Protein AF-0000000065872713 (afdb_homodimer)

InterPro domains:
  IPR005475 Transketolase-like, pyrimidine-binding domain [PF02779] (315-476)
  IPR005475 Transketolase-like, pyrimidine-binding domain [SM00861] (315-480)
  IPR005477 Deoxyxylulose-5-phosphate synthase [MF_00315] (2-623)
  IPR005477 Deoxyxylulose-5-phosphate synthase [NF003933] (3-621)
  IPR005477 Deoxyxylulose-5-phosphate synthase [PF13292] (3-278)
  IPR005477 Deoxyxylulose-5-phosphate synthase [PTHR43322] (3-627)
  IPR005477 Deoxyxylulose-5-phosphate synthase [TIGR00204] (5-622)
  IPR005477 Deoxyxylulose-5-phosphate synthase [cd02007] (39-284)
  IPR009014 Transketolase C-terminal/Pyruvate-ferredoxin oxidoreductase domain II [G3DSA:3.40.50.920] (492-624)
  IPR009014 Transketolase C-terminal/Pyruvate-ferredoxin oxidoreductase domain II [SSF52922] (489-622)
  IPR020826 Transketolase binding site [PS00802] (421-437)
  IPR029061 Thiamin diphosphate-binding fold [SSF52518] (4-377)
  IPR029061 Thiamin diphosphate-binding fold [SSF52518] (312-502)
  IPR033248 Transketolase, C-terminal domain [PF02780] (492-614)
  IPR049557 Transketolase conserved site [PS00801] (28-47)

pLDDT: mean 90.26, std 14.9, range [38.66, 98.94]

Structure (mmCIF, N/CA/C/O backbone):
data_AF-0000000065872713-model_v1
#
loop_
_entity.id
_entity.type
_entity.pdbx_description
1 polymer '1-deoxy-D-xylulose-5-phosphate synthase'
#
loop_
_atom_site.group_PDB
_atom_site.id
_atom_site.type_symbol
_atom_site.label_atom_id
_atom_site.label_alt_id
_atom_site.label_comp_id
_atom_site.label_asym_id
_atom_site.label_entity_id
_atom_site.label_seq_id
_atom_site.pdbx_PDB_ins_code
_atom_site.Cartn_x
_atom_site.Cartn_y
_atom_site.Cartn_z
_atom_site.occupancy
_atom_site.B_iso_or_equiv
_atom_site.auth_seq_id
_atom_site.auth_comp_id
_atom_site.auth_asym_id
_atom_site.auth_atom_id
_atom_site.pdbx_PDB_model_num
ATOM 1 N N . MET A 1 1 ? 37.5 4.82 27.062 1 73.5 1 MET A N 1
ATOM 2 C CA . MET A 1 1 ? 36.812 3.623 27.516 1 73.5 1 MET A CA 1
ATOM 3 C C . MET A 1 1 ? 36.688 2.586 26.406 1 73.5 1 MET A C 1
ATOM 5 O O . MET A 1 1 ? 36.594 2.938 25.234 1 73.5 1 MET A O 1
ATOM 9 N N . ASP A 1 2 ? 36.969 1.419 26.781 1 82.25 2 ASP A N 1
ATOM 10 C CA . ASP A 1 2 ? 36.781 0.343 25.812 1 82.25 2 ASP A CA 1
ATOM 11 C C . ASP A 1 2 ? 35.281 0.09 25.547 1 82.25 2 ASP A C 1
ATOM 13 O O . ASP A 1 2 ? 34.594 -0.487 26.391 1 82.25 2 ASP A O 1
ATOM 17 N N . LEU A 1 3 ? 34.812 0.577 24.469 1 87.88 3 LEU A N 1
ATOM 18 C CA . LEU A 1 3 ? 33.406 0.513 24.109 1 87.88 3 LEU A CA 1
ATOM 19 C C . LEU A 1 3 ? 32.938 -0.934 24.031 1 87.88 3 LEU A C 1
ATOM 21 O O . LEU A 1 3 ? 31.75 -1.216 24.234 1 87.88 3 LEU A O 1
ATOM 25 N N . GLU A 1 4 ? 33.812 -1.811 23.734 1 86.56 4 GLU A N 1
ATOM 26 C CA . GLU A 1 4 ? 33.469 -3.219 23.562 1 86.56 4 GLU A CA 1
ATOM 27 C C . GLU A 1 4 ? 33.156 -3.877 24.906 1 86.56 4 GLU A C 1
ATOM 29 O O . GLU A 1 4 ? 32.594 -4.965 24.953 1 86.56 4 GLU A O 1
ATOM 34 N N . LYS A 1 5 ? 33.438 -3.133 25.922 1 82.69 5 LYS A N 1
ATOM 35 C CA . LYS A 1 5 ? 33.188 -3.648 27.266 1 82.69 5 LYS A CA 1
ATOM 36 C C . LYS A 1 5 ? 31.891 -3.084 27.828 1 82.69 5 LYS A C 1
ATOM 38 O O . LYS A 1 5 ? 31.453 -3.484 28.922 1 82.69 5 LYS A O 1
ATOM 43 N N . LEU A 1 6 ? 31.328 -2.252 27.078 1 85.75 6 LEU A N 1
ATOM 44 C CA . LEU A 1 6 ? 30.016 -1.734 27.484 1 85.75 6 LEU A CA 1
ATOM 45 C C . LEU A 1 6 ? 28.922 -2.742 27.172 1 85.75 6 LEU A C 1
ATOM 47 O O . LEU A 1 6 ? 28.672 -3.062 26.016 1 85.75 6 LEU A O 1
ATOM 51 N N . HIS A 1 7 ? 28.297 -3.357 28.234 1 83.75 7 HIS A N 1
ATOM 52 C CA . HIS A 1 7 ? 27.281 -4.379 28 1 83.75 7 HIS A CA 1
ATOM 53 C C . HIS A 1 7 ? 25.906 -3.893 28.438 1 83.75 7 HIS A C 1
ATOM 55 O O . HIS A 1 7 ? 24.891 -4.426 28 1 83.75 7 HIS A O 1
ATOM 61 N N . ASP A 1 8 ? 25.938 -2.84 29.25 1 86.88 8 ASP A N 1
ATOM 62 C CA . ASP A 1 8 ? 24.703 -2.352 29.844 1 86.88 8 ASP A CA 1
ATOM 63 C C . ASP A 1 8 ? 24.609 -0.829 29.75 1 86.88 8 ASP A C 1
ATOM 65 O O . ASP A 1 8 ? 25.453 -0.121 30.297 1 86.88 8 ASP A O 1
ATOM 69 N N . PRO A 1 9 ? 23.547 -0.384 29.172 1 89.81 9 PRO A N 1
ATOM 70 C CA . PRO A 1 9 ? 23.438 1.066 28.984 1 89.81 9 PRO A CA 1
ATOM 71 C C . PRO A 1 9 ? 23.234 1.811 30.312 1 89.81 9 PRO A C 1
ATOM 73 O O . PRO A 1 9 ? 23.422 3.029 30.359 1 89.81 9 PRO A O 1
ATOM 76 N N . SER A 1 10 ? 22.938 1.072 31.344 1 89.12 10 SER A N 1
ATOM 77 C CA . SER A 1 10 ? 22.719 1.717 32.625 1 89.12 10 SER A CA 1
ATOM 78 C C . SER A 1 10 ? 23.984 2.361 33.156 1 89.12 10 SER A C 1
ATOM 80 O O . SER A 1 10 ? 23.938 3.242 34.031 1 89.12 10 SER A O 1
ATOM 82 N N . LEU A 1 11 ? 25.125 1.937 32.656 1 88.25 11 LEU A N 1
ATOM 83 C CA . LEU A 1 11 ? 26.406 2.486 33.094 1 88.25 11 LEU A CA 1
ATOM 84 C C . LEU A 1 11 ? 26.516 3.963 32.719 1 88.25 11 LEU A C 1
ATOM 86 O O . LEU A 1 11 ? 27.234 4.715 33.375 1 88.25 11 LEU A O 1
ATOM 90 N N . ILE A 1 12 ? 25.75 4.34 31.703 1 91.75 12 ILE A N 1
ATOM 91 C CA . ILE A 1 12 ? 25.797 5.703 31.188 1 91.75 12 ILE A CA 1
ATOM 92 C C . ILE A 1 12 ? 25.156 6.66 32.188 1 91.75 12 ILE A C 1
ATOM 94 O O . ILE A 1 12 ? 25.516 7.836 32.25 1 91.75 12 ILE A O 1
ATOM 98 N N . LYS A 1 13 ? 24.328 6.176 33.031 1 92.31 13 LYS A N 1
ATOM 99 C CA . LYS A 1 13 ? 23.516 7 33.906 1 92.31 13 LYS A CA 1
ATOM 100 C C . LYS A 1 13 ? 24.359 7.617 35.031 1 92.31 13 LYS A C 1
ATOM 102 O O . LYS A 1 13 ? 24 8.664 35.562 1 92.31 13 LYS A O 1
ATOM 107 N N . SER A 1 14 ? 25.453 6.988 35.344 1 91.5 14 SER A N 1
ATOM 108 C CA . SER A 1 14 ? 26.281 7.445 36.438 1 91.5 14 SER A CA 1
ATOM 109 C C . SER A 1 14 ? 27.422 8.32 35.969 1 91.5 14 SER A C 1
ATOM 111 O O . SER A 1 14 ? 28.203 8.836 36.75 1 91.5 14 SER A O 1
ATOM 113 N N . MET A 1 15 ? 27.469 8.547 34.719 1 93.75 15 MET A N 1
ATOM 114 C CA . MET A 1 15 ? 28.594 9.297 34.156 1 93.75 15 MET A CA 1
ATOM 115 C C . MET A 1 15 ? 28.359 10.797 34.281 1 93.75 15 MET A C 1
ATOM 117 O O . MET A 1 15 ? 27.234 11.273 34.188 1 93.75 15 MET A O 1
ATOM 121 N N . THR A 1 16 ? 29.5 11.469 34.5 1 94.31 16 THR A N 1
ATOM 122 C CA . THR A 1 16 ? 29.453 12.93 34.531 1 94.31 16 THR A CA 1
ATOM 123 C C . THR A 1 16 ? 29.375 13.484 33.094 1 94.31 16 THR A C 1
ATOM 125 O O . THR A 1 16 ? 29.547 12.75 32.125 1 94.31 16 THR A O 1
ATOM 128 N N . LYS A 1 17 ? 29.094 14.758 33.062 1 94.94 17 LYS A N 1
ATOM 129 C CA . LYS A 1 17 ? 29.047 15.406 31.766 1 94.94 17 LYS A CA 1
ATOM 130 C C . LYS A 1 17 ? 30.359 15.234 31.016 1 94.94 17 LYS A C 1
ATOM 132 O O . LYS A 1 17 ? 30.375 14.93 29.828 1 94.94 17 LYS A O 1
ATOM 137 N N . GLN A 1 18 ? 31.438 15.445 31.734 1 95 18 GLN A N 1
ATOM 138 C CA . GLN A 1 18 ? 32.75 15.328 31.125 1 95 18 GLN A CA 1
ATOM 139 C C . GLN A 1 18 ? 33 13.914 30.609 1 95 18 GLN A C 1
ATOM 141 O O . GLN A 1 18 ? 33.562 13.734 29.531 1 95 18 GLN A O 1
ATOM 146 N N . GLU A 1 19 ? 32.625 12.984 31.359 1 95.38 19 GLU A N 1
ATOM 147 C CA . GLU A 1 19 ? 32.781 11.586 30.953 1 95.38 19 GLU A CA 1
ATOM 148 C C . GLU A 1 19 ? 31.938 11.281 29.719 1 95.38 19 GLU A C 1
ATOM 150 O O . GLU A 1 19 ? 32.375 10.539 28.844 1 95.38 19 GLU A O 1
ATOM 155 N N . LEU A 1 20 ? 30.75 11.852 29.734 1 96.38 20 LEU A N 1
ATOM 156 C CA . LEU A 1 20 ? 29.875 11.656 28.594 1 96.38 20 LEU A CA 1
ATOM 157 C C . LEU A 1 20 ? 30.453 12.289 27.328 1 96.38 20 LEU A C 1
ATOM 159 O O . LEU A 1 20 ? 30.328 11.734 26.234 1 96.38 20 LEU A O 1
ATOM 163 N N . GLU A 1 21 ? 31.016 13.469 27.453 1 96 21 GLU A N 1
ATOM 164 C CA . GLU A 1 21 ? 31.656 14.141 26.328 1 96 21 GLU A CA 1
ATOM 165 C C . GLU A 1 21 ? 32.812 13.328 25.781 1 96 21 GLU A C 1
ATOM 167 O O . GLU A 1 21 ? 33 13.227 24.578 1 96 21 GLU A O 1
ATOM 172 N N . GLN A 1 22 ? 33.594 12.742 26.688 1 95.12 22 GLN A N 1
ATOM 173 C CA . GLN A 1 22 ? 34.688 11.875 26.281 1 95.12 22 GLN A CA 1
ATOM 174 C C . GLN A 1 22 ? 34.156 10.633 25.562 1 95.12 22 GLN A C 1
ATOM 176 O O . GLN A 1 22 ? 34.719 10.219 24.547 1 95.12 22 GLN A O 1
ATOM 181 N N . LEU A 1 23 ? 33.156 10.07 26.141 1 95.56 23 LEU A N 1
ATOM 182 C CA . LEU A 1 23 ? 32.531 8.891 25.531 1 95.56 23 LEU A CA 1
ATOM 183 C C . LEU A 1 23 ? 32.031 9.211 24.125 1 95.56 23 LEU A C 1
ATOM 185 O O . LEU A 1 23 ? 32.156 8.383 23.219 1 95.56 23 LEU A O 1
ATOM 189 N N . ALA A 1 24 ? 31.453 10.391 23.938 1 96.44 24 ALA A N 1
ATOM 190 C CA . ALA A 1 24 ? 30.984 10.828 22.625 1 96.44 24 ALA A CA 1
ATOM 191 C C . ALA A 1 24 ? 32.125 10.82 21.594 1 96.44 24 ALA A C 1
ATOM 193 O O . ALA A 1 24 ? 31.938 10.359 20.469 1 96.44 24 ALA A O 1
ATOM 194 N N . GLU A 1 25 ? 33.25 11.328 21.984 1 95.44 25 GLU A N 1
ATOM 195 C CA . GLU A 1 25 ? 34.406 11.359 21.109 1 95.44 25 GLU A CA 1
ATOM 196 C C . GLU A 1 25 ? 34.875 9.953 20.766 1 95.44 25 GLU A C 1
ATOM 198 O O . GLU A 1 25 ? 35.281 9.68 19.641 1 95.44 25 GLU A O 1
ATOM 203 N N . GLU A 1 26 ? 34.906 9.117 21.734 1 95.94 26 GLU A N 1
ATOM 204 C CA . GLU A 1 26 ? 35.344 7.738 21.547 1 95.94 26 GLU A CA 1
ATOM 205 C C . GLU A 1 26 ? 34.406 6.992 20.594 1 95.94 26 GLU A C 1
ATOM 207 O O . GLU A 1 26 ? 34.844 6.215 19.766 1 95.94 26 GLU A O 1
ATOM 212 N N . ILE A 1 27 ? 33.125 7.227 20.766 1 96.19 27 ILE A N 1
ATOM 213 C CA . ILE A 1 27 ? 32.156 6.594 19.906 1 96.19 27 ILE A CA 1
ATOM 214 C C . ILE A 1 27 ? 32.344 7.066 18.469 1 96.19 27 ILE A C 1
ATOM 216 O O . ILE A 1 27 ? 32.281 6.258 17.531 1 96.19 27 ILE A O 1
ATOM 220 N N . ARG A 1 28 ? 32.531 8.352 18.219 1 95.44 28 ARG A N 1
ATOM 221 C CA . ARG A 1 28 ? 32.75 8.875 16.875 1 95.44 28 ARG A CA 1
ATOM 222 C C . ARG A 1 28 ? 34 8.242 16.234 1 95.44 28 ARG A C 1
ATOM 224 O O . ARG A 1 28 ? 33.938 7.832 15.07 1 95.44 28 ARG A O 1
ATOM 231 N N . GLN A 1 29 ? 35.031 8.18 17.031 1 94.44 29 GLN A N 1
ATOM 232 C CA . GLN A 1 29 ? 36.25 7.566 16.531 1 94.44 29 GLN A CA 1
ATOM 233 C C . GLN A 1 29 ? 36.031 6.098 16.172 1 94.44 29 GLN A C 1
ATOM 235 O O . GLN A 1 29 ? 36.5 5.621 15.148 1 94.44 29 GLN A O 1
ATOM 240 N N . PHE A 1 30 ? 35.344 5.438 17.016 1 95.06 30 PHE A N 1
ATOM 241 C CA . PHE A 1 30 ? 35 4.035 16.797 1 95.06 30 PHE A CA 1
ATOM 242 C C . PHE A 1 30 ? 34.219 3.859 15.5 1 95.06 30 PHE A C 1
ATOM 244 O O . PHE A 1 30 ? 34.562 2.994 14.68 1 95.06 30 PHE A O 1
ATOM 251 N N . LEU A 1 31 ? 33.188 4.672 15.312 1 94.62 31 LEU A N 1
ATOM 252 C CA . LEU A 1 31 ? 32.375 4.602 14.117 1 94.62 31 LEU A CA 1
ATOM 253 C C . LEU A 1 31 ? 33.188 4.887 12.867 1 94.62 31 LEU A C 1
ATOM 255 O O . LEU A 1 31 ? 33.062 4.176 11.859 1 94.62 31 LEU A O 1
ATOM 259 N N . ILE A 1 32 ? 34 5.949 12.883 1 91.81 32 ILE A N 1
ATOM 260 C CA . ILE A 1 32 ? 34.844 6.348 11.742 1 91.81 32 ILE A CA 1
ATOM 261 C C . ILE A 1 32 ? 35.781 5.207 11.359 1 91.81 32 ILE A C 1
ATOM 263 O O . ILE A 1 32 ? 35.938 4.891 10.18 1 91.81 32 ILE A O 1
ATOM 267 N N . GLU A 1 33 ? 36.312 4.527 12.336 1 92.25 33 GLU A N 1
ATOM 268 C CA . GLU A 1 33 ? 37.281 3.459 12.102 1 92.25 33 GLU A CA 1
ATOM 269 C C . GLU A 1 33 ? 36.594 2.195 11.586 1 92.25 33 GLU A C 1
ATOM 271 O O . GLU A 1 33 ? 37 1.616 10.586 1 92.25 33 GLU A O 1
ATOM 276 N N . LYS A 1 34 ? 35.594 1.725 12.25 1 92.5 34 LYS A N 1
ATOM 277 C CA . LYS A 1 34 ? 34.906 0.471 11.906 1 92.5 34 LYS A CA 1
ATOM 278 C C . LYS A 1 34 ? 34.25 0.562 10.547 1 92.5 34 LYS A C 1
ATOM 280 O O . LYS A 1 34 ? 34.312 -0.376 9.75 1 92.5 34 LYS A O 1
ATOM 285 N N . LEU A 1 35 ? 33.625 1.67 10.266 1 92.25 35 LEU A N 1
ATOM 286 C CA . LEU A 1 35 ? 32.812 1.786 9.062 1 92.25 35 LEU A CA 1
ATOM 287 C C . LEU A 1 35 ? 33.719 2.064 7.844 1 92.25 35 LEU A C 1
ATOM 289 O O . LEU A 1 35 ? 33.281 1.902 6.703 1 92.25 35 LEU A O 1
ATOM 293 N N . SER A 1 36 ? 34.906 2.5 8.086 1 89.12 36 SER A N 1
ATOM 294 C CA . SER A 1 36 ? 35.844 2.609 6.973 1 89.12 36 SER A CA 1
ATOM 295 C C . SER A 1 36 ? 36.094 1.247 6.34 1 89.12 36 SER A C 1
ATOM 297 O O . SER A 1 36 ? 36.438 1.161 5.16 1 89.12 36 SER A O 1
ATOM 299 N N . ILE A 1 37 ? 35.844 0.227 7.117 1 86.19 37 ILE A N 1
ATOM 300 C CA . ILE A 1 37 ? 36.125 -1.137 6.68 1 86.19 37 ILE A CA 1
ATOM 301 C C . ILE A 1 37 ? 34.812 -1.801 6.207 1 86.19 37 ILE A C 1
ATOM 303 O O . ILE A 1 37 ? 34.781 -2.375 5.117 1 86.19 37 ILE A O 1
ATOM 307 N N . THR A 1 38 ? 33.812 -1.709 6.945 1 87 38 THR A N 1
ATOM 308 C CA . THR A 1 38 ? 32.562 -2.455 6.684 1 87 38 THR A CA 1
ATOM 309 C C . THR A 1 38 ? 31.641 -1.648 5.793 1 87 38 THR A C 1
ATOM 311 O O . THR A 1 38 ? 30.703 -2.199 5.211 1 87 38 THR A O 1
ATOM 314 N N . GLY A 1 39 ? 31.906 -0.349 5.738 1 84.88 39 GLY A N 1
ATOM 315 C CA . GLY A 1 39 ? 30.844 0.499 5.207 1 84.88 39 GLY A CA 1
ATOM 316 C C . GLY A 1 39 ? 29.656 0.643 6.145 1 84.88 39 GLY A C 1
ATOM 317 O O . GLY A 1 39 ? 29.625 0.004 7.199 1 84.88 39 GLY A O 1
ATOM 318 N N . GLY A 1 40 ? 28.672 1.45 5.711 1 88.38 40 GLY A N 1
ATOM 319 C CA . GLY A 1 40 ? 27.5 1.671 6.531 1 88.38 40 GLY A CA 1
ATOM 320 C C . GLY A 1 40 ? 27.016 3.109 6.512 1 88.38 40 GLY A C 1
ATOM 321 O O . GLY A 1 40 ? 27.422 3.895 5.652 1 88.38 40 GLY A O 1
ATOM 322 N N . HIS A 1 41 ? 26.047 3.332 7.379 1 87.94 41 HIS A N 1
ATOM 323 C CA . HIS A 1 41 ? 25.453 4.664 7.426 1 87.94 41 HIS A CA 1
ATOM 324 C C . HIS A 1 41 ? 26.172 5.555 8.438 1 87.94 41 HIS A C 1
ATOM 326 O O . HIS A 1 41 ? 25.656 5.797 9.531 1 87.94 41 HIS A O 1
ATOM 332 N N . LEU A 1 42 ? 27.281 6.188 8.07 1 87.5 42 LEU A N 1
ATOM 333 C CA . LEU A 1 42 ? 28.172 6.91 8.977 1 87.5 42 LEU A CA 1
ATOM 334 C C . LEU A 1 42 ? 27.594 8.281 9.312 1 87.5 42 LEU A C 1
ATOM 336 O O . LEU A 1 42 ? 27.422 8.609 10.484 1 87.5 42 LEU A O 1
ATOM 340 N N . GLY A 1 43 ? 27.234 9.086 8.336 1 86.56 43 GLY A N 1
ATOM 341 C CA . GLY A 1 43 ? 26.797 10.461 8.5 1 86.56 43 GLY A CA 1
ATOM 342 C C . GLY A 1 43 ? 25.672 10.602 9.516 1 86.56 43 GLY A C 1
ATOM 343 O O . GLY A 1 43 ? 25.781 11.359 10.477 1 86.56 43 GLY A O 1
ATOM 344 N N . PRO A 1 44 ? 24.625 9.844 9.328 1 88.25 44 PRO A N 1
ATOM 345 C CA . PRO A 1 44 ? 23.5 9.953 10.242 1 88.25 44 PRO A CA 1
ATOM 346 C C . PRO A 1 44 ? 23.859 9.602 11.68 1 88.25 44 PRO A C 1
ATOM 348 O O . PRO A 1 44 ? 23.328 10.195 12.617 1 88.25 44 PRO A O 1
ATOM 351 N N . ASN A 1 45 ? 24.734 8.68 11.906 1 92.81 45 ASN A N 1
ATOM 352 C CA . ASN A 1 45 ? 25.094 8.242 13.25 1 92.81 45 ASN A CA 1
ATOM 353 C C . ASN A 1 45 ? 26 9.258 13.945 1 92.81 45 ASN A C 1
ATOM 355 O O . ASN A 1 45 ? 25.875 9.469 15.156 1 92.81 45 ASN A O 1
ATOM 359 N N . LEU A 1 46 ? 26.859 9.906 13.18 1 92.31 46 LEU A N 1
ATOM 360 C CA . LEU A 1 46 ? 27.719 10.938 13.758 1 92.31 46 LEU A CA 1
ATOM 361 C C . LEU A 1 46 ? 26.891 12.102 14.289 1 92.31 46 LEU A C 1
ATOM 363 O O . LEU A 1 46 ? 27.266 12.727 15.281 1 92.31 46 LEU A O 1
ATOM 367 N N . GLY A 1 47 ? 25.766 12.289 13.711 1 91.5 47 GLY A N 1
ATOM 368 C CA . GLY A 1 47 ? 24.922 13.43 14.047 1 91.5 47 GLY A CA 1
ATOM 369 C C . GLY A 1 47 ? 24.094 13.203 15.289 1 91.5 47 GLY A C 1
ATOM 370 O O . GLY A 1 47 ? 23.594 14.156 15.898 1 91.5 47 GLY A O 1
ATOM 371 N N . VAL A 1 48 ? 23.984 11.961 15.773 1 95.31 48 VAL A N 1
ATOM 372 C CA . VAL A 1 48 ? 23.031 11.711 16.844 1 95.31 48 VAL A CA 1
ATOM 373 C C . VAL A 1 48 ? 23.75 11.133 18.062 1 95.31 48 VAL A C 1
ATOM 375 O O . VAL A 1 48 ? 23.141 10.516 18.922 1 95.31 48 VAL A O 1
ATOM 378 N N . VAL A 1 49 ? 25.062 11.297 18.188 1 96.75 49 VAL A N 1
ATOM 379 C CA . VAL A 1 49 ? 25.844 10.711 19.281 1 96.75 49 VAL A CA 1
ATOM 380 C C . VAL A 1 49 ? 25.375 11.281 20.625 1 96.75 49 VAL A C 1
ATOM 382 O O . VAL A 1 49 ? 24.953 10.539 21.5 1 96.75 49 VAL A O 1
ATOM 385 N N . GLU A 1 50 ? 25.391 12.656 20.812 1 97.44 50 GLU A N 1
ATOM 386 C CA . GLU A 1 50 ? 25 13.289 22.062 1 97.44 50 GLU A CA 1
ATOM 387 C C . GLU A 1 50 ? 23.531 13 22.391 1 97.44 50 GLU A C 1
ATOM 389 O O . GLU A 1 50 ? 23.188 12.742 23.547 1 97.44 50 GLU A O 1
ATOM 394 N N . LEU A 1 51 ? 22.688 13.062 21.328 1 97.44 51 LEU A N 1
ATOM 395 C CA . LEU A 1 51 ? 21.281 12.773 21.516 1 97.44 51 LEU A CA 1
ATOM 396 C C . LEU A 1 51 ? 21.078 11.383 22.109 1 97.44 51 LEU A C 1
ATOM 398 O O . LEU A 1 51 ? 20.312 11.203 23.047 1 97.44 51 LEU A O 1
ATOM 402 N N . THR A 1 52 ? 21.75 10.367 21.531 1 97.81 52 THR A N 1
ATOM 403 C CA . THR A 1 52 ? 21.609 8.984 21.984 1 97.81 52 THR A CA 1
ATOM 404 C C . THR A 1 52 ? 22.125 8.82 23.406 1 97.81 52 THR A C 1
ATOM 406 O O . THR A 1 52 ? 21.516 8.125 24.219 1 97.81 52 THR A O 1
ATOM 409 N N . LEU A 1 53 ? 23.25 9.461 23.734 1 97.38 53 LEU A N 1
ATOM 410 C CA . LEU A 1 53 ? 23.797 9.414 25.078 1 97.38 53 LEU A CA 1
ATOM 411 C C . LEU A 1 53 ? 22.828 10.016 26.078 1 97.38 53 LEU A C 1
ATOM 413 O O . LEU A 1 53 ? 22.609 9.453 27.156 1 97.38 53 LEU A O 1
ATOM 417 N N . ALA A 1 54 ? 22.234 11.164 25.719 1 97.75 54 ALA A N 1
ATOM 418 C CA . ALA A 1 54 ? 21.266 11.82 26.594 1 97.75 54 ALA A CA 1
ATOM 419 C C . ALA A 1 54 ? 20.062 10.922 26.844 1 97.75 54 ALA A C 1
ATOM 421 O O . ALA A 1 54 ? 19.578 10.812 27.984 1 97.75 54 ALA A O 1
ATOM 422 N N . LEU A 1 55 ? 19.516 10.289 25.812 1 98.12 55 LEU A N 1
ATOM 423 C CA . LEU A 1 55 ? 18.359 9.406 25.922 1 98.12 55 LEU A CA 1
ATOM 424 C C . LEU A 1 55 ? 18.656 8.25 26.875 1 98.12 55 LEU A C 1
ATOM 426 O O . LEU A 1 55 ? 17.844 7.957 27.766 1 98.12 55 LEU A O 1
ATOM 430 N N . HIS A 1 56 ? 19.797 7.594 26.719 1 97.38 56 HIS A N 1
ATOM 431 C CA . HIS A 1 56 ? 20.125 6.449 27.547 1 97.38 56 HIS A CA 1
ATOM 432 C C . HIS A 1 56 ? 20.469 6.887 28.984 1 97.38 56 HIS A C 1
ATOM 434 O O . HIS A 1 56 ? 20.328 6.102 29.922 1 97.38 56 HIS A O 1
ATOM 440 N N . SER A 1 57 ? 20.969 8.086 29.172 1 96.62 57 SER A N 1
ATOM 441 C CA . SER A 1 57 ? 21.25 8.609 30.5 1 96.62 57 SER A CA 1
ATOM 442 C C . SER A 1 57 ? 19.953 8.859 31.281 1 96.62 57 SER A C 1
ATOM 444 O O . SER A 1 57 ? 19.906 8.656 32.5 1 96.62 57 SER A O 1
ATOM 446 N N . LEU A 1 58 ? 18.922 9.25 30.625 1 97 58 LEU A N 1
ATOM 447 C CA . LEU A 1 58 ? 17.719 9.734 31.312 1 97 58 LEU A CA 1
ATOM 448 C C . LEU A 1 58 ? 16.641 8.648 31.344 1 97 58 LEU A C 1
ATOM 450 O O . LEU A 1 58 ? 15.773 8.672 32.219 1 97 58 LEU A O 1
ATOM 454 N N . PHE A 1 59 ? 16.609 7.77 30.391 1 97.62 59 PHE A N 1
ATOM 455 C CA . PHE A 1 59 ? 15.562 6.754 30.281 1 97.62 59 PHE A CA 1
ATOM 456 C C . PHE A 1 59 ? 16.156 5.359 30.484 1 97.62 59 PHE A C 1
ATOM 458 O O . PHE A 1 59 ? 17.344 5.152 30.297 1 97.62 59 PHE A O 1
ATOM 465 N N . ASP A 1 60 ? 15.227 4.375 30.812 1 97.06 60 ASP A N 1
ATOM 466 C CA . ASP A 1 60 ? 15.656 3.018 31.141 1 97.06 60 ASP A CA 1
ATOM 467 C C . ASP A 1 60 ? 15.297 2.043 30.031 1 97.06 60 ASP A C 1
ATOM 469 O O . ASP A 1 60 ? 14.297 1.332 30.109 1 97.06 60 ASP A O 1
ATOM 473 N N . SER A 1 61 ? 16.203 1.915 29.078 1 95.94 61 SER A N 1
ATOM 474 C CA . SER A 1 61 ? 16.016 0.903 28.047 1 95.94 61 SER A CA 1
ATOM 475 C C . SER A 1 61 ? 16.344 -0.491 28.562 1 95.94 61 SER A C 1
ATOM 477 O O . SER A 1 61 ? 17.328 -0.677 29.281 1 95.94 61 SER A O 1
ATOM 479 N N . PRO A 1 62 ? 15.539 -1.521 28.344 1 96.44 62 PRO A N 1
ATOM 480 C CA . PRO A 1 62 ? 14.438 -1.519 27.391 1 96.44 62 PRO A CA 1
ATOM 481 C C . PRO A 1 62 ? 13.086 -1.245 28.047 1 96.44 62 PRO A C 1
ATOM 483 O O . PRO A 1 62 ? 12.055 -1.266 27.359 1 96.44 62 PRO A O 1
ATOM 486 N N . LYS A 1 63 ? 13.039 -1.046 29.406 1 97.38 63 LYS A N 1
ATOM 487 C CA . LYS A 1 63 ? 11.75 -0.724 30.016 1 97.38 63 LYS A CA 1
ATOM 488 C C . LYS A 1 63 ? 11.07 0.438 29.297 1 97.38 63 LYS A C 1
ATOM 490 O O . LYS A 1 63 ? 9.922 0.323 28.875 1 97.38 63 LYS A O 1
ATOM 495 N N . ASP A 1 64 ? 11.867 1.555 29.312 1 98.31 64 ASP A N 1
ATOM 496 C CA . ASP A 1 64 ? 11.414 2.654 28.453 1 98.31 64 ASP A CA 1
ATOM 497 C C . ASP A 1 64 ? 11.641 2.342 26.984 1 98.31 64 ASP A C 1
ATOM 499 O O . ASP A 1 64 ? 12.633 1.695 26.625 1 98.31 64 ASP A O 1
ATOM 503 N N . LYS A 1 65 ? 10.711 2.674 26.156 1 98.69 65 LYS A N 1
ATOM 504 C CA . LYS A 1 65 ? 10.75 2.307 24.734 1 98.69 65 LYS A CA 1
ATOM 505 C C . LYS A 1 65 ? 11.422 3.396 23.906 1 98.69 65 LYS A C 1
ATOM 507 O O . LYS A 1 65 ? 10.906 4.512 23.812 1 98.69 65 LYS A O 1
ATOM 512 N N . LEU A 1 66 ? 12.617 3.141 23.406 1 98.31 66 LEU A N 1
ATOM 513 C CA . LEU A 1 66 ? 13.258 3.992 22.406 1 98.31 66 LEU A CA 1
ATOM 514 C C . LEU A 1 66 ? 13.016 3.465 21 1 98.31 66 LEU A C 1
ATOM 516 O O . LEU A 1 66 ? 13.523 2.404 20.625 1 98.31 66 LEU A O 1
ATOM 520 N N . ILE A 1 67 ? 12.25 4.195 20.219 1 98.56 67 ILE A N 1
ATOM 521 C CA . ILE A 1 67 ? 11.836 3.738 18.891 1 98.56 67 ILE A CA 1
ATOM 522 C C . ILE A 1 67 ? 12.508 4.586 17.828 1 98.56 67 ILE A C 1
ATOM 524 O O . ILE A 1 67 ? 12.094 5.723 17.562 1 98.56 67 ILE A O 1
ATOM 528 N N . TRP A 1 68 ? 13.43 4 17.125 1 97.12 68 TRP A N 1
ATOM 529 C CA . TRP A 1 68 ? 14.172 4.699 16.094 1 97.12 68 TRP A CA 1
ATOM 530 C C . TRP A 1 68 ? 13.461 4.59 14.742 1 97.12 68 TRP A C 1
ATOM 532 O O . TRP A 1 68 ? 13.281 3.49 14.219 1 97.12 68 TRP A O 1
ATOM 542 N N . ASP A 1 69 ? 13.047 5.645 14.055 1 94.75 69 ASP A N 1
ATOM 543 C CA . ASP A 1 69 ? 12.383 5.66 12.758 1 94.75 69 ASP A CA 1
ATOM 544 C C . ASP A 1 69 ? 13.383 5.43 11.625 1 94.75 69 ASP A C 1
ATOM 546 O O . ASP A 1 69 ? 13.156 4.594 10.75 1 94.75 69 ASP A O 1
ATOM 550 N N . VAL A 1 70 ? 14.391 6.223 11.617 1 80.81 70 VAL A N 1
ATOM 551 C CA . VAL A 1 70 ? 15.508 6.027 10.695 1 80.81 70 VAL A CA 1
ATOM 552 C C . VAL A 1 70 ? 16.516 5.047 11.305 1 80.81 70 VAL A C 1
ATOM 554 O O . VAL A 1 70 ? 17.562 5.453 11.812 1 80.81 70 VAL A O 1
ATOM 557 N N . GLY A 1 71 ? 16.172 3.801 11.102 1 87.81 71 GLY A N 1
ATOM 558 C CA . GLY A 1 71 ? 16.891 2.758 11.812 1 87.81 71 GLY A CA 1
ATOM 559 C C . GLY A 1 71 ? 18.391 2.766 11.531 1 87.81 71 GLY A C 1
ATOM 560 O O . GLY A 1 71 ? 19.188 2.301 12.352 1 87.81 71 GLY A O 1
ATOM 561 N N . HIS A 1 72 ? 18.719 3.375 10.438 1 88.69 72 HIS A N 1
ATOM 562 C CA . HIS A 1 72 ? 20.141 3.373 10.117 1 88.69 72 HIS A CA 1
ATOM 563 C C . HIS A 1 72 ? 20.906 4.383 10.969 1 88.69 72 HIS A C 1
ATOM 565 O O . HIS A 1 72 ? 22.125 4.465 10.891 1 88.69 72 HIS A O 1
ATOM 571 N N . GLN A 1 73 ? 20.234 5.062 11.883 1 91.56 73 GLN A N 1
ATOM 572 C CA . GLN A 1 73 ? 20.859 5.973 12.828 1 91.56 73 GLN A CA 1
ATOM 573 C C . GLN A 1 73 ? 21.031 5.32 14.195 1 91.56 73 GLN A C 1
ATOM 575 O O . GLN A 1 73 ? 21.375 5.988 15.172 1 91.56 73 GLN A O 1
ATOM 580 N N . ALA A 1 74 ? 20.875 4.047 14.234 1 94.88 74 ALA A N 1
ATOM 581 C CA . ALA A 1 74 ? 20.781 3.404 15.539 1 94.88 74 ALA A CA 1
ATOM 582 C C . ALA A 1 74 ? 22.109 2.742 15.914 1 94.88 74 ALA A C 1
ATOM 584 O O . ALA A 1 74 ? 22.156 1.916 16.828 1 94.88 74 ALA A O 1
ATOM 585 N N . TYR A 1 75 ? 23.234 3.088 15.227 1 96.12 75 TYR A N 1
ATOM 586 C CA . TYR A 1 75 ? 24.5 2.424 15.531 1 96.12 75 TYR A CA 1
ATOM 587 C C . TYR A 1 75 ? 24.969 2.77 16.938 1 96.12 75 TYR A C 1
ATOM 589 O O . TYR A 1 75 ? 25.469 1.907 17.656 1 96.12 75 TYR A O 1
ATOM 597 N N . VAL A 1 76 ? 24.812 4.047 17.375 1 97 76 VAL A N 1
ATOM 598 C CA . VAL A 1 76 ? 25.219 4.453 18.719 1 97 76 VAL A CA 1
ATOM 599 C C . VAL A 1 76 ? 24.391 3.717 19.75 1 97 76 VAL A C 1
ATOM 601 O O . VAL A 1 76 ? 24.906 3.256 20.766 1 97 76 VAL A O 1
ATOM 604 N N . HIS A 1 77 ? 23.094 3.578 19.531 1 97.5 77 HIS A N 1
ATOM 605 C CA . HIS A 1 77 ? 22.203 2.789 20.375 1 97.5 77 HIS A CA 1
ATOM 606 C C . HIS A 1 77 ? 22.688 1.345 20.484 1 97.5 77 HIS A C 1
ATOM 608 O O . HIS A 1 77 ? 22.688 0.77 21.578 1 97.5 77 HIS A O 1
ATOM 614 N N . LYS A 1 78 ? 23.109 0.763 19.344 1 97.12 78 LYS A N 1
ATOM 615 C CA . LYS A 1 78 ? 23.625 -0.603 19.344 1 97.12 78 LYS A CA 1
ATOM 616 C C . LYS A 1 78 ? 24.922 -0.703 20.156 1 97.12 78 LYS A C 1
ATOM 618 O O . LYS A 1 78 ? 25.109 -1.661 20.906 1 97.12 78 LYS A O 1
ATOM 623 N N . ILE A 1 79 ? 25.781 0.289 20.016 1 96.81 79 ILE A N 1
ATOM 624 C CA . ILE A 1 79 ? 27.031 0.322 20.766 1 96.81 79 ILE A CA 1
ATOM 625 C C . ILE A 1 79 ? 26.75 0.353 22.266 1 96.81 79 ILE A C 1
ATOM 627 O O . ILE A 1 79 ? 27.297 -0.458 23.016 1 96.81 79 ILE A O 1
ATOM 631 N N . LEU A 1 80 ? 25.828 1.206 22.672 1 96.94 80 LEU A N 1
ATOM 632 C CA . LEU A 1 80 ? 25.547 1.436 24.094 1 96.94 80 LEU A CA 1
ATOM 633 C C . LEU A 1 80 ? 24.812 0.249 24.703 1 96.94 80 LEU A C 1
ATOM 635 O O . LEU A 1 80 ? 24.828 0.057 25.922 1 96.94 80 LEU A O 1
ATOM 639 N N . THR A 1 81 ? 24.188 -0.555 23.875 1 96.69 81 THR A N 1
ATOM 640 C CA . THR A 1 81 ? 23.391 -1.67 24.391 1 96.69 81 THR A CA 1
ATOM 641 C C . THR A 1 81 ? 24.141 -2.988 24.219 1 96.69 81 THR A C 1
ATOM 643 O O . THR A 1 81 ? 23.531 -4.051 24.109 1 96.69 81 THR A O 1
ATOM 646 N N . GLY A 1 82 ? 25.438 -2.955 24.047 1 94.94 82 GLY A N 1
ATOM 647 C CA . GLY A 1 82 ? 26.297 -4.121 24.234 1 94.94 82 GLY A CA 1
ATOM 648 C C . GLY A 1 82 ? 26.703 -4.777 22.922 1 94.94 82 GLY A C 1
ATOM 649 O O . GLY A 1 82 ? 27.203 -5.902 22.922 1 94.94 82 GLY A O 1
ATOM 650 N N . ARG A 1 83 ? 26.609 -4.078 21.797 1 96.06 83 ARG A N 1
ATOM 651 C CA . ARG A 1 83 ? 26.844 -4.762 20.531 1 96.06 83 ARG A CA 1
ATOM 652 C C . ARG A 1 83 ? 28.047 -4.156 19.797 1 96.06 83 ARG A C 1
ATOM 654 O O . ARG A 1 83 ? 28.203 -4.363 18.594 1 96.06 83 ARG A O 1
ATOM 661 N N . ALA A 1 84 ? 28.812 -3.371 20.5 1 95.81 84 ALA A N 1
ATOM 662 C CA . ALA A 1 84 ? 30 -2.748 19.906 1 95.81 84 ALA A CA 1
ATOM 663 C C . ALA A 1 84 ? 30.938 -3.801 19.328 1 95.81 84 ALA A C 1
ATOM 665 O O . ALA A 1 84 ? 31.547 -3.594 18.281 1 95.81 84 ALA A O 1
ATOM 666 N N . GLY A 1 85 ? 31.094 -4.922 19.984 1 94.75 85 GLY A N 1
ATOM 667 C CA . GLY A 1 85 ? 32.031 -5.965 19.578 1 94.75 85 GLY A CA 1
ATOM 668 C C . GLY A 1 85 ? 31.609 -6.668 18.297 1 94.75 85 GLY A C 1
ATOM 669 O O . GLY A 1 85 ? 32.375 -7.426 17.719 1 94.75 85 GLY A O 1
ATOM 670 N N . GLN A 1 86 ? 30.469 -6.426 17.828 1 95.38 86 GLN A N 1
ATOM 671 C CA . GLN A 1 86 ? 29.953 -7.109 16.641 1 95.38 86 GLN A CA 1
ATOM 672 C C . GLN A 1 86 ? 30.062 -6.23 15.406 1 95.38 86 GLN A C 1
ATOM 674 O O . GLN A 1 86 ? 29.703 -6.656 14.305 1 95.38 86 GLN A O 1
ATOM 679 N N . PHE A 1 87 ? 30.625 -5.047 15.477 1 96.06 87 PHE A N 1
ATOM 680 C CA . PHE A 1 87 ? 30.609 -4.066 14.398 1 96.06 87 PHE A CA 1
ATOM 681 C C . PHE A 1 87 ? 31.547 -4.48 13.273 1 96.06 87 PHE A C 1
ATOM 683 O O . PHE A 1 87 ? 31.453 -3.967 12.156 1 96.06 87 PHE A O 1
ATOM 690 N N . ASP A 1 88 ? 32.438 -5.43 13.523 1 95 88 ASP A N 1
ATOM 691 C CA . ASP A 1 88 ? 33.312 -5.949 12.461 1 95 88 ASP A CA 1
ATOM 692 C C . ASP A 1 88 ? 32.469 -6.738 11.438 1 95 88 ASP A C 1
ATOM 694 O O . ASP A 1 88 ? 32.938 -6.949 10.312 1 95 88 ASP A O 1
ATOM 698 N N . GLN A 1 89 ? 31.312 -7.125 11.82 1 96 89 GLN A N 1
ATOM 699 C CA . GLN A 1 89 ? 30.453 -7.91 10.93 1 96 89 GLN A CA 1
ATOM 700 C C . GLN A 1 89 ? 29.172 -7.152 10.602 1 96 89 GLN A C 1
ATOM 702 O O . GLN A 1 89 ? 28.172 -7.758 10.211 1 96 89 GLN A O 1
ATOM 707 N N . LEU A 1 90 ? 29.219 -5.863 10.828 1 95.25 90 LEU A N 1
ATOM 708 C CA . LEU A 1 90 ? 28.047 -5.027 10.531 1 95.25 90 LEU A CA 1
ATOM 709 C C . LEU A 1 90 ? 27.609 -5.203 9.078 1 95.25 90 LEU A C 1
ATOM 711 O O . LEU A 1 90 ? 28.438 -5.105 8.164 1 95.25 90 LEU A O 1
ATOM 715 N N . ARG A 1 91 ? 26.266 -5.535 8.828 1 94.75 91 ARG A N 1
ATOM 716 C CA . ARG A 1 91 ? 25.609 -5.609 7.527 1 94.75 91 ARG A CA 1
ATOM 717 C C . ARG A 1 91 ? 26.172 -6.754 6.691 1 94.75 91 ARG A C 1
ATOM 719 O O . ARG A 1 91 ? 26.016 -6.773 5.469 1 94.75 91 ARG A O 1
ATOM 726 N N . GLN A 1 92 ? 26.922 -7.664 7.316 1 95.69 92 GLN A N 1
ATOM 727 C CA . GLN A 1 92 ? 27.469 -8.836 6.645 1 95.69 92 GLN A CA 1
ATOM 728 C C . GLN A 1 92 ? 26.625 -10.078 6.91 1 95.69 92 GLN A C 1
ATOM 730 O O . GLN A 1 92 ? 25.781 -10.07 7.801 1 95.69 92 GLN A O 1
ATOM 735 N N . TYR A 1 93 ? 26.828 -11.078 6.062 1 96.56 93 TYR A N 1
ATOM 736 C CA . TYR A 1 93 ? 26.078 -12.328 6.148 1 96.56 93 TYR A CA 1
ATOM 737 C C . TYR A 1 93 ? 26.141 -12.898 7.559 1 96.56 93 TYR A C 1
ATOM 739 O O . TYR A 1 93 ? 27.219 -13.141 8.102 1 96.56 93 TYR A O 1
ATOM 747 N N . LYS A 1 94 ? 25 -13.031 8.234 1 95.75 94 LYS A N 1
ATOM 748 C CA . LYS A 1 94 ? 24.812 -13.578 9.57 1 95.75 94 LYS A CA 1
ATOM 749 C C . LYS A 1 94 ? 25.484 -12.703 10.625 1 95.75 94 LYS A C 1
ATOM 751 O O . LYS A 1 94 ? 25.766 -13.164 11.734 1 95.75 94 LYS A O 1
ATOM 756 N N . GLY A 1 95 ? 25.828 -11.492 10.281 1 96.5 95 GLY A N 1
ATOM 757 C CA . GLY A 1 95 ? 26.406 -10.531 11.211 1 96.5 95 GLY A CA 1
ATOM 758 C C . GLY A 1 95 ? 25.375 -9.586 11.805 1 96.5 95 GLY A C 1
ATOM 759 O O . GLY A 1 95 ? 24.188 -9.906 11.875 1 96.5 95 GLY A O 1
ATOM 760 N N . LEU A 1 96 ? 25.906 -8.461 12.305 1 96.5 96 LEU A N 1
ATOM 761 C CA . LEU A 1 96 ? 25.062 -7.441 12.93 1 96.5 96 LEU A CA 1
ATOM 762 C C . LEU A 1 96 ? 24.234 -6.703 11.883 1 96.5 96 LEU A C 1
ATOM 764 O O . LEU A 1 96 ? 24.75 -6.305 10.836 1 96.5 96 LEU A O 1
ATOM 768 N N . CYS A 1 97 ? 22.938 -6.609 12.133 1 95.88 97 CYS A N 1
ATOM 769 C CA . CYS A 1 97 ? 22.047 -5.898 11.227 1 95.88 97 CYS A CA 1
ATOM 770 C C . CYS A 1 97 ? 22.312 -4.398 11.266 1 95.88 97 CYS A C 1
ATOM 772 O O . CYS A 1 97 ? 22.656 -3.848 12.312 1 95.88 97 CYS A O 1
ATOM 774 N N . GLY A 1 98 ? 22.203 -3.777 10.156 1 94.88 98 GLY A N 1
ATOM 775 C CA . GLY A 1 98 ? 22.406 -2.342 10.062 1 94.88 98 GLY A CA 1
ATOM 776 C C . GLY A 1 98 ? 21.234 -1.528 10.578 1 94.88 98 GLY A C 1
ATOM 777 O O . GLY A 1 98 ? 21.312 -0.3 10.656 1 94.88 98 GLY A O 1
ATOM 778 N N . PHE A 1 99 ? 20.141 -2.201 10.953 1 95.69 99 PHE A N 1
ATOM 779 C CA . PHE A 1 99 ? 18.922 -1.604 11.484 1 95.69 99 PHE A CA 1
ATOM 780 C C . PHE A 1 99 ? 18.531 -2.262 12.797 1 95.69 99 PHE A C 1
ATOM 782 O O . PHE A 1 99 ? 19.047 -3.326 13.148 1 95.69 99 PHE A O 1
ATOM 789 N N . PRO A 1 100 ? 17.641 -1.558 13.586 1 96.06 100 PRO A N 1
ATOM 790 C CA . PRO A 1 100 ? 17.125 -2.252 14.773 1 96.06 100 PRO A CA 1
ATOM 791 C C . PRO A 1 100 ? 16.375 -3.541 14.422 1 96.06 100 PRO A C 1
ATOM 793 O O . PRO A 1 100 ? 15.648 -3.588 13.43 1 96.06 100 PRO A O 1
ATOM 796 N N . LYS A 1 101 ? 16.641 -4.535 15.18 1 95.81 101 LYS A N 1
ATOM 797 C CA . LYS A 1 101 ? 16.047 -5.855 14.992 1 95.81 101 LYS A CA 1
ATOM 798 C C . LYS A 1 101 ? 15.656 -6.48 16.328 1 95.81 101 LYS A C 1
ATOM 800 O O . LYS A 1 101 ? 16.5 -6.648 17.203 1 95.81 101 LYS A O 1
ATOM 805 N N . ARG A 1 102 ? 14.43 -6.914 16.469 1 96.31 102 ARG A N 1
ATOM 806 C CA . ARG A 1 102 ? 13.891 -7.348 17.766 1 96.31 102 ARG A CA 1
ATOM 807 C C . ARG A 1 102 ? 14.547 -8.648 18.219 1 96.31 102 ARG A C 1
ATOM 809 O O . ARG A 1 102 ? 14.75 -8.859 19.422 1 96.31 102 ARG A O 1
ATOM 816 N N . ASP A 1 103 ? 14.891 -9.492 17.25 1 94 103 ASP A N 1
ATOM 817 C CA . ASP A 1 103 ? 15.477 -10.781 17.625 1 94 103 ASP A CA 1
ATOM 818 C C . ASP A 1 103 ? 16.969 -10.648 17.875 1 94 103 ASP A C 1
ATOM 820 O O . ASP A 1 103 ? 17.609 -11.586 18.359 1 94 103 ASP A O 1
ATOM 824 N N . GLU A 1 104 ? 17.547 -9.469 17.625 1 95.56 104 GLU A N 1
ATOM 825 C CA . GLU A 1 104 ? 18.953 -9.203 17.828 1 95.56 104 GLU A CA 1
ATOM 826 C C . GLU A 1 104 ? 19.234 -8.672 19.234 1 95.56 104 GLU A C 1
ATOM 828 O O . GLU A 1 104 ? 20.25 -8.992 19.844 1 95.56 104 GLU A O 1
ATOM 833 N N . SER A 1 105 ? 18.281 -7.863 19.781 1 96.31 105 SER A N 1
ATOM 834 C CA . SER A 1 105 ? 18.453 -7.246 21.094 1 96.31 105 SER A CA 1
ATOM 835 C C . SER A 1 105 ? 17.109 -6.879 21.719 1 96.31 105 SER A C 1
ATOM 837 O O . SER A 1 105 ? 16.219 -6.398 21.016 1 96.31 105 SER A O 1
ATOM 839 N N . GLU A 1 106 ? 16.969 -7.09 23.047 1 96.75 106 GLU A N 1
ATOM 840 C CA . GLU A 1 106 ? 15.758 -6.68 23.75 1 96.75 106 GLU A CA 1
ATOM 841 C C . GLU A 1 106 ? 15.586 -5.164 23.734 1 96.75 106 GLU A C 1
ATOM 843 O O . GLU A 1 106 ? 14.484 -4.652 23.938 1 96.75 106 GLU A O 1
ATOM 848 N N . HIS A 1 107 ? 16.719 -4.43 23.484 1 97.12 107 HIS A N 1
ATOM 849 C CA . HIS A 1 107 ? 16.688 -2.973 23.453 1 97.12 107 HIS A CA 1
ATOM 850 C C . HIS A 1 107 ? 16.109 -2.465 22.141 1 97.12 107 HIS A C 1
ATOM 852 O O . HIS A 1 107 ? 15.742 -1.291 22.031 1 97.12 107 HIS A O 1
ATOM 858 N N . ASP A 1 108 ? 16.078 -3.361 21.078 1 97.56 108 ASP A N 1
ATOM 859 C CA . ASP A 1 108 ? 15.391 -3.045 19.844 1 97.56 108 ASP A CA 1
ATOM 860 C C . ASP A 1 108 ? 13.906 -3.387 19.938 1 97.56 108 ASP A C 1
ATOM 862 O O . ASP A 1 108 ? 13.477 -4.438 19.453 1 97.56 108 ASP A O 1
ATOM 866 N N . VAL A 1 109 ? 13.133 -2.463 20.422 1 97.81 109 VAL A N 1
ATOM 867 C CA . VAL A 1 109 ? 11.75 -2.744 20.781 1 97.81 109 VAL A CA 1
ATOM 868 C C . VAL A 1 109 ? 10.859 -2.641 19.547 1 97.81 109 VAL A C 1
ATOM 870 O O . VAL A 1 109 ? 9.672 -2.963 19.594 1 97.81 109 VAL A O 1
ATOM 873 N N . TRP A 1 110 ? 11.398 -2.193 18.406 1 97.88 110 TRP A N 1
ATOM 874 C CA . TRP A 1 110 ? 10.742 -2.041 17.109 1 97.88 110 TRP A CA 1
ATOM 875 C C . TRP A 1 110 ? 11.75 -2.201 15.977 1 97.88 110 TRP A C 1
ATOM 877 O O . TRP A 1 110 ? 12.938 -1.91 16.141 1 97.88 110 TRP A O 1
ATOM 887 N N . GLU A 1 111 ? 11.297 -2.748 14.875 1 96.56 111 GLU A N 1
ATOM 888 C CA . GLU A 1 111 ? 12.156 -2.889 13.703 1 96.56 111 GLU A CA 1
ATOM 889 C C . GLU A 1 111 ? 11.828 -1.837 12.648 1 96.56 111 GLU A C 1
ATOM 891 O O . GLU A 1 111 ? 10.664 -1.473 12.469 1 96.56 111 GLU A O 1
ATOM 896 N N . THR A 1 112 ? 12.93 -1.351 12.062 1 94.12 112 THR A N 1
ATOM 897 C CA . THR A 1 112 ? 12.711 -0.332 11.047 1 94.12 112 THR A CA 1
ATOM 898 C C . THR A 1 112 ? 13.641 -0.552 9.852 1 94.12 112 THR A C 1
ATOM 900 O O . THR A 1 112 ? 14.789 -0.962 10.023 1 94.12 112 THR A O 1
ATOM 903 N N . GLY A 1 113 ? 13.148 -0.4 8.672 1 92.12 113 GLY A N 1
ATOM 904 C CA . GLY A 1 113 ? 13.805 -0.247 7.383 1 92.12 113 GLY A CA 1
ATOM 905 C C . GLY A 1 113 ? 13.25 0.895 6.559 1 92.12 113 GLY A C 1
ATOM 906 O O . GLY A 1 113 ? 13.922 1.907 6.348 1 92.12 113 GLY A O 1
ATOM 907 N N . HIS A 1 114 ? 12.039 0.741 6.352 1 94.19 114 HIS A N 1
ATOM 908 C CA . HIS A 1 114 ? 11.305 1.868 5.789 1 94.19 114 HIS A CA 1
ATOM 909 C C . HIS A 1 114 ? 11.062 2.945 6.84 1 94.19 114 HIS A C 1
ATOM 911 O O . HIS A 1 114 ? 10.773 2.635 7.996 1 94.19 114 HIS A O 1
ATOM 917 N N . SER A 1 115 ? 11.188 4.176 6.445 1 94.31 115 SER A N 1
ATOM 918 C CA . SER A 1 115 ? 11.039 5.281 7.387 1 94.31 115 SER A CA 1
ATOM 919 C C . SER A 1 115 ? 9.57 5.59 7.656 1 94.31 115 SER A C 1
ATOM 921 O O . SER A 1 115 ? 8.68 4.945 7.09 1 94.31 115 SER A O 1
ATOM 923 N N . SER A 1 116 ? 9.305 6.496 8.625 1 96.38 116 SER A N 1
ATOM 924 C CA . SER A 1 116 ? 8.023 7.121 8.945 1 96.38 116 SER A CA 1
ATOM 925 C C . SER A 1 116 ? 7.148 6.188 9.773 1 96.38 116 SER A C 1
ATOM 927 O O . SER A 1 116 ? 5.926 6.344 9.812 1 96.38 116 SER A O 1
ATOM 929 N N . THR A 1 117 ? 7.711 5.195 10.477 1 97.62 117 THR A N 1
ATOM 930 C CA . THR A 1 117 ? 6.891 4.195 11.148 1 97.62 117 THR A CA 1
ATOM 931 C C . THR A 1 117 ? 6.875 4.434 12.656 1 97.62 117 THR A C 1
ATOM 933 O O . THR A 1 117 ? 5.996 3.934 13.359 1 97.62 117 THR A O 1
ATOM 936 N N . SER A 1 118 ? 7.816 5.188 13.203 1 98.25 118 SER A N 1
ATOM 937 C CA . SER A 1 118 ? 8.086 5.246 14.641 1 98.25 118 SER A CA 1
ATOM 938 C C . SER A 1 118 ? 6.898 5.832 15.398 1 98.25 118 SER A C 1
ATOM 940 O O . SER A 1 118 ? 6.562 5.371 16.484 1 98.25 118 SER A O 1
ATOM 942 N N . LEU A 1 119 ? 6.266 6.859 14.797 1 98.38 119 LEU A N 1
ATOM 943 C CA . LEU A 1 119 ? 5.172 7.52 15.5 1 98.38 119 LEU A CA 1
ATOM 944 C C . LEU A 1 119 ? 3.992 6.566 15.688 1 98.38 119 LEU A C 1
ATOM 946 O O . LEU A 1 119 ? 3.373 6.539 16.75 1 98.38 119 LEU A O 1
ATOM 950 N N . SER A 1 120 ? 3.619 5.793 14.656 1 98.75 120 SER A N 1
ATOM 951 C CA . SER A 1 120 ? 2.527 4.828 14.742 1 98.75 120 SER A CA 1
ATOM 952 C C . SER A 1 120 ? 2.836 3.732 15.75 1 98.75 120 SER A C 1
ATOM 954 O O . SER A 1 120 ? 1.971 3.344 16.547 1 98.75 120 SER A O 1
ATOM 956 N N . ALA A 1 121 ? 4.094 3.211 15.703 1 98.75 121 ALA A N 1
ATOM 957 C CA . ALA A 1 121 ? 4.516 2.207 16.672 1 98.75 121 ALA A CA 1
ATOM 958 C C . ALA A 1 121 ? 4.426 2.752 18.094 1 98.75 121 ALA A C 1
ATOM 960 O O . ALA A 1 121 ? 3.939 2.066 19 1 98.75 121 ALA A O 1
ATOM 961 N N . ALA A 1 122 ? 4.918 3.977 18.297 1 98.81 122 ALA A N 1
ATOM 962 C CA . ALA A 1 122 ? 4.91 4.621 19.609 1 98.81 122 ALA A CA 1
ATOM 963 C C . ALA A 1 122 ? 3.484 4.777 20.125 1 98.81 122 ALA A C 1
ATOM 965 O O . ALA A 1 122 ? 3.225 4.559 21.312 1 98.81 122 ALA A O 1
ATOM 966 N N . MET A 1 123 ? 2.559 5.184 19.25 1 98.69 123 MET A N 1
ATOM 967 C CA . MET A 1 123 ? 1.163 5.336 19.656 1 98.69 123 MET A CA 1
ATOM 968 C C . MET A 1 123 ? 0.588 4.008 20.141 1 98.69 123 MET A C 1
ATOM 970 O O . MET A 1 123 ? -0.155 3.967 21.125 1 98.69 123 MET A O 1
ATOM 974 N N . GLY A 1 124 ? 0.909 2.879 19.406 1 98.81 124 GLY A N 1
ATOM 975 C CA . GLY A 1 124 ? 0.493 1.558 19.844 1 98.81 124 GLY A CA 1
ATOM 976 C C . GLY A 1 124 ? 1.041 1.183 21.219 1 98.81 124 GLY A C 1
ATOM 977 O O . GLY A 1 124 ? 0.302 0.696 22.078 1 98.81 124 GLY A O 1
ATOM 978 N N . MET A 1 125 ? 2.307 1.461 21.484 1 98.81 125 MET A N 1
ATOM 979 C CA . MET A 1 125 ? 2.955 1.096 22.734 1 98.81 125 MET A CA 1
ATOM 980 C C . MET A 1 125 ? 2.438 1.951 23.891 1 98.81 125 MET A C 1
ATOM 982 O O . MET A 1 125 ? 2.242 1.455 25 1 98.81 125 MET A O 1
ATOM 986 N N . ALA A 1 126 ? 2.25 3.242 23.609 1 98.75 126 ALA A N 1
ATOM 987 C CA . ALA A 1 126 ? 1.696 4.125 24.641 1 98.75 126 ALA A CA 1
ATOM 988 C C . ALA A 1 126 ? 0.282 3.697 25.016 1 98.75 126 ALA A C 1
ATOM 990 O O . ALA A 1 126 ? -0.082 3.723 26.203 1 98.75 126 ALA A O 1
ATOM 991 N N . THR A 1 127 ? -0.54 3.336 24.031 1 98.44 127 THR A N 1
ATOM 992 C CA . THR A 1 127 ? -1.894 2.855 24.297 1 98.44 127 THR A CA 1
ATOM 993 C C . THR A 1 127 ? -1.867 1.59 25.141 1 98.44 127 THR A C 1
ATOM 995 O O . THR A 1 127 ? -2.643 1.456 26.094 1 98.44 127 THR A O 1
ATOM 998 N N . ALA A 1 128 ? -1.005 0.667 24.797 1 98.62 128 ALA A N 1
ATOM 999 C CA . ALA A 1 128 ? -0.86 -0.565 25.562 1 98.62 128 ALA A CA 1
ATOM 1000 C C . ALA A 1 128 ? -0.461 -0.268 27.016 1 98.62 128 ALA A C 1
ATOM 1002 O O . ALA A 1 128 ? -0.989 -0.874 27.938 1 98.62 128 ALA A O 1
ATOM 1003 N N . ARG A 1 129 ? 0.541 0.631 27.219 1 98.5 129 ARG A N 1
ATOM 1004 C CA . ARG A 1 129 ? 0.972 1.065 28.547 1 98.5 129 ARG A CA 1
ATOM 1005 C C . ARG A 1 129 ? -0.217 1.516 29.375 1 98.5 129 ARG A C 1
ATOM 1007 O O . ARG A 1 129 ? -0.39 1.06 30.516 1 98.5 129 ARG A O 1
ATOM 1014 N N . ASP A 1 130 ? -1.038 2.381 28.797 1 98.12 130 ASP A N 1
ATOM 1015 C CA . ASP A 1 130 ? -2.172 2.945 29.531 1 98.12 130 ASP A CA 1
ATOM 1016 C C . ASP A 1 130 ? -3.191 1.865 29.875 1 98.12 130 ASP A C 1
ATOM 1018 O O . ASP A 1 130 ? -3.736 1.855 30.984 1 98.12 130 ASP A O 1
ATOM 1022 N N . LEU A 1 131 ? -3.463 0.94 28.938 1 97.75 131 LEU A N 1
ATOM 1023 C CA . LEU A 1 131 ? -4.441 -0.122 29.156 1 97.75 131 LEU A CA 1
ATOM 1024 C C . LEU A 1 131 ? -3.957 -1.098 30.219 1 97.75 131 LEU A C 1
ATOM 1026 O O . LEU A 1 131 ? -4.758 -1.607 31.016 1 97.75 131 LEU A O 1
ATOM 1030 N N . LYS A 1 132 ? -2.646 -1.349 30.234 1 97.75 132 LYS A N 1
ATOM 1031 C CA . LYS A 1 132 ? -2.07 -2.305 31.172 1 97.75 132 LYS A CA 1
ATOM 1032 C C . LYS A 1 132 ? -1.812 -1.655 32.531 1 97.75 132 LYS A C 1
ATOM 1034 O O . LYS A 1 132 ? -1.606 -2.35 33.531 1 97.75 132 LYS A O 1
ATOM 1039 N N . GLY A 1 133 ? -1.726 -0.356 32.562 1 97.56 133 GLY A N 1
ATOM 1040 C CA . GLY A 1 133 ? -1.479 0.371 33.781 1 97.56 133 GLY A CA 1
ATOM 1041 C C . GLY A 1 133 ? -0.017 0.391 34.188 1 97.56 133 GLY A C 1
ATOM 1042 O O . GLY A 1 133 ? 0.307 0.49 35.375 1 97.56 133 GLY A O 1
ATOM 1043 N N . THR A 1 134 ? 0.849 0.242 33.188 1 97.44 134 THR A N 1
ATOM 1044 C CA . THR A 1 134 ? 2.281 0.315 33.469 1 97.44 134 THR A CA 1
ATOM 1045 C C . THR A 1 134 ? 2.797 1.737 33.25 1 97.44 134 THR A C 1
ATOM 1047 O O . THR A 1 134 ? 2.018 2.654 33 1 97.44 134 THR A O 1
ATOM 1050 N N . ASP A 1 135 ? 4.152 2.014 33.5 1 96.69 135 ASP A N 1
ATOM 1051 C CA . ASP A 1 135 ? 4.582 3.404 33.625 1 96.69 135 ASP A CA 1
ATOM 1052 C C . ASP A 1 135 ? 5.812 3.666 32.75 1 96.69 135 ASP A C 1
ATOM 1054 O O . ASP A 1 135 ? 6.559 4.613 33 1 96.69 135 ASP A O 1
ATOM 1058 N N . GLU A 1 136 ? 6.074 2.811 31.844 1 98 136 GLU A N 1
ATOM 1059 C CA . GLU A 1 136 ? 7.238 3.029 30.984 1 98 136 GLU A CA 1
ATOM 1060 C C . GLU A 1 136 ? 7.074 4.293 30.141 1 98 136 GLU A C 1
ATOM 1062 O O . GLU A 1 136 ? 5.957 4.672 29.797 1 98 136 GLU A O 1
ATOM 1067 N N . ASN A 1 137 ? 8.188 4.98 29.859 1 98.5 137 ASN A N 1
ATOM 1068 C CA . ASN A 1 137 ? 8.195 6.062 28.875 1 98.5 137 ASN A CA 1
ATOM 1069 C C . ASN A 1 137 ? 8.281 5.527 27.453 1 98.5 137 ASN A C 1
ATOM 1071 O O . ASN A 1 137 ? 8.922 4.504 27.203 1 98.5 137 ASN A O 1
ATOM 1075 N N . VAL A 1 138 ? 7.539 6.141 26.562 1 98.81 138 VAL A N 1
ATOM 1076 C CA . VAL A 1 138 ? 7.578 5.801 25.141 1 98.81 138 VAL A CA 1
ATOM 1077 C C . VAL A 1 138 ? 8.125 6.98 24.344 1 98.81 138 VAL A C 1
ATOM 1079 O O . VAL A 1 138 ? 7.535 8.062 24.344 1 98.81 138 VAL A O 1
ATOM 1082 N N . ILE A 1 139 ? 9.289 6.844 23.672 1 98.75 139 ILE A N 1
ATOM 1083 C CA . ILE A 1 139 ? 9.984 7.91 22.953 1 98.75 139 ILE A CA 1
ATOM 1084 C C . ILE A 1 139 ? 10.18 7.512 21.5 1 98.75 139 ILE A C 1
ATOM 1086 O O . ILE A 1 139 ? 10.836 6.508 21.203 1 98.75 139 ILE A O 1
ATOM 1090 N N . ALA A 1 140 ? 9.617 8.227 20.578 1 98.56 140 ALA A N 1
ATOM 1091 C CA . ALA A 1 140 ? 9.852 8.047 19.156 1 98.56 140 ALA A CA 1
ATOM 1092 C C . ALA A 1 140 ? 10.898 9.039 18.641 1 98.56 140 ALA A C 1
ATOM 1094 O O . ALA A 1 140 ? 10.781 10.242 18.875 1 98.56 140 ALA A O 1
ATOM 1095 N N . ILE A 1 141 ? 11.961 8.578 18.031 1 98.06 141 ILE A N 1
ATOM 1096 C CA . ILE A 1 141 ? 12.984 9.414 17.422 1 98.06 141 ILE A CA 1
ATOM 1097 C C . ILE A 1 141 ? 12.812 9.406 15.898 1 98.06 141 ILE A C 1
ATOM 1099 O O . ILE A 1 141 ? 12.977 8.375 15.25 1 98.06 141 ILE A O 1
ATOM 1103 N N . ILE A 1 142 ? 12.469 10.523 15.32 1 96.75 142 ILE A N 1
ATOM 1104 C CA . ILE A 1 142 ? 12.117 10.578 13.906 1 96.75 142 ILE A CA 1
ATOM 1105 C C . ILE A 1 142 ? 12.844 11.742 13.242 1 96.75 142 ILE A C 1
ATOM 1107 O O . ILE A 1 142 ? 13.023 12.797 13.859 1 96.75 142 ILE A O 1
ATOM 1111 N N . GLY A 1 143 ? 13.312 11.523 12.008 1 92.94 143 GLY A N 1
ATOM 1112 C CA . GLY A 1 143 ? 13.977 12.562 11.25 1 92.94 143 GLY A CA 1
ATOM 1113 C C . GLY A 1 143 ? 13.016 13.508 10.555 1 92.94 143 GLY A C 1
ATOM 1114 O O . GLY A 1 143 ? 11.836 13.195 10.406 1 92.94 143 GLY A O 1
ATOM 1115 N N . ASP A 1 144 ? 13.508 14.695 10.102 1 89.19 144 ASP A N 1
ATOM 1116 C CA . ASP A 1 144 ? 12.703 15.703 9.414 1 89.19 144 ASP A CA 1
ATOM 1117 C C . ASP A 1 144 ? 12.172 15.164 8.086 1 89.19 144 ASP A C 1
ATOM 1119 O O . ASP A 1 144 ? 11.008 15.398 7.738 1 89.19 144 ASP A O 1
ATOM 1123 N N . GLY A 1 145 ? 12.969 14.406 7.328 1 89.31 145 GLY A N 1
ATOM 1124 C CA . GLY A 1 145 ? 12.5 13.797 6.094 1 89.31 145 GLY A CA 1
ATOM 1125 C C . GLY A 1 145 ? 11.414 12.758 6.316 1 89.31 145 GLY A C 1
ATOM 1126 O O . GLY A 1 145 ? 10.43 12.719 5.586 1 89.31 145 GLY A O 1
ATOM 1127 N N . ALA A 1 146 ? 11.609 11.914 7.316 1 92.5 146 ALA A N 1
ATOM 1128 C CA . ALA A 1 146 ? 10.672 10.836 7.633 1 92.5 146 ALA A CA 1
ATOM 1129 C C . ALA A 1 146 ? 9.328 11.398 8.086 1 92.5 146 ALA A C 1
ATOM 1131 O O . ALA A 1 146 ? 8.281 10.789 7.863 1 92.5 146 ALA A O 1
ATOM 1132 N N . LEU A 1 147 ? 9.32 12.562 8.664 1 92.88 147 LEU A N 1
ATOM 1133 C CA . LEU A 1 147 ? 8.102 13.172 9.188 1 92.88 147 LEU A CA 1
ATOM 1134 C C . LEU A 1 147 ? 7.16 13.562 8.055 1 92.88 147 LEU A C 1
ATOM 1136 O O . LEU A 1 147 ? 5.957 13.727 8.266 1 92.88 147 LEU A O 1
ATOM 1140 N N . THR A 1 148 ? 7.66 13.633 6.844 1 89.62 148 THR A N 1
ATOM 1141 C CA . THR A 1 148 ? 6.848 14.086 5.719 1 89.62 148 THR A CA 1
ATOM 1142 C C . THR A 1 148 ? 6.082 12.914 5.105 1 89.62 148 THR A C 1
ATOM 1144 O O . THR A 1 148 ? 5.207 13.109 4.262 1 89.62 148 THR A O 1
ATOM 1147 N N . GLY A 1 149 ? 6.363 11.695 5.516 1 94.31 149 GLY A N 1
ATOM 1148 C CA . GLY A 1 149 ? 5.645 10.531 5.023 1 94.31 149 GLY A CA 1
ATOM 1149 C C . GLY A 1 149 ? 4.203 10.477 5.492 1 94.31 149 GLY A C 1
ATOM 1150 O O . GLY A 1 149 ? 3.896 10.867 6.621 1 94.31 149 GLY A O 1
ATOM 1151 N N . GLY A 1 150 ? 3.342 10.023 4.633 1 95.44 150 GLY A N 1
ATOM 1152 C CA . GLY A 1 150 ? 1.913 9.992 4.902 1 95.44 150 GLY A CA 1
ATOM 1153 C C . GLY A 1 150 ? 1.566 9.305 6.207 1 95.44 150 GLY A C 1
ATOM 1154 O O . GLY A 1 150 ? 0.72 9.781 6.965 1 95.44 150 GLY A O 1
ATOM 1155 N N . MET A 1 151 ? 2.178 8.18 6.5 1 97.06 151 MET A N 1
ATOM 1156 C CA . MET A 1 151 ? 1.878 7.445 7.723 1 97.06 151 MET A CA 1
ATOM 1157 C C . MET A 1 151 ? 2.262 8.258 8.961 1 97.06 151 MET A C 1
ATOM 1159 O O . MET A 1 151 ? 1.542 8.25 9.961 1 97.06 151 MET A O 1
ATOM 1163 N N . ALA A 1 152 ? 3.465 8.906 8.906 1 96.5 152 ALA A N 1
ATOM 1164 C CA . ALA A 1 152 ? 3.889 9.734 10.031 1 96.5 152 ALA A CA 1
ATOM 1165 C C . ALA A 1 152 ? 2.898 10.867 10.281 1 96.5 152 ALA A C 1
ATOM 1167 O O . ALA A 1 152 ? 2.598 11.195 11.43 1 96.5 152 ALA A O 1
ATOM 1168 N N . LEU A 1 153 ? 2.369 11.461 9.219 1 94.75 153 LEU A N 1
ATOM 1169 C CA . LEU A 1 153 ? 1.407 12.555 9.328 1 94.75 153 LEU A CA 1
ATOM 1170 C C . LEU A 1 153 ? 0.074 12.047 9.875 1 94.75 153 LEU A C 1
ATOM 1172 O O . LEU A 1 153 ? -0.571 12.727 10.68 1 94.75 153 LEU A O 1
ATOM 1176 N N . GLU A 1 154 ? -0.376 10.859 9.398 1 94.88 154 GLU A N 1
ATOM 1177 C CA . GLU A 1 154 ? -1.564 10.227 9.961 1 94.88 154 GLU A CA 1
ATOM 1178 C C . GLU A 1 154 ? -1.42 10.016 11.461 1 94.88 154 GLU A C 1
ATOM 1180 O O . GLU A 1 154 ? -2.34 10.312 12.227 1 94.88 154 GLU A O 1
ATOM 1185 N N . ALA A 1 155 ? -0.253 9.5 11.859 1 96.88 155 ALA A N 1
ATOM 1186 C CA . ALA A 1 155 ? 0.006 9.211 13.266 1 96.88 155 ALA A CA 1
ATOM 1187 C C . ALA A 1 155 ? 0.051 10.492 14.094 1 96.88 155 ALA A C 1
ATOM 1189 O O . ALA A 1 155 ? -0.492 10.547 15.195 1 96.88 155 ALA A O 1
ATOM 1190 N N . LEU A 1 156 ? 0.773 11.492 13.547 1 94.38 156 LEU A N 1
ATOM 1191 C CA . LEU A 1 156 ? 0.852 12.789 14.211 1 94.38 156 LEU A CA 1
ATOM 1192 C C . LEU A 1 156 ? -0.541 13.328 14.523 1 94.38 156 LEU A C 1
ATOM 1194 O O . LEU A 1 156 ? -0.789 13.82 15.625 1 94.38 156 LEU A O 1
ATOM 1198 N N . ASN A 1 157 ? -1.459 13.211 13.562 1 93 157 ASN A N 1
ATOM 1199 C CA . ASN A 1 157 ? -2.844 13.648 13.695 1 93 157 ASN A CA 1
ATOM 1200 C C . ASN A 1 157 ? -3.566 12.891 14.805 1 93 157 ASN A C 1
ATOM 1202 O O . ASN A 1 157 ? -4.285 13.492 15.609 1 93 157 ASN A O 1
ATOM 1206 N N . HIS A 1 158 ? -3.398 11.594 14.898 1 94.5 158 HIS A N 1
ATOM 1207 C CA . HIS A 1 158 ? -4.082 10.766 15.883 1 94.5 158 HIS A CA 1
ATOM 1208 C C . HIS A 1 158 ? -3.51 10.984 17.281 1 94.5 158 HIS A C 1
ATOM 1210 O O . HIS A 1 158 ? -4.262 11.07 18.266 1 94.5 158 HIS A O 1
ATOM 1216 N N . ILE A 1 159 ? -2.184 11.094 17.438 1 95.94 159 ILE A N 1
ATOM 1217 C CA . ILE A 1 159 ? -1.509 11.312 18.703 1 95.94 159 ILE A CA 1
ATOM 1218 C C . ILE A 1 159 ? -1.981 12.617 19.328 1 95.94 159 ILE A C 1
ATOM 1220 O O . ILE A 1 159 ? -2.318 12.672 20.516 1 95.94 159 ILE A O 1
ATOM 1224 N N . GLY A 1 160 ? -2.004 13.656 18.5 1 92.56 160 GLY A N 1
ATOM 1225 C CA . GLY A 1 160 ? -2.455 14.953 18.969 1 92.56 160 GLY A CA 1
ATOM 1226 C C . GLY A 1 160 ? -3.871 14.938 19.516 1 92.56 160 GLY A C 1
ATOM 1227 O O . GLY A 1 160 ? -4.203 15.688 20.438 1 92.56 160 GLY A O 1
ATOM 1228 N N . HIS A 1 161 ? -4.684 14.094 18.953 1 90.19 161 HIS A N 1
ATOM 1229 C CA . HIS A 1 161 ? -6.086 13.977 19.344 1 90.19 161 HIS A CA 1
ATOM 1230 C C . HIS A 1 161 ? -6.227 13.203 20.656 1 90.19 161 HIS A C 1
ATOM 1232 O O . HIS A 1 161 ? -7.027 13.586 21.516 1 90.19 161 HIS A O 1
ATOM 1238 N N . GLU A 1 162 ? -5.453 12.125 20.875 1 93.5 162 GLU A N 1
ATOM 1239 C CA . GLU A 1 162 ? -5.621 11.211 22 1 93.5 162 GLU A CA 1
ATOM 1240 C C . GLU A 1 162 ? -5.008 11.781 23.281 1 93.5 162 GLU A C 1
ATOM 1242 O O . GLU A 1 162 ? -5.41 11.422 24.375 1 93.5 162 GLU A O 1
ATOM 1247 N N . GLN A 1 163 ? -4.004 12.656 23.156 1 94 163 GLN A N 1
ATOM 1248 C CA . GLN A 1 163 ? -3.385 13.398 24.25 1 94 163 GLN A CA 1
ATOM 1249 C C . GLN A 1 163 ? -2.775 12.453 25.281 1 94 163 GLN A C 1
ATOM 1251 O O . GLN A 1 163 ? -2.855 12.711 26.484 1 94 163 GLN A O 1
ATOM 1256 N N . LYS A 1 164 ? -2.244 11.297 24.828 1 95.69 164 LYS A N 1
ATOM 1257 C CA . LYS A 1 164 ? -1.533 10.383 25.703 1 95.69 164 LYS A CA 1
ATOM 1258 C C . LYS A 1 164 ? -0.097 10.844 25.938 1 95.69 164 LYS A C 1
ATOM 1260 O O . LYS A 1 164 ? 0.485 11.523 25.094 1 95.69 164 LYS A O 1
ATOM 1265 N N . ASP A 1 165 ? 0.448 10.422 27.125 1 97.44 165 ASP A N 1
ATOM 1266 C CA . ASP A 1 165 ? 1.853 10.711 27.391 1 97.44 165 ASP A CA 1
ATOM 1267 C C . ASP A 1 165 ? 2.764 10 26.391 1 97.44 165 ASP A C 1
ATOM 1269 O O . ASP A 1 165 ? 2.801 8.773 26.344 1 97.44 165 ASP A O 1
ATOM 1273 N N . LEU A 1 166 ? 3.41 10.75 25.609 1 97.5 166 LEU A N 1
ATOM 1274 C CA . LEU A 1 166 ? 4.285 10.289 24.531 1 97.5 166 LEU A CA 1
ATOM 1275 C C . LEU A 1 166 ? 5.301 11.359 24.156 1 97.5 166 LEU A C 1
ATOM 1277 O O . LEU A 1 166 ? 4.953 12.539 24.062 1 97.5 166 LEU A O 1
ATOM 1281 N N . ILE A 1 167 ? 6.598 11.023 24 1 98.56 167 ILE A N 1
ATOM 1282 C CA . ILE A 1 167 ? 7.629 11.977 23.625 1 98.56 167 ILE A CA 1
ATOM 1283 C C . ILE A 1 167 ? 8.07 11.727 22.188 1 98.56 167 ILE A C 1
ATOM 1285 O O . ILE A 1 167 ? 8.406 10.594 21.828 1 98.56 167 ILE A O 1
ATOM 1289 N N . VAL A 1 168 ? 7.992 12.703 21.344 1 98.19 168 VAL A N 1
ATOM 1290 C CA . VAL A 1 168 ? 8.523 12.664 19.984 1 98.19 168 VAL A CA 1
ATOM 1291 C C . VAL A 1 168 ? 9.781 13.516 19.906 1 98.19 168 VAL A C 1
ATOM 1293 O O . VAL A 1 168 ? 9.75 14.711 20.203 1 98.19 168 VAL A O 1
ATOM 1296 N N . VAL A 1 169 ? 10.906 12.883 19.578 1 97.81 169 VAL A N 1
ATOM 1297 C CA . VAL A 1 169 ? 12.141 13.609 19.281 1 97.81 169 VAL A CA 1
ATOM 1298 C C . VAL A 1 169 ? 12.289 13.797 17.781 1 97.81 169 VAL A C 1
ATOM 1300 O O . VAL A 1 169 ? 12.555 12.836 17.047 1 97.81 169 VAL A O 1
ATOM 1303 N N . LEU A 1 170 ? 12.07 14.992 17.312 1 95.81 170 LEU A N 1
ATOM 1304 C CA . LEU A 1 170 ? 12.305 15.336 15.922 1 95.81 170 LEU A CA 1
ATOM 1305 C C . LEU A 1 170 ? 13.766 15.711 15.688 1 95.81 170 LEU A C 1
ATOM 1307 O O . LEU A 1 170 ? 14.195 16.812 16.047 1 95.81 170 LEU A O 1
ATOM 1311 N N . ASN A 1 171 ? 14.484 14.766 15.125 1 94.44 171 ASN A N 1
ATOM 1312 C CA . ASN A 1 171 ? 15.875 14.984 14.758 1 94.44 171 ASN A CA 1
ATOM 1313 C C . ASN A 1 171 ? 15.992 15.695 13.414 1 94.44 171 ASN A C 1
ATOM 1315 O O . ASN A 1 171 ? 16 15.055 12.359 1 94.44 171 ASN A O 1
ATOM 1319 N N . ASP A 1 172 ? 16.094 17.016 13.484 1 90.06 172 ASP A N 1
ATOM 1320 C CA . ASP A 1 172 ? 16.172 17.844 12.289 1 90.06 172 ASP A CA 1
ATOM 1321 C C . ASP A 1 172 ? 17.625 18.078 11.867 1 90.06 172 ASP A C 1
ATOM 1323 O O . ASP A 1 172 ? 18.344 18.844 12.508 1 90.06 172 ASP A O 1
ATOM 1327 N N . ASN A 1 173 ? 18.047 17.375 10.875 1 81.5 173 ASN A N 1
ATOM 1328 C CA . ASN A 1 173 ? 19.422 17.516 10.414 1 81.5 173 ASN A CA 1
ATOM 1329 C C . ASN A 1 173 ? 19.5 18.219 9.062 1 81.5 173 ASN A C 1
ATOM 1331 O O . ASN A 1 173 ? 20.547 18.219 8.414 1 81.5 173 ASN A O 1
ATOM 1335 N N . GLU A 1 174 ? 18.438 18.875 8.781 1 67.25 174 GLU A N 1
ATOM 1336 C CA . GLU A 1 174 ? 18.281 19.672 7.559 1 67.25 174 GLU A CA 1
ATOM 1337 C C . GLU A 1 174 ? 18.688 18.859 6.328 1 67.25 174 GLU A C 1
ATOM 1339 O O . GLU A 1 174 ? 18.828 19.422 5.238 1 67.25 174 GLU A O 1
ATOM 1344 N N . MET A 1 175 ? 19 17.609 6.527 1 58.41 175 MET A N 1
ATOM 1345 C CA . MET A 1 175 ? 19.531 16.844 5.402 1 58.41 175 MET A CA 1
ATOM 1346 C C . MET A 1 175 ? 18.828 15.484 5.297 1 58.41 175 MET A C 1
ATOM 1348 O O . MET A 1 175 ? 18.875 14.688 6.238 1 58.41 175 MET A O 1
ATOM 1352 N N . SER A 1 176 ? 17.781 15.367 4.527 1 51.88 176 SER A N 1
ATOM 1353 C CA . SER A 1 176 ? 17.297 14.055 4.113 1 51.88 176 SER A CA 1
ATOM 1354 C C . SER A 1 176 ? 18.219 13.422 3.078 1 51.88 176 SER A C 1
ATOM 1356 O O . SER A 1 176 ? 19.266 13.984 2.748 1 51.88 176 SER A O 1
ATOM 1358 N N . ILE A 1 177 ? 18 12.156 2.691 1 43.41 177 ILE A N 1
ATOM 1359 C CA . ILE A 1 177 ? 18.797 11.562 1.613 1 43.41 177 ILE A CA 1
ATOM 1360 C C . ILE A 1 177 ? 18.875 12.539 0.444 1 43.41 177 ILE A C 1
ATOM 1362 O O . ILE A 1 177 ? 19.875 12.562 -0.275 1 43.41 177 ILE A O 1
ATOM 1366 N N . ALA A 1 178 ? 17.859 13.383 0.312 1 48.31 178 ALA A N 1
ATOM 1367 C CA . ALA A 1 178 ? 17.766 14.484 -0.645 1 48.31 178 ALA A CA 1
ATOM 1368 C C . ALA A 1 178 ? 17.281 15.758 0.036 1 48.31 178 ALA A C 1
ATOM 1370 O O . ALA A 1 178 ? 16.703 15.711 1.127 1 48.31 178 ALA A O 1
ATOM 1371 N N . PRO A 1 179 ? 17.812 16.859 -0.536 1 48.56 179 PRO A N 1
ATOM 1372 C CA . PRO A 1 179 ? 17.281 18.078 0.058 1 48.56 179 PRO A CA 1
ATOM 1373 C C . PRO A 1 179 ? 15.789 18 0.36 1 48.56 179 PRO A C 1
ATOM 1375 O O . PRO A 1 179 ? 15.023 17.453 -0.442 1 48.56 179 PRO A O 1
ATOM 1378 N N . ASN A 1 180 ? 15.492 18.297 1.538 1 58.91 180 ASN A N 1
ATOM 1379 C CA . ASN A 1 180 ? 14.125 18.188 2.02 1 58.91 180 ASN A CA 1
ATOM 1380 C C . ASN A 1 180 ? 13.164 19.031 1.184 1 58.91 180 ASN A C 1
ATOM 1382 O O . ASN A 1 180 ? 13.453 20.188 0.875 1 58.91 180 ASN A O 1
ATOM 1386 N N . VAL A 1 181 ? 12.234 18.375 0.592 1 65.38 181 VAL A N 1
ATOM 1387 C CA . VAL A 1 181 ? 11.188 19.016 -0.2 1 65.38 181 VAL A CA 1
ATOM 1388 C C . VAL A 1 181 ? 9.875 19 0.578 1 65.38 181 VAL A C 1
ATOM 1390 O O . VAL A 1 181 ? 9.594 18.047 1.318 1 65.38 181 VAL A O 1
ATOM 1393 N N . GLY A 1 182 ? 9.219 20.188 0.61 1 76.19 182 GLY A N 1
ATOM 1394 C CA . GLY A 1 182 ? 7.879 20.234 1.165 1 76.19 182 GLY A CA 1
ATOM 1395 C C . GLY A 1 182 ? 7.609 21.469 2.004 1 76.19 182 GLY A C 1
ATOM 1396 O O . GLY A 1 182 ? 8.547 22.109 2.479 1 76.19 182 GLY A O 1
ATOM 1397 N N . ALA A 1 183 ? 6.379 21.703 2.15 1 69.25 183 ALA A N 1
ATOM 1398 C CA . ALA A 1 183 ? 5.949 22.844 2.955 1 69.25 183 ALA A CA 1
ATOM 1399 C C . ALA A 1 183 ? 6.352 22.672 4.418 1 69.25 183 ALA A C 1
ATOM 1401 O O . ALA A 1 183 ? 6.715 23.641 5.094 1 69.25 183 ALA A O 1
ATOM 1402 N N . LEU A 1 184 ? 6.363 21.453 4.824 1 74.88 184 LEU A N 1
ATOM 1403 C CA . LEU A 1 184 ? 6.734 21.156 6.203 1 74.88 184 LEU A CA 1
ATOM 1404 C C . LEU A 1 184 ? 8.195 21.516 6.461 1 74.88 184 LEU A C 1
ATOM 1406 O O . LEU A 1 184 ? 8.555 21.938 7.562 1 74.88 184 LEU A O 1
ATOM 1410 N N . HIS A 1 185 ? 9.016 21.25 5.469 1 70.94 185 HIS A N 1
ATOM 1411 C CA . HIS A 1 185 ? 10.414 21.656 5.59 1 70.94 185 HIS A CA 1
ATOM 1412 C C . HIS A 1 185 ? 10.547 23.156 5.805 1 70.94 185 HIS A C 1
ATOM 1414 O O . HIS A 1 185 ? 11.406 23.609 6.566 1 70.94 185 HIS A O 1
ATOM 1420 N N . ASN A 1 186 ? 9.695 23.891 5.121 1 66.31 186 ASN A N 1
ATOM 1421 C CA . ASN A 1 186 ? 9.703 25.328 5.305 1 66.31 186 ASN A CA 1
ATOM 1422 C C . ASN A 1 186 ? 9.266 25.719 6.711 1 66.31 186 ASN A C 1
ATOM 1424 O O . ASN A 1 186 ? 9.82 26.641 7.309 1 66.31 186 ASN A O 1
ATOM 1428 N N . VAL A 1 187 ? 8.297 25.016 7.207 1 70.12 187 VAL A N 1
ATOM 1429 C CA . VAL A 1 187 ? 7.844 25.25 8.57 1 70.12 187 VAL A CA 1
ATOM 1430 C C . VAL A 1 187 ? 8.992 25.016 9.555 1 70.12 187 VAL A C 1
ATOM 1432 O O . VAL A 1 187 ? 9.25 25.828 10.43 1 70.12 187 VAL A O 1
ATOM 1435 N N . LEU A 1 188 ? 9.695 23.938 9.359 1 70 188 LEU A N 1
ATOM 1436 C CA . LEU A 1 188 ? 10.812 23.594 10.234 1 70 188 LEU A CA 1
ATOM 1437 C C . LEU A 1 188 ? 11.953 24.594 10.086 1 70 188 LEU A C 1
ATOM 1439 O O . LEU A 1 188 ? 12.633 24.906 11.062 1 70 188 LEU A O 1
ATOM 1443 N N . GLY A 1 189 ? 12.156 25.016 8.828 1 65.56 189 GLY A N 1
ATOM 1444 C CA . GLY A 1 189 ? 13.164 26.031 8.594 1 65.56 189 GLY A CA 1
ATOM 1445 C C . GLY A 1 189 ? 12.914 27.312 9.367 1 65.56 189 GLY A C 1
ATOM 1446 O O . GLY A 1 189 ? 13.836 27.875 9.953 1 65.56 189 GLY A O 1
ATOM 1447 N N . ARG A 1 190 ? 11.672 27.734 9.461 1 66.5 190 ARG A N 1
ATOM 1448 C CA . ARG A 1 190 ? 11.297 28.922 10.211 1 66.5 190 ARG A CA 1
ATOM 1449 C C . ARG A 1 190 ? 11.5 28.719 11.703 1 66.5 190 ARG A C 1
ATOM 1451 O O . ARG A 1 190 ? 11.93 29.641 12.406 1 66.5 190 ARG A O 1
ATOM 1458 N N . LEU A 1 191 ? 11.273 27.578 12.102 1 66.12 191 LEU A N 1
ATOM 1459 C CA . LEU A 1 191 ? 11.453 27.25 13.516 1 66.12 191 LEU A CA 1
ATOM 1460 C C . LEU A 1 191 ? 12.93 27.25 13.891 1 66.12 191 LEU A C 1
ATOM 1462 O O . LEU A 1 191 ? 13.297 27.703 14.977 1 66.12 191 LEU A O 1
ATOM 1466 N N . ARG A 1 192 ? 13.766 26.812 13.023 1 65.31 192 ARG A N 1
ATOM 1467 C CA . ARG A 1 192 ? 15.211 26.812 13.242 1 65.31 192 ARG A CA 1
ATOM 1468 C C . ARG A 1 192 ? 15.742 28.234 13.398 1 65.31 192 ARG A C 1
ATOM 1470 O O . ARG A 1 192 ? 16.578 28.5 14.258 1 65.31 192 ARG A O 1
ATOM 1477 N N . THR A 1 193 ? 15.219 29.078 12.531 1 60.09 193 THR A N 1
ATOM 1478 C CA . THR A 1 193 ? 15.688 30.453 12.523 1 60.09 193 THR A CA 1
ATOM 1479 C C . THR A 1 193 ? 15.188 31.203 13.742 1 60.09 193 THR A C 1
ATOM 1481 O O . THR A 1 193 ? 15.906 32.031 14.312 1 60.09 193 THR A O 1
ATOM 1484 N N . ALA A 1 194 ? 13.891 30.891 14.086 1 55.97 194 ALA A N 1
ATOM 1485 C CA . ALA A 1 194 ? 13.328 31.531 15.273 1 55.97 194 ALA A CA 1
ATOM 1486 C C . ALA A 1 194 ? 14.125 31.172 16.516 1 55.97 194 ALA A C 1
ATOM 1488 O O . ALA A 1 194 ? 14.359 32.031 17.375 1 55.97 194 ALA A O 1
ATOM 1489 N N . GLY A 1 195 ? 14.539 29.953 16.609 1 50.25 195 GLY A N 1
ATOM 1490 C CA . GLY A 1 195 ? 15.375 29.516 17.734 1 50.25 195 GLY A CA 1
ATOM 1491 C C . GLY A 1 195 ? 16.688 30.266 17.797 1 50.25 195 GLY A C 1
ATOM 1492 O O . GLY A 1 195 ? 17.109 30.688 18.875 1 50.25 195 GLY A O 1
ATOM 1493 N N . LYS A 1 196 ? 17.188 30.469 16.609 1 51.06 196 LYS A N 1
ATOM 1494 C CA . LYS A 1 196 ? 18.438 31.219 16.562 1 51.06 196 LYS A CA 1
ATOM 1495 C C . LYS A 1 196 ? 18.234 32.688 16.953 1 51.06 196 LYS A C 1
ATOM 1497 O O . LYS A 1 196 ? 19.062 33.25 17.656 1 51.06 196 LYS A O 1
ATOM 1502 N N . TYR A 1 197 ? 17.031 33.094 16.453 1 45.88 197 TYR A N 1
ATOM 1503 C CA . TYR A 1 197 ? 16.734 34.5 16.719 1 45.88 197 TYR A CA 1
ATOM 1504 C C . TYR A 1 197 ? 16.438 34.719 18.203 1 45.88 197 TYR A C 1
ATOM 1506 O O . TYR A 1 197 ? 16.859 35.719 18.781 1 45.88 197 TYR A O 1
ATOM 1514 N N . GLN A 1 198 ? 15.594 33.781 18.719 1 46.97 198 GLN A N 1
ATOM 1515 C CA . GLN A 1 198 ? 15.305 33.938 20.141 1 46.97 198 GLN A CA 1
ATOM 1516 C C . GLN A 1 198 ? 16.578 33.844 20.969 1 46.97 198 GLN A C 1
ATOM 1518 O O . GLN A 1 198 ? 16.75 34.625 21.922 1 46.97 198 GLN A O 1
ATOM 1523 N N . LYS A 1 199 ? 17.422 32.938 20.562 1 49.06 199 LYS A N 1
ATOM 1524 C CA . LYS A 1 199 ? 18.703 32.875 21.266 1 49.06 199 LYS A CA 1
ATOM 1525 C C . LYS A 1 199 ? 19.469 34.188 21.094 1 49.06 199 LYS A C 1
ATOM 1527 O O . LYS A 1 199 ? 20.062 34.688 22.047 1 49.06 199 LYS A O 1
ATOM 1532 N N . ALA A 1 200 ? 19.375 34.594 19.828 1 48.66 200 ALA A N 1
ATOM 1533 C CA . ALA A 1 200 ? 20.047 35.875 19.578 1 48.66 200 ALA A CA 1
ATOM 1534 C C . ALA A 1 200 ? 19.391 37 20.344 1 48.66 200 ALA A C 1
ATOM 1536 O O . ALA A 1 200 ? 20.078 37.875 20.859 1 48.66 200 ALA A O 1
ATOM 1537 N N . LYS A 1 201 ? 18.094 36.938 20.422 1 48.28 201 LYS A N 1
ATOM 1538 C CA . LYS A 1 201 ? 17.312 37.906 21.172 1 48.28 201 LYS A CA 1
ATOM 1539 C C . LYS A 1 201 ? 17.625 37.844 22.656 1 48.28 201 LYS A C 1
ATOM 1541 O O . LYS A 1 201 ? 17.812 38.875 23.312 1 48.28 201 LYS A O 1
ATOM 1546 N N . GLU A 1 202 ? 17.484 36.656 23.094 1 51.03 202 GLU A N 1
ATOM 1547 C CA . GLU A 1 202 ? 17.812 36.5 24.516 1 51.03 202 GLU A CA 1
ATOM 1548 C C . GLU A 1 202 ? 19.234 37.031 24.797 1 51.03 202 GLU A C 1
ATOM 1550 O O . GLU A 1 202 ? 19.453 37.688 25.797 1 51.03 202 GLU A O 1
ATOM 1555 N N . ASP A 1 203 ? 19.984 36.75 23.812 1 47.72 203 ASP A N 1
ATOM 1556 C CA . ASP A 1 203 ? 21.328 37.312 23.938 1 47.72 203 ASP A CA 1
ATOM 1557 C C . ASP A 1 203 ? 21.297 38.844 23.859 1 47.72 203 ASP A C 1
ATOM 1559 O O . ASP A 1 203 ? 21.984 39.5 24.625 1 47.72 203 ASP A O 1
ATOM 1563 N N . LEU A 1 204 ? 20.406 39.156 22.875 1 47.69 204 LEU A N 1
ATOM 1564 C CA . LEU A 1 204 ? 20.266 40.594 22.719 1 47.69 204 LEU A CA 1
ATOM 1565 C C . LEU A 1 204 ? 19.562 41.219 23.906 1 47.69 204 LEU A C 1
ATOM 1567 O O . LEU A 1 204 ? 19.953 42.25 24.406 1 47.69 204 LEU A O 1
ATOM 1571 N N . GLU A 1 205 ? 18.438 40.562 24.266 1 51.47 205 GLU A N 1
ATOM 1572 C CA . GLU A 1 205 ? 17.734 41.062 25.453 1 51.47 205 GLU A CA 1
ATOM 1573 C C . GLU A 1 205 ? 18.656 41.062 26.672 1 51.47 205 GLU A C 1
ATOM 1575 O O . GLU A 1 205 ? 18.625 42 27.469 1 51.47 205 GLU A O 1
ATOM 1580 N N . MET A 1 206 ? 19.406 39.969 26.75 1 48.56 206 MET A N 1
ATOM 1581 C CA . MET A 1 206 ? 20.391 39.969 27.828 1 48.56 206 MET A CA 1
ATOM 1582 C C . MET A 1 206 ? 21.391 41.094 27.656 1 48.56 206 MET A C 1
ATOM 1584 O O . MET A 1 206 ? 21.797 41.719 28.641 1 48.56 206 MET A O 1
ATOM 1588 N N . LEU A 1 207 ? 21.609 41.25 26.359 1 46.31 207 LEU A N 1
ATOM 1589 C CA . LEU A 1 207 ? 22.5 42.375 26.094 1 46.31 207 LEU A CA 1
ATOM 1590 C C . LEU A 1 207 ? 21.781 43.719 26.328 1 46.31 207 LEU A C 1
ATOM 1592 O O . LEU A 1 207 ? 22.375 44.625 26.891 1 46.31 207 LEU A O 1
ATOM 1596 N N . ILE A 1 208 ? 20.516 43.688 25.859 1 51.22 208 ILE A N 1
ATOM 1597 C CA . ILE A 1 208 ? 19.734 44.906 26.016 1 51.22 208 ILE A CA 1
ATOM 1598 C C . ILE A 1 208 ? 19.422 45.125 27.484 1 51.22 208 ILE A C 1
ATOM 1600 O O . ILE A 1 208 ? 19.438 46.281 27.953 1 51.22 208 ILE A O 1
ATOM 1604 N N . LYS A 1 209 ? 19.031 44 28.109 1 51.78 209 LYS A N 1
ATOM 1605 C CA . LYS A 1 209 ? 18.797 44.125 29.531 1 51.78 209 LYS A CA 1
ATOM 1606 C C . LYS A 1 209 ? 20.016 44.688 30.25 1 51.78 209 LYS A C 1
ATOM 1608 O O . LYS A 1 209 ? 19.906 45.25 31.344 1 51.78 209 LYS A O 1
ATOM 1613 N N . LYS A 1 210 ? 21.156 44.375 29.703 1 46.91 210 LYS A N 1
ATOM 1614 C CA . LYS A 1 210 ? 22.375 44.938 30.266 1 46.91 210 LYS A CA 1
ATOM 1615 C C . LYS A 1 210 ? 22.578 46.375 29.812 1 46.91 210 LYS A C 1
ATOM 1617 O O . LYS A 1 210 ? 23.484 47.062 30.281 1 46.91 210 LYS A O 1
ATOM 1622 N N . ILE A 1 211 ? 21.922 46.656 28.719 1 43.25 211 ILE A N 1
ATOM 1623 C CA . ILE A 1 211 ? 22.047 48.031 28.266 1 43.25 211 ILE A CA 1
ATOM 1624 C C . ILE A 1 211 ? 21.031 48.906 28.984 1 43.25 211 ILE A C 1
ATOM 1626 O O . ILE A 1 211 ? 19.844 48.625 29 1 43.25 211 ILE A O 1
ATOM 1630 N N . PRO A 1 212 ? 21.438 49.875 29.766 1 43.84 212 PRO A N 1
ATOM 1631 C CA . PRO A 1 212 ? 20.609 50.844 30.5 1 43.84 212 PRO A CA 1
ATOM 1632 C C . PRO A 1 212 ? 19.422 51.344 29.703 1 43.84 212 PRO A C 1
ATOM 1634 O O . PRO A 1 212 ? 19.469 51.344 28.469 1 43.84 212 PRO A O 1
ATOM 1637 N N . ALA A 1 213 ? 18.203 51.688 30.219 1 43 213 ALA A N 1
ATOM 1638 C CA . ALA A 1 213 ? 16.844 52.156 29.922 1 43 213 ALA A CA 1
ATOM 1639 C C . ALA A 1 213 ? 16.844 53.219 28.828 1 43 213 ALA A C 1
ATOM 1641 O O . ALA A 1 213 ? 16.672 54.406 29.094 1 43 213 ALA A O 1
ATOM 1642 N N . PHE A 1 214 ? 17.859 53.25 27.828 1 39.41 214 PHE A N 1
ATOM 1643 C CA . PHE A 1 214 ? 17.766 54.5 27.078 1 39.41 214 PHE A CA 1
ATOM 1644 C C . PHE A 1 214 ? 16.469 54.531 26.266 1 39.41 214 PHE A C 1
ATOM 1646 O O . PHE A 1 214 ? 15.82 53.5 26.078 1 39.41 214 PHE A O 1
ATOM 1653 N N . GLY A 1 215 ? 16.312 55.594 25.203 1 43.53 215 GLY A N 1
ATOM 1654 C CA . GLY A 1 215 ? 15.305 56.406 24.547 1 43.53 215 GLY A CA 1
ATOM 1655 C C . GLY A 1 215 ? 14.391 55.625 23.625 1 43.53 215 GLY A C 1
ATOM 1656 O O . GLY A 1 215 ? 14.555 54.406 23.484 1 43.53 215 GLY A O 1
ATOM 1657 N N . GLY A 1 216 ? 13.477 56.375 22.797 1 46.09 216 GLY A N 1
ATOM 1658 C CA . GLY A 1 216 ? 12.32 56.156 21.953 1 46.09 216 GLY A CA 1
ATOM 1659 C C . GLY A 1 216 ? 12.578 55.125 20.859 1 46.09 216 GLY A C 1
ATOM 1660 O O . GLY A 1 216 ? 11.672 54.375 20.5 1 46.09 216 GLY A O 1
ATOM 1661 N N . LYS A 1 217 ? 13.711 55.156 20.25 1 45.84 217 LYS A N 1
ATOM 1662 C CA . LYS A 1 217 ? 14.055 54.25 19.156 1 45.84 217 LYS A CA 1
ATOM 1663 C C . LYS A 1 217 ? 14.211 52.812 19.625 1 45.84 217 LYS A C 1
ATOM 1665 O O . LYS A 1 217 ? 13.969 51.875 18.875 1 45.84 217 LYS A O 1
ATOM 1670 N N . LEU A 1 218 ? 14.617 52.719 20.875 1 47.91 218 LEU A N 1
ATOM 1671 C CA . LEU A 1 218 ? 14.789 51.375 21.438 1 47.91 218 LEU A CA 1
ATOM 1672 C C . LEU A 1 218 ? 13.438 50.75 21.75 1 47.91 218 LEU A C 1
ATOM 1674 O O . LEU A 1 218 ? 13.266 49.531 21.578 1 47.91 218 LEU A O 1
ATOM 1678 N N . ALA A 1 219 ? 12.484 51.594 22.109 1 51.59 219 ALA A N 1
ATOM 1679 C CA . ALA A 1 219 ? 11.117 51.094 22.297 1 51.59 219 ALA A CA 1
ATOM 1680 C C . ALA A 1 219 ? 10.516 50.625 20.984 1 51.59 219 ALA A C 1
ATOM 1682 O O . ALA A 1 219 ? 9.844 49.594 20.953 1 51.59 219 ALA A O 1
ATOM 1683 N N . GLN A 1 220 ? 10.875 51.375 19.891 1 51.81 220 GLN A N 1
ATOM 1684 C CA . GLN A 1 220 ? 10.383 50.969 18.578 1 51.81 220 GLN A CA 1
ATOM 1685 C C . GLN A 1 220 ? 11.062 49.688 18.109 1 51.81 220 GLN A C 1
ATOM 1687 O O . GLN A 1 220 ? 10.422 48.812 17.516 1 51.81 220 GLN A O 1
ATOM 1692 N N . ALA A 1 221 ? 12.398 49.594 18.406 1 50.34 221 ALA A N 1
ATOM 1693 C CA . ALA A 1 221 ? 13.125 48.375 18.094 1 50.34 221 ALA A CA 1
ATOM 1694 C C . ALA A 1 221 ? 12.641 47.219 18.969 1 50.34 221 ALA A C 1
ATOM 1696 O O . ALA A 1 221 ? 12.492 46.094 18.484 1 50.34 221 ALA A O 1
ATOM 1697 N N . ALA A 1 222 ? 12.273 47.562 20.125 1 51.69 222 ALA A N 1
ATOM 1698 C CA . ALA A 1 222 ? 11.703 46.562 21.031 1 51.69 222 ALA A CA 1
ATOM 1699 C C . ALA A 1 222 ? 10.328 46.094 20.547 1 51.69 222 ALA A C 1
ATOM 1701 O O . ALA A 1 222 ? 10.008 44.906 20.641 1 51.69 222 ALA A O 1
ATOM 1702 N N . GLU A 1 223 ? 9.555 47 20 1 53.94 223 GLU A N 1
ATOM 1703 C CA . GLU A 1 223 ? 8.242 46.688 19.453 1 53.94 223 GLU A CA 1
ATOM 1704 C C . GLU A 1 223 ? 8.367 45.844 18.188 1 53.94 223 GLU A C 1
ATOM 1706 O O . GLU A 1 223 ? 7.59 44.938 17.969 1 53.94 223 GLU A O 1
ATOM 1711 N N . ARG A 1 224 ? 9.32 46.188 17.359 1 48.16 224 ARG A N 1
ATOM 1712 C CA . ARG A 1 224 ? 9.57 45.375 16.172 1 48.16 224 ARG A CA 1
ATOM 1713 C C . ARG A 1 224 ? 10.07 43.969 16.547 1 48.16 224 ARG A C 1
ATOM 1715 O O . ARG A 1 224 ? 9.703 43 15.898 1 48.16 224 ARG A O 1
ATOM 1722 N N . VAL A 1 225 ? 10.891 43.969 17.484 1 47.25 225 VAL A N 1
ATOM 1723 C CA . VAL A 1 225 ? 11.32 42.688 18.016 1 47.25 225 VAL A CA 1
ATOM 1724 C C . VAL A 1 225 ? 10.133 41.938 18.625 1 47.25 225 VAL A C 1
ATOM 1726 O O . VAL A 1 225 ? 9.977 40.75 18.422 1 47.25 225 VAL A O 1
ATOM 1729 N N . LYS A 1 226 ? 9.289 42.688 19.297 1 45.03 226 LYS A N 1
ATOM 1730 C CA . LYS A 1 226 ? 8.055 42.094 19.812 1 45.03 226 LYS A CA 1
ATOM 1731 C C . LYS A 1 226 ? 7.176 41.562 18.688 1 45.03 226 LYS A C 1
ATOM 1733 O O . LYS A 1 226 ? 6.629 40.469 18.766 1 45.03 226 LYS A O 1
ATOM 1738 N N . ASP A 1 227 ? 7.004 42.344 17.641 1 45.75 227 ASP A N 1
ATOM 1739 C CA . ASP A 1 227 ? 6.207 41.906 16.5 1 45.75 227 ASP A CA 1
ATOM 1740 C C . ASP A 1 227 ? 6.863 40.719 15.789 1 45.75 227 ASP A C 1
ATOM 1742 O O . ASP A 1 227 ? 6.18 39.781 15.359 1 45.75 227 ASP A O 1
ATOM 1746 N N . SER A 1 228 ? 8.148 40.875 15.539 1 41.12 228 SER A N 1
ATOM 1747 C CA . SER A 1 228 ? 8.867 39.75 14.977 1 41.12 228 SER A CA 1
ATOM 1748 C C . SER A 1 228 ? 8.797 38.531 15.914 1 41.12 228 SER A C 1
ATOM 1750 O O . SER A 1 228 ? 8.758 37.406 15.453 1 41.12 228 SER A O 1
ATOM 1752 N N . LEU A 1 229 ? 8.797 38.812 17.188 1 41.78 229 LEU A N 1
ATOM 1753 C CA . LEU A 1 229 ? 8.633 37.781 18.188 1 41.78 229 LEU A CA 1
ATOM 1754 C C . LEU A 1 229 ? 7.25 37.125 18.078 1 41.78 229 LEU A C 1
ATOM 1756 O O . LEU A 1 229 ? 7.109 35.938 18.234 1 41.78 229 LEU A O 1
ATOM 1760 N N . LYS A 1 230 ? 6.277 37.906 17.859 1 41.97 230 LYS A N 1
ATOM 1761 C CA . LYS A 1 230 ? 4.93 37.375 17.672 1 41.97 230 LYS A CA 1
ATOM 1762 C C . LYS A 1 230 ? 4.887 36.375 16.5 1 41.97 230 LYS A C 1
ATOM 1764 O O . LYS A 1 230 ? 4.242 35.344 16.609 1 41.97 230 LYS A O 1
ATOM 1769 N N . TYR A 1 231 ? 5.574 36.844 15.477 1 40.69 231 TYR A N 1
ATOM 1770 C CA . TYR A 1 231 ? 5.613 35.938 14.32 1 40.69 231 TYR A CA 1
ATOM 1771 C C . TYR A 1 231 ? 6.441 34.688 14.617 1 40.69 231 TYR A C 1
ATOM 1773 O O . TYR A 1 231 ? 6.133 33.625 14.125 1 40.69 231 TYR A O 1
ATOM 1781 N N . LEU A 1 232 ? 7.59 34.969 15.336 1 39 232 LEU A N 1
ATOM 1782 C CA . LEU A 1 232 ? 8.484 33.875 15.703 1 39 232 LEU A CA 1
ATOM 1783 C C . LEU A 1 232 ? 7.812 32.938 16.703 1 39 232 LEU A C 1
ATOM 1785 O O . LEU A 1 232 ? 8.039 31.734 16.672 1 39 232 LEU A O 1
ATOM 1789 N N . LEU A 1 233 ? 7.125 33.438 17.703 1 43.38 233 LEU A N 1
ATOM 1790 C CA . LEU A 1 233 ? 6.305 32.719 18.656 1 43.38 233 LEU A CA 1
ATOM 1791 C C . LEU A 1 233 ? 5.293 31.828 17.938 1 43.38 233 LEU A C 1
ATOM 1793 O O . LEU A 1 233 ? 4.785 30.859 18.516 1 43.38 233 LEU A O 1
ATOM 1797 N N . VAL A 1 234 ? 5.02 32.094 16.688 1 44.47 234 VAL A N 1
ATOM 1798 C CA . VAL A 1 234 ? 4.059 31.469 15.781 1 44.47 234 VAL A CA 1
ATOM 1799 C C . VAL A 1 234 ? 4.578 30.094 15.336 1 44.47 234 VAL A C 1
ATOM 1801 O O . VAL A 1 234 ? 3.791 29.188 15.055 1 44.47 234 VAL A O 1
ATOM 1804 N N . SER A 1 235 ? 5.957 29.875 15.367 1 49.88 235 SER A N 1
ATOM 1805 C CA . SER A 1 235 ? 6.488 28.734 14.625 1 49.88 235 SER A CA 1
ATOM 1806 C C . SER A 1 235 ? 6.125 27.422 15.312 1 49.88 235 SER A C 1
ATOM 1808 O O . SER A 1 235 ? 5.734 26.453 14.648 1 49.88 235 SER A O 1
ATOM 1810 N N . GLY A 1 236 ? 6.242 27.266 16.625 1 60.97 236 GLY A N 1
ATOM 1811 C CA . GLY A 1 236 ? 5.773 26.094 17.344 1 60.97 236 GLY A CA 1
ATOM 1812 C C . GLY A 1 236 ? 4.27 25.906 17.25 1 60.97 236 GLY A C 1
ATOM 1813 O O . GLY A 1 236 ? 3.75 24.859 17.625 1 60.97 236 GLY A O 1
ATOM 1814 N N . ILE A 1 237 ? 3.773 26.781 16.469 1 66.75 237 ILE A N 1
ATOM 1815 C CA . ILE A 1 237 ? 2.32 26.891 16.422 1 66.75 237 ILE A CA 1
ATOM 1816 C C . ILE A 1 237 ? 1.736 25.719 15.625 1 66.75 237 ILE A C 1
ATOM 1818 O O . ILE A 1 237 ? 0.68 25.203 15.977 1 66.75 237 ILE A O 1
ATOM 1822 N N . PHE A 1 238 ? 2.543 25.219 14.664 1 77.31 238 PHE A N 1
ATOM 1823 C CA . PHE A 1 238 ? 2.033 24.109 13.867 1 77.31 238 PHE A CA 1
ATOM 1824 C C . PHE A 1 238 ? 1.786 22.891 14.742 1 77.31 238 PHE A C 1
ATOM 1826 O O . PHE A 1 238 ? 0.692 22.312 14.734 1 77.31 238 PHE A O 1
ATOM 1833 N N . PHE A 1 239 ? 2.807 22.5 15.477 1 86.88 239 PHE A N 1
ATOM 1834 C CA . PHE A 1 239 ? 2.705 21.312 16.297 1 86.88 239 PHE A CA 1
ATOM 1835 C C . PHE A 1 239 ? 1.757 21.531 17.469 1 86.88 239 PHE A C 1
ATOM 1837 O O . PHE A 1 239 ? 1.066 20.609 17.906 1 86.88 239 PHE A O 1
ATOM 1844 N N . GLU A 1 240 ? 1.737 22.719 18 1 84.12 240 GLU A N 1
ATOM 1845 C CA . GLU A 1 240 ? 0.8 23.047 19.062 1 84.12 240 GLU A CA 1
ATOM 1846 C C . GLU A 1 240 ? -0.644 22.969 18.578 1 84.12 240 GLU A C 1
ATOM 1848 O O . GLU A 1 240 ? -1.518 22.484 19.297 1 84.12 240 GLU A O 1
ATOM 1853 N N . GLU A 1 241 ? -0.827 23.438 17.359 1 80.06 241 GLU A N 1
ATOM 1854 C CA . GLU A 1 241 ? -2.158 23.328 16.766 1 80.06 241 GLU A CA 1
ATOM 1855 C C . GLU A 1 241 ? -2.562 21.875 16.562 1 80.06 241 GLU A C 1
ATOM 1857 O O . GLU A 1 241 ? -3.746 21.531 16.641 1 80.06 241 GLU A O 1
ATOM 1862 N N . MET A 1 242 ? -1.562 21.078 16.453 1 87.44 242 MET A N 1
ATOM 1863 C CA . MET A 1 242 ? -1.829 19.656 16.281 1 87.44 242 MET A CA 1
ATOM 1864 C C . MET A 1 242 ? -2.018 18.969 17.625 1 87.44 242 MET A C 1
ATOM 1866 O O . MET A 1 242 ? -2.289 17.766 17.688 1 87.44 242 MET A O 1
ATOM 1870 N N . GLY A 1 243 ? -1.825 19.688 18.719 1 86.5 243 GLY A N 1
ATOM 1871 C CA . GLY A 1 243 ? -2.125 19.141 20.031 1 86.5 243 GLY A CA 1
ATOM 1872 C C . GLY A 1 243 ? -0.886 18.734 20.812 1 86.5 243 GLY A C 1
ATOM 1873 O O . GLY A 1 243 ? -0.986 18.141 21.875 1 86.5 243 GLY A O 1
ATOM 1874 N N . PHE A 1 244 ? 0.331 19.125 20.359 1 92.75 244 PHE A N 1
ATOM 1875 C CA . PHE A 1 244 ? 1.575 18.766 21.031 1 92.75 244 PHE A CA 1
ATOM 1876 C C . PHE A 1 244 ? 2.088 19.922 21.875 1 92.75 244 PHE A C 1
ATOM 1878 O O . PHE A 1 244 ? 1.856 21.094 21.531 1 92.75 244 PHE A O 1
ATOM 1885 N N . THR A 1 245 ? 2.688 19.562 22.984 1 92.19 245 THR A N 1
ATOM 1886 C CA . THR A 1 245 ? 3.613 20.516 23.578 1 92.19 245 THR A CA 1
ATOM 1887 C C . THR A 1 245 ? 4.918 20.578 22.781 1 92.19 245 THR A C 1
ATOM 1889 O O . THR A 1 245 ? 5.555 19.547 22.562 1 92.19 245 THR A O 1
ATOM 1892 N N . TYR A 1 246 ? 5.25 21.75 22.344 1 91.69 246 TYR A N 1
ATOM 1893 C CA . TYR A 1 246 ? 6.438 21.922 21.516 1 91.69 246 TYR A CA 1
ATOM 1894 C C . TYR A 1 246 ? 7.605 22.453 22.328 1 91.69 246 TYR A C 1
ATOM 1896 O O . TYR A 1 246 ? 7.473 23.469 23.031 1 91.69 246 TYR A O 1
ATOM 1904 N N . LEU A 1 247 ? 8.742 21.766 22.266 1 90.38 247 LEU A N 1
ATOM 1905 C CA . LEU A 1 247 ? 9.977 22.188 22.906 1 90.38 247 LEU A CA 1
ATOM 1906 C C . LEU A 1 247 ? 11.094 22.344 21.875 1 90.38 247 LEU A C 1
ATOM 1908 O O . LEU A 1 247 ? 11.453 21.391 21.188 1 90.38 247 LEU A O 1
ATOM 1912 N N . GLY A 1 248 ? 11.703 23.516 21.859 1 85.56 248 GLY A N 1
ATOM 1913 C CA . GLY A 1 248 ? 12.867 23.672 21 1 85.56 248 GLY A CA 1
ATOM 1914 C C . GLY A 1 248 ? 12.883 25 20.25 1 85.56 248 GLY A C 1
ATOM 1915 O O . GLY A 1 248 ? 12.109 25.906 20.578 1 85.56 248 GLY A O 1
ATOM 1916 N N . PRO A 1 249 ? 13.734 25.109 19.438 1 90.38 249 PRO A N 1
ATOM 1917 C CA . PRO A 1 249 ? 14.75 24.141 19.031 1 90.38 249 PRO A CA 1
ATOM 1918 C C . PRO A 1 249 ? 15.82 23.906 20.094 1 90.38 249 PRO A C 1
ATOM 1920 O O . PRO A 1 249 ? 16.156 24.828 20.828 1 90.38 249 PRO A O 1
ATOM 1923 N N . VAL A 1 250 ? 16.234 22.672 20.141 1 92.12 250 VAL A N 1
ATOM 1924 C CA . VAL A 1 250 ? 17.25 22.234 21.078 1 92.12 250 VAL A CA 1
ATOM 1925 C C . VAL A 1 250 ? 18.547 21.906 20.328 1 92.12 250 VAL A C 1
ATOM 1927 O O . VAL A 1 250 ? 18.516 21.297 19.25 1 92.12 250 VAL A O 1
ATOM 1930 N N . ASP A 1 251 ? 19.734 22.375 20.828 1 93.06 251 ASP A N 1
ATOM 1931 C CA . ASP A 1 251 ? 21.016 22.016 20.219 1 93.06 251 ASP A CA 1
ATOM 1932 C C . ASP A 1 251 ? 21.328 20.531 20.453 1 93.06 251 ASP A C 1
ATOM 1934 O O . ASP A 1 251 ? 21.656 20.125 21.562 1 93.06 251 ASP A O 1
ATOM 1938 N N . GLY A 1 252 ? 21.344 19.812 19.422 1 95.62 252 GLY A N 1
ATOM 1939 C CA . GLY A 1 252 ? 21.5 18.359 19.469 1 95.62 252 GLY A CA 1
ATOM 1940 C C . GLY A 1 252 ? 22.922 17.938 19.812 1 95.62 252 GLY A C 1
ATOM 1941 O O . GLY A 1 252 ? 23.188 16.75 20.031 1 95.62 252 GLY A O 1
ATOM 1942 N N . HIS A 1 253 ? 23.844 18.875 19.938 1 95.06 253 HIS A N 1
ATOM 1943 C CA . HIS A 1 253 ? 25.234 18.562 20.234 1 95.06 253 HIS A CA 1
ATOM 1944 C C . HIS A 1 253 ? 25.641 19.172 21.578 1 95.06 253 HIS A C 1
ATOM 1946 O O . HIS A 1 253 ? 26.828 19.141 21.938 1 95.06 253 HIS A O 1
ATOM 1952 N N . ASP A 1 254 ? 24.703 19.703 22.266 1 95.62 254 ASP A N 1
ATOM 1953 C CA . ASP A 1 254 ? 24.891 20.219 23.625 1 95.62 254 ASP A CA 1
ATOM 1954 C C . ASP A 1 254 ? 24.172 19.344 24.641 1 95.62 254 ASP A C 1
ATOM 1956 O O . ASP A 1 254 ? 22.938 19.406 24.766 1 95.62 254 ASP A O 1
ATOM 1960 N N . LEU A 1 255 ? 24.953 18.656 25.453 1 97.12 255 LEU A N 1
ATOM 1961 C CA . LEU A 1 255 ? 24.406 17.672 26.391 1 97.12 255 LEU A CA 1
ATOM 1962 C C . LEU A 1 255 ? 23.531 18.359 27.422 1 97.12 255 LEU A C 1
ATOM 1964 O O . LEU A 1 255 ? 22.5 17.812 27.828 1 97.12 255 LEU A O 1
ATOM 1968 N N . ASP A 1 256 ? 23.938 19.547 27.891 1 95.88 256 ASP A N 1
ATOM 1969 C CA . ASP A 1 256 ? 23.125 20.25 28.875 1 95.88 256 ASP A CA 1
ATOM 1970 C C . ASP A 1 256 ? 21.766 20.641 28.297 1 95.88 256 ASP A C 1
ATOM 1972 O O . ASP A 1 256 ? 20.734 20.453 28.953 1 95.88 256 ASP A O 1
ATOM 1976 N N . ASP A 1 257 ? 21.812 21.188 27.109 1 96.44 257 ASP A N 1
ATOM 1977 C CA . ASP A 1 257 ? 20.578 21.578 26.438 1 96.44 257 ASP A CA 1
ATOM 1978 C C . ASP A 1 257 ? 19.672 20.375 26.203 1 96.44 257 ASP A C 1
ATOM 1980 O O . ASP A 1 257 ? 18.469 20.453 26.453 1 96.44 257 ASP A O 1
ATOM 1984 N N . LEU A 1 258 ? 20.172 19.312 25.797 1 97.5 258 LEU A N 1
ATOM 1985 C CA . LEU A 1 258 ? 19.438 18.078 25.562 1 97.5 258 LEU A CA 1
ATOM 1986 C C . LEU A 1 258 ? 18.844 17.531 26.859 1 97.5 258 LEU A C 1
ATOM 1988 O O . LEU A 1 258 ? 17.641 17.234 26.906 1 97.5 258 LEU A O 1
ATOM 1992 N N . MET A 1 259 ? 19.688 17.469 27.906 1 96.38 259 MET A N 1
ATOM 1993 C CA . MET A 1 259 ? 19.266 16.891 29.172 1 96.38 259 MET A CA 1
ATOM 1994 C C . MET A 1 259 ? 18.125 17.703 29.797 1 96.38 259 MET A C 1
ATOM 1996 O O . MET A 1 259 ? 17.156 17.141 30.281 1 96.38 259 MET A O 1
ATOM 2000 N N . GLU A 1 260 ? 18.266 18.969 29.734 1 96 260 GLU A N 1
ATOM 2001 C CA . GLU A 1 260 ? 17.266 19.859 30.312 1 96 260 GLU A CA 1
ATOM 2002 C C . GLU A 1 260 ? 15.906 19.672 29.641 1 96 260 GLU A C 1
ATOM 2004 O O . GLU A 1 260 ? 14.891 19.484 30.312 1 96 260 GLU A O 1
ATOM 2009 N N . ASN A 1 261 ? 15.852 19.703 28.359 1 96.31 261 ASN A N 1
ATOM 2010 C CA . ASN A 1 261 ? 14.602 19.625 27.609 1 96.31 261 ASN A CA 1
ATOM 2011 C C . ASN A 1 261 ? 14 18.234 27.688 1 96.31 261 ASN A C 1
ATOM 2013 O O . ASN A 1 261 ? 12.773 18.078 27.766 1 96.31 261 ASN A O 1
ATOM 2017 N N . LEU A 1 262 ? 14.805 17.203 27.656 1 97.75 262 LEU A N 1
ATOM 2018 C CA . LEU A 1 262 ? 14.305 15.828 27.781 1 97.75 262 LEU A CA 1
ATOM 2019 C C . LEU A 1 262 ? 13.719 15.578 29.156 1 97.75 262 LEU A C 1
ATOM 2021 O O . LEU A 1 262 ? 12.711 14.891 29.297 1 97.75 262 LEU A O 1
ATOM 2025 N N . LYS A 1 263 ? 14.406 16.125 30.203 1 96.56 263 LYS A N 1
ATOM 2026 C CA . LYS A 1 263 ? 13.875 16 31.562 1 96.56 263 LYS A CA 1
ATOM 2027 C C . LYS A 1 263 ? 12.516 16.688 31.672 1 96.56 263 LYS A C 1
ATOM 2029 O O . LYS A 1 263 ? 11.602 16.156 32.312 1 96.56 263 LYS A O 1
ATOM 2034 N N . TYR A 1 264 ? 12.469 17.828 31.094 1 95.88 264 TYR A N 1
ATOM 2035 C CA . TYR A 1 264 ? 11.203 18.547 31.094 1 95.88 264 TYR A CA 1
ATOM 2036 C C . TYR A 1 264 ? 10.117 17.75 30.375 1 95.88 264 TYR A C 1
ATOM 2038 O O . TYR A 1 264 ? 8.992 17.641 30.875 1 95.88 264 TYR A O 1
ATOM 2046 N N . ALA A 1 265 ? 10.43 17.203 29.219 1 96.75 265 ALA A N 1
ATOM 2047 C CA . ALA A 1 265 ? 9.484 16.406 28.438 1 96.75 265 ALA A CA 1
ATOM 2048 C C . ALA A 1 265 ? 9 15.203 29.234 1 96.75 265 ALA A C 1
ATOM 2050 O O . ALA A 1 265 ? 7.82 14.852 29.188 1 96.75 265 ALA A O 1
ATOM 2051 N N . LYS A 1 266 ? 9.914 14.578 29.906 1 96.44 266 LYS A N 1
ATOM 2052 C CA . LYS A 1 266 ? 9.617 13.391 30.703 1 96.44 266 LYS A CA 1
ATOM 2053 C C . LYS A 1 266 ? 8.57 13.695 31.766 1 96.44 266 LYS A C 1
ATOM 2055 O O . LYS A 1 266 ? 7.758 12.828 32.125 1 96.44 266 LYS A O 1
ATOM 2060 N N . LYS A 1 267 ? 8.484 14.898 32.219 1 95 267 LYS A N 1
ATOM 2061 C CA . LYS A 1 267 ? 7.598 15.281 33.312 1 95 267 LYS A CA 1
ATOM 2062 C C . LYS A 1 267 ? 6.305 15.906 32.781 1 95 267 LYS A C 1
ATOM 2064 O O . LYS A 1 267 ? 5.359 16.125 33.562 1 95 267 LYS A O 1
ATOM 2069 N N . THR A 1 268 ? 6.281 16.156 31.531 1 95.38 268 THR A N 1
ATOM 2070 C CA . THR A 1 268 ? 5.141 16.844 30.922 1 95.38 268 THR A CA 1
ATOM 2071 C C . THR A 1 268 ? 4.055 15.836 30.547 1 95.38 268 THR A C 1
ATOM 2073 O O . THR A 1 268 ? 4.34 14.82 29.906 1 95.38 268 THR A O 1
ATOM 2076 N N . LYS A 1 269 ? 2.822 16.125 30.969 1 95.44 269 LYS A N 1
ATOM 2077 C CA . LYS A 1 269 ? 1.692 15.281 30.594 1 95.44 269 LYS A CA 1
ATOM 2078 C C . LYS A 1 269 ? 1.279 15.531 29.156 1 95.44 269 LYS A C 1
ATOM 2080 O O . LYS A 1 269 ? 1.411 16.641 28.641 1 95.44 269 LYS A O 1
ATOM 2085 N N . GLY A 1 270 ? 0.721 14.461 28.438 1 96.94 270 GLY A N 1
ATOM 2086 C CA . GLY A 1 270 ? 0.338 14.57 27.031 1 96.94 270 GLY A CA 1
ATOM 2087 C C . GLY A 1 270 ? 1.505 14.391 26.078 1 96.94 270 GLY A C 1
ATOM 2088 O O . GLY A 1 270 ? 2.635 14.148 26.516 1 96.94 270 GLY A O 1
ATOM 2089 N N . PRO A 1 271 ? 1.215 14.477 24.781 1 97.25 271 PRO A N 1
ATOM 2090 C CA . PRO A 1 271 ? 2.295 14.32 23.797 1 97.25 271 PRO A CA 1
ATOM 2091 C C . PRO A 1 271 ? 3.213 15.539 23.734 1 97.25 271 PRO A C 1
ATOM 2093 O O . PRO A 1 271 ? 2.73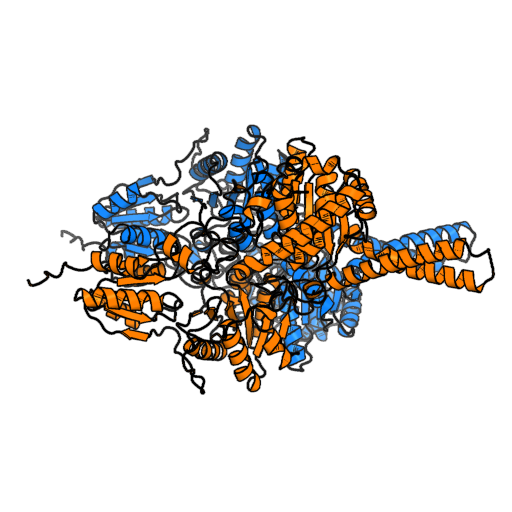6 16.672 23.703 1 97.25 271 PRO A O 1
ATOM 2096 N N . VAL A 1 272 ? 4.504 15.32 23.734 1 96.88 272 VAL A N 1
ATOM 2097 C CA . VAL A 1 272 ? 5.523 16.359 23.688 1 96.88 272 VAL A CA 1
ATOM 2098 C C . VAL A 1 272 ? 6.43 16.141 22.484 1 96.88 272 VAL A C 1
ATOM 2100 O O . VAL A 1 272 ? 6.832 15.016 22.188 1 96.88 272 VAL A O 1
ATOM 2103 N N . LEU A 1 273 ? 6.633 17.188 21.703 1 96.62 273 LEU A N 1
ATOM 2104 C CA . LEU A 1 273 ? 7.582 17.125 20.594 1 96.62 273 LEU A CA 1
ATOM 2105 C C . LEU A 1 273 ? 8.805 17.984 20.891 1 96.62 273 LEU A C 1
ATOM 2107 O O . LEU A 1 273 ? 8.688 19.188 21.094 1 96.62 273 LEU A O 1
ATOM 2111 N N . ILE A 1 274 ? 9.953 17.344 20.984 1 96 274 ILE A N 1
ATOM 2112 C CA . ILE A 1 274 ? 11.234 18.031 21.141 1 96 274 ILE A CA 1
ATOM 2113 C C . ILE A 1 274 ? 11.922 18.172 19.781 1 96 274 ILE A C 1
ATOM 2115 O O . ILE A 1 274 ? 12.258 17.172 19.156 1 96 274 ILE A O 1
ATOM 2119 N N . HIS A 1 275 ? 12.102 19.375 19.344 1 94.5 275 HIS A N 1
ATOM 2120 C CA . HIS A 1 275 ? 12.766 19.672 18.078 1 94.5 275 HIS A CA 1
ATOM 2121 C C . HIS A 1 275 ? 14.266 19.828 18.266 1 94.5 275 HIS A C 1
ATOM 2123 O O . HIS A 1 275 ? 14.742 20.859 18.75 1 94.5 275 HIS A O 1
ATOM 2129 N N . VAL A 1 276 ? 14.992 18.844 17.828 1 94.44 276 VAL A N 1
ATOM 2130 C CA . VAL A 1 276 ? 16.438 18.781 18.047 1 94.44 276 VAL A CA 1
ATOM 2131 C C . VAL A 1 276 ? 17.172 19.078 16.734 1 94.44 276 VAL A C 1
ATOM 2133 O O . VAL A 1 276 ? 16.875 18.453 15.711 1 94.44 276 VAL A O 1
ATOM 2136 N N . LEU A 1 277 ? 18.094 20 16.781 1 92.19 277 LEU A N 1
ATOM 2137 C CA . LEU A 1 277 ? 18.922 20.328 15.625 1 92.19 277 LEU A CA 1
ATOM 2138 C C . LEU A 1 277 ? 20.25 19.578 15.664 1 92.19 277 LEU A C 1
ATOM 2140 O O . LEU A 1 277 ? 20.984 19.672 16.641 1 92.19 277 LEU A O 1
ATOM 2144 N N . THR A 1 278 ? 20.438 18.781 14.68 1 90.56 278 THR A N 1
ATOM 2145 C CA . THR A 1 278 ? 21.703 18.062 14.578 1 90.56 278 THR A CA 1
ATOM 2146 C C . T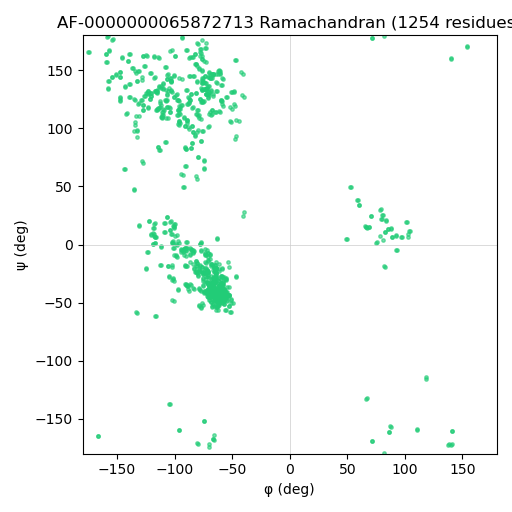HR A 1 278 ? 22.375 18.328 13.234 1 90.56 278 THR A C 1
ATOM 2148 O O . THR A 1 278 ? 21.766 18.906 12.336 1 90.56 278 THR A O 1
ATOM 2151 N N . LYS A 1 279 ? 23.625 18.047 13.195 1 86.5 279 LYS A N 1
ATOM 2152 C CA . LYS A 1 279 ? 24.391 18.141 11.969 1 86.5 279 LYS A CA 1
ATOM 2153 C C . LYS A 1 279 ? 24.828 16.75 11.484 1 86.5 279 LYS A C 1
ATOM 2155 O O . LYS A 1 279 ? 25.578 16.062 12.172 1 86.5 279 LYS A O 1
ATOM 2160 N N . LYS A 1 280 ? 24.344 16.484 10.281 1 83.75 280 LYS A N 1
ATOM 2161 C CA . LYS A 1 280 ? 24.75 15.203 9.695 1 83.75 280 LYS A CA 1
ATOM 2162 C C . LYS A 1 280 ? 26.266 15.18 9.453 1 83.75 280 LYS A C 1
ATOM 2164 O O . LYS A 1 280 ? 26.828 16.156 8.961 1 83.75 280 LYS A O 1
ATOM 2169 N N . GLY A 1 281 ? 26.969 14.07 9.875 1 82.75 281 GLY A N 1
ATOM 2170 C CA . GLY A 1 281 ? 28.391 13.922 9.656 1 82.75 281 GLY A CA 1
ATOM 2171 C C . GLY A 1 281 ? 29.234 14.633 10.703 1 82.75 281 GLY A C 1
ATOM 2172 O O . GLY A 1 281 ? 30.469 14.648 10.617 1 82.75 281 GLY A O 1
ATOM 2173 N N . LYS A 1 282 ? 28.641 15.078 11.734 1 80.69 282 LYS A N 1
ATOM 2174 C CA . LYS A 1 282 ? 29.328 15.844 12.766 1 80.69 282 LYS A CA 1
ATOM 2175 C C . LYS A 1 282 ? 30.594 15.133 13.234 1 80.69 282 LYS A C 1
ATOM 2177 O O . LYS A 1 282 ? 30.562 13.938 13.539 1 80.69 282 LYS A O 1
ATOM 2182 N N . GLY A 1 283 ? 31.672 15.867 13.281 1 77 283 GLY A N 1
ATOM 2183 C CA . GLY A 1 283 ? 32.906 15.375 13.852 1 77 283 GLY A CA 1
ATOM 2184 C C . GLY A 1 283 ? 33.844 14.758 12.82 1 77 283 GLY A C 1
ATOM 2185 O O . GLY A 1 283 ? 34.938 14.336 13.141 1 77 283 GLY A O 1
ATOM 2186 N N . TYR A 1 284 ? 33.406 14.648 11.586 1 82.06 284 TYR A N 1
ATOM 2187 C CA . TYR A 1 284 ? 34.188 14.148 10.477 1 82.06 284 TYR A CA 1
ATOM 2188 C C . TYR A 1 284 ? 34.031 15.023 9.242 1 82.06 284 TYR A C 1
ATOM 2190 O O . TYR A 1 284 ? 33.062 14.93 8.523 1 82.06 284 TYR A O 1
ATOM 2198 N N . ALA A 1 285 ? 34.906 15.766 8.969 1 77.44 285 ALA A N 1
ATOM 2199 C CA . ALA A 1 285 ? 34.844 16.875 8.016 1 77.44 285 ALA A CA 1
ATOM 2200 C C . ALA A 1 285 ? 34.375 16.391 6.648 1 77.44 285 ALA A C 1
ATOM 2202 O O . ALA A 1 285 ? 33.5 17.016 6.035 1 77.44 285 ALA A O 1
ATOM 2203 N N . PRO A 1 286 ? 34.875 15.336 6.156 1 76 286 PRO A N 1
ATOM 2204 C CA . PRO A 1 286 ? 34.406 14.891 4.848 1 76 286 PRO A CA 1
ATOM 2205 C C . PRO A 1 286 ? 32.906 14.609 4.844 1 76 286 PRO A C 1
ATOM 2207 O O . PRO A 1 286 ? 32.219 14.844 3.836 1 76 286 PRO A O 1
ATOM 2210 N N . ALA A 1 287 ? 32.344 14.164 5.887 1 78.38 287 ALA A N 1
ATOM 2211 C CA . ALA A 1 287 ? 30.922 13.836 6 1 78.38 287 ALA A CA 1
ATOM 2212 C C . ALA A 1 287 ? 30.094 15.07 6.316 1 78.38 287 ALA A C 1
ATOM 2214 O O . ALA A 1 287 ? 28.969 15.203 5.855 1 78.38 287 ALA A O 1
ATOM 2215 N N . GLU A 1 288 ? 30.594 15.938 7.109 1 79.06 288 GLU A N 1
ATOM 2216 C CA . GLU A 1 288 ? 29.891 17.156 7.512 1 79.06 288 GLU A CA 1
ATOM 2217 C C . GLU A 1 288 ? 29.641 18.078 6.32 1 79.06 288 GLU A C 1
ATOM 2219 O O . GLU A 1 288 ? 28.656 18.797 6.289 1 79.06 288 GLU A O 1
ATOM 2224 N N . ASN A 1 289 ? 30.5 18 5.344 1 71.62 289 ASN A N 1
ATOM 2225 C CA . ASN A 1 289 ? 30.422 18.891 4.18 1 71.62 289 ASN A CA 1
ATOM 2226 C C . ASN A 1 289 ? 29.781 18.188 2.988 1 71.62 289 ASN A C 1
ATOM 2228 O O . ASN A 1 289 ? 29.875 18.672 1.857 1 71.62 289 ASN A O 1
ATOM 2232 N N . ASP A 1 290 ? 29.156 17.172 3.273 1 72.5 290 ASP A N 1
ATOM 2233 C CA . ASP A 1 290 ? 28.547 16.344 2.232 1 72.5 290 ASP A CA 1
ATOM 2234 C C . ASP A 1 290 ? 27.219 16.938 1.766 1 72.5 290 ASP A C 1
ATOM 2236 O O . ASP A 1 290 ? 26.188 16.75 2.404 1 72.5 290 ASP A O 1
ATOM 2240 N N . GLU A 1 291 ? 27.266 17.688 0.667 1 66.88 291 GLU A N 1
ATOM 2241 C CA . GLU A 1 291 ? 26.062 18.312 0.137 1 66.88 291 GLU A CA 1
ATOM 2242 C C . GLU A 1 291 ? 25.266 17.344 -0.745 1 66.88 291 GLU A C 1
ATOM 2244 O O . GLU A 1 291 ? 24.062 17.531 -0.952 1 66.88 291 GLU A O 1
ATOM 2249 N N . LYS A 1 292 ? 25.984 16.328 -1.111 1 65.44 292 LYS A N 1
ATOM 2250 C CA . LYS A 1 292 ? 25.391 15.453 -2.123 1 65.44 292 LYS A CA 1
ATOM 2251 C C . LYS A 1 292 ? 24.75 14.219 -1.484 1 65.44 292 LYS A C 1
ATOM 2253 O O . LYS A 1 292 ? 24.062 13.453 -2.156 1 65.44 292 LYS A O 1
ATOM 2258 N N . GLY A 1 293 ? 24.969 13.984 -0.22 1 69.12 293 GLY A N 1
ATOM 2259 C CA . GLY A 1 293 ? 24.391 12.844 0.469 1 69.12 293 GLY A CA 1
ATOM 2260 C C . GLY A 1 293 ? 25.203 11.578 0.32 1 69.12 293 GLY A C 1
ATOM 2261 O O . GLY A 1 293 ? 24.719 10.477 0.596 1 69.12 293 GLY A O 1
ATOM 2262 N N . THR A 1 294 ? 26.344 11.695 -0.116 1 67.25 294 THR A N 1
ATOM 2263 C CA . THR A 1 294 ? 27.25 10.562 -0.349 1 67.25 294 THR A CA 1
ATOM 2264 C C . THR A 1 294 ? 27.484 9.781 0.941 1 67.25 294 THR A C 1
ATOM 2266 O O . THR A 1 294 ? 27.594 8.555 0.919 1 67.25 294 THR A O 1
ATOM 2269 N N . TRP A 1 295 ? 27.375 10.477 1.932 1 72.88 295 TRP A N 1
ATOM 2270 C CA . TRP A 1 295 ? 27.781 9.875 3.197 1 72.88 295 TRP A CA 1
ATOM 2271 C C . TRP A 1 295 ? 26.578 9.367 3.975 1 72.88 295 TRP A C 1
ATOM 2273 O O . TRP A 1 295 ? 26.703 8.977 5.141 1 72.88 295 TRP A O 1
ATOM 2283 N N . HIS A 1 296 ? 25.391 9.414 3.289 1 73.5 296 HIS A N 1
ATOM 2284 C CA . HIS A 1 296 ? 24.234 8.758 3.902 1 73.5 296 HIS A CA 1
ATOM 2285 C C . HIS A 1 296 ? 24.484 7.266 4.07 1 73.5 296 HIS A C 1
ATOM 2287 O O . HIS A 1 296 ? 24.266 6.715 5.156 1 73.5 296 HIS A O 1
ATOM 2293 N N . GLY A 1 297 ? 24.875 6.602 3.049 1 70.75 297 GLY A N 1
ATOM 2294 C CA . GLY A 1 297 ? 25.359 5.234 2.979 1 70.75 297 GLY A CA 1
ATOM 2295 C C . GLY A 1 297 ? 26.625 5.098 2.156 1 70.75 297 GLY A C 1
ATOM 2296 O O . GLY A 1 297 ? 26.609 5.312 0.943 1 70.75 297 GLY A O 1
ATOM 2297 N N . VAL A 1 298 ? 27.844 4.777 2.857 1 71.5 298 VAL A N 1
ATOM 2298 C CA . VAL A 1 298 ? 29.125 4.789 2.143 1 71.5 298 VAL A CA 1
ATOM 2299 C C . VAL A 1 298 ? 29.734 3.391 2.166 1 71.5 298 VAL A C 1
ATOM 2301 O O . VAL A 1 298 ? 29.469 2.604 3.078 1 71.5 298 VAL A O 1
ATOM 2304 N N . GLY A 1 299 ? 30.375 3.113 1.009 1 73 299 GLY A N 1
ATOM 2305 C CA . GLY A 1 299 ? 31.234 1.935 1.005 1 73 299 GLY A CA 1
ATOM 2306 C C . GLY A 1 299 ? 32.531 2.139 1.753 1 73 299 GLY A C 1
ATOM 2307 O O . GLY A 1 299 ? 32.594 2.885 2.732 1 73 299 GLY A O 1
ATOM 2308 N N . HIS A 1 300 ? 33.438 1.44 1.332 1 77.12 300 HIS A N 1
ATOM 2309 C CA . HIS A 1 300 ? 34.75 1.55 1.947 1 77.12 300 HIS A CA 1
ATOM 2310 C C . HIS A 1 300 ? 35.406 2.885 1.612 1 77.12 300 HIS A C 1
ATOM 2312 O O . HIS A 1 300 ? 35.25 3.4 0.503 1 77.12 300 HIS A O 1
ATOM 2318 N N . TYR A 1 301 ? 36.031 3.561 2.561 1 71.94 301 TYR A N 1
ATOM 2319 C CA . TYR A 1 301 ? 36.688 4.848 2.332 1 71.94 301 TYR A CA 1
ATOM 2320 C C . TYR A 1 301 ? 38 4.945 3.102 1 71.94 301 TYR A C 1
ATOM 2322 O O . TYR A 1 301 ? 38.188 4.207 4.066 1 71.94 301 TYR A O 1
ATOM 2330 N N . LYS A 1 302 ? 38.875 5.824 2.646 1 73.12 302 LYS A N 1
ATOM 2331 C CA . LYS A 1 302 ? 40.094 6.18 3.385 1 73.12 302 LYS A CA 1
ATOM 2332 C C . LYS A 1 302 ? 39.781 7.211 4.465 1 73.12 302 LYS A C 1
ATOM 2334 O O . LYS A 1 302 ? 39.25 8.289 4.176 1 73.12 302 LYS A O 1
ATOM 2339 N N . ILE A 1 303 ? 40.188 7.004 5.59 1 75.62 303 ILE A N 1
ATOM 2340 C CA . ILE A 1 303 ? 39.812 7.809 6.754 1 75.62 303 ILE A CA 1
ATOM 2341 C C . ILE A 1 303 ? 40.375 9.219 6.609 1 75.62 303 ILE A C 1
ATOM 2343 O O . ILE A 1 303 ? 39.688 10.203 6.887 1 75.62 303 ILE A O 1
ATOM 2347 N N . GLU A 1 304 ? 41.562 9.297 6.191 1 73.12 304 GLU A N 1
ATOM 2348 C CA . GLU A 1 304 ? 42.281 10.57 6.168 1 73.12 304 GLU A CA 1
ATOM 2349 C C . GLU A 1 304 ? 41.656 11.523 5.145 1 73.12 304 GLU A C 1
ATOM 2351 O O . GLU A 1 304 ? 41.406 12.695 5.445 1 73.12 304 GLU A O 1
ATOM 2356 N N . SER A 1 305 ? 41.344 10.945 3.969 1 72.69 305 SER A N 1
ATOM 2357 C CA . SER A 1 305 ? 40.906 11.812 2.877 1 72.69 305 SER A CA 1
ATOM 2358 C C . SER A 1 305 ? 39.406 11.758 2.697 1 72.69 305 SER A C 1
ATOM 2360 O O . SER A 1 305 ? 38.812 12.664 2.111 1 72.69 305 SER A O 1
ATOM 2362 N N . GLY A 1 306 ? 38.812 10.789 3.213 1 71.19 306 GLY A N 1
ATOM 2363 C CA . GLY A 1 306 ? 37.406 10.57 2.965 1 71.19 306 GLY A CA 1
ATOM 2364 C C . GLY A 1 306 ? 37.125 10.023 1.579 1 71.19 306 GLY A C 1
ATOM 2365 O O . GLY A 1 306 ? 35.969 9.875 1.192 1 71.19 306 GLY A O 1
ATOM 2366 N N . GLU A 1 307 ? 38.094 9.766 0.76 1 69.44 307 GLU A N 1
ATOM 2367 C CA . GLU A 1 307 ? 37.938 9.273 -0.604 1 69.44 307 GLU A CA 1
ATOM 2368 C C . GLU A 1 307 ? 37.375 7.859 -0.612 1 69.44 307 GLU A C 1
ATOM 2370 O O . GLU A 1 307 ? 37.781 7.004 0.164 1 69.44 307 GLU A O 1
ATOM 2375 N N . LEU A 1 308 ? 36.281 7.797 -1.432 1 74.12 308 LEU A N 1
ATOM 2376 C CA . LEU A 1 308 ? 35.688 6.473 -1.585 1 74.12 308 LEU A CA 1
ATOM 2377 C C . LEU A 1 308 ? 36.594 5.578 -2.439 1 74.12 308 LEU A C 1
ATOM 2379 O O . LEU A 1 308 ? 37.188 6.035 -3.42 1 74.12 308 LEU A O 1
ATOM 2383 N N . VAL A 1 309 ? 36.812 4.445 -2.096 1 66.56 309 VAL A N 1
ATOM 2384 C CA . VAL A 1 309 ? 37.562 3.48 -2.887 1 66.56 309 VAL A CA 1
ATOM 2385 C C . VAL A 1 309 ? 36.688 2.967 -4.039 1 66.56 309 VAL A C 1
ATOM 2387 O O . VAL A 1 309 ? 35.688 2.312 -3.818 1 66.56 309 VAL A O 1
ATOM 2390 N N . LYS A 1 310 ? 37 3.721 -5.293 1 64.44 310 LYS A N 1
ATOM 2391 C CA . LYS A 1 310 ? 36.188 3.32 -6.438 1 64.44 310 LYS A CA 1
ATOM 2392 C C . LYS A 1 310 ? 36.969 2.438 -7.395 1 64.44 310 LYS A C 1
ATOM 2394 O O . LYS A 1 310 ? 38.156 2.727 -7.703 1 64.44 310 LYS A O 1
ATOM 2399 N N . LYS A 1 311 ? 36.469 1.35 -7.855 1 62.44 311 LYS A N 1
ATOM 2400 C CA . LYS A 1 311 ? 37.031 0.537 -8.93 1 62.44 311 LYS A CA 1
ATOM 2401 C C . LYS A 1 311 ? 36.281 0.769 -10.242 1 62.44 311 LYS A C 1
ATOM 2403 O O . LYS A 1 311 ? 35.062 0.98 -10.242 1 62.44 311 LYS A O 1
ATOM 2408 N N . PRO A 1 312 ? 37.062 1.018 -11.336 1 68.94 312 PRO A N 1
ATOM 2409 C CA . PRO A 1 312 ? 36.406 1.089 -12.641 1 68.94 312 PRO A CA 1
ATOM 2410 C C . PRO A 1 312 ? 35.438 -0.081 -12.875 1 68.94 312 PRO A C 1
ATOM 2412 O O . PRO A 1 312 ? 35.812 -1.237 -12.656 1 68.94 312 PRO A O 1
ATOM 2415 N N . ALA A 1 313 ? 34.094 0.322 -13.086 1 81.12 313 ALA A N 1
ATOM 2416 C CA . ALA A 1 313 ? 33.094 -0.732 -13.266 1 81.12 313 ALA A CA 1
ATOM 2417 C C . ALA A 1 313 ? 32.125 -0.397 -14.406 1 81.12 313 ALA A C 1
ATOM 2419 O O . ALA A 1 313 ? 32.062 0.753 -14.844 1 81.12 313 ALA A O 1
ATOM 2420 N N . PRO A 1 314 ? 31.594 -1.398 -15.039 1 91.06 314 PRO A N 1
ATOM 2421 C CA . PRO A 1 314 ? 30.516 -1.156 -16 1 91.06 314 PRO A CA 1
ATOM 2422 C C . PRO A 1 314 ? 29.438 -0.215 -15.469 1 91.06 314 PRO A C 1
ATOM 2424 O O . PRO A 1 314 ? 29.391 0.057 -14.266 1 91.06 314 PRO A O 1
ATOM 2427 N N . PRO A 1 315 ? 28.719 0.363 -16.406 1 93.12 315 PRO A N 1
ATOM 2428 C CA . PRO A 1 315 ? 27.688 1.279 -15.938 1 93.12 315 PRO A CA 1
ATOM 2429 C C . PRO A 1 315 ? 26.672 0.602 -15.023 1 93.12 315 PRO A C 1
ATOM 2431 O O . PRO A 1 315 ? 26.312 -0.563 -15.234 1 93.12 315 PRO A O 1
ATOM 2434 N N . SER A 1 316 ? 26.25 1.364 -14.031 1 96.5 316 SER A N 1
ATOM 2435 C CA . SER A 1 316 ? 25.188 0.85 -13.172 1 96.5 316 SER A CA 1
ATOM 2436 C C . SER A 1 316 ? 23.844 0.799 -13.914 1 96.5 316 SER A C 1
ATOM 2438 O O . SER A 1 316 ? 23.625 1.571 -14.852 1 96.5 316 SER A O 1
ATOM 2440 N N . TYR A 1 317 ? 22.984 -0.12 -13.633 1 98.19 317 TYR A N 1
ATOM 2441 C CA . TYR A 1 317 ? 21.656 -0.205 -14.242 1 98.19 317 TYR A CA 1
ATOM 2442 C C . TYR A 1 317 ? 20.891 1.104 -14.07 1 98.19 317 TYR A C 1
ATOM 2444 O O . TYR A 1 317 ? 20.234 1.573 -15 1 98.19 317 TYR A O 1
ATOM 2452 N N . SER A 1 318 ? 20.938 1.736 -12.852 1 98.12 318 SER A N 1
ATOM 2453 C CA . SER A 1 318 ? 20.297 3.027 -12.625 1 98.12 318 SER A CA 1
ATOM 2454 C C . SER A 1 318 ? 20.859 4.094 -13.562 1 98.12 318 SER A C 1
ATOM 2456 O O . SER A 1 318 ? 20.125 4.965 -14.031 1 98.12 318 SER A O 1
ATOM 2458 N N . GLY A 1 319 ? 22.188 4.012 -13.719 1 97.62 319 GLY A N 1
ATOM 2459 C CA . GLY A 1 319 ? 22.828 4.926 -14.648 1 97.62 319 GLY A CA 1
ATOM 2460 C C . GLY A 1 319 ? 22.359 4.734 -16.078 1 97.62 319 GLY A C 1
ATOM 2461 O O . GLY A 1 319 ? 22.125 5.711 -16.797 1 97.62 319 GLY A O 1
ATOM 2462 N N . VAL A 1 320 ? 22.281 3.445 -16.562 1 98.44 320 VAL A N 1
ATOM 2463 C CA . VAL A 1 320 ? 21.797 3.127 -17.891 1 98.44 320 VAL A CA 1
ATOM 2464 C C . VAL A 1 320 ? 20.375 3.646 -18.062 1 98.44 320 VAL A C 1
ATOM 2466 O O . VAL A 1 320 ? 20.047 4.234 -19.094 1 98.44 320 VAL A O 1
ATOM 2469 N N . PHE A 1 321 ? 19.531 3.473 -17.141 1 98.69 321 PHE A N 1
ATOM 2470 C CA . PHE A 1 321 ? 18.156 3.979 -17.141 1 98.69 321 PHE A CA 1
ATOM 2471 C C . PHE A 1 321 ? 18.141 5.492 -17.328 1 98.69 321 PHE A C 1
ATOM 2473 O O . PHE A 1 321 ? 17.484 6 -18.234 1 98.69 321 PHE A O 1
ATOM 2480 N N . ALA A 1 322 ? 18.828 6.227 -16.469 1 98.62 322 ALA A N 1
ATOM 2481 C CA . ALA A 1 322 ? 18.797 7.688 -16.453 1 98.62 322 ALA A CA 1
ATOM 2482 C C . ALA A 1 322 ? 19.344 8.25 -17.766 1 98.62 322 ALA A C 1
ATOM 2484 O O . ALA A 1 322 ? 18.781 9.195 -18.328 1 98.62 322 ALA A O 1
ATOM 2485 N N . GLU A 1 323 ? 20.469 7.66 -18.25 1 98 323 GLU A N 1
ATOM 2486 C CA . GLU A 1 323 ? 21.062 8.133 -19.484 1 98 323 GLU A CA 1
ATOM 2487 C C . GLU A 1 323 ? 20.141 7.887 -20.672 1 98 323 GLU A C 1
ATOM 2489 O O . GLU A 1 323 ? 20.062 8.711 -21.594 1 98 323 GLU A O 1
ATOM 2494 N N . THR A 1 324 ? 19.5 6.719 -20.719 1 98.75 324 THR A N 1
ATOM 2495 C CA . THR A 1 324 ? 18.562 6.406 -21.797 1 98.75 324 THR A CA 1
ATOM 2496 C C . THR A 1 324 ? 17.375 7.348 -21.766 1 98.75 324 THR A C 1
ATOM 2498 O O . THR A 1 324 ? 16.922 7.832 -22.797 1 98.75 324 THR A O 1
ATOM 2501 N N . LEU A 1 325 ? 16.828 7.586 -20.594 1 98.75 325 LEU A N 1
ATOM 2502 C CA . LEU A 1 325 ? 15.703 8.5 -20.422 1 98.75 325 LEU A CA 1
ATOM 2503 C C . LEU A 1 325 ? 16.047 9.883 -20.953 1 98.75 325 LEU A C 1
ATOM 2505 O O . LEU A 1 325 ? 15.234 10.516 -21.625 1 98.75 325 LEU A O 1
ATOM 2509 N N . LYS A 1 326 ? 17.281 10.383 -20.641 1 98.5 326 LYS A N 1
ATOM 2510 C CA . LYS A 1 326 ? 17.734 11.68 -21.125 1 98.5 326 LYS A CA 1
ATOM 2511 C C . LYS A 1 326 ? 17.781 11.719 -22.656 1 98.5 326 LYS A C 1
ATOM 2513 O O . LYS A 1 326 ? 17.312 12.68 -23.266 1 98.5 326 LYS A O 1
ATOM 2518 N N . LYS A 1 327 ? 18.344 10.648 -23.172 1 98.31 327 LYS A N 1
ATOM 2519 C CA . LYS A 1 327 ? 18.453 10.555 -24.625 1 98.31 327 LYS A CA 1
ATOM 2520 C C . LYS A 1 327 ? 17.094 10.688 -25.297 1 98.31 327 LYS A C 1
ATOM 2522 O O . LYS A 1 327 ? 16.938 11.414 -26.281 1 98.31 327 LYS A O 1
ATOM 2527 N N . ILE A 1 328 ? 16.078 10.039 -24.781 1 98.69 328 ILE A N 1
ATOM 2528 C CA . ILE A 1 328 ? 14.75 10.055 -25.375 1 98.69 328 ILE A CA 1
ATOM 2529 C C . ILE A 1 328 ? 14.078 11.391 -25.109 1 98.69 328 ILE A C 1
ATOM 2531 O O . ILE A 1 328 ? 13.414 11.953 -25.984 1 98.69 328 ILE A O 1
ATOM 2535 N N . ALA A 1 329 ? 14.219 11.938 -23.906 1 98.56 329 ALA A N 1
ATOM 2536 C CA . ALA A 1 329 ? 13.547 13.156 -23.469 1 98.56 329 ALA A CA 1
ATOM 2537 C C . ALA A 1 329 ? 14 14.367 -24.281 1 98.56 329 ALA A C 1
ATOM 2539 O O . ALA A 1 329 ? 13.266 15.352 -24.391 1 98.56 329 ALA A O 1
ATOM 2540 N N . ARG A 1 330 ? 15.203 14.328 -24.875 1 98.19 330 ARG A N 1
ATOM 2541 C CA . ARG A 1 330 ? 15.695 15.406 -25.719 1 98.19 330 ARG A CA 1
ATOM 2542 C C . ARG A 1 330 ? 14.758 15.641 -26.906 1 98.19 330 ARG A C 1
ATOM 2544 O O . ARG A 1 330 ? 14.625 16.781 -27.375 1 98.19 330 ARG A O 1
ATOM 2551 N N . ASN A 1 331 ? 14.086 14.586 -27.266 1 97.44 331 ASN A N 1
ATOM 2552 C CA . ASN A 1 331 ? 13.258 14.703 -28.469 1 97.44 331 ASN A CA 1
ATOM 2553 C C . ASN A 1 331 ? 11.781 14.508 -28.156 1 97.44 331 ASN A C 1
ATOM 2555 O O . ASN A 1 331 ? 10.945 14.484 -29.062 1 97.44 331 ASN A O 1
ATOM 2559 N N . ASP A 1 332 ? 11.383 14.305 -27 1 98 332 ASP A N 1
ATOM 2560 C CA . ASP A 1 332 ? 10 14.109 -26.594 1 98 332 ASP A CA 1
ATOM 2561 C C . ASP A 1 332 ? 9.656 14.977 -25.375 1 98 332 ASP A C 1
ATOM 2563 O O . ASP A 1 332 ? 9.859 14.562 -24.234 1 98 332 ASP A O 1
ATOM 2567 N N . PRO A 1 333 ? 9.055 16.062 -25.609 1 97.44 333 PRO A N 1
ATOM 2568 C CA . PRO A 1 333 ? 8.781 17.016 -24.531 1 97.44 333 PRO A CA 1
ATOM 2569 C C . PRO A 1 333 ? 7.707 16.516 -23.562 1 97.44 333 PRO A C 1
ATOM 2571 O O . PRO A 1 333 ? 7.5 17.109 -22.5 1 97.44 333 PRO A O 1
ATOM 2574 N N . ARG A 1 334 ? 7.055 15.43 -23.844 1 97.69 334 ARG A N 1
ATOM 2575 C CA . ARG A 1 334 ? 6.012 14.883 -22.969 1 97.69 334 ARG A CA 1
ATOM 2576 C C . ARG A 1 334 ? 6.609 14.195 -21.75 1 97.69 334 ARG A C 1
ATOM 2578 O O . ARG A 1 334 ? 5.926 13.984 -20.75 1 97.69 334 ARG A O 1
ATOM 2585 N N . ILE A 1 335 ? 7.871 13.82 -21.797 1 98.81 335 ILE A N 1
ATOM 2586 C CA . ILE A 1 335 ? 8.492 12.977 -20.781 1 98.81 335 ILE A CA 1
ATOM 2587 C C . ILE A 1 335 ? 8.789 13.805 -19.531 1 98.81 335 ILE A C 1
ATOM 2589 O O . ILE A 1 335 ? 9.477 14.82 -19.609 1 98.81 335 ILE A O 1
ATOM 2593 N N . VAL A 1 336 ? 8.242 13.383 -18.391 1 98.75 336 VAL A N 1
ATOM 2594 C CA . VAL A 1 336 ? 8.523 13.961 -17.078 1 98.75 336 VAL A CA 1
ATOM 2595 C C . VAL A 1 336 ? 8.922 12.859 -16.094 1 98.75 336 VAL A C 1
ATOM 2597 O O . VAL A 1 336 ? 8.398 11.742 -16.156 1 98.75 336 VAL A O 1
ATOM 2600 N N . ALA A 1 337 ? 9.883 13.156 -15.234 1 98.75 337 ALA A N 1
ATOM 2601 C CA . ALA A 1 337 ? 10.391 12.156 -14.297 1 98.75 337 ALA A CA 1
ATOM 2602 C C . ALA A 1 337 ? 10.008 12.508 -12.859 1 98.75 337 ALA A C 1
ATOM 2604 O O . ALA A 1 337 ? 10.023 13.68 -12.469 1 98.75 337 ALA A O 1
ATOM 2605 N N . LEU A 1 338 ? 9.578 11.516 -12.125 1 98.56 338 LEU A N 1
ATOM 2606 C CA . LEU A 1 338 ? 9.242 11.648 -10.719 1 98.56 338 LEU A CA 1
ATOM 2607 C C . LEU A 1 338 ? 10.086 10.711 -9.859 1 98.56 338 LEU A C 1
ATOM 2609 O O . LEU A 1 338 ? 10.422 9.602 -10.297 1 98.56 338 LEU A O 1
ATOM 2613 N N . THR A 1 339 ? 10.43 11.07 -8.648 1 97.5 339 THR A N 1
ATOM 2614 C CA . THR A 1 339 ? 11.031 10.219 -7.641 1 97.5 339 THR A CA 1
ATOM 2615 C C . THR A 1 339 ? 10.562 10.609 -6.242 1 97.5 339 THR A C 1
ATOM 2617 O O . THR A 1 339 ? 9.93 11.656 -6.066 1 97.5 339 THR A O 1
ATOM 2620 N N . ALA A 1 340 ? 10.719 9.711 -5.316 1 96.12 340 ALA A N 1
ATOM 2621 C CA . ALA A 1 340 ? 10.352 9.938 -3.922 1 96.12 340 ALA A CA 1
ATOM 2622 C C . ALA A 1 340 ? 11.586 9.961 -3.027 1 96.12 340 ALA A C 1
ATOM 2624 O O . ALA A 1 340 ? 11.914 8.961 -2.391 1 96.12 340 ALA A O 1
ATOM 2625 N N . ALA A 1 341 ? 12.258 11.086 -2.99 1 92.31 341 ALA A N 1
ATOM 2626 C CA . ALA A 1 341 ? 13.383 11.375 -2.107 1 92.31 341 ALA A CA 1
ATOM 2627 C C . ALA A 1 341 ? 14.617 10.57 -2.512 1 92.31 341 ALA A C 1
ATOM 2629 O O . ALA A 1 341 ? 15.469 10.266 -1.673 1 92.31 341 ALA A O 1
ATOM 2630 N N . MET A 1 342 ? 14.688 10.156 -3.809 1 93.25 342 MET A N 1
ATOM 2631 C CA . MET A 1 342 ? 15.836 9.336 -4.203 1 93.25 342 MET A CA 1
ATOM 2632 C C . MET A 1 342 ? 16.406 9.812 -5.535 1 93.25 342 MET A C 1
ATOM 2634 O O . MET A 1 342 ? 16.641 9.008 -6.441 1 93.25 342 MET A O 1
ATOM 2638 N N . PRO A 1 343 ? 16.609 11.078 -5.672 1 94.06 343 PRO A N 1
ATOM 2639 C CA . PRO A 1 343 ? 17.156 11.516 -6.961 1 94.06 343 PRO A CA 1
ATOM 2640 C C . PRO A 1 343 ? 18.531 10.922 -7.25 1 94.06 343 PRO A C 1
ATOM 2642 O O . PRO A 1 343 ? 18.828 10.578 -8.398 1 94.06 343 PRO A O 1
ATOM 2645 N N . GLY A 1 344 ? 19.438 10.867 -6.223 1 93.38 344 GLY A N 1
ATOM 2646 C CA . GLY A 1 344 ? 20.75 10.273 -6.402 1 93.38 344 GLY A CA 1
ATOM 2647 C C . GLY A 1 344 ? 20.703 8.773 -6.605 1 93.38 344 GLY A C 1
ATOM 2648 O O . GLY A 1 344 ? 21.344 8.242 -7.516 1 93.38 344 GLY A O 1
ATOM 2649 N N . GLY A 1 345 ? 19.875 8.086 -5.754 1 93.31 345 GLY A N 1
ATOM 2650 C CA . GLY A 1 345 ? 19.781 6.637 -5.809 1 93.31 345 GLY A CA 1
ATOM 2651 C C . GLY A 1 345 ? 19.25 6.129 -7.137 1 93.31 345 GLY A C 1
ATOM 2652 O O . GLY A 1 345 ? 19.688 5.086 -7.625 1 93.31 345 GLY A O 1
ATOM 2653 N N . THR A 1 346 ? 18.312 6.855 -7.742 1 96.62 346 THR A N 1
ATOM 2654 C CA . THR A 1 346 ? 17.719 6.457 -9.016 1 96.62 346 THR A CA 1
ATOM 2655 C C . THR A 1 346 ? 18.453 7.094 -10.188 1 96.62 346 THR A C 1
ATOM 2657 O O . THR A 1 346 ? 18.125 6.844 -11.344 1 96.62 346 THR A O 1
ATOM 2660 N N . LYS A 1 347 ? 19.406 7.957 -9.867 1 96.94 347 LYS A N 1
ATOM 2661 C CA . LYS A 1 347 ? 20.234 8.688 -10.82 1 96.94 347 LYS A CA 1
ATOM 2662 C C . LYS A 1 347 ? 19.422 9.719 -11.586 1 96.94 347 LYS A C 1
ATOM 2664 O O . LYS A 1 347 ? 19.844 10.211 -12.633 1 96.94 347 LYS A O 1
ATOM 2669 N N . LEU A 1 348 ? 18.234 10.055 -11.141 1 97.69 348 LEU A N 1
ATOM 2670 C CA . LEU A 1 348 ? 17.438 11.094 -11.773 1 97.69 348 LEU A CA 1
ATOM 2671 C C . LEU A 1 348 ? 18.031 12.477 -11.531 1 97.69 348 LEU A C 1
ATOM 2673 O O . LEU A 1 348 ? 17.641 13.445 -12.188 1 97.69 348 LEU A O 1
ATOM 2677 N N . ASP A 1 349 ? 19 12.539 -10.547 1 95.88 349 ASP A N 1
ATOM 2678 C CA . ASP A 1 349 ? 19.75 13.781 -10.398 1 95.88 349 ASP A CA 1
ATOM 2679 C C . ASP A 1 349 ? 20.469 14.148 -11.703 1 95.88 349 ASP A C 1
ATOM 2681 O O . ASP A 1 349 ? 20.578 15.328 -12.047 1 95.88 349 ASP A O 1
ATOM 2685 N N . GLN A 1 350 ? 20.906 13.125 -12.422 1 96.12 350 GLN A N 1
ATOM 2686 C CA . GLN A 1 350 ? 21.516 13.352 -13.727 1 96.12 350 GLN A CA 1
ATOM 2687 C C . GLN A 1 350 ? 20.5 13.867 -14.734 1 96.12 350 GLN A C 1
ATOM 2689 O O . GLN A 1 350 ? 20.797 14.758 -15.531 1 96.12 350 GLN A O 1
ATOM 2694 N N . PHE A 1 351 ? 19.344 13.312 -14.773 1 97.88 351 PHE A N 1
ATOM 2695 C CA . PHE A 1 351 ? 18.25 13.773 -15.625 1 97.88 351 PHE A CA 1
ATOM 2696 C C . PHE A 1 351 ? 17.906 15.227 -15.32 1 97.88 351 PHE A C 1
ATOM 2698 O O . PHE A 1 351 ? 17.719 16.031 -16.234 1 97.88 351 PHE A O 1
ATOM 2705 N N . ALA A 1 352 ? 17.844 15.586 -14.07 1 97.31 352 ALA A N 1
ATOM 2706 C CA . ALA A 1 352 ? 17.453 16.922 -13.602 1 97.31 352 ALA A CA 1
ATOM 2707 C C . ALA A 1 352 ? 18.453 17.969 -14.047 1 97.31 352 ALA A C 1
ATOM 2709 O O . ALA A 1 352 ? 18.078 19.125 -14.273 1 97.31 352 ALA A O 1
ATOM 2710 N N . LYS A 1 353 ? 19.719 17.594 -14.156 1 97.12 353 LYS A N 1
ATOM 2711 C CA . LYS A 1 353 ? 20.75 18.516 -14.602 1 97.12 353 LYS A CA 1
ATOM 2712 C C . LYS A 1 353 ? 20.438 19.062 -16 1 97.12 353 LYS A C 1
ATOM 2714 O O . LYS A 1 353 ? 20.672 20.234 -16.281 1 97.12 353 LYS A O 1
ATOM 2719 N N . GLU A 1 354 ? 19.953 18.172 -16.828 1 97.56 354 GLU A N 1
ATOM 2720 C CA . GLU A 1 354 ? 19.641 18.547 -18.203 1 97.56 354 GLU A CA 1
ATOM 2721 C C . GLU A 1 354 ? 18.219 19.078 -18.328 1 97.56 354 GLU A C 1
ATOM 2723 O O . GLU A 1 354 ? 17.953 20 -19.109 1 97.56 354 GLU A O 1
ATOM 2728 N N . PHE A 1 355 ? 17.312 18.531 -17.578 1 98 355 PHE A N 1
ATOM 2729 C CA . PHE A 1 355 ? 15.906 18.906 -17.641 1 98 355 PHE A CA 1
ATOM 2730 C C . PHE A 1 355 ? 15.375 19.234 -16.25 1 98 355 PHE A C 1
ATOM 2732 O O . PHE A 1 355 ? 14.469 18.562 -15.75 1 98 355 PHE A O 1
ATOM 2739 N N . PRO A 1 356 ? 15.742 20.328 -15.641 1 96.69 356 PRO A N 1
ATOM 2740 C CA . PRO A 1 356 ? 15.367 20.641 -14.266 1 96.69 356 PRO A CA 1
ATOM 2741 C C . PRO A 1 356 ? 13.867 20.891 -14.102 1 96.69 356 PRO A C 1
ATOM 2743 O O . PRO A 1 356 ? 13.297 20.594 -13.047 1 96.69 356 PRO A O 1
ATOM 2746 N N . ASP A 1 357 ? 13.18 21.359 -15.148 1 96 357 ASP A N 1
ATOM 2747 C CA . ASP A 1 357 ? 11.766 21.703 -15.047 1 96 357 ASP A CA 1
ATOM 2748 C C . ASP A 1 357 ? 10.875 20.484 -15.281 1 96 357 ASP A C 1
ATOM 2750 O O . ASP A 1 357 ? 9.656 20.562 -15.125 1 96 357 ASP A O 1
ATOM 2754 N N . ARG A 1 358 ? 11.492 19.344 -15.617 1 98.25 358 ARG A N 1
ATOM 2755 C CA . ARG A 1 358 ? 10.719 18.141 -15.938 1 98.25 358 ARG A CA 1
ATOM 2756 C C . ARG A 1 358 ? 11.031 17.016 -14.961 1 98.25 358 ARG A C 1
ATOM 2758 O O . ARG A 1 358 ? 10.695 15.859 -15.219 1 98.25 358 ARG A O 1
ATOM 2765 N N . MET A 1 359 ? 11.766 17.312 -13.906 1 98.12 359 MET A N 1
ATOM 2766 C CA . MET A 1 359 ? 12.039 16.359 -12.836 1 98.12 359 MET A CA 1
ATOM 2767 C C . MET A 1 359 ? 11.422 16.828 -11.516 1 98.12 359 MET A C 1
ATOM 2769 O O . MET A 1 359 ? 11.586 17.984 -11.125 1 98.12 359 MET A O 1
ATOM 2773 N N . PHE A 1 360 ? 10.688 15.953 -10.828 1 96.69 360 PHE A N 1
ATOM 2774 C CA . PHE A 1 360 ? 9.992 16.312 -9.602 1 96.69 360 PHE A CA 1
ATOM 2775 C C . PHE A 1 360 ? 10.352 15.344 -8.477 1 96.69 360 PHE A C 1
ATOM 2777 O O . PHE A 1 360 ? 10.117 14.141 -8.578 1 96.69 360 PHE A O 1
ATOM 2784 N N . ASP A 1 361 ? 10.984 15.789 -7.453 1 95.38 361 ASP A N 1
ATOM 2785 C CA . ASP A 1 361 ? 11.164 15.078 -6.191 1 95.38 361 ASP A CA 1
ATOM 2786 C C . ASP A 1 361 ? 10.078 15.453 -5.184 1 95.38 361 ASP A C 1
ATOM 2788 O O . ASP A 1 361 ? 10.008 16.609 -4.746 1 95.38 361 ASP A O 1
ATOM 2792 N N . VAL A 1 362 ? 9.305 14.453 -4.75 1 95.94 362 VAL A N 1
ATOM 2793 C CA . VAL A 1 362 ? 8.133 14.766 -3.943 1 95.94 362 VAL A CA 1
ATOM 2794 C C . VAL A 1 362 ? 8.406 14.445 -2.477 1 95.94 362 VAL A C 1
ATOM 2796 O O . VAL A 1 362 ? 7.492 14.43 -1.652 1 95.94 362 VAL A O 1
ATOM 2799 N N . GLY A 1 363 ? 9.703 14.18 -2.061 1 93.38 363 GLY A N 1
ATOM 2800 C CA . GLY A 1 363 ? 10 13.711 -0.718 1 93.38 363 GLY A CA 1
ATOM 2801 C C . GLY A 1 363 ? 9.562 12.281 -0.477 1 93.38 363 GLY A C 1
ATOM 2802 O O . GLY A 1 363 ? 9.289 11.539 -1.425 1 93.38 363 GLY A O 1
ATOM 2803 N N . ILE A 1 364 ? 9.594 11.836 0.793 1 94.19 364 ILE A N 1
ATOM 2804 C CA . ILE A 1 364 ? 9.172 10.484 1.139 1 94.19 364 ILE A CA 1
ATOM 2805 C C . ILE A 1 364 ? 7.652 10.391 1.077 1 94.19 364 ILE A C 1
ATOM 2807 O O . ILE A 1 364 ? 6.98 10.383 2.111 1 94.19 364 ILE A O 1
ATOM 2811 N N . ALA A 1 365 ? 7.152 10.398 -0.14 1 97.19 365 ALA A N 1
ATOM 2812 C CA . ALA A 1 365 ? 5.715 10.461 -0.397 1 97.19 365 ALA A CA 1
ATOM 2813 C C . ALA A 1 365 ? 5.34 9.617 -1.612 1 97.19 365 ALA A C 1
ATOM 2815 O O . ALA A 1 365 ? 4.801 10.133 -2.594 1 97.19 365 ALA A O 1
ATOM 2816 N N . GLU A 1 366 ? 5.508 8.281 -1.542 1 98.19 366 GLU A N 1
ATOM 2817 C CA . GLU A 1 366 ? 5.32 7.375 -2.67 1 98.19 366 GLU A CA 1
ATOM 2818 C C . GLU A 1 366 ? 3.857 7.32 -3.1 1 98.19 366 GLU A C 1
ATOM 2820 O O . GLU A 1 366 ? 3.559 7.172 -4.285 1 98.19 366 GLU A O 1
ATOM 2825 N N . GLN A 1 367 ? 2.857 7.438 -2.125 1 98.38 367 GLN A N 1
ATOM 2826 C CA . GLN A 1 367 ? 1.449 7.473 -2.506 1 98.38 367 GLN A CA 1
ATOM 2827 C C . GLN A 1 367 ? 1.156 8.664 -3.416 1 98.38 367 GLN A C 1
ATOM 2829 O O . GLN A 1 367 ? 0.576 8.5 -4.492 1 98.38 367 GLN A O 1
ATOM 2834 N N . HIS A 1 368 ? 1.621 9.82 -3.004 1 98.44 368 HIS A N 1
ATOM 2835 C CA . HIS A 1 368 ? 1.428 11.055 -3.754 1 98.44 368 HIS A CA 1
ATOM 2836 C C . HIS A 1 368 ? 2.111 10.984 -5.117 1 98.44 368 HIS A C 1
ATOM 2838 O O . HIS A 1 368 ? 1.517 11.352 -6.133 1 98.44 368 HIS A O 1
ATOM 2844 N N . ALA A 1 369 ? 3.338 10.477 -5.16 1 98.62 369 ALA A N 1
ATOM 2845 C CA . ALA A 1 369 ? 4.078 10.375 -6.414 1 98.62 369 ALA A CA 1
ATOM 2846 C C . ALA A 1 369 ? 3.314 9.539 -7.438 1 98.62 369 ALA A C 1
ATOM 2848 O O . ALA A 1 369 ? 3.223 9.914 -8.609 1 98.62 369 ALA A O 1
ATOM 2849 N N . THR A 1 370 ? 2.76 8.414 -7.012 1 98.88 370 THR A N 1
ATOM 2850 C CA . THR A 1 370 ? 2.031 7.512 -7.898 1 98.88 370 THR A CA 1
ATOM 2851 C C . THR A 1 370 ? 0.794 8.195 -8.469 1 98.88 370 THR A C 1
ATOM 2853 O O . THR A 1 370 ? 0.579 8.195 -9.68 1 98.88 370 THR A O 1
ATOM 2856 N N . THR A 1 371 ? -0.031 8.797 -7.609 1 98.81 371 THR A N 1
ATOM 2857 C CA . THR A 1 371 ? -1.268 9.43 -8.047 1 98.81 371 THR A CA 1
ATOM 2858 C C . THR A 1 371 ? -0.969 10.68 -8.875 1 98.81 371 THR A C 1
ATOM 2860 O O . THR A 1 371 ? -1.671 10.969 -9.844 1 98.81 371 THR A O 1
ATOM 2863 N N . MET A 1 372 ? 0.085 11.461 -8.477 1 98.88 372 MET A N 1
ATOM 2864 C CA . MET A 1 372 ? 0.499 12.609 -9.273 1 98.88 372 MET A CA 1
ATOM 2865 C C . MET A 1 372 ? 0.873 12.18 -10.688 1 98.88 372 MET A C 1
ATOM 2867 O O . MET A 1 372 ? 0.519 12.852 -11.664 1 98.88 372 MET A O 1
ATOM 2871 N N . ALA A 1 373 ? 1.608 11.055 -10.844 1 98.94 373 ALA A N 1
ATOM 2872 C CA . ALA A 1 373 ? 1.925 10.5 -12.156 1 98.94 373 ALA A CA 1
ATOM 2873 C C . ALA A 1 373 ? 0.655 10.234 -12.961 1 98.94 373 ALA A C 1
ATOM 2875 O O . ALA A 1 373 ? 0.606 10.516 -14.164 1 98.94 373 ALA A O 1
ATOM 2876 N N . GLY A 1 374 ? -0.374 9.703 -12.305 1 98.88 374 GLY A N 1
ATOM 2877 C CA . GLY A 1 374 ? -1.656 9.508 -12.961 1 98.88 374 GLY A CA 1
ATOM 2878 C C . GLY A 1 374 ? -2.264 10.805 -13.469 1 98.88 374 GLY A C 1
ATOM 2879 O O . GLY A 1 374 ? -2.742 10.867 -14.602 1 98.88 374 GLY A O 1
ATOM 2880 N N . GLY A 1 375 ? -2.26 11.867 -12.57 1 98.75 375 GLY A N 1
ATOM 2881 C CA . GLY A 1 375 ? -2.746 13.172 -12.984 1 98.75 375 GLY A CA 1
ATOM 2882 C C . GLY A 1 375 ? -2.045 13.711 -14.219 1 98.75 375 GLY A C 1
ATOM 2883 O O . GLY A 1 375 ? -2.691 14.234 -15.125 1 98.75 375 GLY A O 1
ATOM 2884 N N . LEU A 1 376 ? -0.708 13.562 -14.297 1 98.81 376 LEU A N 1
ATOM 2885 C CA . LEU A 1 376 ? 0.092 13.984 -15.438 1 98.81 376 LEU A CA 1
ATOM 2886 C C . LEU A 1 376 ? -0.32 13.219 -16.703 1 98.81 376 LEU A C 1
ATOM 2888 O O . LEU A 1 376 ? -0.47 13.82 -17.766 1 98.81 376 LEU A O 1
ATOM 2892 N N . ALA A 1 377 ? -0.543 11.93 -16.531 1 98.81 377 ALA A N 1
ATOM 2893 C CA . ALA A 1 377 ? -0.875 11.07 -17.672 1 98.81 377 ALA A CA 1
ATOM 2894 C C . ALA A 1 377 ? -2.225 11.453 -18.266 1 98.81 377 ALA A C 1
ATOM 2896 O O . ALA A 1 377 ? -2.402 11.414 -19.484 1 98.81 377 ALA A O 1
ATOM 2897 N N . THR A 1 378 ? -3.223 11.852 -17.438 1 98.38 378 THR A N 1
ATOM 2898 C CA . THR A 1 378 ? -4.543 12.219 -17.953 1 98.38 378 THR A CA 1
ATOM 2899 C C . THR A 1 378 ? -4.457 13.453 -18.828 1 98.38 378 THR A C 1
ATOM 2901 O O . THR A 1 378 ? -5.379 13.734 -19.609 1 98.38 378 THR A O 1
ATOM 2904 N N . GLN A 1 379 ? -3.336 14.211 -18.703 1 98.19 379 GLN A N 1
ATOM 2905 C CA . GLN A 1 379 ? -3.188 15.461 -19.438 1 98.19 379 GLN A CA 1
ATOM 2906 C C . GLN A 1 379 ? -2.273 15.289 -20.641 1 98.19 379 GLN A C 1
ATOM 2908 O O . GLN A 1 379 ? -1.794 16.281 -21.203 1 98.19 379 GLN A O 1
ATOM 2913 N N . GLY A 1 380 ? -1.911 14.117 -20.953 1 97.69 380 GLY A N 1
ATOM 2914 C CA . GLY A 1 380 ? -1.212 13.844 -22.203 1 97.69 380 GLY A CA 1
ATOM 2915 C C . GLY A 1 380 ? 0.294 13.773 -22.031 1 97.69 380 GLY A C 1
ATOM 2916 O O . GLY A 1 380 ? 1.026 13.648 -23.016 1 97.69 380 GLY A O 1
ATOM 2917 N N . LEU A 1 381 ? 0.798 13.828 -20.812 1 98.69 381 LEU A N 1
ATOM 2918 C CA . LEU A 1 381 ? 2.229 13.656 -20.578 1 98.69 381 LEU A CA 1
ATOM 2919 C C . LEU A 1 381 ? 2.572 12.188 -20.375 1 98.69 381 LEU A C 1
ATOM 2921 O O . LEU A 1 381 ? 1.679 11.344 -20.281 1 98.69 381 LEU A O 1
ATOM 2925 N N . LYS A 1 382 ? 3.898 11.859 -20.406 1 98.81 382 LYS A N 1
ATOM 2926 C CA . LYS A 1 382 ? 4.418 10.523 -20.141 1 98.81 382 LYS A CA 1
ATOM 2927 C C . LYS A 1 382 ? 5.262 10.5 -18.875 1 98.81 382 LYS A C 1
ATOM 2929 O O . LYS A 1 382 ? 6.492 10.547 -18.938 1 98.81 382 LYS A O 1
ATOM 2934 N N . PRO A 1 383 ? 4.574 10.367 -17.766 1 98.94 383 PRO A N 1
ATOM 2935 C CA . PRO A 1 383 ? 5.324 10.336 -16.5 1 98.94 383 PRO A CA 1
ATOM 2936 C C . PRO A 1 383 ? 6.113 9.039 -16.312 1 98.94 383 PRO A C 1
ATOM 2938 O O . PRO A 1 383 ? 5.605 7.961 -16.625 1 98.94 383 PRO A O 1
ATOM 2941 N N . VAL A 1 384 ? 7.359 9.164 -15.906 1 98.94 384 VAL A N 1
ATOM 2942 C CA . VAL A 1 384 ? 8.234 8.07 -15.5 1 98.94 384 VAL A CA 1
ATOM 2943 C C . VAL A 1 384 ? 8.5 8.148 -14 1 98.94 384 VAL A C 1
ATOM 2945 O O . VAL A 1 384 ? 9.195 9.055 -13.539 1 98.94 384 VAL A O 1
ATOM 2948 N N . PHE A 1 385 ? 7.957 7.246 -13.258 1 98.88 385 PHE A N 1
ATOM 2949 C CA . PHE A 1 385 ? 8.195 7.195 -11.82 1 98.88 385 PHE A CA 1
ATOM 2950 C C . PHE A 1 385 ? 9.297 6.203 -11.492 1 98.88 385 PHE A C 1
ATOM 2952 O O . PHE A 1 385 ? 9.102 4.988 -11.578 1 98.88 385 PHE A O 1
ATOM 2959 N N . ALA A 1 386 ? 10.5 6.707 -11.148 1 98.81 386 ALA A N 1
ATOM 2960 C CA . ALA A 1 386 ? 11.617 5.879 -10.711 1 98.81 386 ALA A CA 1
ATOM 2961 C C . ALA A 1 386 ? 11.57 5.641 -9.203 1 98.81 386 ALA A C 1
ATOM 2963 O O . ALA A 1 386 ? 11.602 6.59 -8.414 1 98.81 386 ALA A O 1
ATOM 2964 N N . VAL A 1 387 ? 11.523 4.375 -8.812 1 98.62 387 VAL A N 1
ATOM 2965 C CA . VAL A 1 387 ? 11.273 4.027 -7.422 1 98.62 387 VAL A CA 1
ATOM 2966 C C . VAL A 1 387 ? 11.867 2.654 -7.117 1 98.62 387 VAL A C 1
ATOM 2968 O O . VAL A 1 387 ? 11.938 1.792 -7.996 1 98.62 387 VAL A O 1
ATOM 2971 N N . TYR A 1 388 ? 12.414 2.492 -5.84 1 98.25 388 TYR A N 1
ATOM 2972 C CA . TYR A 1 388 ? 12.875 1.169 -5.441 1 98.25 388 TYR A CA 1
ATOM 2973 C C . TYR A 1 388 ? 11.711 0.194 -5.328 1 98.25 388 TYR A C 1
ATOM 2975 O O . TYR A 1 388 ? 10.617 0.575 -4.918 1 98.25 388 TYR A O 1
ATOM 2983 N N . SER A 1 389 ? 11.969 -1.066 -5.656 1 98.56 389 SER A N 1
ATOM 2984 C CA . SER A 1 389 ? 10.961 -2.125 -5.648 1 98.56 389 SER A CA 1
ATOM 2985 C C . SER A 1 389 ? 10.211 -2.164 -4.324 1 98.56 389 SER A C 1
ATOM 2987 O O . SER A 1 389 ? 8.977 -2.193 -4.305 1 98.56 389 SER A O 1
ATOM 2989 N N . THR A 1 390 ? 10.922 -2.117 -3.225 1 97.88 390 THR A N 1
ATOM 2990 C CA . THR A 1 390 ? 10.312 -2.24 -1.908 1 97.88 390 THR A CA 1
ATOM 2991 C C . THR A 1 390 ? 9.508 -0.988 -1.564 1 97.88 390 THR A C 1
ATOM 2993 O O . THR A 1 390 ? 8.477 -1.068 -0.902 1 97.88 390 THR A O 1
ATOM 2996 N N . PHE A 1 391 ? 9.938 0.22 -2.027 1 97.88 391 PHE A N 1
ATOM 2997 C CA . PHE A 1 391 ? 9.273 1.465 -1.665 1 97.88 391 PHE A CA 1
ATOM 2998 C C . PHE A 1 391 ? 7.988 1.648 -2.471 1 97.88 391 PHE A C 1
ATOM 3000 O O . PHE A 1 391 ? 7.059 2.324 -2.023 1 97.88 391 PHE A O 1
ATOM 3007 N N . LEU A 1 392 ? 7.906 0.987 -3.646 1 98.75 392 LEU A N 1
ATOM 3008 C CA . LEU A 1 392 ? 6.668 1.037 -4.418 1 98.75 392 LEU A CA 1
ATOM 3009 C C . LEU A 1 392 ? 5.527 0.366 -3.664 1 98.75 392 LEU A C 1
ATOM 3011 O O . LEU A 1 392 ? 4.355 0.667 -3.904 1 98.75 392 LEU A O 1
ATOM 3015 N N . GLN A 1 393 ? 5.863 -0.528 -2.666 1 98.5 393 GLN A N 1
ATOM 3016 C CA . GLN A 1 393 ? 4.863 -1.155 -1.808 1 98.5 393 GLN A CA 1
ATOM 3017 C C . GLN A 1 393 ? 3.996 -0.107 -1.118 1 98.5 393 GLN A C 1
ATOM 3019 O O . GLN A 1 393 ? 2.805 -0.333 -0.889 1 98.5 393 GLN A O 1
ATOM 3024 N N . ARG A 1 394 ? 4.535 1.072 -0.868 1 98.19 394 ARG A N 1
ATOM 3025 C CA . ARG A 1 394 ? 3.826 2.143 -0.171 1 98.19 394 ARG A CA 1
ATOM 3026 C C . ARG A 1 394 ? 2.727 2.732 -1.047 1 98.19 394 ARG A C 1
ATOM 3028 O O . ARG A 1 394 ? 1.779 3.336 -0.54 1 98.19 394 ARG A O 1
ATOM 3035 N N . GLY A 1 395 ? 2.857 2.592 -2.355 1 98.5 395 GLY A N 1
ATOM 3036 C CA . GLY A 1 395 ? 1.883 3.131 -3.291 1 98.5 395 GLY A CA 1
ATOM 3037 C C . GLY A 1 395 ? 1.018 2.064 -3.934 1 98.5 395 GLY A C 1
ATOM 3038 O O . GLY A 1 395 ? 0.499 2.258 -5.035 1 98.5 395 GLY A O 1
ATOM 3039 N N . TYR A 1 396 ? 0.832 0.878 -3.324 1 98.81 396 TYR A N 1
ATOM 3040 C CA . TYR A 1 396 ? 0.132 -0.247 -3.932 1 98.81 396 TYR A CA 1
ATOM 3041 C C . TYR A 1 396 ? -1.313 0.116 -4.25 1 98.81 396 TYR A C 1
ATOM 3043 O O . TYR A 1 396 ? -1.794 -0.133 -5.355 1 98.81 396 TYR A O 1
ATOM 3051 N N . ASP A 1 397 ? -2.047 0.673 -3.283 1 98.56 397 ASP A N 1
ATOM 3052 C CA . ASP A 1 397 ? -3.439 1.058 -3.49 1 98.56 397 ASP A CA 1
ATOM 3053 C C . ASP A 1 397 ? -3.574 2.023 -4.664 1 98.56 397 ASP A C 1
ATOM 3055 O O . ASP A 1 397 ? -4.508 1.912 -5.465 1 98.56 397 ASP A O 1
ATOM 3059 N N . GLN A 1 398 ? -2.641 2.998 -4.797 1 98.69 398 GLN A N 1
ATOM 3060 C CA . GLN A 1 398 ? -2.654 3.992 -5.863 1 98.69 398 GLN A CA 1
ATOM 3061 C C . GLN A 1 398 ? -2.328 3.357 -7.211 1 98.69 398 GLN A C 1
ATOM 3063 O O . GLN A 1 398 ? -2.873 3.76 -8.242 1 98.69 398 GLN A O 1
ATOM 3068 N N . VAL A 1 399 ? -1.418 2.338 -7.219 1 98.88 399 VAL A N 1
ATOM 3069 C CA . VAL A 1 399 ? -1.149 1.61 -8.453 1 98.88 399 VAL A CA 1
ATOM 3070 C C . VAL A 1 399 ? -2.422 0.911 -8.93 1 98.88 399 VAL A C 1
ATOM 3072 O O . VAL A 1 399 ? -2.75 0.945 -10.117 1 98.88 399 VAL A O 1
ATOM 3075 N N . VAL A 1 400 ? -3.18 0.305 -8 1 98.69 400 VAL A N 1
ATOM 3076 C CA . VAL A 1 400 ? -4.387 -0.449 -8.32 1 98.69 400 VAL A CA 1
ATOM 3077 C C . VAL A 1 400 ? -5.469 0.498 -8.836 1 98.69 400 VAL A C 1
ATOM 3079 O O . VAL A 1 400 ? -5.992 0.31 -9.938 1 98.69 400 VAL A O 1
ATOM 3082 N N . HIS A 1 401 ? -5.77 1.574 -8.062 1 97.75 401 HIS A N 1
ATOM 3083 C CA . HIS A 1 401 ? -7 2.328 -8.273 1 97.75 401 HIS A CA 1
ATOM 3084 C C . HIS A 1 401 ? -6.746 3.564 -9.133 1 97.75 401 HIS A C 1
ATOM 3086 O O . HIS A 1 401 ? -7.57 3.92 -9.977 1 97.75 401 HIS A O 1
ATOM 3092 N N . ASP A 1 402 ? -5.59 4.223 -8.906 1 98.31 402 ASP A N 1
ATOM 3093 C CA . ASP A 1 402 ? -5.391 5.516 -9.547 1 98.31 402 ASP A CA 1
ATOM 3094 C C . ASP A 1 402 ? -4.695 5.355 -10.898 1 98.31 402 ASP A C 1
ATOM 3096 O O . ASP A 1 402 ? -4.723 6.266 -11.727 1 98.31 402 ASP A O 1
ATOM 3100 N N . ILE A 1 403 ? -4.062 4.188 -11.125 1 98.81 403 ILE A N 1
ATOM 3101 C CA . ILE A 1 403 ? -3.328 4.012 -12.375 1 98.81 403 ILE A CA 1
ATOM 3102 C C . ILE A 1 403 ? -3.955 2.885 -13.195 1 98.81 403 ILE A C 1
ATOM 3104 O O . ILE A 1 403 ? -4.504 3.121 -14.273 1 98.81 403 ILE A O 1
ATOM 3108 N N . CYS A 1 404 ? -3.967 1.668 -12.648 1 98.81 404 CYS A N 1
ATOM 3109 C CA . CYS A 1 404 ? -4.363 0.491 -13.414 1 98.81 404 CYS A CA 1
ATOM 3110 C C . CYS A 1 404 ? -5.852 0.534 -13.75 1 98.81 404 CYS A C 1
ATOM 3112 O O . CYS A 1 404 ? -6.246 0.28 -14.891 1 98.81 404 CYS A O 1
ATOM 3114 N N . ARG A 1 405 ? -6.672 0.787 -12.734 1 97.88 405 ARG A N 1
ATOM 3115 C CA . ARG A 1 405 ? -8.117 0.799 -12.953 1 97.88 405 ARG A CA 1
ATOM 3116 C C . ARG A 1 405 ? -8.5 1.824 -14.016 1 97.88 405 ARG A C 1
ATOM 3118 O O . ARG A 1 405 ? -9.398 1.58 -14.828 1 97.88 405 ARG A O 1
ATOM 3125 N N . GLN A 1 406 ? -7.785 2.971 -14.086 1 97.75 406 GLN A N 1
ATOM 3126 C CA . GLN A 1 406 ? -8.047 4.027 -15.055 1 97.75 406 GLN A CA 1
ATOM 3127 C C . GLN A 1 406 ? -7.258 3.805 -16.344 1 97.75 406 GLN A C 1
ATOM 3129 O O . GLN A 1 406 ? -7.359 4.594 -17.281 1 97.75 406 GLN A O 1
ATOM 3134 N N . ASN A 1 407 ? -6.438 2.785 -16.391 1 98.31 407 ASN A N 1
ATOM 3135 C CA . ASN A 1 407 ? -5.59 2.41 -17.516 1 98.31 407 ASN A CA 1
ATOM 3136 C C . ASN A 1 407 ? -4.734 3.584 -17.984 1 98.31 407 ASN A C 1
ATOM 3138 O O . ASN A 1 407 ? -4.73 3.912 -19.172 1 98.31 407 ASN A O 1
ATOM 3142 N N . LEU A 1 408 ? -4.07 4.238 -17.047 1 98.81 408 LEU A N 1
ATOM 3143 C CA . LEU A 1 408 ? -3.322 5.453 -17.344 1 98.81 408 LEU A CA 1
ATOM 3144 C C . LEU A 1 408 ? -1.908 5.117 -17.797 1 98.81 408 LEU A C 1
ATOM 3146 O O . LEU A 1 408 ? -1.304 4.16 -17.312 1 98.81 408 LEU A O 1
ATOM 3150 N N . ASN A 1 409 ? -1.378 5.914 -18.734 1 98.69 409 ASN A N 1
ATOM 3151 C CA . ASN A 1 409 ? -0.095 5.711 -19.406 1 98.69 409 ASN A CA 1
ATOM 3152 C C . ASN A 1 409 ? 1.068 6.164 -18.531 1 98.69 409 ASN A C 1
ATOM 3154 O O . ASN A 1 409 ? 1.705 7.18 -18.812 1 98.69 409 ASN A O 1
ATOM 3158 N N . VAL A 1 410 ? 1.401 5.379 -17.516 1 98.94 410 VAL A N 1
ATOM 3159 C CA . VAL A 1 410 ? 2.475 5.652 -16.562 1 98.94 410 VAL A CA 1
ATOM 3160 C C . VAL A 1 410 ? 3.559 4.586 -16.688 1 98.94 410 VAL A C 1
ATOM 3162 O O . VAL A 1 410 ? 3.258 3.395 -16.781 1 98.94 410 VAL A O 1
ATOM 3165 N N . PHE A 1 411 ? 4.84 4.996 -16.781 1 98.94 411 PHE A N 1
ATOM 3166 C CA . PHE A 1 411 ? 5.996 4.105 -16.781 1 98.94 411 PHE A CA 1
ATOM 3167 C C . PHE A 1 411 ? 6.609 4 -15.398 1 98.94 411 PHE A C 1
ATOM 3169 O O . PHE A 1 411 ? 7.145 4.98 -14.875 1 98.94 411 PHE A O 1
ATOM 3176 N N . PHE A 1 412 ? 6.496 2.83 -14.773 1 98.94 412 PHE A N 1
ATOM 3177 C CA . PHE A 1 412 ? 7.156 2.551 -13.5 1 98.94 412 PHE A CA 1
ATOM 3178 C C . PHE A 1 412 ? 8.547 1.975 -13.734 1 98.94 412 PHE A C 1
ATOM 3180 O O . PHE A 1 412 ? 8.688 0.826 -14.156 1 98.94 412 PHE A O 1
ATOM 3187 N N . ALA A 1 413 ? 9.594 2.768 -13.477 1 98.94 413 ALA A N 1
ATOM 3188 C CA . ALA A 1 413 ? 10.977 2.287 -13.469 1 98.94 413 ALA A CA 1
ATOM 3189 C C . ALA A 1 413 ? 11.367 1.748 -12.102 1 98.94 413 ALA A C 1
ATOM 3191 O O . ALA A 1 413 ? 11.766 2.51 -11.219 1 98.94 413 ALA A O 1
ATOM 3192 N N . ILE A 1 414 ? 11.328 0.426 -11.961 1 98.88 414 ILE A N 1
ATOM 3193 C CA . ILE A 1 414 ? 11.453 -0.201 -10.656 1 98.88 414 ILE A CA 1
ATOM 3194 C C . ILE A 1 414 ? 12.906 -0.621 -10.422 1 98.88 414 ILE A C 1
ATOM 3196 O O . ILE A 1 414 ? 13.336 -1.676 -10.898 1 98.88 414 ILE A O 1
ATOM 3200 N N . ASP A 1 415 ? 13.602 0.171 -9.609 1 98.56 415 ASP A N 1
ATOM 3201 C CA . ASP A 1 415 ? 15 -0.036 -9.242 1 98.56 415 ASP A CA 1
ATOM 3202 C C . ASP A 1 415 ? 15.125 -0.957 -8.031 1 98.56 415 ASP A C 1
ATOM 3204 O O . ASP A 1 415 ? 14.141 -1.209 -7.332 1 98.56 415 ASP A O 1
ATOM 3208 N N . ARG A 1 416 ? 16.375 -1.57 -7.836 1 98.25 416 ARG A N 1
ATOM 3209 C CA . ARG A 1 416 ? 16.656 -2.449 -6.707 1 98.25 416 ARG A CA 1
ATOM 3210 C C . ARG A 1 416 ? 15.711 -3.646 -6.691 1 98.25 416 ARG A C 1
ATOM 3212 O O . ARG A 1 416 ? 15.188 -4.02 -5.637 1 98.25 416 ARG A O 1
ATOM 3219 N N . ALA A 1 417 ? 15.398 -4.172 -7.871 1 98.25 417 ALA A N 1
ATOM 3220 C CA . ALA A 1 417 ? 14.625 -5.406 -7.988 1 98.25 417 ALA A CA 1
ATOM 3221 C C . ALA A 1 417 ? 15.492 -6.625 -7.68 1 98.25 417 ALA A C 1
ATOM 3223 O O . ALA A 1 417 ? 16.656 -6.68 -8.07 1 98.25 417 ALA A O 1
ATOM 3224 N N . GLY A 1 418 ? 14.945 -7.637 -6.988 1 98.19 418 GLY A N 1
ATOM 3225 C CA . GLY A 1 418 ? 15.703 -8.797 -6.539 1 98.19 418 GLY A CA 1
ATOM 3226 C C . GLY A 1 418 ? 16.375 -8.578 -5.199 1 98.19 418 GLY A C 1
ATOM 3227 O O . GLY A 1 418 ? 15.961 -7.73 -4.41 1 98.19 418 GLY A O 1
ATOM 3228 N N . LEU A 1 419 ? 17.375 -9.398 -4.887 1 98.31 419 LEU A N 1
ATOM 3229 C CA . LEU A 1 419 ? 18.141 -9.258 -3.66 1 98.31 419 LEU A CA 1
ATOM 3230 C C . LEU A 1 419 ? 19.078 -8.047 -3.736 1 98.31 419 LEU A C 1
ATOM 3232 O O . LEU A 1 419 ? 19.812 -7.887 -4.711 1 98.31 419 LEU A O 1
ATOM 3236 N N . VAL A 1 420 ? 19 -7.246 -2.736 1 96.31 420 VAL A N 1
ATOM 3237 C CA . VAL A 1 420 ? 19.719 -5.984 -2.775 1 96.31 420 VAL A CA 1
ATOM 3238 C C . VAL A 1 420 ? 21.016 -6.102 -1.956 1 96.31 420 VAL A C 1
ATOM 3240 O O . VAL A 1 420 ? 21.953 -5.336 -2.158 1 96.31 420 VAL A O 1
ATOM 3243 N N . GLY A 1 421 ? 21.031 -6.961 -0.855 1 94.5 421 GLY A N 1
ATOM 3244 C CA . GLY A 1 421 ? 22.297 -7.234 -0.207 1 94.5 421 GLY A CA 1
ATOM 3245 C C . GLY A 1 421 ? 22.344 -6.797 1.245 1 94.5 421 GLY A C 1
ATOM 3246 O O . GLY A 1 421 ? 21.469 -7.176 2.033 1 94.5 421 GLY A O 1
ATOM 3247 N N . ALA A 1 422 ? 23.156 -5.859 1.51 1 92.25 422 ALA A N 1
ATOM 3248 C CA . ALA A 1 422 ? 23.656 -5.566 2.854 1 92.25 422 ALA A CA 1
ATOM 3249 C C . ALA A 1 422 ? 22.562 -4.914 3.703 1 92.25 422 ALA A C 1
ATOM 3251 O O . ALA A 1 422 ? 22.594 -4.988 4.934 1 92.25 422 ALA A O 1
ATOM 3252 N N . ASP A 1 423 ? 21.547 -4.312 3.102 1 91.56 423 ASP A N 1
ATOM 3253 C CA . ASP A 1 423 ? 20.5 -3.664 3.877 1 91.56 423 ASP A CA 1
ATOM 3254 C C . ASP A 1 423 ? 19.469 -4.684 4.379 1 91.56 423 ASP A C 1
ATOM 3256 O O . ASP A 1 423 ? 18.719 -4.402 5.312 1 91.56 423 ASP A O 1
ATOM 3260 N N . GLY A 1 424 ? 19.391 -5.832 3.676 1 93.94 424 GLY A N 1
ATOM 3261 C CA . GLY A 1 424 ? 18.672 -6.961 4.246 1 93.94 424 GLY A CA 1
ATOM 3262 C C . GLY A 1 424 ? 17.188 -6.941 3.949 1 93.94 424 GLY A C 1
ATOM 3263 O O . GLY A 1 424 ? 16.766 -6.398 2.926 1 93.94 424 GLY A O 1
ATOM 3264 N N . GLU A 1 425 ? 16.422 -7.609 4.797 1 94.56 425 GLU A N 1
ATOM 3265 C CA . GLU A 1 425 ? 15.047 -8.031 4.566 1 94.56 425 GLU A CA 1
ATOM 3266 C C . GLU A 1 425 ? 14.125 -6.824 4.406 1 94.56 425 GLU A C 1
ATOM 3268 O O . GLU A 1 425 ? 13.047 -6.934 3.82 1 94.56 425 GLU A O 1
ATOM 3273 N N . THR A 1 426 ? 14.531 -5.684 4.879 1 94.88 426 THR A N 1
ATOM 3274 C CA . THR A 1 426 ? 13.695 -4.496 4.754 1 94.88 426 THR A CA 1
ATOM 3275 C C . THR A 1 426 ? 13.82 -3.889 3.361 1 94.88 426 THR A C 1
ATOM 3277 O O . THR A 1 426 ? 13 -3.057 2.965 1 94.88 426 THR A O 1
ATOM 3280 N N . HIS A 1 427 ? 14.836 -4.266 2.59 1 96.56 427 HIS A N 1
ATOM 3281 C CA . HIS A 1 427 ? 15.102 -3.572 1.333 1 96.56 427 HIS A CA 1
ATOM 3282 C C . HIS A 1 427 ? 15.102 -4.543 0.157 1 96.56 427 HIS A C 1
ATOM 3284 O O . HIS A 1 427 ? 15.164 -4.121 -1 1 96.56 427 HIS A O 1
ATOM 3290 N N . GLN A 1 428 ? 15 -5.875 0.451 1 98.19 428 GLN A N 1
ATOM 3291 C CA . GLN A 1 428 ? 14.945 -6.828 -0.65 1 98.19 428 GLN A CA 1
ATOM 3292 C C . GLN A 1 428 ? 13.742 -6.559 -1.549 1 98.19 428 GLN A C 1
ATOM 3294 O O . GLN A 1 428 ? 12.609 -6.477 -1.07 1 98.19 428 GLN A O 1
ATOM 3299 N N . GLY A 1 429 ? 13.984 -6.355 -2.848 1 98.25 429 GLY A N 1
ATOM 3300 C CA . GLY A 1 429 ? 12.922 -6.125 -3.814 1 98.25 429 GLY A CA 1
ATOM 3301 C C . GLY A 1 429 ? 12.398 -7.402 -4.445 1 98.25 429 GLY A C 1
ATOM 3302 O O . GLY A 1 429 ? 12.5 -7.586 -5.66 1 98.25 429 GLY A O 1
ATOM 3303 N N . VAL A 1 430 ? 11.719 -8.297 -3.699 1 98.62 430 VAL A N 1
ATOM 3304 C CA . VAL A 1 430 ? 11.5 -9.664 -4.164 1 98.62 430 VAL A CA 1
ATOM 3305 C C . VAL A 1 430 ? 10 -9.922 -4.297 1 98.62 430 VAL A C 1
ATOM 3307 O O . VAL A 1 430 ? 9.586 -10.992 -4.762 1 98.62 430 VAL A O 1
ATOM 3310 N N . PHE A 1 431 ? 9.102 -8.945 -3.998 1 98.69 431 PHE A N 1
ATOM 3311 C CA . PHE A 1 431 ? 7.668 -9.211 -3.986 1 98.69 431 PHE A CA 1
ATOM 3312 C C . PHE A 1 431 ? 6.969 -8.484 -5.129 1 98.69 431 PHE A C 1
ATOM 3314 O O . PHE A 1 431 ? 5.77 -8.656 -5.344 1 98.69 431 PHE A O 1
ATOM 3321 N N . ASP A 1 432 ? 7.668 -7.691 -5.953 1 98.62 432 ASP A N 1
ATOM 3322 C CA . ASP A 1 432 ? 7.039 -6.738 -6.863 1 9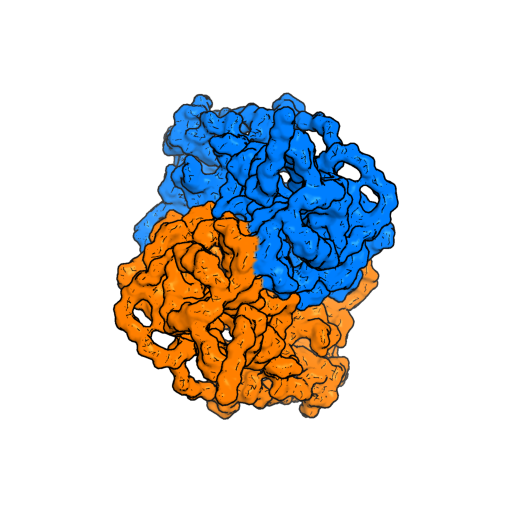8.62 432 ASP A CA 1
ATOM 3323 C C . ASP A 1 432 ? 6.328 -7.461 -8.008 1 98.62 432 ASP A C 1
ATOM 3325 O O . ASP A 1 432 ? 5.285 -7.004 -8.484 1 98.62 432 ASP A O 1
ATOM 3329 N N . ILE A 1 433 ? 6.812 -8.609 -8.516 1 98.75 433 ILE A N 1
ATOM 3330 C CA . ILE A 1 433 ? 6.059 -9.328 -9.531 1 98.75 433 ILE A CA 1
ATOM 3331 C C . ILE A 1 433 ? 4.754 -9.852 -8.93 1 98.75 433 ILE A C 1
ATOM 3333 O O . ILE A 1 433 ? 3.688 -9.719 -9.531 1 98.75 433 ILE A O 1
ATOM 3337 N N . ALA A 1 434 ? 4.793 -10.398 -7.727 1 98.62 434 ALA A N 1
ATOM 3338 C CA . ALA A 1 434 ? 3.627 -10.992 -7.082 1 98.62 434 ALA A CA 1
ATOM 3339 C C . ALA A 1 434 ? 2.541 -9.953 -6.84 1 98.62 434 ALA A C 1
ATOM 3341 O O . ALA A 1 434 ? 1.354 -10.227 -7.027 1 98.62 434 ALA A O 1
ATOM 3342 N N . TYR A 1 435 ? 2.887 -8.688 -6.398 1 98.44 435 TYR A N 1
ATOM 3343 C CA . TYR A 1 435 ? 1.82 -7.758 -6.047 1 98.44 435 TYR A CA 1
ATOM 3344 C C . TYR A 1 435 ? 1.426 -6.902 -7.246 1 98.44 435 TYR A C 1
ATOM 3346 O O . TYR A 1 435 ? 0.441 -6.16 -7.188 1 98.44 435 TYR A O 1
ATOM 3354 N N . LEU A 1 436 ? 2.135 -7.051 -8.414 1 98.81 436 LEU A N 1
ATOM 3355 C CA . LEU A 1 436 ? 1.749 -6.281 -9.594 1 98.81 436 LEU A CA 1
ATOM 3356 C C . LEU A 1 436 ? 1.024 -7.16 -10.609 1 98.81 436 LEU A C 1
ATOM 3358 O O . LEU A 1 436 ? 0.189 -6.672 -11.375 1 98.81 436 LEU A O 1
ATOM 3362 N N . ARG A 1 437 ? 1.301 -8.43 -10.625 1 98.38 437 ARG A N 1
ATOM 3363 C CA . ARG A 1 437 ? 0.901 -9.266 -11.75 1 98.38 437 ARG A CA 1
ATOM 3364 C C . ARG A 1 437 ? -0.606 -9.5 -11.75 1 98.38 437 ARG A C 1
ATOM 3366 O O . ARG A 1 437 ? -1.214 -9.664 -12.812 1 98.38 437 ARG A O 1
ATOM 3373 N N . HIS A 1 438 ? -1.229 -9.547 -10.531 1 98.56 438 HIS A N 1
ATOM 3374 C CA . HIS A 1 438 ? -2.66 -9.82 -10.5 1 98.56 438 HIS A CA 1
ATOM 3375 C C . HIS A 1 438 ? -3.471 -8.578 -10.859 1 98.56 438 HIS A C 1
ATOM 3377 O O . HIS A 1 438 ? -4.695 -8.648 -10.984 1 98.56 438 HIS A O 1
ATOM 3383 N N . LEU A 1 439 ? -2.873 -7.449 -11.156 1 98.75 439 LEU A N 1
ATOM 3384 C CA . LEU A 1 439 ? -3.576 -6.211 -11.477 1 98.75 439 LEU A CA 1
ATOM 3385 C C . LEU A 1 439 ? -3.883 -6.137 -12.969 1 98.75 439 LEU A C 1
ATOM 3387 O O . LEU A 1 439 ? -2.973 -6.203 -13.797 1 98.75 439 LEU A O 1
ATOM 3391 N N . PRO A 1 440 ? -5.148 -5.914 -13.336 1 98.56 440 PRO A N 1
ATOM 3392 C CA . PRO A 1 440 ? -5.488 -5.75 -14.75 1 98.56 440 PRO A CA 1
ATOM 3393 C C . PRO A 1 440 ? -4.781 -4.559 -15.398 1 98.56 440 PRO A C 1
ATOM 3395 O O . PRO A 1 440 ? -4.504 -3.564 -14.727 1 98.56 440 PRO A O 1
ATOM 3398 N N . ASN A 1 441 ? -4.441 -4.652 -16.688 1 98.5 441 ASN A N 1
ATOM 3399 C CA . ASN A 1 441 ? -3.881 -3.604 -17.531 1 98.5 441 ASN A CA 1
ATOM 3400 C C . ASN A 1 441 ? -2.373 -3.475 -17.344 1 98.5 441 ASN A C 1
ATOM 3402 O O . ASN A 1 441 ? -1.672 -2.967 -18.219 1 98.5 441 ASN A O 1
ATOM 3406 N N . MET A 1 442 ? -1.743 -3.955 -16.281 1 98.88 442 MET A N 1
ATOM 3407 C CA . MET A 1 442 ? -0.327 -3.795 -15.961 1 98.88 442 MET A CA 1
ATOM 3408 C C . MET A 1 442 ? 0.536 -4.66 -16.875 1 98.88 442 MET A C 1
ATOM 3410 O O . MET A 1 442 ? 0.192 -5.812 -17.156 1 98.88 442 MET A O 1
ATOM 3414 N N . LYS A 1 443 ? 1.621 -4.066 -17.422 1 98.88 443 LYS A N 1
ATOM 3415 C CA . LYS A 1 443 ? 2.689 -4.816 -18.078 1 98.88 443 LYS A CA 1
ATOM 3416 C C . LYS A 1 443 ? 3.945 -4.855 -17.219 1 98.88 443 LYS A C 1
ATOM 3418 O O . LYS A 1 443 ? 4.27 -3.877 -16.547 1 98.88 443 LYS A O 1
ATOM 3423 N N . ILE A 1 444 ? 4.672 -5.992 -17.203 1 98.94 444 ILE A N 1
ATOM 3424 C CA . ILE A 1 444 ? 5.863 -6.156 -16.375 1 98.94 444 ILE A CA 1
ATOM 3425 C C . ILE A 1 444 ? 7.004 -6.719 -17.219 1 98.94 444 ILE A C 1
ATOM 3427 O O . ILE A 1 444 ? 6.902 -7.82 -17.766 1 98.94 444 ILE A O 1
ATOM 3431 N N . LEU A 1 445 ? 8.133 -6.004 -17.312 1 98.94 445 LEU A N 1
ATOM 3432 C CA . LEU A 1 445 ? 9.305 -6.395 -18.078 1 98.94 445 LEU A CA 1
ATOM 3433 C C . LEU A 1 445 ? 10.555 -6.383 -17.219 1 98.94 445 LEU A C 1
ATOM 3435 O O . LEU A 1 445 ? 10.625 -5.652 -16.219 1 98.94 445 LEU A O 1
ATOM 3439 N N . MET A 1 446 ? 11.562 -7.184 -17.562 1 98.88 446 MET A N 1
ATOM 3440 C CA . MET A 1 446 ? 12.859 -7.176 -16.891 1 98.88 446 MET A CA 1
ATOM 3441 C C . MET A 1 446 ? 13.977 -7.523 -17.875 1 98.88 446 MET A C 1
ATOM 3443 O O . MET A 1 446 ? 13.953 -8.586 -18.5 1 98.88 446 MET A O 1
ATOM 3447 N N . PRO A 1 447 ? 15 -6.691 -18.047 1 98.75 447 PRO A N 1
ATOM 3448 C CA . PRO A 1 447 ? 16.094 -6.906 -19 1 98.75 447 PRO A CA 1
ATOM 3449 C C . PRO A 1 447 ? 17.125 -7.914 -18.484 1 98.75 447 PRO A C 1
ATOM 3451 O O . PRO A 1 447 ? 17.375 -7.992 -17.281 1 98.75 447 PRO A O 1
ATOM 3454 N N . LYS A 1 448 ? 17.766 -8.602 -19.359 1 98.25 448 LYS A N 1
ATOM 3455 C CA . LYS A 1 448 ? 18.828 -9.555 -19.016 1 98.25 448 LYS A CA 1
ATOM 3456 C C . LYS A 1 448 ? 20.156 -8.844 -18.797 1 98.25 448 LYS A C 1
ATOM 3458 O O . LYS A 1 448 ? 21.062 -9.398 -18.156 1 98.25 448 LYS A O 1
ATOM 3463 N N . ASP A 1 449 ? 20.344 -7.633 -19.391 1 98 449 ASP A N 1
ATOM 3464 C CA . ASP A 1 449 ? 21.594 -6.895 -19.281 1 98 449 ASP A CA 1
ATOM 3465 C C . ASP A 1 449 ? 21.375 -5.406 -19.547 1 98 449 ASP A C 1
ATOM 3467 O O . ASP A 1 449 ? 20.234 -4.957 -19.719 1 98 449 ASP A O 1
ATOM 3471 N N . GLU A 1 450 ? 22.438 -4.621 -19.469 1 98.25 450 GLU A N 1
ATOM 3472 C CA . GLU A 1 450 ? 22.359 -3.166 -19.594 1 98.25 450 GLU A CA 1
ATOM 3473 C C . GLU A 1 450 ? 21.922 -2.758 -21 1 98.25 450 GLU A C 1
ATOM 3475 O O . GLU A 1 450 ? 21.25 -1.74 -21.172 1 98.25 450 GLU A O 1
ATOM 3480 N N . ASN A 1 451 ? 22.297 -3.508 -22.062 1 98.5 451 ASN A N 1
ATOM 3481 C CA . ASN A 1 451 ? 21.859 -3.191 -23.422 1 98.5 451 ASN A CA 1
ATOM 3482 C C . ASN A 1 451 ? 20.359 -3.422 -23.594 1 98.5 451 ASN A C 1
ATOM 3484 O O . ASN A 1 451 ? 19.688 -2.615 -24.234 1 98.5 451 ASN A O 1
ATOM 3488 N N . GLU A 1 452 ? 19.844 -4.496 -23.109 1 98.69 452 GLU A N 1
ATOM 3489 C CA . GLU A 1 452 ? 18.422 -4.75 -23.203 1 98.69 452 GLU A CA 1
ATOM 3490 C C . GLU A 1 452 ? 17.625 -3.752 -22.359 1 98.69 452 GLU A C 1
ATOM 3492 O O . GLU A 1 452 ? 16.5 -3.391 -22.719 1 98.69 452 GLU A O 1
ATOM 3497 N N . LEU A 1 453 ? 18.203 -3.271 -21.281 1 98.88 453 LEU A N 1
ATOM 3498 C CA . LEU A 1 453 ? 17.531 -2.285 -20.438 1 98.88 453 LEU A CA 1
ATOM 3499 C C . LEU A 1 453 ? 17.25 -1.008 -21.234 1 98.88 453 LEU A C 1
ATOM 3501 O O . LEU A 1 453 ? 16.141 -0.463 -21.172 1 98.88 453 LEU A O 1
ATOM 3505 N N . GLN A 1 454 ? 18.297 -0.473 -21.922 1 98.75 454 GLN A N 1
ATOM 3506 C CA . GLN A 1 454 ? 18.047 0.773 -22.641 1 98.75 454 GLN A CA 1
ATOM 3507 C C . GLN A 1 454 ? 16.953 0.601 -23.688 1 98.75 454 GLN A C 1
ATOM 3509 O O . GLN A 1 454 ? 16.109 1.493 -23.875 1 98.75 454 GLN A O 1
ATOM 3514 N N . HIS A 1 455 ? 16.891 -0.565 -24.391 1 98.88 455 HIS A N 1
ATOM 3515 C CA . HIS A 1 455 ? 15.836 -0.833 -25.359 1 98.88 455 HIS A CA 1
ATOM 3516 C C . HIS A 1 455 ? 14.484 -0.985 -24.672 1 98.88 455 HIS A C 1
ATOM 3518 O O . HIS A 1 455 ? 13.453 -0.598 -25.219 1 98.88 455 HIS A O 1
ATOM 3524 N N . MET A 1 456 ? 14.461 -1.541 -23.516 1 98.88 456 MET A N 1
ATOM 3525 C CA . MET A 1 456 ? 13.211 -1.718 -22.766 1 98.88 456 MET A CA 1
ATOM 3526 C C . MET A 1 456 ? 12.688 -0.378 -22.266 1 98.88 456 MET A C 1
ATOM 3528 O O . MET A 1 456 ? 11.469 -0.161 -22.234 1 98.88 456 MET A O 1
ATOM 3532 N N . VAL A 1 457 ? 13.594 0.464 -21.812 1 98.88 457 VAL A N 1
ATOM 3533 C CA . VAL A 1 457 ? 13.195 1.817 -21.438 1 98.88 457 VAL A CA 1
ATOM 3534 C C . VAL A 1 457 ? 12.555 2.518 -22.625 1 98.88 457 VAL A C 1
ATOM 3536 O O . VAL A 1 457 ? 11.492 3.135 -22.5 1 98.88 457 VAL A O 1
ATOM 3539 N N . TYR A 1 458 ? 13.211 2.406 -23.781 1 98.88 458 TYR A N 1
ATOM 3540 C CA . TYR A 1 458 ? 12.664 2.973 -25 1 98.88 458 TYR A CA 1
ATOM 3541 C C . TYR A 1 458 ? 11.289 2.393 -25.312 1 98.88 458 TYR A C 1
ATOM 3543 O O . TYR A 1 458 ? 10.352 3.129 -25.625 1 98.88 458 TYR A O 1
ATOM 3551 N N . THR A 1 459 ? 11.156 1.097 -25.203 1 98.94 459 THR A N 1
ATOM 3552 C CA . THR A 1 459 ? 9.898 0.399 -25.453 1 98.94 459 THR A CA 1
ATOM 3553 C C . THR A 1 459 ? 8.805 0.897 -24.516 1 98.94 459 THR A C 1
ATOM 3555 O O . THR A 1 459 ? 7.676 1.138 -24.938 1 98.94 459 THR A O 1
ATOM 3558 N N . ALA A 1 460 ? 9.117 1.041 -23.25 1 98.88 460 ALA A N 1
ATOM 3559 C CA . ALA A 1 460 ? 8.156 1.492 -22.25 1 98.88 460 ALA A CA 1
ATOM 3560 C C . ALA A 1 460 ? 7.676 2.91 -22.547 1 98.88 460 ALA A C 1
ATOM 3562 O O . ALA A 1 460 ? 6.504 3.234 -22.328 1 98.88 460 ALA A O 1
ATOM 3563 N N . ILE A 1 461 ? 8.547 3.783 -23 1 98.88 461 ILE A N 1
ATOM 3564 C CA . ILE A 1 461 ? 8.203 5.164 -23.312 1 98.88 461 ILE A CA 1
ATOM 3565 C C . ILE A 1 461 ? 7.293 5.203 -24.547 1 98.88 461 ILE A C 1
ATOM 3567 O O . ILE A 1 461 ? 6.355 6 -24.609 1 98.88 461 ILE A O 1
ATOM 3571 N N . GLN A 1 462 ? 7.555 4.301 -25.5 1 98.44 462 GLN A N 1
ATOM 3572 C CA . GLN A 1 462 ? 6.77 4.262 -26.734 1 98.44 462 GLN A CA 1
ATOM 3573 C C . GLN A 1 462 ? 5.398 3.645 -26.5 1 98.44 462 GLN A C 1
ATOM 3575 O O . GLN A 1 462 ? 4.445 3.936 -27.219 1 98.44 462 GLN A O 1
ATOM 3580 N N . TYR A 1 463 ? 5.246 2.84 -25.484 1 98.56 463 TYR A N 1
ATOM 3581 C CA . TYR A 1 463 ? 4 2.137 -25.203 1 98.56 463 TYR A CA 1
ATOM 3582 C C . TYR A 1 463 ? 2.926 3.105 -24.719 1 98.56 463 TYR A C 1
ATOM 3584 O O . TYR A 1 463 ? 3.137 3.852 -23.766 1 98.56 463 TYR A O 1
ATOM 3592 N N . GLU A 1 464 ? 1.739 3.09 -25.297 1 97.69 464 GLU A N 1
ATOM 3593 C CA . GLU A 1 464 ? 0.666 4.027 -24.984 1 97.69 464 GLU A CA 1
ATOM 3594 C C . GLU A 1 464 ? -0.579 3.297 -24.484 1 97.69 464 GLU A C 1
ATOM 3596 O O . GLU A 1 464 ? -1.627 3.912 -24.281 1 97.69 464 GLU A O 1
ATOM 3601 N N . GLY A 1 465 ? -0.471 2.008 -24.25 1 97.75 465 GLY A N 1
ATOM 3602 C CA . GLY A 1 465 ? -1.651 1.195 -24 1 97.75 465 GLY A CA 1
ATOM 3603 C C . GLY A 1 465 ? -2.018 1.122 -22.531 1 97.75 465 GLY A C 1
ATOM 3604 O O . GLY A 1 465 ? -2.984 0.452 -22.156 1 97.75 465 GLY A O 1
ATOM 3605 N N . GLY A 1 466 ? -1.284 1.819 -21.625 1 98.44 466 GLY A N 1
ATOM 3606 C CA . GLY A 1 466 ? -1.558 1.755 -20.203 1 98.44 466 GLY A CA 1
ATOM 3607 C C . GLY A 1 466 ? -0.3 1.735 -19.359 1 98.44 466 GLY A C 1
ATOM 3608 O O . GLY A 1 466 ? 0.758 2.191 -19.797 1 98.44 466 GLY A O 1
ATOM 3609 N N . PRO A 1 467 ? -0.471 1.28 -18.125 1 98.88 467 PRO A N 1
ATOM 3610 C CA . PRO A 1 467 ? 0.703 1.246 -17.25 1 98.88 467 PRO A CA 1
ATOM 3611 C C . PRO A 1 467 ? 1.681 0.132 -17.609 1 98.88 467 PRO A C 1
ATOM 3613 O O . PRO A 1 467 ? 1.261 -0.959 -18 1 98.88 467 PRO A O 1
ATOM 3616 N N . ILE A 1 468 ? 2.971 0.426 -17.438 1 98.94 468 ILE A N 1
ATOM 3617 C CA . ILE A 1 468 ? 4.031 -0.524 -17.75 1 98.94 468 ILE A CA 1
ATOM 3618 C C . ILE A 1 468 ? 5.156 -0.398 -16.719 1 98.94 468 ILE A C 1
ATOM 3620 O O . ILE A 1 468 ? 5.5 0.709 -16.312 1 98.94 468 ILE A O 1
ATOM 3624 N N . ALA A 1 469 ? 5.648 -1.529 -16.25 1 98.94 469 ALA A N 1
ATOM 3625 C CA . ALA A 1 469 ? 6.762 -1.574 -15.312 1 98.94 469 ALA A CA 1
ATOM 3626 C C . ALA A 1 469 ? 7.984 -2.24 -15.938 1 98.94 469 ALA A C 1
ATOM 3628 O O . ALA A 1 469 ? 7.863 -3.262 -16.609 1 98.94 469 ALA A O 1
ATOM 3629 N N . VAL A 1 470 ? 9.133 -1.624 -15.797 1 98.94 470 VAL A N 1
ATOM 3630 C CA . VAL A 1 470 ? 10.422 -2.234 -16.078 1 98.94 470 VAL A CA 1
ATOM 3631 C C . VAL A 1 470 ? 11.242 -2.338 -14.789 1 98.94 470 VAL A C 1
ATOM 3633 O O . VAL A 1 470 ? 11.547 -1.323 -14.164 1 98.94 470 VAL A O 1
ATOM 3636 N N . ARG A 1 471 ? 11.531 -3.516 -14.367 1 98.88 471 ARG A N 1
ATOM 3637 C CA . ARG A 1 471 ? 12.297 -3.723 -13.141 1 98.88 471 ARG A CA 1
ATOM 3638 C C . ARG A 1 471 ? 13.742 -4.086 -13.453 1 98.88 471 ARG A C 1
ATOM 3640 O O . ARG A 1 471 ? 14.016 -4.785 -14.43 1 98.88 471 ARG A O 1
ATOM 3647 N N . TYR A 1 472 ? 14.688 -3.592 -12.719 1 98.75 472 TYR A N 1
ATOM 3648 C CA . TYR A 1 472 ? 16.109 -3.867 -12.906 1 98.75 472 TYR A CA 1
ATOM 3649 C C . TYR A 1 472 ? 16.844 -3.867 -11.562 1 98.75 472 TYR A C 1
ATOM 3651 O O . TYR A 1 472 ? 16.406 -3.209 -10.617 1 98.75 472 TYR A O 1
ATOM 3659 N N . PRO A 1 473 ? 17.906 -4.664 -11.391 1 98.12 473 PRO A N 1
ATOM 3660 C CA . PRO A 1 473 ? 18.562 -4.871 -10.102 1 98.12 473 PRO A CA 1
ATOM 3661 C C . PRO A 1 473 ? 19.469 -3.701 -9.711 1 98.12 473 PRO A C 1
ATOM 3663 O O . PRO A 1 473 ? 19.719 -2.812 -10.523 1 98.12 473 PRO A O 1
ATOM 3666 N N . ARG A 1 474 ? 19.844 -3.705 -8.453 1 96.62 474 ARG A N 1
ATOM 3667 C CA . ARG A 1 474 ? 20.922 -2.834 -7.992 1 96.62 474 ARG A CA 1
ATOM 3668 C C . ARG A 1 474 ? 22.25 -3.27 -8.578 1 96.62 474 ARG A C 1
ATOM 3670 O O . ARG A 1 474 ? 22.484 -4.457 -8.812 1 96.62 474 ARG A O 1
ATOM 3677 N N . GLY A 1 475 ? 23.109 -2.279 -8.82 1 94.5 475 GLY A N 1
ATOM 3678 C CA . GLY A 1 475 ? 24.469 -2.629 -9.203 1 94.5 475 GLY A CA 1
ATOM 3679 C C . GLY A 1 475 ? 24.781 -2.297 -10.648 1 94.5 475 GLY A C 1
ATOM 3680 O O . GLY A 1 475 ? 24.156 -1.416 -11.234 1 94.5 475 GLY A O 1
ATOM 3681 N N . ASN A 1 476 ? 25.844 -3.008 -11.133 1 94.94 476 ASN A N 1
ATOM 3682 C CA . ASN A 1 476 ? 26.391 -2.686 -12.445 1 94.94 476 ASN A CA 1
ATOM 3683 C C . ASN A 1 476 ? 26.031 -3.756 -13.477 1 94.94 476 ASN A C 1
ATOM 3685 O O . ASN A 1 476 ? 25.734 -4.895 -13.117 1 94.94 476 ASN A O 1
ATOM 3689 N N . GLY A 1 477 ? 25.969 -3.314 -14.75 1 95.31 477 GLY A N 1
ATOM 3690 C CA . GLY A 1 477 ? 25.844 -4.258 -15.852 1 95.31 477 GLY A CA 1
ATOM 3691 C C . GLY A 1 477 ? 27.062 -5.133 -16.031 1 95.31 477 GLY A C 1
ATOM 3692 O O . GLY A 1 477 ? 27.922 -5.199 -15.133 1 95.31 477 GLY A O 1
ATOM 3693 N N . TYR A 1 478 ? 27.109 -5.801 -17.125 1 93.81 478 TYR A N 1
ATOM 3694 C CA . TYR A 1 478 ? 28.172 -6.758 -17.391 1 93.81 478 TYR A CA 1
ATOM 3695 C C . TYR A 1 478 ? 29.312 -6.109 -18.188 1 93.81 478 TYR A C 1
ATOM 3697 O O . TYR A 1 478 ? 30.375 -6.699 -18.344 1 93.81 478 TYR A O 1
ATOM 3705 N N . GLY A 1 479 ? 29.172 -4.902 -18.594 1 94.06 479 GLY A N 1
ATOM 3706 C CA . GLY A 1 479 ? 30.172 -4.215 -19.391 1 94.06 479 GLY A CA 1
ATOM 3707 C C . GLY A 1 479 ? 30.141 -4.598 -20.844 1 94.06 479 GLY A C 1
ATOM 3708 O O . GLY A 1 479 ? 31.156 -4.5 -21.547 1 94.06 479 GLY A O 1
ATOM 3709 N N . ILE A 1 480 ? 28.984 -4.934 -21.312 1 95 480 ILE A N 1
ATOM 3710 C CA . ILE A 1 480 ? 28.844 -5.34 -22.703 1 95 480 ILE A CA 1
ATOM 3711 C C . ILE A 1 480 ? 28.688 -4.109 -23.594 1 95 480 ILE A C 1
ATOM 3713 O O . ILE A 1 480 ? 28.344 -3.025 -23.109 1 95 480 ILE A O 1
ATOM 3717 N N . LYS A 1 481 ? 28.953 -4.348 -24.875 1 94.88 481 LYS A N 1
ATOM 3718 C CA . LYS A 1 481 ? 28.75 -3.264 -25.828 1 94.88 481 LYS A CA 1
ATOM 3719 C C . LYS A 1 481 ? 27.25 -2.953 -25.969 1 94.88 481 LYS A C 1
ATOM 3721 O O . LYS A 1 481 ? 26.453 -3.859 -26.188 1 94.88 481 LYS A O 1
ATOM 3726 N N . MET A 1 482 ? 26.906 -1.724 -25.906 1 96.75 482 MET A N 1
ATOM 3727 C CA . MET A 1 482 ? 25.516 -1.282 -26.016 1 96.75 482 MET A CA 1
ATOM 3728 C C . MET A 1 482 ? 25.234 -0.699 -27.391 1 96.75 482 MET A C 1
ATOM 3730 O O . MET A 1 482 ? 26.078 -0.007 -27.969 1 96.75 482 MET A O 1
ATOM 3734 N N . ASP A 1 483 ? 24.078 -0.933 -27.906 1 97.56 483 ASP A N 1
ATOM 3735 C CA . ASP A 1 483 ? 23.688 -0.409 -29.203 1 97.56 483 ASP A CA 1
ATOM 3736 C C . ASP A 1 483 ? 23.562 1.112 -29.172 1 97.56 483 ASP A C 1
ATOM 3738 O O . ASP A 1 483 ? 23.125 1.684 -28.172 1 97.56 483 ASP A O 1
ATOM 3742 N N . GLU A 1 484 ? 23.891 1.689 -30.281 1 96.19 484 GLU A N 1
ATOM 3743 C CA . GLU A 1 484 ? 23.781 3.141 -30.391 1 96.19 484 GLU A CA 1
ATOM 3744 C C . GLU A 1 484 ? 22.344 3.57 -30.641 1 96.19 484 GLU A C 1
ATOM 3746 O O . GLU A 1 484 ? 21.906 4.609 -30.141 1 96.19 484 GLU A O 1
ATOM 3751 N N . VAL A 1 485 ? 21.734 2.752 -31.438 1 97.88 485 VAL A N 1
ATOM 3752 C CA . VAL A 1 485 ? 20.359 3.082 -31.812 1 97.88 485 VAL A CA 1
ATOM 3753 C C . VAL A 1 485 ? 19.391 2.295 -30.938 1 97.88 485 VAL A C 1
ATOM 3755 O O . VAL A 1 485 ? 19.516 1.077 -30.797 1 97.88 485 VAL A O 1
ATOM 3758 N N . LEU A 1 486 ? 18.422 3.004 -30.344 1 98.38 486 LEU A N 1
ATOM 3759 C CA . LEU A 1 486 ? 17.391 2.379 -29.516 1 98.38 486 LEU A CA 1
ATOM 3760 C C . LEU A 1 486 ? 16.344 1.688 -30.391 1 98.38 486 LEU A C 1
ATOM 3762 O O . LEU A 1 486 ? 15.977 2.199 -31.453 1 98.38 486 LEU A O 1
ATOM 3766 N N . LYS A 1 487 ? 15.922 0.535 -29.969 1 98.06 487 LYS A N 1
ATOM 3767 C CA . LYS A 1 487 ? 14.906 -0.224 -30.688 1 98.06 487 LYS A CA 1
ATOM 3768 C C . LYS A 1 487 ? 13.805 -0.704 -29.75 1 98.06 487 LYS A C 1
ATOM 3770 O O . LYS A 1 487 ? 14.07 -1.007 -28.578 1 98.06 487 LYS A O 1
ATOM 3775 N N . GLU A 1 488 ? 12.609 -0.811 -30.281 1 98.38 488 GLU A N 1
ATOM 3776 C CA . GLU A 1 488 ? 11.492 -1.348 -29.516 1 98.38 488 GLU A CA 1
ATOM 3777 C C . GLU A 1 488 ? 11.578 -2.867 -29.406 1 98.38 488 GLU A C 1
ATOM 3779 O O . GLU A 1 488 ? 11.922 -3.547 -30.375 1 98.38 488 GLU A O 1
ATOM 3784 N N . ILE A 1 489 ? 11.375 -3.346 -28.25 1 98.38 489 ILE A N 1
ATOM 3785 C CA . ILE A 1 489 ? 11.219 -4.773 -27.984 1 98.38 489 ILE A CA 1
ATOM 3786 C C . ILE A 1 489 ? 9.734 -5.125 -27.938 1 98.38 489 ILE A C 1
ATOM 3788 O O . ILE A 1 489 ? 8.969 -4.512 -27.188 1 98.38 489 ILE A O 1
ATOM 3792 N N . PRO A 1 490 ? 9.266 -6.074 -28.766 1 98.38 490 PRO A N 1
ATOM 3793 C CA . PRO A 1 490 ? 7.852 -6.445 -28.688 1 98.38 490 PRO A CA 1
ATOM 3794 C C . PRO A 1 490 ? 7.453 -6.957 -27.297 1 98.38 490 PRO A C 1
ATOM 3796 O O . PRO A 1 490 ? 8.023 -7.941 -26.812 1 98.38 490 PRO A O 1
ATOM 3799 N N . ILE A 1 491 ? 6.465 -6.348 -26.672 1 98.62 491 ILE A N 1
ATOM 3800 C CA . ILE A 1 491 ? 5.98 -6.742 -25.359 1 98.62 491 ILE A CA 1
ATOM 3801 C C . ILE A 1 491 ? 5.258 -8.086 -25.438 1 98.62 491 ILE A C 1
ATOM 3803 O O . ILE A 1 491 ? 4.402 -8.273 -26.312 1 98.62 491 ILE A O 1
ATOM 3807 N N . GLY A 1 492 ? 5.566 -9.031 -24.609 1 98.44 492 GLY A N 1
ATOM 3808 C CA . GLY A 1 492 ? 4.977 -10.359 -24.641 1 98.44 492 GLY A CA 1
ATOM 3809 C C . GLY A 1 492 ? 5.719 -11.32 -25.547 1 98.44 492 GLY A C 1
ATOM 3810 O O . GLY A 1 492 ? 5.203 -12.391 -25.891 1 98.44 492 GLY A O 1
ATOM 3811 N N . SER A 1 493 ? 6.941 -10.891 -25.938 1 98.31 493 SER A N 1
ATOM 3812 C CA . SER A 1 493 ? 7.805 -11.742 -26.75 1 98.31 493 SER A CA 1
ATOM 3813 C C . SER A 1 493 ? 9.086 -12.102 -26.016 1 98.31 493 SER A C 1
ATOM 3815 O O . SER A 1 493 ? 9.727 -11.242 -25.422 1 98.31 493 SER A O 1
ATOM 3817 N N . TRP A 1 494 ? 9.43 -13.422 -26.031 1 98.81 494 TRP A N 1
ATOM 3818 C CA . TRP A 1 494 ? 10.625 -13.906 -25.359 1 98.81 494 TRP A CA 1
ATOM 3819 C C . TRP A 1 494 ? 11.75 -14.172 -26.344 1 98.81 494 TRP A C 1
ATOM 3821 O O . TRP A 1 494 ? 11.555 -14.078 -27.562 1 98.81 494 TRP A O 1
ATOM 3831 N N . GLU A 1 495 ? 12.984 -14.367 -25.859 1 98.69 495 GLU A N 1
ATOM 3832 C CA . GLU A 1 495 ? 14.172 -14.602 -26.688 1 98.69 495 GLU A CA 1
ATOM 3833 C C . GLU A 1 495 ? 14.812 -15.945 -26.344 1 98.69 495 GLU A C 1
ATOM 3835 O O . GLU A 1 495 ? 15.094 -16.234 -25.172 1 98.69 495 GLU A O 1
ATOM 3840 N N . VAL A 1 496 ? 15.055 -16.781 -27.359 1 98.75 496 VAL A N 1
ATOM 3841 C CA . VAL A 1 496 ? 15.805 -18.016 -27.156 1 98.75 496 VAL A CA 1
ATOM 3842 C C . VAL A 1 496 ? 17.297 -17.703 -27.125 1 98.75 496 VAL A C 1
ATOM 3844 O O . VAL A 1 496 ? 17.859 -17.219 -28.109 1 98.75 496 VAL A O 1
ATOM 3847 N N . LEU A 1 497 ? 17.938 -17.938 -26 1 98.62 497 LEU A N 1
ATOM 3848 C CA . LEU A 1 497 ? 19.359 -17.688 -25.859 1 98.62 497 LEU A CA 1
ATOM 3849 C C . LEU A 1 497 ? 20.188 -18.875 -26.328 1 98.62 497 LEU A C 1
ATOM 3851 O O . LEU A 1 497 ? 21.328 -18.719 -26.766 1 98.62 497 LEU A O 1
ATOM 3855 N N . GLN A 1 498 ? 19.641 -20.047 -26.094 1 98.19 498 GLN A N 1
ATOM 3856 C CA . GLN A 1 498 ? 20.281 -21.312 -26.453 1 98.19 498 GLN A CA 1
ATOM 3857 C C . GLN A 1 498 ? 19.234 -22.359 -26.828 1 98.19 498 GLN A C 1
ATOM 3859 O O . GLN A 1 498 ? 18.266 -22.578 -26.109 1 98.19 498 GLN A O 1
ATOM 3864 N N . GLU A 1 499 ? 19.406 -22.953 -28.031 1 97.94 499 GLU A N 1
ATOM 3865 C CA . GLU A 1 499 ? 18.516 -24.047 -28.422 1 97.94 499 GLU A CA 1
ATOM 3866 C C . GLU A 1 499 ? 18.828 -25.312 -27.641 1 97.94 499 GLU A C 1
ATOM 3868 O O . GLU A 1 499 ? 19.938 -25.469 -27.094 1 97.94 499 GLU A O 1
ATOM 3873 N N . GLY A 1 500 ? 17.859 -26.172 -27.547 1 97.5 500 GLY A N 1
ATOM 3874 C CA . GLY A 1 500 ? 18 -27.453 -26.859 1 97.5 500 GLY A CA 1
ATOM 3875 C C . GLY A 1 500 ? 16.781 -28.328 -26.984 1 97.5 500 GLY A C 1
ATOM 3876 O O . GLY A 1 500 ? 15.688 -27.859 -27.312 1 97.5 500 GLY A O 1
ATOM 3877 N N . THR A 1 501 ? 17 -29.688 -26.609 1 96.44 501 THR A N 1
ATOM 3878 C CA . THR A 1 501 ? 15.938 -30.641 -26.922 1 96.44 501 THR A CA 1
ATOM 3879 C C . THR A 1 501 ? 15.5 -31.375 -25.656 1 96.44 501 THR A C 1
ATOM 3881 O O . THR A 1 501 ? 14.422 -31.984 -25.625 1 96.44 501 THR A O 1
ATOM 3884 N N . ASP A 1 502 ? 16.312 -31.391 -24.656 1 97.38 502 ASP A N 1
ATOM 3885 C CA . ASP A 1 502 ? 16.047 -32.281 -23.531 1 97.38 502 ASP A CA 1
ATOM 3886 C C . ASP A 1 502 ? 15.141 -31.625 -22.5 1 97.38 502 ASP A C 1
ATOM 3888 O O . ASP A 1 502 ? 14.312 -32.281 -21.875 1 97.38 502 ASP A O 1
ATOM 3892 N N . ALA A 1 503 ? 15.305 -30.344 -22.203 1 98.25 503 ALA A N 1
ATOM 3893 C CA . ALA A 1 503 ? 14.539 -29.562 -21.25 1 98.25 503 ALA A CA 1
ATOM 3894 C C . ALA A 1 503 ? 14.609 -28.078 -21.562 1 98.25 503 ALA A C 1
ATOM 3896 O O . ALA A 1 503 ? 15.391 -27.656 -22.422 1 98.25 503 ALA A O 1
ATOM 3897 N N . CYS A 1 504 ? 13.742 -27.344 -20.922 1 98.38 504 CYS A N 1
ATOM 3898 C CA . CYS A 1 504 ? 13.68 -25.891 -21.109 1 98.38 504 CYS A CA 1
ATOM 3899 C C . CYS A 1 504 ? 13.828 -25.156 -19.781 1 98.38 504 CYS A C 1
ATOM 3901 O O . CYS A 1 504 ? 13.219 -25.547 -18.781 1 98.38 504 CYS A O 1
ATOM 3903 N N . ILE A 1 505 ? 14.719 -24.172 -19.734 1 98.88 505 ILE A N 1
ATOM 3904 C CA . ILE A 1 505 ? 14.766 -23.234 -18.625 1 98.88 505 ILE A CA 1
ATOM 3905 C C . ILE A 1 505 ? 14.148 -21.891 -19.047 1 98.88 505 ILE A C 1
ATOM 3907 O O . ILE A 1 505 ? 14.578 -21.297 -20.031 1 98.88 505 ILE A O 1
ATOM 3911 N N . LEU A 1 506 ? 13.062 -21.469 -18.422 1 98.88 506 LEU A N 1
ATOM 3912 C CA . LEU A 1 506 ? 12.469 -20.156 -18.562 1 98.88 506 LEU A CA 1
ATOM 3913 C C . LEU A 1 506 ? 12.938 -19.219 -17.469 1 98.88 506 LEU A C 1
ATOM 3915 O O . LEU A 1 506 ? 12.711 -19.484 -16.281 1 98.88 506 LEU A O 1
ATOM 3919 N N . THR A 1 507 ? 13.641 -18.141 -17.797 1 98.75 507 THR A N 1
ATOM 3920 C CA . THR A 1 507 ? 14.156 -17.219 -16.781 1 98.75 507 THR A CA 1
ATOM 3921 C C . THR A 1 507 ? 14.344 -15.82 -17.375 1 98.75 507 THR A C 1
ATOM 3923 O O . THR A 1 507 ? 13.961 -15.57 -18.516 1 98.75 507 THR A O 1
ATOM 3926 N N . PHE A 1 508 ? 14.734 -14.828 -16.547 1 98.38 508 PHE A N 1
ATOM 3927 C CA . PHE A 1 508 ? 14.977 -13.453 -16.953 1 98.38 508 PHE A CA 1
ATOM 3928 C C . PHE A 1 508 ? 15.859 -12.742 -15.938 1 98.38 508 PHE A C 1
ATOM 3930 O O . PHE A 1 508 ? 16.078 -13.242 -14.836 1 98.38 508 PHE A O 1
ATOM 3937 N N . GLY A 1 509 ? 16.359 -11.672 -16.375 1 97.31 509 GLY A N 1
ATOM 3938 C CA . GLY A 1 509 ? 17.047 -10.781 -15.453 1 97.31 509 GLY A CA 1
ATOM 3939 C C . GLY A 1 509 ? 18.328 -11.367 -14.898 1 97.31 509 GLY A C 1
ATOM 3940 O O . GLY A 1 509 ? 19.172 -11.867 -15.648 1 97.31 509 GLY A O 1
ATOM 3941 N N . THR A 1 510 ? 18.484 -11.273 -13.586 1 96 510 THR A N 1
ATOM 3942 C CA . THR A 1 510 ? 19.75 -11.578 -12.906 1 96 510 THR A CA 1
ATOM 3943 C C . THR A 1 510 ? 19.984 -13.078 -12.867 1 96 510 THR A C 1
ATOM 3945 O O . THR A 1 510 ? 21.094 -13.531 -12.562 1 96 510 THR A O 1
ATOM 3948 N N . MET A 1 511 ? 19.031 -13.906 -13.258 1 98.38 511 MET A N 1
ATOM 3949 C CA . MET A 1 511 ? 19.141 -15.359 -13.164 1 98.38 511 MET A CA 1
ATOM 3950 C C . MET A 1 511 ? 19.656 -15.945 -14.469 1 98.38 511 MET A C 1
ATOM 3952 O O . MET A 1 511 ? 20 -17.125 -14.531 1 98.38 511 MET A O 1
ATOM 3956 N N . ILE A 1 512 ? 19.812 -15.148 -15.516 1 98.25 512 ILE A N 1
ATOM 3957 C CA . ILE A 1 512 ? 20.25 -15.641 -16.828 1 98.25 512 ILE A CA 1
ATOM 3958 C C . ILE A 1 512 ? 21.656 -16.219 -16.719 1 98.25 512 ILE A C 1
ATOM 3960 O O . ILE A 1 512 ? 21.906 -17.344 -17.156 1 98.25 512 ILE A O 1
ATOM 3964 N N . PRO A 1 513 ? 22.656 -15.492 -16.078 1 97.62 513 PRO A N 1
ATOM 3965 C CA . PRO A 1 513 ? 23.984 -16.094 -15.961 1 97.62 513 PRO A CA 1
ATOM 3966 C C . PRO A 1 513 ? 23.984 -17.391 -15.172 1 97.62 513 PRO A C 1
ATOM 3968 O O . PRO A 1 513 ? 24.734 -18.312 -15.5 1 97.62 513 PRO A O 1
ATOM 3971 N N . VAL A 1 514 ? 23.188 -17.484 -14.141 1 98.44 514 VAL A N 1
ATOM 3972 C CA . VAL A 1 514 ? 23.047 -18.703 -13.336 1 98.44 514 VAL A CA 1
ATOM 3973 C C . VAL A 1 514 ? 22.547 -19.844 -14.211 1 98.44 514 VAL A C 1
ATOM 3975 O O . VAL A 1 514 ? 23.078 -20.953 -14.164 1 98.44 514 VAL A O 1
ATOM 3978 N N . ALA A 1 515 ? 21.562 -19.578 -15.016 1 98.75 515 ALA A N 1
ATOM 3979 C CA . ALA A 1 515 ? 20.953 -20.562 -15.906 1 98.75 515 ALA A CA 1
ATOM 3980 C C . ALA A 1 515 ? 21.938 -20.984 -17 1 98.75 515 ALA A C 1
ATOM 3982 O O . ALA A 1 515 ? 21.984 -22.156 -17.375 1 98.75 515 ALA A O 1
ATOM 3983 N N . GLU A 1 516 ? 22.688 -20 -17.547 1 98.5 516 GLU A N 1
ATOM 3984 C CA . GLU A 1 516 ? 23.688 -20.297 -18.578 1 98.5 516 GLU A CA 1
ATOM 3985 C C . GLU A 1 516 ? 24.75 -21.266 -18.062 1 98.5 516 GLU A C 1
ATOM 3987 O O . GLU A 1 516 ? 25.094 -22.234 -18.734 1 98.5 516 GLU A O 1
ATOM 3992 N N . GLN A 1 517 ? 25.219 -20.938 -16.859 1 98.38 517 GLN A N 1
ATOM 3993 C CA . GLN A 1 517 ? 26.25 -21.797 -16.266 1 98.38 517 GLN A CA 1
ATOM 3994 C C . GLN A 1 517 ? 25.688 -23.172 -15.953 1 98.38 517 GLN A C 1
ATOM 3996 O O . GLN A 1 517 ? 26.359 -24.188 -16.125 1 98.38 517 GLN A O 1
ATOM 4001 N N . ALA A 1 518 ? 24.484 -23.266 -15.438 1 98.62 518 ALA A N 1
ATOM 4002 C CA . ALA A 1 518 ? 23.828 -24.547 -15.195 1 98.62 518 ALA A CA 1
ATOM 4003 C C . ALA A 1 518 ? 23.703 -25.359 -16.484 1 98.62 518 ALA A C 1
ATOM 4005 O O . ALA A 1 518 ? 23.922 -26.562 -16.484 1 98.62 518 ALA A O 1
ATOM 4006 N N . SER A 1 519 ? 23.281 -24.672 -17.562 1 98.25 519 SER A N 1
ATOM 4007 C CA . SER A 1 519 ? 23.141 -25.312 -18.875 1 98.25 519 SER A CA 1
ATOM 4008 C C . SER A 1 519 ? 24.469 -25.891 -19.344 1 98.25 519 SER A C 1
ATOM 4010 O O . SER A 1 519 ? 24.516 -26.984 -19.906 1 98.25 519 SER A O 1
ATOM 4012 N N . LYS A 1 520 ? 25.562 -25.156 -19.125 1 97.88 520 LYS A N 1
ATOM 4013 C CA . LYS A 1 520 ? 26.906 -25.625 -19.484 1 97.88 520 LYS A CA 1
ATOM 4014 C C . LYS A 1 520 ? 27.281 -26.891 -18.703 1 97.88 520 LYS A C 1
ATOM 4016 O O . LYS A 1 520 ? 27.828 -27.828 -19.266 1 97.88 520 LYS A O 1
ATOM 4021 N N . GLU A 1 521 ? 26.953 -26.844 -17.453 1 97.62 521 GLU A N 1
ATOM 4022 C CA . GLU A 1 521 ? 27.234 -28 -16.609 1 97.62 521 GLU A CA 1
ATOM 4023 C C . GLU A 1 521 ? 26.469 -29.219 -17.094 1 97.62 521 GLU A C 1
ATOM 4025 O O . GLU A 1 521 ? 27.016 -30.328 -17.156 1 97.62 521 GLU A O 1
ATOM 4030 N N . LEU A 1 522 ? 25.266 -29.078 -17.453 1 97.62 522 LEU A N 1
ATOM 4031 C CA . LEU A 1 522 ? 24.422 -30.172 -17.906 1 97.62 522 LEU A CA 1
ATOM 4032 C C . LEU A 1 522 ? 24.875 -30.672 -19.281 1 97.62 522 LEU A C 1
ATOM 4034 O O . LEU A 1 522 ? 24.766 -31.859 -19.578 1 97.62 522 LEU A O 1
ATOM 4038 N N . SER A 1 523 ? 25.344 -29.672 -20.078 1 96.69 523 SER A N 1
ATOM 4039 C CA . SER A 1 523 ? 25.875 -30.047 -21.391 1 96.69 523 SER A CA 1
ATOM 4040 C C . SER A 1 523 ? 27.062 -31 -21.25 1 96.69 523 SER A C 1
ATOM 4042 O O . SER A 1 523 ? 27.234 -31.906 -22.078 1 96.69 523 SER A O 1
ATOM 4044 N N . GLN A 1 524 ? 27.812 -30.766 -20.25 1 95.75 524 GLN A N 1
ATOM 4045 C CA . GLN A 1 524 ? 28.953 -31.641 -19.984 1 95.75 524 GLN A CA 1
ATOM 4046 C C . GLN A 1 524 ? 28.5 -33.031 -19.594 1 95.75 524 GLN A C 1
ATOM 4048 O O . GLN A 1 524 ? 29.25 -34 -19.75 1 95.75 524 GLN A O 1
ATOM 4053 N N . GLN A 1 525 ? 27.359 -33.156 -19.156 1 94.69 525 GLN A N 1
ATOM 4054 C CA . GLN A 1 525 ? 26.781 -34.438 -18.797 1 94.69 525 GLN A CA 1
ATOM 4055 C C . GLN A 1 525 ? 26.016 -35.062 -19.969 1 94.69 525 GLN A C 1
ATOM 4057 O O . GLN A 1 525 ? 25.422 -36.125 -19.828 1 94.69 525 GLN A O 1
ATOM 4062 N N . GLY A 1 526 ? 25.922 -34.344 -21.078 1 95.38 526 GLY A N 1
ATOM 4063 C CA . GLY A 1 526 ? 25.328 -34.875 -22.281 1 95.38 526 GLY A CA 1
ATOM 4064 C C . GLY A 1 526 ? 23.906 -34.375 -22.516 1 95.38 526 GLY A C 1
ATOM 4065 O O . GLY A 1 526 ? 23.203 -34.875 -23.406 1 95.38 526 GLY A O 1
ATOM 4066 N N . TYR A 1 527 ? 23.469 -33.469 -21.719 1 97.31 527 TYR A N 1
ATOM 4067 C CA . TYR A 1 527 ? 22.109 -32.938 -21.875 1 97.31 527 TYR A CA 1
ATOM 4068 C C . TYR A 1 527 ? 22.109 -31.688 -22.719 1 97.31 527 TYR A C 1
ATOM 4070 O O . TYR A 1 527 ? 23.047 -30.891 -22.688 1 97.31 527 TYR A O 1
ATOM 4078 N N . SER A 1 528 ? 21.109 -31.516 -23.547 1 97.69 528 SER A N 1
ATOM 4079 C CA . SER A 1 528 ? 20.875 -30.328 -24.344 1 97.69 528 SER A CA 1
ATOM 4080 C C . SER A 1 528 ? 19.719 -29.5 -23.797 1 97.69 528 SER A C 1
ATOM 4082 O O . SER A 1 528 ? 18.562 -29.891 -23.938 1 97.69 528 SER A O 1
ATOM 4084 N N . ILE A 1 529 ? 20.031 -28.344 -23.219 1 98.31 529 ILE A N 1
ATOM 4085 C CA . ILE A 1 529 ? 19.031 -27.562 -22.516 1 98.31 529 ILE A CA 1
ATOM 4086 C C . ILE A 1 529 ? 18.672 -26.328 -23.328 1 98.31 529 ILE A C 1
ATOM 4088 O O . ILE A 1 529 ? 19.562 -25.594 -23.781 1 98.31 529 ILE A O 1
ATOM 4092 N N . ARG A 1 530 ? 17.406 -26.109 -23.641 1 98.56 530 ARG A N 1
ATOM 4093 C CA . ARG A 1 530 ? 16.922 -24.859 -24.219 1 98.56 530 ARG A CA 1
ATOM 4094 C C . ARG A 1 530 ? 16.828 -23.766 -23.172 1 98.56 530 ARG A C 1
ATOM 4096 O O . ARG A 1 530 ? 16.219 -23.953 -22.125 1 98.56 530 ARG A O 1
ATOM 4103 N N . LEU A 1 531 ? 17.484 -22.625 -23.375 1 98.81 531 LEU A N 1
ATOM 4104 C CA . LEU A 1 531 ? 17.5 -21.5 -22.438 1 98.81 531 LEU A CA 1
ATOM 4105 C C . LEU A 1 531 ? 16.766 -20.297 -23.016 1 98.81 531 LEU A C 1
ATOM 4107 O O . LEU A 1 531 ? 17.109 -19.812 -24.094 1 98.81 531 LEU A O 1
ATOM 4111 N N . ILE A 1 532 ? 15.758 -19.844 -22.312 1 98.88 532 ILE A N 1
ATOM 4112 C CA . ILE A 1 532 ? 14.898 -18.781 -22.828 1 98.88 532 ILE A CA 1
ATOM 4113 C C . ILE A 1 532 ? 14.945 -17.578 -21.891 1 98.88 532 ILE A C 1
ATOM 4115 O O . ILE A 1 532 ? 14.789 -17.719 -20.672 1 98.88 532 ILE A O 1
ATOM 4119 N N . ASN A 1 533 ? 15.172 -16.344 -22.453 1 98.88 533 ASN A N 1
ATOM 4120 C CA . ASN A 1 533 ? 15.031 -15.062 -21.781 1 98.88 533 ASN A CA 1
ATOM 4121 C C . ASN A 1 533 ? 13.578 -14.578 -21.797 1 98.88 533 ASN A C 1
ATOM 4123 O O . ASN A 1 533 ? 13.141 -13.953 -22.766 1 98.88 533 ASN A O 1
ATOM 4127 N N . ALA A 1 534 ? 12.891 -14.844 -20.688 1 98.81 534 ALA A N 1
ATOM 4128 C CA . ALA A 1 534 ? 11.492 -14.445 -20.547 1 98.81 534 ALA A CA 1
ATOM 4129 C C . ALA A 1 534 ? 11.375 -12.977 -20.141 1 98.81 534 ALA A C 1
ATOM 4131 O O . ALA A 1 534 ? 10.773 -12.656 -19.125 1 98.81 534 ALA A O 1
ATOM 4132 N N . ARG A 1 535 ? 11.852 -12.094 -20.844 1 98.31 535 ARG A N 1
ATOM 4133 C CA . ARG A 1 535 ? 12.023 -10.672 -20.547 1 98.31 535 ARG A CA 1
ATOM 4134 C C . ARG A 1 535 ? 10.68 -9.984 -20.359 1 98.31 535 ARG A C 1
ATOM 4136 O O . ARG A 1 535 ? 10.617 -8.859 -19.859 1 98.31 535 ARG A O 1
ATOM 4143 N N . SER A 1 536 ? 9.492 -10.547 -20.75 1 98.69 536 SER A N 1
ATOM 4144 C CA . SER A 1 536 ? 8.133 -10.109 -20.453 1 98.69 536 SER A CA 1
ATOM 4145 C C . SER A 1 536 ? 7.434 -11.078 -19.516 1 98.69 536 SER A C 1
ATOM 4147 O O . SER A 1 536 ? 7.113 -12.203 -19.891 1 98.69 536 SER A O 1
ATOM 4149 N N . VAL A 1 537 ? 7.129 -10.609 -18.281 1 98.38 537 VAL A N 1
ATOM 4150 C CA . VAL A 1 537 ? 6.488 -11.445 -17.281 1 98.38 537 VAL A CA 1
ATOM 4151 C C . VAL A 1 537 ? 4.969 -11.328 -17.391 1 98.38 537 VAL A C 1
ATOM 4153 O O . VAL A 1 537 ? 4.246 -12.289 -17.125 1 98.38 537 VAL A O 1
ATOM 4156 N N . LYS A 1 538 ? 4.488 -10.227 -17.734 1 98.69 538 LYS A N 1
ATOM 4157 C CA . LYS A 1 538 ? 3.088 -9.945 -18.047 1 98.69 538 LYS A CA 1
ATOM 4158 C C . LYS A 1 538 ? 2.963 -8.969 -19.219 1 98.69 538 LYS A C 1
ATOM 4160 O O . LYS A 1 538 ? 3.361 -7.805 -19.094 1 98.69 538 LYS A O 1
ATOM 4165 N N . PRO A 1 539 ? 2.479 -9.305 -20.344 1 98.5 539 PRO A N 1
ATOM 4166 C CA . PRO A 1 539 ? 1.979 -10.648 -20.641 1 98.5 539 PRO A CA 1
ATOM 4167 C C . PRO A 1 539 ? 3.104 -11.656 -20.875 1 98.5 539 PRO A C 1
ATOM 4169 O O . PRO A 1 539 ? 4.25 -11.266 -21.109 1 98.5 539 PRO A O 1
ATOM 4172 N N . LEU A 1 540 ? 2.746 -12.938 -20.781 1 98.81 540 LEU A N 1
ATOM 4173 C CA . LEU A 1 540 ? 3.652 -14.008 -21.172 1 98.81 540 LEU A CA 1
ATOM 4174 C C . LEU A 1 540 ? 3.717 -14.141 -22.688 1 98.81 540 LEU A C 1
ATOM 4176 O O . LEU A 1 540 ? 2.879 -13.586 -23.406 1 98.81 540 LEU A O 1
ATOM 4180 N N . ASP A 1 541 ? 4.754 -14.758 -23.203 1 98.81 541 ASP A N 1
ATOM 4181 C CA . ASP A 1 541 ? 4.789 -15.172 -24.594 1 98.81 541 ASP A CA 1
ATOM 4182 C C . ASP A 1 541 ? 3.947 -16.438 -24.812 1 98.81 541 ASP A C 1
ATOM 4184 O O . ASP A 1 541 ? 4.473 -17.547 -24.812 1 98.81 541 ASP A O 1
ATOM 4188 N N . GLU A 1 542 ? 2.719 -16.234 -25.094 1 98.56 542 GLU A N 1
ATOM 4189 C CA . GLU A 1 542 ? 1.773 -17.344 -25.172 1 98.56 542 GLU A CA 1
ATOM 4190 C C . GLU A 1 542 ? 2.137 -18.297 -26.312 1 98.56 542 GLU A C 1
ATOM 4192 O O . GLU A 1 542 ? 2.049 -19.516 -26.172 1 98.56 542 GLU A O 1
ATOM 4197 N N . ALA A 1 543 ? 2.543 -17.719 -27.453 1 98.62 543 ALA A N 1
ATOM 4198 C CA . ALA A 1 543 ? 2.914 -18.547 -28.594 1 98.62 543 ALA A CA 1
ATOM 4199 C C . ALA A 1 543 ? 4.047 -19.5 -28.234 1 98.62 543 ALA A C 1
ATOM 4201 O O . ALA A 1 543 ? 3.988 -20.703 -28.547 1 98.62 543 ALA A O 1
ATOM 4202 N N . MET A 1 544 ? 5.027 -19.016 -27.578 1 98.56 544 MET A N 1
ATOM 4203 C CA . MET A 1 544 ? 6.164 -19.844 -27.172 1 98.56 544 MET A CA 1
ATOM 4204 C C . MET A 1 544 ? 5.746 -20.875 -26.141 1 98.56 544 MET A C 1
ATOM 4206 O O . MET A 1 544 ? 6.211 -22.016 -26.172 1 98.56 544 MET A O 1
ATOM 4210 N N . LEU A 1 545 ? 4.906 -20.516 -25.219 1 98.75 545 LEU A N 1
ATOM 4211 C CA . LEU A 1 545 ? 4.461 -21.438 -24.172 1 98.75 545 LEU A CA 1
ATOM 4212 C C . LEU A 1 545 ? 3.658 -22.578 -24.781 1 98.75 545 LEU A C 1
ATOM 4214 O O . LEU A 1 545 ? 3.762 -23.719 -24.328 1 98.75 545 LEU A O 1
ATOM 4218 N N . HIS A 1 546 ? 2.805 -22.266 -25.781 1 98.69 546 HIS A N 1
ATOM 4219 C CA . HIS A 1 546 ? 2.109 -23.328 -26.5 1 98.69 546 HIS A CA 1
ATOM 4220 C C . HIS A 1 546 ? 3.098 -24.297 -27.156 1 98.69 546 HIS A C 1
ATOM 4222 O O . HIS A 1 546 ? 2.924 -25.516 -27.062 1 98.69 546 HIS A O 1
ATOM 4228 N N . GLU A 1 547 ? 4.105 -23.734 -27.766 1 98.44 547 GLU A N 1
ATOM 4229 C CA . GLU A 1 547 ? 5.129 -24.531 -28.422 1 98.44 547 GLU A CA 1
ATOM 4230 C C . GLU A 1 547 ? 5.852 -25.438 -27.422 1 98.44 547 GLU A C 1
ATOM 4232 O O . GLU A 1 547 ? 6.043 -26.625 -27.672 1 98.44 547 GLU A O 1
ATOM 4237 N N . ILE A 1 548 ? 6.238 -24.875 -26.297 1 98.19 548 ILE A N 1
ATOM 4238 C CA . ILE A 1 548 ? 6.953 -25.609 -25.25 1 98.19 548 ILE A CA 1
ATOM 4239 C C . ILE A 1 548 ? 6.07 -26.719 -24.719 1 98.19 548 ILE A C 1
ATOM 4241 O O . ILE A 1 548 ? 6.527 -27.859 -24.562 1 98.19 548 ILE A O 1
ATOM 4245 N N . ALA A 1 549 ? 4.82 -26.422 -24.438 1 98 549 ALA A N 1
ATOM 4246 C CA . ALA A 1 549 ? 3.889 -27.422 -23.906 1 98 549 ALA A CA 1
ATOM 4247 C C . ALA A 1 549 ? 3.727 -28.594 -24.859 1 98 549 ALA A C 1
ATOM 4249 O O . ALA A 1 549 ? 3.725 -29.75 -24.438 1 98 549 ALA A O 1
ATOM 4250 N N . LYS A 1 550 ? 3.639 -28.312 -26.141 1 97.81 550 LYS A N 1
ATOM 4251 C CA . LYS A 1 550 ? 3.42 -29.328 -27.156 1 97.81 550 LYS A CA 1
ATOM 4252 C C . LYS A 1 550 ? 4.664 -30.203 -27.344 1 97.81 550 LYS A C 1
ATOM 4254 O O . LYS A 1 550 ? 4.562 -31.359 -27.75 1 97.81 550 LYS A O 1
ATOM 4259 N N . SER A 1 551 ? 5.801 -29.625 -27.062 1 96.56 551 SER A N 1
ATOM 4260 C CA . SER A 1 551 ? 7.051 -30.359 -27.219 1 96.56 551 SER A CA 1
ATOM 4261 C C . SER A 1 551 ? 7.176 -31.484 -26.203 1 96.56 551 SER A C 1
ATOM 4263 O O . SER A 1 551 ? 7.934 -32.438 -26.406 1 96.56 551 SER A O 1
ATOM 4265 N N . GLY A 1 552 ? 6.52 -31.328 -25.047 1 94.12 552 GLY A N 1
ATOM 4266 C CA . GLY A 1 552 ? 6.535 -32.344 -24.016 1 94.12 552 GLY A CA 1
ATOM 4267 C C . GLY A 1 552 ? 7.785 -32.312 -23.156 1 94.12 552 GLY A C 1
ATOM 4268 O O . GLY A 1 552 ? 7.973 -33.156 -22.281 1 94.12 552 GLY A O 1
ATOM 4269 N N . ARG A 1 553 ? 8.672 -31.359 -23.344 1 95.31 553 ARG A N 1
ATOM 4270 C CA . ARG A 1 553 ? 9.898 -31.234 -22.562 1 95.31 553 ARG A CA 1
ATOM 4271 C C . ARG A 1 553 ? 9.609 -30.688 -21.172 1 95.31 553 ARG A C 1
ATOM 4273 O O . ARG A 1 553 ? 8.742 -29.828 -21 1 95.31 553 ARG A O 1
ATOM 4280 N N . PRO A 1 554 ? 10.43 -31.266 -20.172 1 98 554 PRO A N 1
ATOM 4281 C CA . PRO A 1 554 ? 10.312 -30.641 -18.844 1 98 554 PRO A CA 1
ATOM 4282 C C . PRO A 1 554 ? 10.727 -29.172 -18.844 1 98 554 PRO A C 1
ATOM 4284 O O . PRO A 1 554 ? 11.594 -28.766 -19.609 1 98 554 PRO A O 1
ATOM 4287 N N . VAL A 1 555 ? 10.086 -28.453 -17.969 1 98.69 555 VAL A N 1
ATOM 4288 C CA . VAL A 1 555 ? 10.312 -27.016 -17.891 1 98.69 555 VAL A CA 1
ATOM 4289 C C . VAL A 1 555 ? 10.766 -26.656 -16.469 1 98.69 555 VAL A C 1
ATOM 4291 O O . VAL A 1 555 ? 10.211 -27.141 -15.484 1 98.69 555 VAL A O 1
ATOM 4294 N N . LEU A 1 556 ? 11.812 -25.875 -16.312 1 98.81 556 LEU A N 1
ATOM 4295 C CA . LEU A 1 556 ? 12.211 -25.25 -15.047 1 98.81 556 LEU A CA 1
ATOM 4296 C C . LEU A 1 55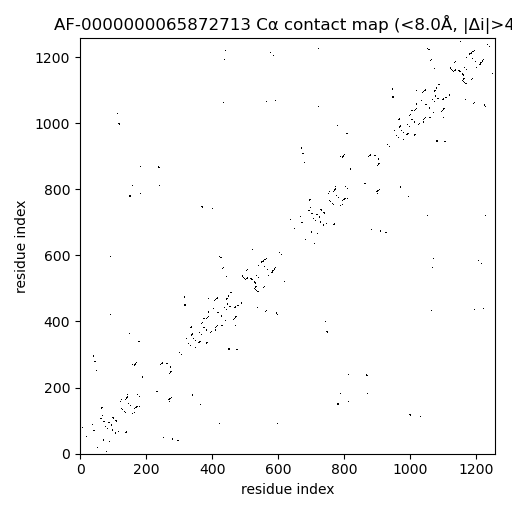6 ? 12.078 -23.734 -15.125 1 98.81 556 LEU A C 1
ATOM 4298 O O . LEU A 1 556 ? 12.648 -23.094 -16.016 1 98.81 556 LEU A O 1
ATOM 4302 N N . THR A 1 557 ? 11.227 -23.156 -14.312 1 98.88 557 THR A N 1
ATOM 4303 C CA . THR A 1 557 ? 11.188 -21.703 -14.188 1 98.88 557 THR A CA 1
ATOM 4304 C C . THR A 1 557 ? 12.148 -21.219 -13.094 1 98.88 557 THR A C 1
ATOM 4306 O O . THR A 1 557 ? 12.258 -21.859 -12.047 1 98.88 557 THR A O 1
ATOM 4309 N N . LEU A 1 558 ? 12.945 -20.219 -13.367 1 98.81 558 LEU A N 1
ATOM 4310 C CA . LEU A 1 558 ? 13.953 -19.672 -12.469 1 98.81 558 LEU A CA 1
ATOM 4311 C C . LEU A 1 558 ? 13.797 -18.172 -12.32 1 98.81 558 LEU A C 1
ATOM 4313 O O . LEU A 1 558 ? 13.844 -17.438 -13.305 1 98.81 558 LEU A O 1
ATOM 4317 N N . GLU A 1 559 ? 13.57 -17.703 -11.086 1 98.75 559 GLU A N 1
ATOM 4318 C CA . GLU A 1 559 ? 13.328 -16.266 -10.891 1 98.75 559 GLU A CA 1
ATOM 4319 C C . GLU A 1 559 ? 13.859 -15.805 -9.539 1 98.75 559 GLU A C 1
ATOM 4321 O O . GLU A 1 559 ? 13.828 -16.562 -8.555 1 98.75 559 GLU A O 1
ATOM 4326 N N . GLU A 1 560 ? 14.398 -14.578 -9.469 1 98.5 560 GLU A N 1
ATOM 4327 C CA . GLU A 1 560 ? 14.844 -13.961 -8.234 1 98.5 560 GLU A CA 1
ATOM 4328 C C . GLU A 1 560 ? 13.734 -13.125 -7.598 1 98.5 560 GLU A C 1
ATOM 4330 O O . GLU A 1 560 ? 13.938 -11.945 -7.285 1 98.5 560 GLU A O 1
ATOM 4335 N N . THR A 1 561 ? 12.547 -13.648 -7.445 1 98.38 561 THR A N 1
ATOM 4336 C CA . THR A 1 561 ? 11.352 -13.109 -6.805 1 98.38 561 THR A CA 1
ATOM 4337 C C . THR A 1 561 ? 10.641 -14.188 -5.992 1 98.38 561 THR A C 1
ATOM 4339 O O . THR A 1 561 ? 10.969 -15.375 -6.098 1 98.38 561 THR A O 1
ATOM 4342 N N . ALA A 1 562 ? 9.734 -13.773 -5.102 1 98.38 562 ALA A N 1
ATOM 4343 C CA . ALA A 1 562 ? 8.938 -14.742 -4.355 1 98.38 562 ALA A CA 1
ATOM 4344 C C . ALA A 1 562 ? 8.328 -15.789 -5.281 1 98.38 562 ALA A C 1
ATOM 4346 O O . ALA A 1 562 ? 7.688 -15.445 -6.277 1 98.38 562 ALA A O 1
ATOM 4347 N N . VAL A 1 563 ? 8.461 -17 -4.938 1 97.62 563 VAL A N 1
ATOM 4348 C CA . VAL A 1 563 ? 8.039 -18.062 -5.828 1 97.62 563 VAL A CA 1
ATOM 4349 C C . VAL A 1 563 ? 6.52 -18.172 -5.828 1 97.62 563 VAL A C 1
ATOM 4351 O O . VAL A 1 563 ? 5.914 -18.578 -6.824 1 97.62 563 VAL A O 1
ATOM 4354 N N . GLN A 1 564 ? 5.859 -17.734 -4.75 1 98.19 564 GLN A N 1
ATOM 4355 C CA . GLN A 1 564 ? 4.406 -17.797 -4.641 1 98.19 564 GLN A CA 1
ATOM 4356 C C . GLN A 1 564 ? 3.756 -16.625 -5.379 1 98.19 564 GLN A C 1
ATOM 4358 O O . GLN A 1 564 ? 3.912 -15.469 -4.98 1 98.19 564 GLN A O 1
ATOM 4363 N N . GLY A 1 565 ? 3.066 -16.938 -6.457 1 98.31 565 GLY A N 1
ATOM 4364 C CA . GLY A 1 565 ? 2.234 -15.945 -7.117 1 98.31 565 GLY A CA 1
ATOM 4365 C C . GLY A 1 565 ? 2.98 -15.141 -8.164 1 98.31 565 GLY A C 1
ATOM 4366 O O . GLY A 1 565 ? 2.412 -14.242 -8.781 1 98.31 565 GLY A O 1
ATOM 4367 N N . SER A 1 566 ? 4.285 -15.523 -8.461 1 98.56 566 SER A N 1
ATOM 4368 C CA . SER A 1 566 ? 5.09 -14.727 -9.375 1 98.56 566 SER A CA 1
ATOM 4369 C C . SER A 1 566 ? 5.199 -15.398 -10.742 1 98.56 566 SER A C 1
ATOM 4371 O O . SER A 1 566 ? 4.199 -15.852 -11.297 1 98.56 566 SER A O 1
ATOM 4373 N N . PHE A 1 567 ? 6.359 -15.422 -11.359 1 98.75 567 PHE A N 1
ATOM 4374 C CA . PHE A 1 567 ? 6.566 -15.828 -12.742 1 98.75 567 PHE A CA 1
ATOM 4375 C C . PHE A 1 567 ? 6.27 -17.312 -12.922 1 98.75 567 PHE A C 1
ATOM 4377 O O . PHE A 1 567 ? 5.516 -17.688 -13.82 1 98.75 567 PHE A O 1
ATOM 4384 N N . GLY A 1 568 ? 6.891 -18.141 -12.055 1 98.81 568 GLY A N 1
ATOM 4385 C CA . GLY A 1 568 ? 6.648 -19.578 -12.141 1 98.81 568 GLY A CA 1
ATOM 4386 C C . GLY A 1 568 ? 5.18 -19.938 -12.008 1 98.81 568 GLY A C 1
ATOM 4387 O O . GLY A 1 568 ? 4.699 -20.859 -12.672 1 98.81 568 GLY A O 1
ATOM 4388 N N . SER A 1 569 ? 4.449 -19.25 -11.125 1 98.81 569 SER A N 1
ATOM 4389 C CA . SER A 1 569 ? 3.012 -19.438 -10.969 1 98.81 569 SER A CA 1
ATOM 4390 C C . SER A 1 569 ? 2.273 -19.109 -12.266 1 98.81 569 SER A C 1
ATOM 4392 O O . SER A 1 569 ? 1.365 -19.844 -12.672 1 98.81 569 SER A O 1
ATOM 4394 N N . ALA A 1 570 ? 2.676 -18.016 -12.875 1 98.88 570 ALA A N 1
ATOM 4395 C CA . ALA A 1 570 ? 2.025 -17.578 -14.109 1 98.88 570 ALA A CA 1
ATOM 4396 C C . ALA A 1 570 ? 2.166 -18.625 -15.203 1 98.88 570 ALA A C 1
ATOM 4398 O O . ALA A 1 570 ? 1.229 -18.875 -15.969 1 98.88 570 ALA A O 1
ATOM 4399 N N . VAL A 1 571 ? 3.311 -19.234 -15.289 1 98.88 571 VAL A N 1
ATOM 4400 C CA . VAL A 1 571 ? 3.576 -20.25 -16.297 1 98.88 571 VAL A CA 1
ATOM 4401 C C . VAL A 1 571 ? 2.691 -21.469 -16.031 1 98.88 571 VAL A C 1
ATOM 4403 O O . VAL A 1 571 ? 2.066 -22 -16.953 1 98.88 571 VAL A O 1
ATOM 4406 N N . LEU A 1 572 ? 2.588 -21.922 -14.758 1 98.75 572 LEU A N 1
ATOM 4407 C CA . LEU A 1 572 ? 1.714 -23.031 -14.391 1 98.75 572 LEU A CA 1
ATOM 4408 C C . L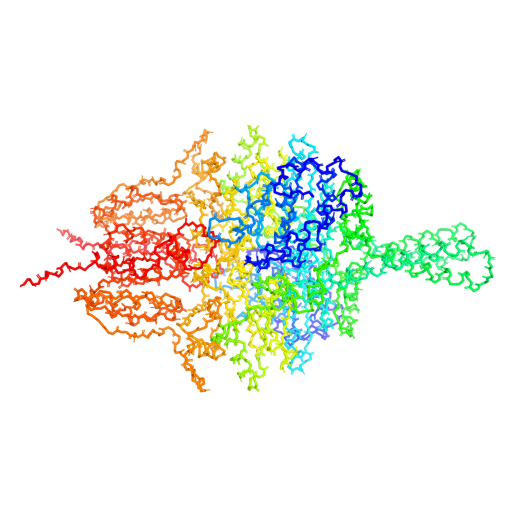EU A 1 572 ? 0.265 -22.734 -14.758 1 98.75 572 LEU A C 1
ATOM 4410 O O . LEU A 1 572 ? -0.434 -23.578 -15.312 1 98.75 572 LEU A O 1
ATOM 4414 N N . GLU A 1 573 ? -0.167 -21.562 -14.391 1 98.75 573 GLU A N 1
ATOM 4415 C CA . GLU A 1 573 ? -1.531 -21.125 -14.688 1 98.75 573 GLU A CA 1
ATOM 4416 C C . GLU A 1 573 ? -1.826 -21.234 -16.188 1 98.75 573 GLU A C 1
ATOM 4418 O O . GLU A 1 573 ? -2.871 -21.75 -16.578 1 98.75 573 GLU A O 1
ATOM 4423 N N . PHE A 1 574 ? -0.884 -20.703 -16.969 1 98.62 574 PHE A N 1
ATOM 4424 C CA . PHE A 1 574 ? -1.069 -20.734 -18.422 1 98.62 574 PHE A CA 1
ATOM 4425 C C . PHE A 1 574 ? -1.259 -22.156 -18.922 1 98.62 574 PHE A C 1
ATOM 4427 O O . PHE A 1 574 ? -2.189 -22.438 -19.672 1 98.62 574 PHE A O 1
ATOM 4434 N N . PHE A 1 575 ? -0.348 -23.109 -18.547 1 98.62 575 PHE A N 1
ATOM 4435 C CA . PHE A 1 575 ? -0.421 -24.484 -19.016 1 98.62 575 PHE A CA 1
ATOM 4436 C C . PHE A 1 575 ? -1.772 -25.094 -18.672 1 98.62 575 PHE A C 1
ATOM 4438 O O . PHE A 1 575 ? -2.447 -25.641 -19.547 1 98.62 575 PHE A O 1
ATOM 4445 N N . HIS A 1 576 ? -2.25 -24.938 -17.453 1 98.12 576 HIS A N 1
ATOM 4446 C CA . HIS A 1 576 ? -3.475 -25.594 -17.016 1 98.12 576 HIS A CA 1
ATOM 4447 C C . HIS A 1 576 ? -4.707 -24.938 -17.625 1 98.12 576 HIS A C 1
ATOM 4449 O O . HIS A 1 576 ? -5.648 -25.609 -18.031 1 98.12 576 HIS A O 1
ATOM 4455 N N . ASP A 1 577 ? -4.668 -23.609 -17.688 1 97.44 577 ASP A N 1
ATOM 4456 C CA . ASP A 1 577 ? -5.805 -22.875 -18.234 1 97.44 577 ASP A CA 1
ATOM 4457 C C . ASP A 1 577 ? -5.992 -23.188 -19.719 1 97.44 577 ASP A C 1
ATOM 4459 O O . ASP A 1 577 ? -7.074 -22.969 -20.266 1 97.44 577 ASP A O 1
ATOM 4463 N N . HIS A 1 578 ? -4.934 -23.688 -20.391 1 97.62 578 HIS A N 1
ATOM 4464 C CA . HIS A 1 578 ? -5.016 -24 -21.812 1 97.62 578 HIS A CA 1
ATOM 4465 C C . HIS A 1 578 ? -5.023 -25.5 -22.047 1 97.62 578 HIS A C 1
ATOM 4467 O O . HIS A 1 578 ? -4.77 -25.953 -23.172 1 97.62 578 HIS A O 1
ATOM 4473 N N . GLY A 1 579 ? -5.172 -26.266 -21.016 1 96.81 579 GLY A N 1
ATOM 4474 C CA . GLY A 1 579 ? -5.441 -27.688 -21.141 1 96.81 579 GLY A CA 1
ATOM 4475 C C . GLY A 1 579 ? -4.18 -28.531 -21.141 1 96.81 579 GLY A C 1
ATOM 4476 O O . GLY A 1 579 ? -4.234 -29.75 -21.406 1 96.81 579 GLY A O 1
ATOM 4477 N N . TYR A 1 580 ? -3.021 -27.938 -20.875 1 97.88 580 TYR A N 1
ATOM 4478 C CA . TYR A 1 580 ? -1.774 -28.688 -20.766 1 97.88 580 TYR A CA 1
ATOM 4479 C C . TYR A 1 580 ? -1.534 -29.141 -19.328 1 97.88 580 TYR A C 1
ATOM 4481 O O . TYR A 1 580 ? -0.706 -28.562 -18.625 1 97.88 580 TYR A O 1
ATOM 4489 N N . HIS A 1 581 ? -2.152 -30.234 -18.938 1 97.06 581 HIS A N 1
ATOM 4490 C CA . HIS A 1 581 ? -2.16 -30.672 -17.547 1 97.06 581 HIS A CA 1
ATOM 4491 C C . HIS A 1 581 ? -0.991 -31.594 -17.25 1 97.06 581 HIS A C 1
ATOM 4493 O O . HIS A 1 581 ? -0.737 -31.938 -16.078 1 97.06 581 HIS A O 1
ATOM 4499 N N . ASN A 1 582 ? -0.176 -31.969 -18.266 1 95.62 582 ASN A N 1
ATOM 4500 C CA . ASN A 1 582 ? 0.845 -33 -18.062 1 95.62 582 ASN A CA 1
ATOM 4501 C C . ASN A 1 582 ? 2.25 -32.406 -18.266 1 95.62 582 ASN A C 1
ATOM 4503 O O . ASN A 1 582 ? 3.225 -33.188 -18.312 1 95.62 582 ASN A O 1
ATOM 4507 N N . VAL A 1 583 ? 2.383 -31.109 -18.453 1 97.88 583 VAL A N 1
ATOM 4508 C CA . VAL A 1 583 ? 3.707 -30.516 -18.594 1 97.88 583 VAL A CA 1
ATOM 4509 C C . VAL A 1 583 ? 4.465 -30.609 -17.281 1 97.88 583 VAL A C 1
ATOM 4511 O O . VAL A 1 583 ? 4.031 -30.062 -16.266 1 97.88 583 VAL A O 1
ATOM 4514 N N . VAL A 1 584 ? 5.582 -31.375 -17.25 1 98.31 584 VAL A N 1
ATOM 4515 C CA . VAL A 1 584 ? 6.422 -31.453 -16.047 1 98.31 584 VAL A CA 1
ATOM 4516 C C . VAL A 1 584 ? 7.102 -30.109 -15.805 1 98.31 584 VAL A C 1
ATOM 4518 O O . VAL A 1 584 ? 7.93 -29.672 -16.609 1 98.31 584 VAL A O 1
ATOM 4521 N N . THR A 1 585 ? 6.723 -29.422 -14.742 1 98.25 585 THR A N 1
ATOM 4522 C CA . THR A 1 585 ? 7.238 -28.094 -14.477 1 98.25 585 THR A CA 1
ATOM 4523 C C . THR A 1 585 ? 7.762 -27.984 -13.047 1 98.25 585 THR A C 1
ATOM 4525 O O . THR A 1 585 ? 7.047 -28.312 -12.094 1 98.25 585 THR A O 1
ATOM 4528 N N . GLN A 1 586 ? 8.992 -27.594 -12.891 1 97.94 586 GLN A N 1
ATOM 4529 C CA . GLN A 1 586 ? 9.602 -27.281 -11.602 1 97.94 586 GLN A CA 1
ATOM 4530 C C . GLN A 1 586 ? 9.867 -25.781 -11.469 1 97.94 586 GLN A C 1
ATOM 4532 O O . GLN A 1 586 ? 10.312 -25.141 -12.414 1 97.94 586 GLN A O 1
ATOM 4537 N N . ARG A 1 587 ? 9.57 -25.266 -10.258 1 98.44 587 ARG A N 1
ATOM 4538 C CA . ARG A 1 587 ? 9.766 -23.844 -10.031 1 98.44 587 ARG A CA 1
ATOM 4539 C C . ARG A 1 587 ? 10.898 -23.594 -9.039 1 98.44 587 ARG A C 1
ATOM 4541 O O . ARG A 1 587 ? 11.023 -24.312 -8.039 1 98.44 587 ARG A O 1
ATOM 4548 N N . MET A 1 588 ? 11.805 -22.672 -9.281 1 98.69 588 MET A N 1
ATOM 4549 C CA . MET A 1 588 ? 12.836 -22.203 -8.367 1 98.69 588 MET A CA 1
ATOM 4550 C C . MET A 1 588 ? 12.773 -20.688 -8.211 1 98.69 588 MET A C 1
ATOM 4552 O O . MET A 1 588 ? 12.68 -19.953 -9.203 1 98.69 588 MET A O 1
ATOM 4556 N N . GLY A 1 589 ? 12.719 -20.156 -7.082 1 98.56 589 GLY A N 1
ATOM 4557 C CA . GLY A 1 589 ? 12.695 -18.734 -6.738 1 98.56 589 GLY A CA 1
ATOM 4558 C C . GLY A 1 589 ? 12.945 -18.484 -5.266 1 98.56 589 GLY A C 1
ATOM 4559 O O . GLY A 1 589 ? 13.469 -19.344 -4.559 1 98.56 589 GLY A O 1
ATOM 4560 N N . ILE A 1 590 ? 12.664 -17.328 -4.797 1 98.69 590 ILE A N 1
ATOM 4561 C CA . ILE A 1 590 ? 12.844 -16.969 -3.396 1 98.69 590 ILE A CA 1
ATOM 4562 C C . ILE A 1 590 ? 11.805 -17.688 -2.541 1 98.69 590 ILE A C 1
ATOM 4564 O O . ILE A 1 590 ? 10.602 -17.578 -2.781 1 98.69 590 ILE A O 1
ATOM 4568 N N . PRO A 1 591 ? 12.211 -18.406 -1.521 1 98.38 591 PRO A N 1
ATOM 4569 C CA . PRO A 1 591 ? 11.281 -19.188 -0.698 1 98.38 591 PRO A CA 1
ATOM 4570 C C . PRO A 1 591 ? 10.422 -18.312 0.205 1 98.38 591 PRO A C 1
ATOM 4572 O O . PRO A 1 591 ? 10.656 -17.109 0.318 1 98.38 591 PRO A O 1
ATOM 4575 N N . ASP A 1 592 ? 9.391 -18.906 0.819 1 98.25 592 ASP A N 1
ATOM 4576 C CA . ASP A 1 592 ? 8.406 -18.219 1.657 1 98.25 592 ASP A CA 1
ATOM 4577 C C . ASP A 1 592 ? 9.008 -17.859 3.016 1 98.25 592 ASP A C 1
ATOM 4579 O O . ASP A 1 592 ? 8.516 -18.297 4.055 1 98.25 592 ASP A O 1
ATOM 4583 N N . ARG A 1 593 ? 9.938 -17.016 3.033 1 97.69 593 ARG A N 1
ATOM 4584 C CA . ARG A 1 593 ? 10.57 -16.438 4.223 1 97.69 593 ARG A CA 1
ATOM 4585 C C . ARG A 1 593 ? 11.273 -15.133 3.896 1 97.69 593 ARG A C 1
ATOM 4587 O O . ARG A 1 593 ? 11.594 -14.867 2.736 1 97.69 593 ARG A O 1
ATOM 4594 N N . PHE A 1 594 ? 11.492 -14.281 4.824 1 97.88 594 PHE A N 1
ATOM 4595 C CA . PHE A 1 594 ? 12.234 -13.039 4.641 1 97.88 594 PHE A CA 1
ATOM 4596 C C . PHE A 1 594 ? 13.734 -13.305 4.605 1 97.88 594 PHE A C 1
ATOM 4598 O O . PHE A 1 594 ? 14.289 -13.93 5.516 1 97.88 594 PHE A O 1
ATOM 4605 N N . ILE A 1 595 ? 14.422 -12.852 3.512 1 98.25 595 ILE A N 1
ATOM 4606 C CA . ILE A 1 595 ? 15.852 -13.07 3.338 1 98.25 595 ILE A CA 1
ATOM 4607 C C . ILE A 1 595 ? 16.641 -11.961 4.031 1 98.25 595 ILE A C 1
ATOM 4609 O O . ILE A 1 595 ? 16.453 -10.781 3.725 1 98.25 595 ILE A O 1
ATOM 4613 N N . GLU A 1 596 ? 17.516 -12.266 4.898 1 97.19 596 GLU A N 1
ATOM 4614 C CA . GLU A 1 596 ? 18.234 -11.305 5.723 1 97.19 596 GLU A CA 1
ATOM 4615 C C . GLU A 1 596 ? 19.375 -10.656 4.949 1 97.19 596 GLU A C 1
ATOM 4617 O O . GLU A 1 596 ? 19.406 -10.727 3.719 1 97.19 596 GLU A O 1
ATOM 4622 N N . HIS A 1 597 ? 20.234 -9.859 5.664 1 96.38 597 HIS A N 1
ATOM 4623 C CA . HIS A 1 597 ? 21.297 -9.094 5.027 1 96.38 597 HIS A CA 1
ATOM 4624 C C . HIS A 1 597 ? 22.516 -9.969 4.754 1 96.38 597 HIS A C 1
ATOM 4626 O O . HIS A 1 597 ? 22.703 -11 5.414 1 96.38 597 HIS A O 1
ATOM 4632 N N . GLY A 1 598 ? 23.312 -9.586 3.793 1 96.75 598 GLY A N 1
ATOM 4633 C CA . GLY A 1 598 ? 24.516 -10.242 3.299 1 96.75 598 GLY A CA 1
ATOM 4634 C C . GLY A 1 598 ? 24.828 -9.906 1.851 1 96.75 598 GLY A C 1
ATOM 4635 O O . GLY A 1 598 ? 24.031 -9.25 1.179 1 96.75 598 GLY A O 1
ATOM 4636 N N . SER A 1 599 ? 26.031 -10.328 1.445 1 96.19 599 SER A N 1
ATOM 4637 C CA . SER A 1 599 ? 26.281 -10.148 0.018 1 96.19 599 SER A CA 1
ATOM 4638 C C . SER A 1 599 ? 25.281 -10.938 -0.817 1 96.19 599 SER A C 1
ATOM 4640 O O . SER A 1 599 ? 24.797 -11.992 -0.393 1 96.19 599 SER A O 1
ATOM 4642 N N . VAL A 1 600 ? 24.953 -10.469 -2 1 97.25 600 VAL A N 1
ATOM 4643 C CA . VAL A 1 600 ? 23.969 -11.117 -2.861 1 97.25 600 VAL A CA 1
ATOM 4644 C C . VAL A 1 600 ? 24.406 -12.547 -3.162 1 97.25 600 VAL A C 1
ATOM 4646 O O . VAL A 1 600 ? 23.578 -13.469 -3.143 1 97.25 600 VAL A O 1
ATOM 4649 N N . SER A 1 601 ? 25.688 -12.711 -3.426 1 96.94 601 SER A N 1
ATOM 4650 C CA . SER A 1 601 ? 26.203 -14.039 -3.727 1 96.94 601 SER A CA 1
ATOM 4651 C C . SER A 1 601 ? 25.953 -15 -2.574 1 96.94 601 SER A C 1
ATOM 4653 O O . SER A 1 601 ? 25.531 -16.141 -2.791 1 96.94 601 SER A O 1
ATOM 4655 N N . GLU A 1 602 ? 26.188 -14.555 -1.347 1 97.81 602 GLU A N 1
ATOM 4656 C CA . GLU A 1 602 ? 25.984 -15.398 -0.171 1 97.81 602 GLU A CA 1
ATOM 4657 C C . GLU A 1 602 ? 24.516 -15.719 0.036 1 97.81 602 GLU A C 1
ATOM 4659 O O . GLU A 1 602 ? 24.156 -16.828 0.424 1 97.81 602 GLU A O 1
ATOM 4664 N N . LEU A 1 603 ? 23.688 -14.789 -0.208 1 98.5 603 LEU A N 1
ATOM 4665 C CA . LEU A 1 603 ? 22.25 -14.977 -0.026 1 98.5 603 LEU A CA 1
ATOM 4666 C C . LEU A 1 603 ? 21.703 -15.953 -1.06 1 98.5 603 LEU A C 1
ATOM 4668 O O . LEU A 1 603 ? 20.844 -16.781 -0.74 1 98.5 603 LEU A O 1
ATOM 4672 N N . LEU A 1 604 ? 22.141 -15.836 -2.32 1 98.44 604 LEU A N 1
ATOM 4673 C CA . LEU A 1 604 ? 21.734 -16.781 -3.363 1 98.44 604 LEU A CA 1
ATOM 4674 C C . LEU A 1 604 ? 22.172 -18.203 -3.018 1 98.44 604 LEU A C 1
ATOM 4676 O O . LEU A 1 604 ? 21.422 -19.156 -3.252 1 98.44 604 LEU A O 1
ATOM 4680 N N . GLU A 1 605 ? 23.359 -18.297 -2.512 1 98.12 605 GLU A N 1
ATOM 4681 C CA . GLU A 1 605 ? 23.844 -19.609 -2.059 1 98.12 605 GLU A CA 1
ATOM 4682 C C . GLU A 1 605 ? 22.969 -20.156 -0.935 1 98.12 605 GLU A C 1
ATOM 4684 O O . GLU A 1 605 ? 22.609 -21.344 -0.941 1 98.12 605 GLU A O 1
ATOM 4689 N N . GLU A 1 606 ? 22.641 -19.328 -0.023 1 97.94 606 GLU A N 1
ATOM 4690 C CA . GLU A 1 606 ? 21.828 -19.734 1.121 1 97.94 606 GLU A CA 1
ATOM 4691 C C . GLU A 1 606 ? 20.484 -20.312 0.671 1 97.94 606 GLU A C 1
ATOM 4693 O O . GLU A 1 606 ? 20.016 -21.312 1.24 1 97.94 606 GLU A O 1
ATOM 4698 N N . ILE A 1 607 ? 19.906 -19.75 -0.366 1 98.06 607 ILE A N 1
ATOM 4699 C CA . ILE A 1 607 ? 18.547 -20.141 -0.708 1 98.06 607 ILE A CA 1
ATOM 4700 C C . ILE A 1 607 ? 18.562 -21.094 -1.902 1 98.06 607 ILE A C 1
ATOM 4702 O O . ILE A 1 607 ? 17.516 -21.453 -2.441 1 98.06 607 ILE A O 1
ATOM 4706 N N . GLY A 1 608 ? 19.734 -21.422 -2.385 1 98.12 608 GLY A N 1
ATOM 4707 C CA . GLY A 1 608 ? 19.891 -22.469 -3.381 1 98.12 608 GLY A CA 1
ATOM 4708 C C . GLY A 1 608 ? 19.641 -21.984 -4.797 1 98.12 608 GLY A C 1
ATOM 4709 O O . GLY A 1 608 ? 19.312 -22.781 -5.68 1 98.12 608 GLY A O 1
ATOM 4710 N N . LEU A 1 609 ? 19.734 -20.688 -5.07 1 98.5 609 LEU A N 1
ATOM 4711 C CA . LEU A 1 609 ? 19.609 -20.156 -6.422 1 98.5 609 LEU A CA 1
ATOM 4712 C C . LEU A 1 609 ? 20.984 -20 -7.062 1 98.5 609 LEU A C 1
ATOM 4714 O O . LEU A 1 609 ? 21.406 -18.891 -7.406 1 98.5 609 LEU A O 1
ATOM 4718 N N . THR A 1 610 ? 21.656 -21.156 -7.164 1 98.38 610 THR A N 1
ATOM 4719 C CA . THR A 1 610 ? 22.984 -21.25 -7.754 1 98.38 610 THR A CA 1
ATOM 4720 C C . THR A 1 610 ? 22.953 -22.156 -8.992 1 98.38 610 THR A C 1
ATOM 4722 O O . THR A 1 610 ? 22.031 -22.953 -9.164 1 98.38 610 THR A O 1
ATOM 4725 N N . SER A 1 611 ? 24.016 -22.016 -9.836 1 98.5 611 SER A N 1
ATOM 4726 C CA . SER A 1 611 ? 24.109 -22.812 -11.055 1 98.5 611 SER A CA 1
ATOM 4727 C C . SER A 1 611 ? 24.094 -24.297 -10.75 1 98.5 611 SER A C 1
ATOM 4729 O O . SER A 1 611 ? 23.406 -25.078 -11.43 1 98.5 611 SER A O 1
ATOM 4731 N N . SER A 1 612 ? 24.797 -24.672 -9.727 1 98.12 612 SER A N 1
ATOM 4732 C CA . SER A 1 612 ? 24.875 -26.078 -9.352 1 98.12 612 SER A CA 1
ATOM 4733 C C . SER A 1 612 ? 23.516 -26.609 -8.914 1 98.12 612 SER A C 1
ATOM 4735 O O . SER A 1 612 ? 23.141 -27.719 -9.289 1 98.12 612 SER A O 1
ATOM 4737 N N . GLN A 1 613 ? 22.828 -25.859 -8.125 1 98.44 613 GLN A N 1
ATOM 4738 C CA . GLN A 1 613 ? 21.531 -26.297 -7.648 1 98.44 613 GLN A CA 1
ATOM 4739 C C . GLN A 1 613 ? 20.5 -26.344 -8.781 1 98.44 613 GLN A C 1
ATOM 4741 O O . GLN A 1 613 ? 19.625 -27.203 -8.805 1 98.44 613 GLN A O 1
ATOM 4746 N N . VAL A 1 614 ? 20.547 -25.391 -9.703 1 98.62 614 VAL A N 1
ATOM 4747 C CA . VAL A 1 614 ? 19.672 -25.391 -10.883 1 98.62 614 VAL A CA 1
ATOM 4748 C C . VAL A 1 614 ? 19.938 -26.641 -11.719 1 98.62 614 VAL A C 1
ATOM 4750 O O . VAL A 1 614 ? 18.984 -27.312 -12.133 1 98.62 614 VAL A O 1
ATOM 4753 N N . ALA A 1 615 ? 21.219 -26.938 -11.969 1 98.25 615 ALA A N 1
ATOM 4754 C CA . ALA A 1 615 ? 21.594 -28.125 -12.727 1 98.25 615 ALA A CA 1
ATOM 4755 C C . ALA A 1 615 ? 21.094 -29.391 -12.039 1 98.25 615 ALA A C 1
ATOM 4757 O O . ALA A 1 615 ? 20.562 -30.297 -12.695 1 98.25 615 ALA A O 1
ATOM 4758 N N . ASN A 1 616 ? 21.266 -29.422 -10.766 1 97.56 616 ASN A N 1
ATOM 4759 C CA . ASN A 1 616 ? 20.844 -30.578 -9.984 1 97.56 616 ASN A CA 1
ATOM 4760 C C . ASN A 1 616 ? 19.328 -30.781 -10.07 1 97.56 616 ASN A C 1
ATOM 4762 O O . ASN A 1 616 ? 18.859 -31.906 -10.281 1 97.56 616 ASN A O 1
ATOM 4766 N N . GLN A 1 617 ? 18.547 -29.75 -9.906 1 97.12 617 GLN A N 1
ATOM 4767 C CA . GLN A 1 617 ? 17.094 -29.828 -9.953 1 97.12 617 GLN A CA 1
ATOM 4768 C C . GLN A 1 617 ? 16.609 -30.25 -11.336 1 97.12 617 GLN A C 1
ATOM 4770 O O . GLN A 1 617 ? 15.672 -31.047 -11.461 1 97.12 617 GLN A O 1
ATOM 4775 N N . LEU A 1 618 ? 17.188 -29.656 -12.367 1 97.5 618 LEU A N 1
ATOM 4776 C CA . LEU A 1 618 ? 16.781 -29.984 -13.734 1 97.5 618 LEU A CA 1
ATOM 4777 C C . LEU A 1 618 ? 17.125 -31.422 -14.086 1 97.5 618 LEU A C 1
ATOM 4779 O O . LEU A 1 618 ? 16.375 -32.094 -14.781 1 97.5 618 LEU A O 1
ATOM 4783 N N . SER A 1 619 ? 18.281 -31.891 -13.633 1 95.81 619 SER A N 1
ATOM 4784 C CA . SER A 1 619 ? 18.734 -33.25 -13.93 1 95.81 619 SER A CA 1
ATOM 4785 C C . SER A 1 619 ? 17.766 -34.281 -13.367 1 95.81 619 SER A C 1
ATOM 4787 O O . SER A 1 619 ? 17.609 -35.375 -13.938 1 95.81 619 SER A O 1
ATOM 4789 N N . LYS A 1 620 ? 17.125 -33.969 -12.258 1 94.62 620 LYS A N 1
ATOM 4790 C CA . LYS A 1 620 ? 16.156 -34.875 -11.641 1 94.62 620 LYS A CA 1
ATOM 4791 C C . LYS A 1 620 ? 14.945 -35.062 -12.539 1 94.62 620 LYS A C 1
ATOM 4793 O O . LYS A 1 620 ? 14.219 -36.062 -12.391 1 94.62 620 LYS A O 1
ATOM 4798 N N . LEU A 1 621 ? 14.711 -34.156 -13.477 1 94.62 621 LEU A N 1
ATOM 4799 C CA . LEU A 1 621 ? 13.562 -34.219 -14.367 1 94.62 621 LEU A CA 1
ATOM 4800 C C . LEU A 1 621 ? 13.914 -34.969 -15.641 1 94.62 621 LEU A C 1
ATOM 4802 O O . LEU A 1 621 ? 13.031 -35.281 -16.453 1 94.62 621 LEU A O 1
ATOM 4806 N N . LEU A 1 622 ? 15.188 -35.281 -15.844 1 93.5 622 LEU A N 1
ATOM 4807 C CA . LEU A 1 622 ? 15.672 -35.844 -17.094 1 93.5 622 LEU A CA 1
ATOM 4808 C C . LEU A 1 622 ? 15.992 -37.344 -16.906 1 93.5 622 LEU A C 1
ATOM 4810 O O . LEU A 1 622 ? 16.375 -37.75 -15.805 1 93.5 622 LEU A O 1
ATOM 4814 N N . PRO A 1 623 ? 15.758 -38.125 -17.969 1 88.12 623 PRO A N 1
ATOM 4815 C CA . PRO A 1 623 ? 16.172 -39.531 -17.891 1 88.12 623 PRO A CA 1
ATOM 4816 C C . PRO A 1 623 ? 17.688 -39.688 -17.734 1 88.12 623 PRO A C 1
ATOM 4818 O O . PRO A 1 623 ? 18.453 -38.875 -18.281 1 88.12 623 PRO A O 1
ATOM 4821 N N . ARG A 1 624 ? 18.062 -40.656 -16.859 1 79.5 624 ARG A N 1
ATOM 4822 C CA . ARG A 1 624 ? 19.484 -40.875 -16.672 1 79.5 624 ARG A CA 1
ATOM 4823 C C . ARG A 1 624 ? 20.156 -41.312 -17.969 1 79.5 624 ARG A C 1
ATOM 4825 O O . ARG A 1 624 ? 19.641 -42.156 -18.688 1 79.5 624 ARG A O 1
ATOM 4832 N N . LYS A 1 625 ? 21.031 -40.5 -18.484 1 72.5 625 LYS A N 1
ATOM 4833 C CA . LYS A 1 625 ? 21.812 -40.875 -19.656 1 72.5 625 LYS A CA 1
ATOM 4834 C C . LYS A 1 625 ? 22.953 -41.844 -19.266 1 72.5 625 LYS A C 1
ATOM 4836 O O . LYS A 1 625 ? 23.578 -41.656 -18.219 1 72.5 625 LYS A O 1
ATOM 4841 N N . GLN A 1 626 ? 23.031 -43.094 -19.516 1 55.28 626 GLN A N 1
ATOM 4842 C CA . GLN A 1 626 ? 24.078 -44.094 -19.297 1 55.28 626 GLN A CA 1
ATOM 4843 C C . GLN A 1 626 ? 25.422 -43.625 -19.859 1 55.28 626 GLN A C 1
ATOM 4845 O O . GLN A 1 626 ? 25.484 -43.125 -20.984 1 55.28 626 GLN A O 1
ATOM 4850 N N . LYS A 1 627 ? 26.328 -43.25 -19.078 1 55.5 627 LYS A N 1
ATOM 4851 C CA . LYS A 1 627 ? 27.719 -43.156 -19.547 1 55.5 627 LYS A CA 1
ATOM 4852 C C . LYS A 1 627 ? 28.125 -44.438 -20.312 1 55.5 627 LYS A C 1
ATOM 4854 O O . LYS A 1 627 ? 28 -45.531 -19.781 1 55.5 627 LYS A O 1
ATOM 4859 N N . ARG A 1 628 ? 27.891 -44.344 -21.625 1 42.03 628 ARG A N 1
ATOM 4860 C CA . ARG A 1 628 ? 28.562 -45.469 -22.281 1 42.03 628 ARG A CA 1
ATOM 4861 C C . ARG A 1 628 ? 29.969 -45.656 -21.719 1 42.03 628 ARG A C 1
ATOM 4863 O O . ARG A 1 628 ? 30.781 -44.719 -21.703 1 42.03 628 ARG A O 1
ATOM 4870 N N . ALA A 1 629 ? 30.109 -46.625 -20.984 1 41.97 629 ALA A N 1
ATOM 4871 C CA . ALA A 1 629 ? 31.5 -47 -20.781 1 41.97 629 ALA A CA 1
ATOM 4872 C C . ALA A 1 629 ? 32.188 -47.281 -22.109 1 41.97 629 ALA A C 1
ATOM 4874 O O . ALA A 1 629 ? 31.641 -47.938 -22.984 1 41.97 629 ALA A O 1
ATOM 4875 N N . MET B 1 1 ? -37.469 23.672 -13.766 1 73.88 1 MET B N 1
ATOM 4876 C CA . MET B 1 1 ? -36.781 23.266 -14.977 1 73.88 1 MET B CA 1
ATOM 4877 C C . MET B 1 1 ? -36.656 21.75 -15.07 1 73.88 1 MET B C 1
ATOM 4879 O O . MET B 1 1 ? -36.562 21.078 -14.047 1 73.88 1 MET B O 1
ATOM 4883 N N . ASP B 1 2 ? -36.906 21.297 -16.203 1 82.75 2 ASP B N 1
ATOM 4884 C CA . ASP B 1 2 ? -36.688 19.859 -16.422 1 82.75 2 ASP B CA 1
ATOM 4885 C C . ASP B 1 2 ? -35.219 19.516 -16.453 1 82.75 2 ASP B C 1
ATOM 4887 O O . ASP B 1 2 ? -34.531 19.797 -17.438 1 82.75 2 ASP B O 1
ATOM 4891 N N . LEU B 1 3 ? -34.75 19.016 -15.391 1 88.25 3 LEU B N 1
ATOM 4892 C CA . LEU B 1 3 ? -33.312 18.719 -15.211 1 88.25 3 LEU B CA 1
ATOM 4893 C C . LEU B 1 3 ? -32.844 17.734 -16.266 1 88.25 3 LEU B C 1
ATOM 4895 O O . LEU B 1 3 ? -31.656 17.734 -16.625 1 88.25 3 LEU B O 1
ATOM 4899 N N . GLU B 1 4 ? -33.719 16.938 -16.75 1 86.62 4 GLU B N 1
ATOM 4900 C CA . GLU B 1 4 ? -33.344 15.906 -17.734 1 86.62 4 GLU B CA 1
ATOM 4901 C C . GLU B 1 4 ? -33.062 16.531 -19.094 1 86.62 4 GLU B C 1
ATOM 4903 O O . GLU B 1 4 ? -32.469 15.875 -19.969 1 86.62 4 GLU B O 1
ATOM 4908 N N . LYS B 1 5 ? -33.344 17.781 -19.172 1 82.94 5 LYS B N 1
ATOM 4909 C CA . LYS B 1 5 ? -33.094 18.484 -20.422 1 82.94 5 LYS B CA 1
ATOM 4910 C C . LYS B 1 5 ? -31.812 19.297 -20.344 1 82.94 5 LYS B C 1
ATOM 4912 O O . LYS B 1 5 ? -31.375 19.891 -21.344 1 82.94 5 LYS B O 1
ATOM 4917 N N . LEU B 1 6 ? -31.234 19.266 -19.219 1 85.94 6 LEU B N 1
ATOM 4918 C CA . LEU B 1 6 ? -29.938 19.922 -19.078 1 85.94 6 LEU B CA 1
ATOM 4919 C C . LEU B 1 6 ? -28.812 19.047 -19.641 1 85.94 6 LEU B C 1
ATOM 4921 O O . LEU B 1 6 ? -28.562 17.953 -19.156 1 85.94 6 LEU B O 1
ATOM 4925 N N . HIS B 1 7 ? -28.203 19.484 -20.797 1 83.88 7 HIS B N 1
ATOM 4926 C CA . HIS B 1 7 ? -27.172 18.672 -21.438 1 83.88 7 HIS B CA 1
ATOM 4927 C C . HIS B 1 7 ? -25.797 19.344 -21.328 1 83.88 7 HIS B C 1
ATOM 4929 O O . HIS B 1 7 ? -24.766 18.672 -21.469 1 83.88 7 HIS B O 1
ATOM 4935 N N . ASP B 1 8 ? -25.844 20.641 -21.031 1 86.94 8 ASP B N 1
ATOM 4936 C CA . ASP B 1 8 ? -24.609 21.422 -21.016 1 86.94 8 ASP B CA 1
ATOM 4937 C C . ASP B 1 8 ? -24.531 22.312 -19.797 1 86.94 8 ASP B C 1
ATOM 4939 O O . ASP B 1 8 ? -25.391 23.172 -19.594 1 86.94 8 ASP B O 1
ATOM 4943 N N . PRO B 1 9 ? -23.453 22.156 -19.078 1 89.81 9 PRO B N 1
ATOM 4944 C CA . PRO B 1 9 ? -23.375 22.938 -17.844 1 89.81 9 PRO B CA 1
ATOM 4945 C C . PRO B 1 9 ? -23.172 24.438 -18.109 1 89.81 9 PRO B C 1
ATOM 4947 O O . PRO B 1 9 ? -23.375 25.25 -17.203 1 89.81 9 PRO B O 1
ATOM 4950 N N . SER B 1 10 ? -22.875 24.766 -19.344 1 89.06 10 SER B N 1
ATOM 4951 C CA . SER B 1 10 ? -22.656 26.172 -19.656 1 89.06 10 SER B CA 1
ATOM 4952 C C . SER B 1 10 ? -23.938 26.984 -19.5 1 89.06 10 SER B C 1
ATOM 4954 O O . SER B 1 10 ? -23.891 28.203 -19.359 1 89.06 10 SER B O 1
ATOM 4956 N N . LEU B 1 11 ? -25.078 26.312 -19.5 1 88.25 11 LEU B N 1
ATOM 4957 C CA . LEU B 1 11 ? -26.359 26.984 -19.359 1 88.25 11 LEU B CA 1
ATOM 4958 C C . LEU B 1 11 ? -26.469 27.641 -17.984 1 88.25 11 LEU B C 1
ATOM 4960 O O . LEU B 1 11 ? -27.219 28.609 -17.812 1 88.25 11 LEU B O 1
ATOM 4964 N N . ILE B 1 12 ? -25.703 27.109 -17.047 1 91.81 12 ILE B N 1
ATOM 4965 C CA . ILE B 1 12 ? -25.766 27.578 -15.664 1 91.81 12 ILE B CA 1
ATOM 4966 C C . ILE B 1 12 ? -25.141 28.953 -15.562 1 91.81 12 ILE B C 1
ATOM 4968 O O . ILE B 1 12 ? -25.516 29.75 -14.695 1 91.81 12 ILE B O 1
ATOM 4972 N N . LYS B 1 13 ? -24.312 29.297 -16.469 1 92.44 13 LYS B N 1
ATOM 4973 C CA . LYS B 1 13 ? -23.5 30.5 -16.391 1 92.44 13 LYS B CA 1
ATOM 4974 C C . LYS B 1 13 ? -24.359 31.75 -16.625 1 92.44 13 LYS B C 1
ATOM 4976 O O . LYS B 1 13 ? -24.031 32.844 -16.172 1 92.44 13 LYS B O 1
ATOM 4981 N N . SER B 1 14 ? -25.453 31.578 -17.312 1 91.56 14 SER B N 1
ATOM 4982 C CA . SER B 1 14 ? -26.297 32.719 -17.672 1 91.56 14 SER B CA 1
ATOM 4983 C C . SER B 1 14 ? -27.453 32.875 -16.703 1 91.56 14 SER B C 1
ATOM 4985 O O . SER B 1 14 ? -28.25 33.812 -16.812 1 91.56 14 SER B O 1
ATOM 4987 N N . MET B 1 15 ? -27.484 32.062 -15.727 1 93.75 15 MET B N 1
ATOM 4988 C CA . MET B 1 15 ? -28.609 32.094 -14.789 1 93.75 15 MET B CA 1
ATOM 4989 C C . MET B 1 15 ? -28.391 33.188 -13.727 1 93.75 15 MET B C 1
ATOM 4991 O O . MET B 1 15 ? -27.266 33.406 -13.281 1 93.75 15 MET B O 1
ATOM 4995 N N . THR B 1 16 ? -29.531 33.781 -13.352 1 94.25 16 THR B N 1
ATOM 4996 C CA . THR B 1 16 ? -29.5 34.719 -12.234 1 94.25 16 THR B CA 1
ATOM 4997 C C . THR B 1 16 ? -29.422 33.969 -10.906 1 94.25 16 THR B C 1
ATOM 4999 O O . THR B 1 16 ? -29.578 32.75 -10.859 1 94.25 16 THR B O 1
ATOM 5002 N N . LYS B 1 17 ? -29.141 34.75 -9.891 1 95 17 LYS B N 1
ATOM 5003 C CA . LYS B 1 17 ? -29.094 34.156 -8.555 1 95 17 LYS B CA 1
ATOM 5004 C C . LYS B 1 17 ? -30.406 33.469 -8.219 1 95 17 LYS B C 1
ATOM 5006 O O . LYS B 1 17 ? -30.422 32.344 -7.695 1 95 17 LYS B O 1
ATOM 5011 N N . GLN B 1 18 ? -31.484 34.125 -8.516 1 95.06 18 GLN B N 1
ATOM 5012 C CA . GLN B 1 18 ? -32.812 33.594 -8.227 1 95.06 18 GLN B CA 1
ATOM 5013 C C . GLN B 1 18 ? -33.031 32.281 -8.992 1 95.06 18 GLN B C 1
ATOM 5015 O O . GLN B 1 18 ? -33.594 31.328 -8.445 1 95.06 18 GLN B O 1
ATOM 5020 N N . GLU B 1 19 ? -32.656 32.281 -10.188 1 95.44 19 GLU B N 1
ATOM 5021 C CA . GLU B 1 19 ? -32.812 31.078 -11 1 95.44 19 GLU B CA 1
ATOM 5022 C C . GLU B 1 19 ? -31.938 29.938 -10.453 1 95.44 19 GLU B C 1
ATOM 5024 O O . GLU B 1 19 ? -32.375 28.766 -10.461 1 95.44 19 GLU B O 1
ATOM 5029 N N . LEU B 1 20 ? -30.766 30.312 -10.016 1 96.44 20 LEU B N 1
ATOM 5030 C CA . LEU B 1 20 ? -29.875 29.297 -9.445 1 96.44 20 LEU B CA 1
ATOM 5031 C C . LEU B 1 20 ? -30.453 28.734 -8.156 1 96.44 20 LEU B C 1
ATOM 5033 O O . LEU B 1 20 ? -30.328 27.531 -7.887 1 96.44 20 LEU B O 1
ATOM 5037 N N . GLU B 1 21 ? -31.031 29.578 -7.324 1 95.94 21 GLU B N 1
ATOM 5038 C CA . GLU B 1 21 ? -31.672 29.125 -6.09 1 95.94 21 GLU B CA 1
ATOM 5039 C C . GLU B 1 21 ? -32.844 28.172 -6.379 1 95.94 21 GLU B C 1
ATOM 5041 O O . GLU B 1 21 ? -33.031 27.188 -5.68 1 95.94 21 GLU B O 1
ATOM 5046 N N . GLN B 1 22 ? -33.594 28.5 -7.402 1 95.12 22 GLN B N 1
ATOM 5047 C CA . GLN B 1 22 ? -34.688 27.625 -7.816 1 95.12 22 GLN B CA 1
ATOM 5048 C C . GLN B 1 22 ? -34.156 26.281 -8.328 1 95.12 22 GLN B C 1
ATOM 5050 O O . GLN B 1 22 ? -34.688 25.234 -8 1 95.12 22 GLN B O 1
ATOM 5055 N N . LEU B 1 23 ? -33.156 26.375 -9.117 1 95.56 23 LEU B N 1
ATOM 5056 C CA . LEU B 1 23 ? -32.531 25.172 -9.641 1 95.56 23 LEU B CA 1
ATOM 5057 C C . LEU B 1 23 ? -32 24.297 -8.5 1 95.56 23 LEU B C 1
ATOM 5059 O O . LEU B 1 23 ? -32.094 23.062 -8.562 1 95.56 23 LEU B O 1
ATOM 5063 N N . ALA B 1 24 ? -31.438 24.891 -7.465 1 96.38 24 ALA B N 1
ATOM 5064 C CA . ALA B 1 24 ? -30.969 24.156 -6.297 1 96.38 24 ALA B CA 1
ATOM 5065 C C . ALA B 1 24 ? -32.094 23.359 -5.652 1 96.38 24 ALA B C 1
ATOM 5067 O O . ALA B 1 24 ? -31.906 22.188 -5.289 1 96.38 24 ALA B O 1
ATOM 5068 N N . GLU B 1 25 ? -33.219 23.969 -5.508 1 95.38 25 GLU B N 1
ATOM 5069 C CA . GLU B 1 25 ? -34.375 23.297 -4.926 1 95.38 25 GLU B CA 1
ATOM 5070 C C . GLU B 1 25 ? -34.844 22.141 -5.805 1 95.38 25 GLU B C 1
ATOM 5072 O O . GLU B 1 25 ? -35.25 21.094 -5.297 1 95.38 25 GLU B O 1
ATOM 5077 N N . GLU B 1 26 ? -34.875 22.359 -7.062 1 95.88 26 GLU B N 1
ATOM 5078 C CA . GLU B 1 26 ? -35.281 21.328 -8.008 1 95.88 26 GLU B CA 1
ATOM 5079 C C . GLU B 1 26 ? -34.344 20.141 -7.98 1 95.88 26 GLU B C 1
ATOM 5081 O O . GLU B 1 26 ? -34.781 18.984 -8.055 1 95.88 26 GLU B O 1
ATOM 5086 N N . ILE B 1 27 ? -33.094 20.422 -7.902 1 96.19 27 ILE B N 1
ATOM 5087 C CA . ILE B 1 27 ? -32.062 19.359 -7.84 1 96.19 27 ILE B CA 1
ATOM 5088 C C . ILE B 1 27 ? -32.25 18.547 -6.562 1 96.19 27 ILE B C 1
ATOM 5090 O O . ILE B 1 27 ? -32.188 17.312 -6.594 1 96.19 27 ILE B O 1
ATOM 5094 N N . ARG B 1 28 ? -32.469 19.188 -5.41 1 95.38 28 ARG B N 1
ATOM 5095 C CA . ARG B 1 28 ? -32.688 18.469 -4.152 1 95.38 28 ARG B CA 1
ATOM 5096 C C . ARG B 1 28 ? -33.906 17.562 -4.246 1 95.38 28 ARG B C 1
ATOM 5098 O O . ARG B 1 28 ? -33.875 16.406 -3.822 1 95.38 28 ARG B O 1
ATOM 5105 N N . GLN B 1 29 ? -34.969 18.141 -4.805 1 94.38 29 GLN B N 1
ATOM 5106 C CA . GLN B 1 29 ? -36.188 17.344 -4.957 1 94.38 29 GLN B CA 1
ATOM 5107 C C . GLN B 1 29 ? -35.938 16.141 -5.867 1 94.38 29 GLN B C 1
ATOM 5109 O O . GLN B 1 29 ? -36.406 15.039 -5.582 1 94.38 29 GLN B O 1
ATOM 5114 N N . PHE B 1 30 ? -35.25 16.375 -6.906 1 95 30 PHE B N 1
ATOM 5115 C CA . PHE B 1 30 ? -34.906 15.328 -7.852 1 95 30 PHE B CA 1
ATOM 5116 C C . PHE B 1 30 ? -34.125 14.219 -7.156 1 95 30 PHE B C 1
ATOM 5118 O O . PHE B 1 30 ? -34.438 13.031 -7.312 1 95 30 PHE B O 1
ATOM 5125 N N . LEU B 1 31 ? -33.094 14.594 -6.418 1 94.56 31 LEU B N 1
ATOM 5126 C CA . LEU B 1 31 ? -32.25 13.633 -5.707 1 94.56 31 LEU B CA 1
ATOM 5127 C C . LEU B 1 31 ? -33.062 12.836 -4.695 1 94.56 31 LEU B C 1
ATOM 5129 O O . LEU B 1 31 ? -32.938 11.617 -4.609 1 94.56 31 LEU B O 1
ATOM 5133 N N . ILE B 1 32 ? -33.906 13.523 -3.895 1 91.75 32 ILE B N 1
ATOM 5134 C CA . ILE B 1 32 ? -34.719 12.891 -2.865 1 91.75 32 ILE B CA 1
ATOM 5135 C C . ILE B 1 32 ? -35.656 11.867 -3.508 1 91.75 32 ILE B C 1
ATOM 5137 O O . ILE B 1 32 ? -35.812 10.75 -3.004 1 91.75 32 ILE B O 1
ATOM 5141 N N . GLU B 1 33 ? -36.188 12.18 -4.641 1 92.19 33 GLU B N 1
ATOM 5142 C CA . GLU B 1 33 ? -37.156 11.312 -5.316 1 92.19 33 GLU B CA 1
ATOM 5143 C C . GLU B 1 33 ? -36.469 10.125 -5.969 1 92.19 33 GLU B C 1
ATOM 5145 O O . GLU B 1 33 ? -36.875 8.977 -5.781 1 92.19 33 GLU B O 1
ATOM 5150 N N . LYS B 1 34 ? -35.438 10.336 -6.742 1 92.38 34 LYS B N 1
ATOM 5151 C CA . LYS B 1 34 ? -34.781 9.281 -7.492 1 92.38 34 LYS B CA 1
ATOM 5152 C C . LYS B 1 34 ? -34.094 8.297 -6.551 1 92.38 34 LYS B C 1
ATOM 5154 O O . LYS B 1 34 ? -34.156 7.082 -6.77 1 92.38 34 LYS B O 1
ATOM 5159 N N . LEU B 1 35 ? -33.5 8.789 -5.52 1 91.94 35 LEU B N 1
ATOM 5160 C CA . LEU B 1 35 ? -32.688 7.941 -4.656 1 91.94 35 LEU B CA 1
ATOM 5161 C C . LEU B 1 35 ? -33.562 7.172 -3.672 1 91.94 35 LEU B C 1
ATOM 5163 O O . LEU B 1 35 ? -33.125 6.191 -3.072 1 91.94 35 LEU B O 1
ATOM 5167 N N . SER B 1 36 ? -34.75 7.621 -3.488 1 88.88 36 SER B N 1
ATOM 5168 C CA . SER B 1 36 ? -35.688 6.824 -2.703 1 88.88 36 SER B CA 1
ATOM 5169 C C . SER B 1 36 ? -35.938 5.469 -3.354 1 88.88 36 SER B C 1
ATOM 5171 O O . SER B 1 36 ? -36.281 4.504 -2.67 1 88.88 36 SER B O 1
ATOM 5173 N N . ILE B 1 37 ? -35.656 5.418 -4.641 1 85.88 37 ILE B N 1
ATOM 5174 C CA . ILE B 1 37 ? -35.938 4.215 -5.418 1 85.88 37 ILE B CA 1
ATOM 5175 C C . ILE B 1 37 ? -34.625 3.434 -5.625 1 85.88 37 ILE B C 1
ATOM 5177 O O . ILE B 1 37 ? -34.594 2.227 -5.383 1 85.88 37 ILE B O 1
ATOM 5181 N N . THR B 1 38 ? -33.625 4.062 -6.008 1 86.69 38 THR B N 1
ATOM 5182 C CA . THR B 1 38 ? -32.375 3.393 -6.402 1 86.69 38 THR B CA 1
ATOM 5183 C C . THR B 1 38 ? -31.453 3.234 -5.211 1 86.69 38 THR B C 1
ATOM 5185 O O . THR B 1 38 ? -30.5 2.441 -5.258 1 86.69 38 THR B O 1
ATOM 5188 N N . GLY B 1 39 ? -31.719 4.016 -4.184 1 84.56 39 GLY B N 1
ATOM 5189 C CA . GLY B 1 39 ? -30.672 4.156 -3.184 1 84.56 39 GLY B CA 1
ATOM 5190 C C . GLY B 1 39 ? -29.484 4.977 -3.666 1 84.56 39 GLY B C 1
ATOM 5191 O O . GLY B 1 39 ? -29.438 5.383 -4.828 1 84.56 39 GLY B O 1
ATOM 5192 N N . GLY B 1 40 ? -28.516 5.176 -2.764 1 88 40 GLY B N 1
ATOM 5193 C CA . GLY B 1 40 ? -27.344 5.953 -3.113 1 88 40 GLY B CA 1
ATOM 5194 C C . GLY B 1 40 ? -26.859 6.855 -1.99 1 88 40 GLY B C 1
ATOM 5195 O O . GLY B 1 40 ? -27.281 6.695 -0.84 1 88 40 GLY B O 1
ATOM 5196 N N . HIS B 1 41 ? -25.906 7.672 -2.371 1 87.69 41 HIS B N 1
ATOM 5197 C CA . HIS B 1 41 ? -25.312 8.562 -1.377 1 87.69 41 HIS B CA 1
ATOM 5198 C C . HIS B 1 41 ? -26.047 9.898 -1.333 1 87.69 41 HIS B C 1
ATOM 5200 O O . HIS B 1 41 ? -25.547 10.906 -1.838 1 87.69 41 HIS B O 1
ATOM 5206 N N . LEU B 1 42 ? -27.156 10 -0.616 1 87.12 42 LEU B N 1
ATOM 5207 C CA . LEU B 1 42 ? -28.047 11.148 -0.636 1 87.12 42 LEU B CA 1
ATOM 5208 C C . LEU B 1 42 ? -27.5 12.289 0.211 1 87.12 42 LEU B C 1
ATOM 5210 O O . LEU B 1 42 ? -27.328 13.406 -0.279 1 87.12 42 LEU B O 1
ATOM 5214 N N . GLY B 1 43 ? -27.141 12.047 1.448 1 86.44 43 GLY B N 1
ATOM 5215 C CA . GLY B 1 43 ? -26.719 13.055 2.406 1 86.44 43 GLY B CA 1
ATOM 5216 C C . GLY B 1 43 ? -25.594 13.938 1.882 1 86.44 43 GLY B C 1
ATOM 5217 O O . GLY B 1 43 ? -25.734 15.164 1.855 1 86.44 43 GLY B O 1
ATOM 5218 N N . PRO B 1 44 ? -24.547 13.328 1.43 1 88.19 44 PRO B N 1
ATOM 5219 C CA . PRO B 1 44 ? -23.422 14.117 0.938 1 88.19 44 PRO B CA 1
ATOM 5220 C C . PRO B 1 44 ? -23.781 15 -0.249 1 88.19 44 PRO B C 1
ATOM 5222 O O . PRO B 1 44 ? -23.266 16.109 -0.38 1 88.19 44 PRO B O 1
ATOM 5225 N N . ASN B 1 45 ? -24.656 14.578 -1.112 1 92.69 45 ASN B N 1
ATOM 5226 C CA . ASN B 1 45 ? -25.016 15.328 -2.307 1 92.69 45 ASN B CA 1
ATOM 5227 C C . ASN B 1 45 ? -25.922 16.516 -1.973 1 92.69 45 ASN B C 1
ATOM 5229 O O . ASN B 1 45 ? -25.812 17.578 -2.58 1 92.69 45 ASN B O 1
ATOM 5233 N N . LEU B 1 46 ? -26.797 16.328 -0.99 1 92.12 46 LEU B N 1
ATOM 5234 C CA . LEU B 1 46 ? -27.656 17.406 -0.563 1 92.12 46 LEU B CA 1
ATOM 5235 C C . LEU B 1 46 ? -26.844 18.578 -0.003 1 92.12 46 LEU B C 1
ATOM 5237 O O . LEU B 1 46 ? -27.234 19.734 -0.15 1 92.12 46 LEU B O 1
ATOM 5241 N N . GLY B 1 47 ? -25.719 18.266 0.527 1 91.38 47 GLY B N 1
ATOM 5242 C CA . GLY B 1 47 ? -24.891 19.25 1.193 1 91.38 47 GLY B CA 1
ATOM 5243 C C . GLY B 1 47 ? -24.062 20.078 0.231 1 91.38 47 GLY B C 1
ATOM 5244 O O . GLY B 1 47 ? -23.578 21.156 0.584 1 91.38 47 GLY B O 1
ATOM 5245 N N . VAL B 1 48 ? -23.953 19.656 -1.031 1 95.25 48 VAL B N 1
ATOM 5246 C CA . VAL B 1 48 ? -22.984 20.328 -1.904 1 95.25 48 VAL B CA 1
ATOM 5247 C C . VAL B 1 48 ? -23.719 20.891 -3.125 1 95.25 48 VAL B C 1
ATOM 5249 O O . VAL B 1 48 ? -23.094 21.172 -4.148 1 95.25 48 VAL B O 1
ATOM 5252 N N . VAL B 1 49 ? -25.016 21.094 -3.092 1 96.75 49 VAL B N 1
ATOM 5253 C CA . VAL B 1 49 ? -25.797 21.547 -4.242 1 96.75 49 VAL B CA 1
ATOM 5254 C C . VAL B 1 49 ? -25.344 22.953 -4.652 1 96.75 49 VAL B C 1
ATOM 5256 O O . VAL B 1 49 ? -24.922 23.172 -5.789 1 96.75 49 VAL B O 1
ATOM 5259 N N . GLU B 1 50 ? -25.375 23.969 -3.709 1 97.44 50 GLU B N 1
ATOM 5260 C CA . GLU B 1 50 ? -24.984 25.344 -4.016 1 97.44 50 GLU B CA 1
ATOM 5261 C C . GLU B 1 50 ? -23.531 25.422 -4.445 1 97.44 50 GLU B C 1
ATOM 5263 O O . GLU B 1 50 ? -23.188 26.156 -5.379 1 97.44 50 GLU B O 1
ATOM 5268 N N . LEU B 1 51 ? -22.672 24.656 -3.713 1 97.44 51 LEU B N 1
ATOM 5269 C CA . LEU B 1 51 ? -21.25 24.641 -4.055 1 97.44 51 LEU B CA 1
ATOM 5270 C C . LEU B 1 51 ? -21.047 24.203 -5.504 1 97.44 51 LEU B C 1
ATOM 5272 O O . LEU B 1 51 ? -20.281 24.828 -6.242 1 97.44 51 LEU B O 1
ATOM 5276 N N . THR B 1 52 ? -21.719 23.125 -5.922 1 97.88 52 THR B N 1
ATOM 5277 C CA . THR B 1 52 ? -21.562 22.578 -7.27 1 97.88 52 THR B CA 1
ATOM 5278 C C . THR B 1 52 ? -22.094 23.578 -8.305 1 97.88 52 THR B C 1
ATOM 5280 O O . THR B 1 52 ? -21.469 23.766 -9.359 1 97.88 52 THR B O 1
ATOM 5283 N N . LEU B 1 53 ? -23.219 24.219 -8.031 1 97.38 53 LEU B N 1
ATOM 5284 C CA . LEU B 1 53 ? -23.781 25.234 -8.93 1 97.38 53 LEU B CA 1
ATOM 5285 C C . LEU B 1 53 ? -22.797 26.391 -9.102 1 97.38 53 LEU B C 1
ATOM 5287 O O . LEU B 1 53 ? -22.578 26.859 -10.219 1 97.38 53 LEU B O 1
ATOM 5291 N N . ALA B 1 54 ? -22.219 26.844 -7.98 1 97.75 54 ALA B N 1
ATOM 5292 C CA . ALA B 1 54 ? -21.25 27.938 -8.023 1 97.75 54 ALA B CA 1
ATOM 5293 C C . ALA B 1 54 ? -20.047 27.578 -8.875 1 97.75 54 ALA B C 1
ATOM 5295 O O . ALA B 1 54 ? -19.562 28.391 -9.672 1 97.75 54 ALA B O 1
ATOM 5296 N N . LEU B 1 55 ? -19.5 26.375 -8.703 1 98.19 55 LEU B N 1
ATOM 5297 C CA . LEU B 1 55 ? -18.344 25.906 -9.453 1 98.19 55 LEU B CA 1
ATOM 5298 C C . LEU B 1 55 ? -18.625 25.906 -10.945 1 98.19 55 LEU B C 1
ATOM 5300 O O . LEU B 1 55 ? -17.812 26.406 -11.742 1 98.19 55 LEU B O 1
ATOM 5304 N N . HIS B 1 56 ? -19.766 25.375 -11.352 1 97.38 56 HIS B N 1
ATOM 5305 C CA . HIS B 1 56 ? -20.094 25.281 -12.773 1 97.38 56 HIS B CA 1
ATOM 5306 C C . HIS B 1 56 ? -20.438 26.656 -13.344 1 97.38 56 HIS B C 1
ATOM 5308 O O . HIS B 1 56 ? -20.312 26.891 -14.547 1 97.38 56 HIS B O 1
ATOM 5314 N N . SER B 1 57 ? -20.938 27.562 -12.539 1 96.62 57 SER B N 1
ATOM 5315 C CA . SER B 1 57 ? -21.219 28.922 -12.984 1 96.62 57 SER B CA 1
ATOM 5316 C C . SER B 1 57 ? -19.938 29.703 -13.289 1 96.62 57 SER B C 1
ATOM 5318 O O . SER B 1 57 ? -19.891 30.5 -14.219 1 96.62 57 SER B O 1
ATOM 5320 N N . LEU B 1 58 ? -18.891 29.438 -12.57 1 97 58 LEU B N 1
ATOM 5321 C CA . LEU B 1 58 ? -17.703 30.281 -12.617 1 97 58 LEU B CA 1
ATOM 5322 C C . LEU B 1 58 ? -16.625 29.625 -13.477 1 97 58 LEU B C 1
ATOM 5324 O O . LEU B 1 58 ? -15.75 30.328 -14.008 1 97 58 LEU B O 1
ATOM 5328 N N . PHE B 1 59 ? -16.562 28.328 -13.539 1 97.62 59 PHE B N 1
ATOM 5329 C CA . PHE B 1 59 ? -15.516 27.609 -14.258 1 97.62 59 PHE B CA 1
ATOM 5330 C C . PHE B 1 59 ? -16.094 26.875 -15.453 1 97.62 59 PHE B C 1
ATOM 5332 O O . PHE B 1 59 ? -17.297 26.578 -15.5 1 97.62 59 PHE B O 1
ATOM 5339 N N . ASP B 1 60 ? -15.172 26.516 -16.438 1 97.06 60 ASP B N 1
ATOM 5340 C CA . ASP B 1 60 ? -15.594 25.891 -17.688 1 97.06 60 ASP B CA 1
ATOM 5341 C C . ASP B 1 60 ? -15.227 24.422 -17.734 1 97.06 60 ASP B C 1
ATOM 5343 O O . ASP B 1 60 ? -14.227 24.031 -18.328 1 97.06 60 ASP B O 1
ATOM 5347 N N . SER B 1 61 ? -16.125 23.594 -17.219 1 95.94 61 SER B N 1
ATOM 5348 C CA . SER B 1 61 ? -15.93 22.156 -17.344 1 95.94 61 SER B CA 1
ATOM 5349 C C . SER B 1 61 ? -16.25 21.672 -18.75 1 95.94 61 SER B C 1
ATOM 5351 O O . SER B 1 61 ? -17.234 22.109 -19.359 1 95.94 61 SER B O 1
ATOM 5353 N N . PRO B 1 62 ? -15.43 20.859 -19.406 1 96.44 62 PRO B N 1
ATOM 5354 C CA . PRO B 1 62 ? -14.32 20.125 -18.797 1 96.44 62 PRO B CA 1
ATOM 5355 C C . PRO B 1 62 ? -12.969 20.812 -19 1 96.44 62 PRO B C 1
ATOM 5357 O O . PRO B 1 62 ? -11.938 20.281 -18.594 1 96.44 62 PRO B O 1
ATOM 5360 N N . LYS B 1 63 ? -12.938 22 -19.703 1 97.38 63 LYS B N 1
ATOM 5361 C CA . LYS B 1 63 ? -11.656 22.688 -19.844 1 97.38 63 LYS B CA 1
ATOM 5362 C C . LYS B 1 63 ? -10.977 22.875 -18.5 1 97.38 63 LYS B C 1
ATOM 5364 O O . LYS B 1 63 ? -9.828 22.484 -18.312 1 97.38 63 LYS B O 1
ATOM 5369 N N . ASP B 1 64 ? -11.781 23.594 -17.641 1 98.31 64 ASP B N 1
ATOM 5370 C CA . ASP B 1 64 ? -11.328 23.641 -16.25 1 98.31 64 ASP B CA 1
ATOM 5371 C C . ASP B 1 64 ? -11.555 22.297 -15.555 1 98.31 64 ASP B C 1
ATOM 5373 O O . ASP B 1 64 ? -12.539 21.609 -15.82 1 98.31 64 ASP B O 1
ATOM 5377 N N . LYS B 1 65 ? -10.617 21.875 -14.773 1 98.69 65 LYS B N 1
ATOM 5378 C CA . LYS B 1 65 ? -10.648 20.547 -14.164 1 98.69 65 LYS B CA 1
ATOM 5379 C C . LYS B 1 65 ? -11.32 20.594 -12.789 1 98.69 65 LYS B C 1
ATOM 5381 O O . LYS B 1 65 ? -10.812 21.234 -11.867 1 98.69 65 LYS B O 1
ATOM 5386 N N . LEU B 1 66 ? -12.523 20.031 -12.672 1 98.31 66 LEU B N 1
ATOM 5387 C CA . LEU B 1 66 ? -13.164 19.812 -11.383 1 98.31 66 LEU B CA 1
ATOM 5388 C C . LEU B 1 66 ? -12.906 18.391 -10.898 1 98.31 66 LEU B C 1
ATOM 5390 O O . LEU B 1 66 ? -13.398 17.422 -11.484 1 98.31 66 LEU B O 1
ATOM 5394 N N . ILE B 1 67 ? -12.148 18.266 -9.828 1 98.56 67 ILE B N 1
ATOM 5395 C CA . ILE B 1 67 ? -11.719 16.953 -9.336 1 98.56 67 ILE B CA 1
ATOM 5396 C C . ILE B 1 67 ? -12.398 16.656 -8 1 98.56 67 ILE B C 1
ATOM 5398 O O . ILE B 1 67 ? -11.992 17.188 -6.965 1 98.56 67 ILE B O 1
ATOM 5402 N N . TRP B 1 68 ? -13.305 15.734 -8.023 1 97.12 68 TRP B N 1
ATOM 5403 C CA . TRP B 1 68 ? -14.047 15.367 -6.82 1 97.12 68 TRP B CA 1
ATOM 5404 C C . TRP B 1 68 ? -13.32 14.273 -6.047 1 97.12 68 TRP B C 1
ATOM 5406 O O . TRP B 1 68 ? -13.133 13.164 -6.562 1 97.12 68 TRP B O 1
ATOM 5416 N N . ASP B 1 69 ? -12.914 14.414 -4.789 1 94.81 69 ASP B N 1
ATOM 5417 C CA . ASP B 1 69 ? -12.258 13.422 -3.943 1 94.81 69 ASP B CA 1
ATOM 5418 C C . ASP B 1 69 ? -13.25 12.398 -3.412 1 94.81 69 ASP B C 1
ATOM 5420 O O . ASP B 1 69 ? -13.016 11.195 -3.502 1 94.81 69 ASP B O 1
ATOM 5424 N N . VAL B 1 70 ? -14.266 12.891 -2.795 1 81 70 VAL B N 1
ATOM 5425 C CA . VAL B 1 70 ? -15.375 12.055 -2.367 1 81 70 VAL B CA 1
ATOM 5426 C C . VAL B 1 70 ? -16.375 11.891 -3.514 1 81 70 VAL B C 1
ATOM 5428 O O . VAL B 1 70 ? -17.438 12.531 -3.521 1 81 70 VAL B O 1
ATOM 5431 N N . GLY B 1 71 ? -16.031 10.953 -4.344 1 87.56 71 GLY B N 1
ATOM 5432 C CA . GLY B 1 71 ? -16.75 10.836 -5.602 1 87.56 71 GLY B CA 1
ATOM 5433 C C . GLY B 1 71 ? -18.25 10.602 -5.418 1 87.56 71 GLY B C 1
ATOM 5434 O O . GLY B 1 71 ? -19.047 10.922 -6.305 1 87.56 71 GLY B O 1
ATOM 5435 N N . HIS B 1 72 ? -18.578 10.148 -4.258 1 88.56 72 HIS B N 1
ATOM 5436 C CA . HIS B 1 72 ? -19.984 9.883 -4.051 1 88.56 72 HIS B CA 1
ATOM 5437 C C . HIS B 1 72 ? -20.766 11.18 -3.82 1 88.56 72 HIS B C 1
ATOM 5439 O O . HIS B 1 72 ? -22 11.156 -3.705 1 88.56 72 HIS B O 1
ATOM 5445 N N . GLN B 1 73 ? -20.109 12.312 -3.871 1 91.56 73 GLN B N 1
ATOM 5446 C CA . GLN B 1 73 ? -20.766 13.617 -3.775 1 91.56 73 GLN B CA 1
ATOM 5447 C C . GLN B 1 73 ? -20.922 14.25 -5.152 1 91.56 73 GLN B C 1
ATOM 5449 O O . GLN B 1 73 ? -21.281 15.422 -5.262 1 91.56 73 GLN B O 1
ATOM 5454 N N . ALA B 1 74 ? -20.75 13.469 -6.156 1 94.88 74 ALA B N 1
ATOM 5455 C CA . ALA B 1 74 ? -20.656 14.062 -7.488 1 94.88 74 ALA B CA 1
ATOM 5456 C C . ALA B 1 74 ? -21.984 13.922 -8.242 1 94.88 74 ALA B C 1
ATOM 5458 O O . ALA B 1 74 ? -22.031 14.102 -9.461 1 94.88 74 ALA B O 1
ATOM 5459 N N . TYR B 1 75 ? -23.109 13.609 -7.539 1 96.06 75 TYR B N 1
ATOM 5460 C CA . TYR B 1 75 ? -24.375 13.414 -8.25 1 96.06 75 TYR B CA 1
ATOM 5461 C C . TYR B 1 75 ? -24.859 14.711 -8.883 1 96.06 75 TYR B C 1
ATOM 5463 O O . TYR B 1 75 ? -25.344 14.719 -10.008 1 96.06 75 TYR B O 1
ATOM 5471 N N . VAL B 1 76 ? -24.703 15.859 -8.18 1 97 76 VAL B N 1
ATOM 5472 C CA . VAL B 1 76 ? -25.125 17.141 -8.719 1 97 76 VAL B CA 1
ATOM 5473 C C . VAL B 1 76 ? -24.281 17.484 -9.945 1 97 76 VAL B C 1
ATOM 5475 O O . VAL B 1 76 ? -24.812 17.969 -10.953 1 97 76 VAL B O 1
ATOM 5478 N N . HIS B 1 77 ? -22.984 17.234 -9.898 1 97.5 77 HIS B N 1
ATOM 5479 C CA . HIS B 1 77 ? -22.094 17.391 -11.047 1 97.5 77 HIS B CA 1
ATOM 5480 C C . HIS B 1 77 ? -22.562 16.562 -12.227 1 97.5 77 HIS B C 1
ATOM 5482 O O . HIS B 1 77 ? -22.578 17.031 -13.367 1 97.5 77 HIS B O 1
ATOM 5488 N N . LYS B 1 78 ? -22.984 15.305 -11.953 1 97.12 78 LYS B N 1
ATOM 5489 C CA . LYS B 1 78 ? -23.484 14.43 -13.008 1 97.12 78 LYS B CA 1
ATOM 5490 C C . LYS B 1 78 ? -24.781 14.984 -13.609 1 97.12 78 LYS B C 1
ATOM 5492 O O . LYS B 1 78 ? -24.969 14.953 -14.828 1 97.12 78 LYS B O 1
ATOM 5497 N N . ILE B 1 79 ? -25.656 15.508 -12.758 1 96.81 79 ILE B N 1
ATOM 5498 C CA . ILE B 1 79 ? -26.906 16.078 -13.211 1 96.81 79 ILE B CA 1
ATOM 5499 C C . ILE B 1 79 ? -26.641 17.266 -14.141 1 96.81 79 ILE B C 1
ATOM 5501 O O . ILE B 1 79 ? -27.172 17.328 -15.25 1 96.81 79 ILE B O 1
ATOM 5505 N N . LEU B 1 80 ? -25.719 18.141 -13.742 1 96.94 80 LEU B N 1
ATOM 5506 C CA . LEU B 1 80 ? -25.453 19.375 -14.461 1 96.94 80 LEU B CA 1
ATOM 5507 C C . LEU B 1 80 ? -24.703 19.094 -15.766 1 96.94 80 LEU B C 1
ATOM 5509 O O . LEU B 1 80 ? -24.734 19.922 -16.688 1 96.94 80 LEU B O 1
ATOM 5513 N N . THR B 1 81 ? -24.062 17.953 -15.859 1 96.69 81 THR B N 1
ATOM 5514 C CA . THR B 1 81 ? -23.266 17.641 -17.047 1 96.69 81 THR B CA 1
ATOM 5515 C C . THR B 1 81 ? -24 16.672 -17.953 1 96.69 81 THR B C 1
ATOM 5517 O O . THR B 1 81 ? -23.375 15.922 -18.703 1 96.69 81 THR B O 1
ATOM 5520 N N . GLY B 1 82 ? -25.312 16.547 -17.828 1 94.94 82 GLY B N 1
ATOM 5521 C CA . GLY B 1 82 ? -26.141 15.938 -18.844 1 94.94 82 GLY B CA 1
ATOM 5522 C C . GLY B 1 82 ? -26.531 14.508 -18.516 1 94.94 82 GLY B C 1
ATOM 5523 O O . GLY B 1 82 ? -27.031 13.781 -19.391 1 94.94 82 GLY B O 1
ATOM 5524 N N . ARG B 1 83 ? -26.453 14.078 -17.266 1 96.06 83 ARG B N 1
ATOM 5525 C CA . ARG B 1 83 ? -26.688 12.664 -16.984 1 96.06 83 ARG B CA 1
ATOM 5526 C C . ARG B 1 83 ? -27.875 12.477 -16.062 1 96.06 83 ARG B C 1
ATOM 5528 O O . ARG B 1 83 ? -28.031 11.414 -15.453 1 96.06 83 ARG B O 1
ATOM 5535 N N . ALA B 1 84 ? -28.656 13.516 -15.914 1 95.81 84 ALA B N 1
ATOM 5536 C CA . ALA B 1 84 ? -29.844 13.438 -15.055 1 95.81 84 ALA B CA 1
ATOM 5537 C C . ALA B 1 84 ? -30.766 12.32 -15.508 1 95.81 84 ALA B C 1
ATOM 5539 O O . ALA B 1 84 ? -31.375 11.625 -14.68 1 95.81 84 ALA B O 1
ATOM 5540 N N . GLY B 1 85 ? -30.922 12.109 -16.781 1 94.75 85 GLY B N 1
ATOM 5541 C CA . GLY B 1 85 ? -31.844 11.125 -17.328 1 94.75 85 GLY B CA 1
ATOM 5542 C C . GLY B 1 85 ? -31.406 9.695 -17.062 1 94.75 85 GLY B C 1
ATOM 5543 O O . GLY B 1 85 ? -32.188 8.758 -17.266 1 94.75 85 GLY B O 1
ATOM 5544 N N . GLN B 1 86 ? -30.281 9.492 -16.562 1 95.31 86 GLN B N 1
ATOM 5545 C CA . GLN B 1 86 ? -29.734 8.156 -16.344 1 95.31 86 GLN B CA 1
ATOM 5546 C C . GLN B 1 86 ? -29.859 7.758 -14.867 1 95.31 86 GLN B C 1
ATOM 5548 O O . GLN B 1 86 ? -29.5 6.641 -14.492 1 95.31 86 GLN B O 1
ATOM 5553 N N . PHE B 1 87 ? -30.438 8.562 -14.008 1 96 87 PHE B N 1
ATOM 5554 C CA . PHE B 1 87 ? -30.438 8.359 -12.562 1 96 87 PHE B CA 1
ATOM 5555 C C . PHE B 1 87 ? -31.359 7.219 -12.172 1 96 87 PHE B C 1
ATOM 5557 O O . PHE B 1 87 ? -31.266 6.68 -11.07 1 96 87 PHE B O 1
ATOM 5564 N N . ASP B 1 88 ? -32.25 6.797 -13.07 1 94.88 88 ASP B N 1
ATOM 5565 C CA . ASP B 1 88 ? -33.094 5.637 -12.805 1 94.88 88 ASP B CA 1
ATOM 5566 C C . ASP B 1 88 ? -32.281 4.355 -12.758 1 94.88 88 ASP B C 1
ATOM 5568 O O . ASP B 1 88 ? -32.719 3.346 -12.203 1 94.88 88 ASP B O 1
ATOM 5572 N N . GLN B 1 89 ? -31.094 4.414 -13.281 1 95.88 89 GLN B N 1
ATOM 5573 C CA . GLN B 1 89 ? -30.219 3.242 -13.32 1 95.88 89 GLN B CA 1
ATOM 5574 C C . GLN B 1 89 ? -28.953 3.477 -12.516 1 95.88 89 GLN B C 1
ATOM 5576 O O . GLN B 1 89 ? -27.938 2.801 -12.734 1 95.88 89 GLN B O 1
ATOM 5581 N N . LEU B 1 90 ? -29 4.469 -11.672 1 95.12 90 LEU B N 1
ATOM 5582 C CA . LEU B 1 90 ? -27.844 4.785 -10.836 1 95.12 90 LEU B CA 1
ATOM 5583 C C . LEU B 1 90 ? -27.391 3.561 -10.047 1 95.12 90 LEU B C 1
ATOM 5585 O O . LEU B 1 90 ? -28.203 2.908 -9.391 1 95.12 90 LEU B O 1
ATOM 5589 N N . ARG B 1 91 ? -26.047 3.166 -10.133 1 94.69 91 ARG B N 1
ATOM 5590 C CA . ARG B 1 91 ? -25.375 2.121 -9.359 1 94.69 91 ARG B CA 1
ATOM 5591 C C . ARG B 1 91 ? -25.938 0.744 -9.719 1 94.69 91 ARG B C 1
ATOM 5593 O O . ARG B 1 91 ? -25.766 -0.21 -8.953 1 94.69 91 ARG B O 1
ATOM 5600 N N . GLN B 1 92 ? -26.672 0.639 -10.82 1 95.62 92 GLN B N 1
ATOM 5601 C CA . GLN B 1 92 ? -27.219 -0.628 -11.297 1 95.62 92 GLN B CA 1
ATOM 5602 C C . GLN B 1 92 ? -26.359 -1.205 -12.422 1 95.62 92 GLN B C 1
ATOM 5604 O O . GLN B 1 92 ? -25.516 -0.511 -12.984 1 95.62 92 GLN B O 1
ATOM 5609 N N . TYR B 1 93 ? -26.547 -2.498 -12.664 1 96.56 93 TYR B N 1
ATOM 5610 C CA . TYR B 1 93 ? -25.812 -3.23 -13.68 1 96.56 93 TYR B CA 1
ATOM 5611 C C . TYR B 1 93 ? -25.859 -2.5 -15.016 1 96.56 93 TYR B C 1
ATOM 5613 O O . TYR B 1 93 ? -26.938 -2.234 -15.555 1 96.56 93 TYR B O 1
ATOM 5621 N N . LYS B 1 94 ? -24.719 -2.053 -15.539 1 95.81 94 LYS B N 1
ATOM 5622 C CA . LYS B 1 94 ? -24.531 -1.37 -16.812 1 95.81 94 LYS B CA 1
ATOM 5623 C C . LYS B 1 94 ? -25.203 -0.005 -16.812 1 95.81 94 LYS B C 1
ATOM 5625 O O . LYS B 1 94 ? -25.469 0.565 -17.875 1 95.81 94 LYS B O 1
ATOM 5630 N N . GLY B 1 95 ? -25.562 0.495 -15.664 1 96.5 95 GLY B N 1
ATOM 5631 C CA . GLY B 1 95 ? -26.156 1.817 -15.523 1 96.5 95 GLY B CA 1
ATOM 5632 C C . GLY B 1 95 ? -25.141 2.887 -15.164 1 96.5 95 GLY B C 1
ATOM 5633 O O . GLY B 1 95 ? -23.938 2.744 -15.453 1 96.5 95 GLY B O 1
ATOM 5634 N N . LEU B 1 96 ? -25.656 3.988 -14.609 1 96.44 96 LEU B N 1
ATOM 5635 C CA . LEU B 1 96 ? -24.828 5.121 -14.211 1 96.44 96 LEU B CA 1
ATOM 5636 C C . LEU B 1 96 ? -24.016 4.789 -12.977 1 96.44 96 LEU B C 1
ATOM 5638 O O . LEU B 1 96 ? -24.531 4.234 -12.008 1 96.44 96 LEU B O 1
ATOM 5642 N N . CYS B 1 97 ? -22.719 5.055 -13.055 1 95.88 97 CYS B N 1
ATOM 5643 C CA . CYS B 1 97 ? -21.828 4.816 -11.93 1 95.88 97 CYS B CA 1
ATOM 5644 C C . CYS B 1 97 ? -22.109 5.793 -10.797 1 95.88 97 CYS B C 1
ATOM 5646 O O . CYS B 1 97 ? -22.438 6.953 -11.039 1 95.88 97 CYS B O 1
ATOM 5648 N N . GLY B 1 98 ? -22 5.328 -9.609 1 94.81 98 GLY B N 1
ATOM 5649 C CA . GLY B 1 98 ? -22.219 6.168 -8.445 1 94.81 98 GLY B CA 1
ATOM 5650 C C . GLY B 1 98 ? -21.062 7.094 -8.141 1 94.81 98 GLY B C 1
ATOM 5651 O O . GLY B 1 98 ? -21.156 7.938 -7.246 1 94.81 98 GLY B O 1
ATOM 5652 N N . PHE B 1 99 ? -19.953 6.961 -8.891 1 95.69 99 PHE B N 1
ATOM 5653 C CA . PHE B 1 99 ? -18.75 7.766 -8.766 1 95.69 99 PHE B CA 1
ATOM 5654 C C . PHE B 1 99 ? -18.344 8.359 -10.109 1 95.69 99 PHE B C 1
ATOM 5656 O O . PHE B 1 99 ? -18.844 7.941 -11.156 1 95.69 99 PHE B O 1
ATOM 5663 N N . PRO B 1 100 ? -17.469 9.43 -10.07 1 96.06 100 PRO B N 1
ATOM 5664 C CA . PRO B 1 100 ? -16.953 9.906 -11.352 1 96.06 100 PRO B CA 1
ATOM 5665 C C . PRO B 1 100 ? -16.203 8.82 -12.125 1 96.06 100 PRO B C 1
ATOM 5667 O O . PRO B 1 100 ? -15.469 8.023 -11.531 1 96.06 100 PRO B O 1
ATOM 5670 N N . LYS B 1 101 ? -16.453 8.773 -13.367 1 95.81 101 LYS B N 1
ATOM 5671 C CA . LYS B 1 101 ? -15.852 7.793 -14.266 1 95.81 101 LYS B CA 1
ATOM 5672 C C . LYS B 1 101 ? -15.461 8.43 -15.602 1 95.81 101 LYS B C 1
ATOM 5674 O O . LYS B 1 101 ? -16.312 9 -16.297 1 95.81 101 LYS B O 1
ATOM 5679 N N . ARG B 1 102 ? -14.227 8.281 -16.031 1 96.31 102 ARG B N 1
ATOM 5680 C CA . ARG B 1 102 ? -13.688 9 -17.172 1 96.31 102 ARG B CA 1
ATOM 5681 C C . ARG B 1 102 ? -14.336 8.523 -18.469 1 96.31 102 ARG B C 1
ATOM 5683 O O . ARG B 1 102 ? -14.531 9.312 -19.406 1 96.31 102 ARG B O 1
ATOM 5690 N N . ASP B 1 103 ? -14.664 7.23 -18.5 1 94.12 103 ASP B N 1
ATOM 5691 C CA . ASP B 1 103 ? -15.234 6.707 -19.734 1 94.12 103 ASP B CA 1
ATOM 5692 C C . ASP B 1 103 ? -16.734 6.961 -19.812 1 94.12 103 ASP B C 1
ATOM 5694 O O . ASP B 1 103 ? -17.375 6.742 -20.844 1 94.12 103 ASP B O 1
ATOM 5698 N N . GLU B 1 104 ? -17.312 7.516 -18.734 1 95.62 104 GLU B N 1
ATOM 5699 C CA . GLU B 1 104 ? -18.734 7.828 -18.672 1 95.62 104 GLU B CA 1
ATOM 5700 C C . GLU B 1 104 ? -19.016 9.25 -19.156 1 95.62 104 GLU B C 1
ATOM 5702 O O . GLU B 1 104 ? -20.031 9.508 -19.797 1 95.62 104 GLU B O 1
ATOM 5707 N N . SER B 1 105 ? -18.078 10.195 -18.891 1 96.31 105 SER B N 1
ATOM 5708 C CA . SER B 1 105 ? -18.266 11.594 -19.234 1 96.31 105 SER B CA 1
ATOM 5709 C C . SER B 1 105 ? -16.922 12.32 -19.344 1 96.31 105 SER B C 1
ATOM 5711 O O . SER B 1 105 ? -16.031 12.094 -18.531 1 96.31 105 SER B O 1
ATOM 5713 N N . GLU B 1 106 ? -16.781 13.227 -20.344 1 96.81 106 GLU B N 1
ATOM 5714 C CA . GLU B 1 106 ? -15.57 14.039 -20.469 1 96.81 106 GLU B CA 1
ATOM 5715 C C . GLU B 1 106 ? -15.422 14.984 -19.281 1 96.81 106 GLU B C 1
ATOM 5717 O O . GLU B 1 106 ? -14.32 15.477 -19.016 1 96.81 106 GLU B O 1
ATOM 5722 N N . HIS B 1 107 ? -16.578 15.242 -18.562 1 97.12 107 HIS B N 1
ATOM 5723 C CA . HIS B 1 107 ? -16.547 16.141 -17.422 1 97.12 107 HIS B CA 1
ATOM 5724 C C . HIS B 1 107 ? -15.961 15.461 -16.188 1 97.12 107 HIS B C 1
ATOM 5726 O O . HIS B 1 107 ? -15.609 16.125 -15.211 1 97.12 107 HIS B O 1
ATOM 5732 N N . ASP B 1 108 ? -15.922 14.086 -16.219 1 97.62 108 ASP B N 1
ATOM 5733 C CA . ASP B 1 108 ? -15.234 13.328 -15.172 1 97.62 108 ASP B CA 1
ATOM 5734 C C . ASP B 1 108 ? -13.742 13.203 -15.492 1 97.62 108 ASP B C 1
ATOM 5736 O O . ASP B 1 108 ? -13.297 12.172 -16 1 97.62 108 ASP B O 1
ATOM 5740 N N . VAL B 1 109 ? -12.977 14.164 -15.086 1 97.81 109 VAL B N 1
ATOM 5741 C CA . VAL B 1 109 ? -11.594 14.281 -15.523 1 97.81 109 VAL B CA 1
ATOM 5742 C C . VAL B 1 109 ? -10.703 13.398 -14.656 1 97.81 109 VAL B C 1
ATOM 5744 O O . VAL B 1 109 ? -9.508 13.242 -14.93 1 97.81 109 VAL B O 1
ATOM 5747 N N . TRP B 1 110 ? -11.234 12.805 -13.586 1 97.88 110 TRP B N 1
ATOM 5748 C CA . TRP B 1 110 ? -10.578 11.906 -12.641 1 97.88 110 TRP B CA 1
ATOM 5749 C C . TRP B 1 110 ? -11.578 10.922 -12.047 1 97.88 110 TRP B C 1
ATOM 5751 O O . TRP B 1 110 ? -12.766 11.227 -11.914 1 97.88 110 TRP B O 1
ATOM 5761 N N . GLU B 1 111 ? -11.117 9.719 -11.773 1 96.56 111 GLU B N 1
ATOM 5762 C CA . GLU B 1 111 ? -11.969 8.719 -11.141 1 96.56 111 GLU B CA 1
ATOM 5763 C C . GLU B 1 111 ? -11.641 8.578 -9.656 1 96.56 111 GLU B C 1
ATOM 5765 O O . GLU B 1 111 ? -10.484 8.68 -9.258 1 96.56 111 GLU B O 1
ATOM 5770 N N . THR B 1 112 ? -12.742 8.414 -8.914 1 94.12 112 THR B N 1
ATOM 5771 C CA . THR B 1 112 ? -12.531 8.273 -7.48 1 94.12 112 THR B CA 1
ATOM 5772 C C . THR B 1 112 ? -13.453 7.207 -6.898 1 94.12 112 THR B C 1
ATOM 5774 O O . THR B 1 112 ? -14.602 7.066 -7.336 1 94.12 112 THR B O 1
ATOM 5777 N N . GLY B 1 113 ? -12.969 6.395 -6.02 1 92.25 113 GLY B N 1
ATOM 5778 C CA . GLY B 1 113 ? -13.625 5.5 -5.082 1 92.25 113 GLY B CA 1
ATOM 5779 C C . GLY B 1 113 ? -13.062 5.59 -3.676 1 92.25 113 GLY B C 1
ATOM 5780 O O . GLY B 1 113 ? -13.727 6.082 -2.766 1 92.25 113 GLY B O 1
ATOM 5781 N N . HIS B 1 114 ? -11.859 5.34 -3.66 1 94.25 114 HIS B N 1
ATOM 5782 C CA . HIS B 1 114 ? -11.125 5.625 -2.434 1 94.25 114 HIS B CA 1
ATOM 5783 C C . HIS B 1 114 ? -10.891 7.125 -2.271 1 94.25 114 HIS B C 1
ATOM 5785 O O . HIS B 1 114 ? -10.609 7.82 -3.248 1 94.25 114 HIS B O 1
ATOM 5791 N N . SER B 1 115 ? -11.016 7.609 -1.078 1 94.31 115 SER B N 1
ATOM 5792 C CA . SER B 1 115 ? -10.891 9.039 -0.821 1 94.31 115 SER B CA 1
ATOM 5793 C C . SER B 1 115 ? -9.43 9.461 -0.752 1 94.31 115 SER B C 1
ATOM 5795 O O . SER B 1 115 ? -8.531 8.625 -0.882 1 94.31 115 SER B O 1
ATOM 5797 N N . SER B 1 116 ? -9.18 10.781 -0.662 1 96.31 116 SER B N 1
ATOM 5798 C CA . SER B 1 116 ? -7.902 11.438 -0.38 1 96.31 116 SER B CA 1
ATOM 5799 C C . SER B 1 116 ? -7.023 11.492 -1.623 1 96.31 116 SER B C 1
ATOM 5801 O O . SER B 1 116 ? -5.801 11.625 -1.52 1 96.31 116 SER B O 1
ATOM 5803 N N . THR B 1 117 ? -7.582 11.398 -2.842 1 97.62 117 THR B N 1
ATOM 5804 C CA . THR B 1 117 ? -6.754 11.297 -4.039 1 97.62 117 THR B CA 1
ATOM 5805 C C . THR B 1 117 ? -6.746 12.609 -4.812 1 97.62 117 THR B C 1
ATOM 5807 O O . THR B 1 117 ? -5.863 12.844 -5.641 1 97.62 117 THR B O 1
ATOM 5810 N N . SER B 1 118 ? -7.699 13.508 -4.582 1 98.25 118 SER B N 1
ATOM 5811 C CA . SER B 1 118 ? -7.969 14.656 -5.445 1 98.25 118 SER B CA 1
ATOM 5812 C C . SER B 1 118 ? -6.789 15.625 -5.469 1 98.25 118 SER B C 1
ATOM 5814 O O . SER B 1 118 ? -6.453 16.172 -6.52 1 98.25 118 SER B O 1
ATOM 5816 N N . LEU B 1 119 ? -6.164 15.812 -4.297 1 98.38 119 LEU B N 1
ATOM 5817 C CA . LEU B 1 119 ? -5.078 16.781 -4.234 1 98.38 119 LEU B CA 1
ATOM 5818 C C . LEU B 1 119 ? -3.893 16.328 -5.078 1 98.38 119 LEU B C 1
ATOM 5820 O O . LEU B 1 119 ? -3.277 17.141 -5.773 1 98.38 119 LEU B O 1
ATOM 5824 N N . SER B 1 120 ? -3.51 15.047 -5.023 1 98.75 120 SER B N 1
ATOM 5825 C CA . SER B 1 120 ? -2.41 14.508 -5.82 1 98.75 120 SER B CA 1
ATOM 5826 C C . SER B 1 120 ? -2.715 14.586 -7.312 1 98.75 120 SER B C 1
ATOM 5828 O O . SER B 1 120 ? -1.849 14.953 -8.109 1 98.75 120 SER B O 1
ATOM 5830 N N . ALA B 1 121 ? -3.965 14.211 -7.68 1 98.75 121 ALA B N 1
ATOM 5831 C CA . ALA B 1 121 ? -4.383 14.32 -9.078 1 98.75 121 ALA B CA 1
ATOM 5832 C C . ALA B 1 121 ? -4.305 15.766 -9.562 1 98.75 121 ALA B C 1
ATOM 5834 O O . ALA B 1 121 ? -3.82 16.031 -10.664 1 98.75 121 ALA B O 1
ATOM 5835 N N . ALA B 1 122 ? -4.805 16.688 -8.75 1 98.81 122 ALA B N 1
ATOM 5836 C CA . ALA B 1 122 ? -4.805 18.109 -9.086 1 98.81 122 ALA B CA 1
ATOM 5837 C C . ALA B 1 122 ? -3.383 18.625 -9.289 1 98.81 122 ALA B C 1
ATOM 5839 O O . ALA B 1 122 ? -3.127 19.406 -10.211 1 98.81 122 ALA B O 1
ATOM 5840 N N . MET B 1 123 ? -2.455 18.203 -8.406 1 98.69 123 MET B N 1
ATOM 5841 C CA . MET B 1 123 ? -1.063 18.625 -8.547 1 98.69 123 MET B CA 1
ATOM 5842 C C . MET B 1 123 ? -0.481 18.156 -9.875 1 98.69 123 MET B C 1
ATOM 5844 O O . MET B 1 123 ? 0.26 18.891 -10.523 1 98.69 123 MET B O 1
ATOM 5848 N N . GLY B 1 124 ? -0.793 16.875 -10.281 1 98.81 124 GLY B N 1
ATOM 5849 C CA . GLY B 1 124 ? -0.371 16.375 -11.578 1 98.81 124 GLY B CA 1
ATOM 5850 C C . GLY B 1 124 ? -0.919 17.188 -12.742 1 98.81 124 GLY B C 1
ATOM 5851 O O . GLY B 1 124 ? -0.18 17.547 -13.656 1 98.81 124 GLY B O 1
ATOM 5852 N N . MET B 1 125 ? -2.186 17.562 -12.688 1 98.81 125 MET B N 1
ATOM 5853 C CA . MET B 1 125 ? -2.838 18.297 -13.773 1 98.81 125 MET B CA 1
ATOM 5854 C C . MET B 1 125 ? -2.332 19.734 -13.844 1 98.81 125 MET B C 1
ATOM 5856 O O . MET B 1 125 ? -2.141 20.281 -14.93 1 98.81 125 MET B O 1
ATOM 5860 N N . ALA B 1 126 ? -2.15 20.344 -12.68 1 98.75 126 ALA B N 1
ATOM 5861 C CA . ALA B 1 126 ? -1.606 21.703 -12.648 1 98.75 126 ALA B CA 1
ATOM 5862 C C . ALA B 1 126 ? -0.192 21.734 -13.219 1 98.75 126 ALA B C 1
ATOM 5864 O O . ALA B 1 126 ? 0.167 22.656 -13.953 1 98.75 126 ALA B O 1
ATOM 5865 N N . THR B 1 127 ? 0.635 20.75 -12.867 1 98.44 127 THR B N 1
ATOM 5866 C CA . THR B 1 127 ? 1.991 20.656 -13.398 1 98.44 127 THR B CA 1
ATOM 5867 C C . THR B 1 127 ? 1.969 20.5 -14.914 1 98.44 127 THR B C 1
ATOM 5869 O O . THR B 1 127 ? 2.744 21.141 -15.617 1 98.44 127 THR B O 1
ATOM 5872 N N . ALA B 1 128 ? 1.111 19.641 -15.406 1 98.69 128 ALA B N 1
ATOM 5873 C CA . ALA B 1 128 ? 0.972 19.453 -16.844 1 98.69 128 ALA B CA 1
ATOM 5874 C C . ALA B 1 128 ? 0.568 20.75 -17.531 1 98.69 128 ALA B C 1
ATOM 5876 O O . ALA B 1 128 ? 1.098 21.078 -18.594 1 98.69 128 ALA B O 1
ATOM 5877 N N . ARG B 1 129 ? -0.44 21.469 -16.984 1 98.56 129 ARG B N 1
ATOM 5878 C CA . ARG B 1 129 ? -0.877 22.766 -17.484 1 98.56 129 ARG B CA 1
ATOM 5879 C C . ARG B 1 129 ? 0.307 23.703 -17.672 1 98.56 129 ARG B C 1
ATOM 5881 O O . ARG B 1 129 ? 0.48 24.281 -18.75 1 98.56 129 ARG B O 1
ATOM 5888 N N . ASP B 1 130 ? 1.121 23.812 -16.641 1 98.12 130 ASP B N 1
ATOM 5889 C CA . ASP B 1 130 ? 2.248 24.734 -16.672 1 98.12 130 ASP B CA 1
ATOM 5890 C C . ASP B 1 130 ? 3.277 24.328 -17.719 1 98.12 130 ASP B C 1
ATOM 5892 O O . ASP B 1 130 ? 3.822 25.172 -18.422 1 98.12 130 ASP B O 1
ATOM 5896 N N . LEU B 1 131 ? 3.564 23.016 -17.828 1 97.81 131 LEU B N 1
ATOM 5897 C CA . LEU B 1 131 ? 4.551 22.5 -18.766 1 97.81 131 LEU B CA 1
ATOM 5898 C C . LEU B 1 131 ? 4.074 22.703 -20.203 1 97.81 131 LEU B C 1
ATOM 5900 O O . LEU B 1 131 ? 4.875 22.984 -21.094 1 97.81 131 LEU B O 1
ATOM 5904 N N . LYS B 1 132 ? 2.766 22.547 -20.422 1 97.75 132 LYS B N 1
ATOM 5905 C CA . LYS B 1 132 ? 2.195 22.656 -21.75 1 97.75 132 LYS B CA 1
ATOM 5906 C C . LYS B 1 132 ? 1.929 24.109 -22.125 1 97.75 132 LYS B C 1
ATOM 5908 O O . LYS B 1 132 ? 1.73 24.438 -23.297 1 97.75 132 LYS B O 1
ATOM 5913 N N . GLY B 1 133 ? 1.829 24.953 -21.141 1 97.62 133 GLY B N 1
ATOM 5914 C CA . GLY B 1 133 ? 1.576 26.359 -21.375 1 97.62 133 GLY B CA 1
ATOM 5915 C C . GLY B 1 133 ? 0.112 26.672 -21.625 1 97.62 133 GLY B C 1
ATOM 5916 O O . GLY B 1 133 ? -0.215 27.641 -22.312 1 97.62 133 GLY B O 1
ATOM 5917 N N . THR B 1 134 ? -0.754 25.812 -21.094 1 97.44 134 THR B N 1
ATOM 5918 C CA . THR B 1 134 ? -2.188 26.047 -21.219 1 97.44 134 THR B CA 1
ATOM 5919 C C . THR B 1 134 ? -2.713 26.797 -20 1 97.44 134 THR B C 1
ATOM 5921 O O . THR B 1 134 ? -1.94 27.188 -19.109 1 97.44 134 THR B O 1
ATOM 5924 N N . ASP B 1 135 ? -4.07 27.156 -19.953 1 96.75 135 ASP B N 1
ATOM 5925 C CA . ASP B 1 135 ? -4.512 28.125 -18.938 1 96.75 135 ASP B CA 1
ATOM 5926 C C . ASP B 1 135 ? -5.738 27.609 -18.188 1 96.75 135 ASP B C 1
ATOM 5928 O O . ASP B 1 135 ? -6.496 28.391 -17.625 1 96.75 135 ASP B O 1
ATOM 5932 N N . GLU B 1 136 ? -5.992 26.359 -18.281 1 98 136 GLU B N 1
ATOM 5933 C CA . GLU B 1 136 ? -7.152 25.828 -17.562 1 98 136 GLU B CA 1
ATOM 5934 C C . GLU B 1 136 ? -6.996 26 -16.062 1 98 136 GLU B C 1
ATOM 5936 O O . GLU B 1 136 ? -5.875 25.984 -15.539 1 98 136 GLU B O 1
ATOM 5941 N N . ASN B 1 137 ? -8.117 26.219 -15.352 1 98.5 137 ASN B N 1
ATOM 5942 C CA . ASN B 1 137 ? -8.117 26.156 -13.891 1 98.5 137 ASN B CA 1
ATOM 5943 C C . ASN B 1 137 ? -8.195 24.703 -13.398 1 98.5 137 ASN B C 1
ATOM 5945 O O . ASN B 1 137 ? -8.828 23.859 -14.031 1 98.5 137 ASN B O 1
ATOM 5949 N N . VAL B 1 138 ? -7.469 24.422 -12.352 1 98.81 138 VAL B N 1
ATOM 5950 C CA . VAL B 1 138 ? -7.5 23.109 -11.703 1 98.81 138 VAL B CA 1
ATOM 5951 C C . VAL B 1 138 ? -8.055 23.25 -10.289 1 98.81 138 VAL B C 1
ATOM 5953 O O . VAL B 1 138 ? -7.477 23.938 -9.453 1 98.81 138 VAL B O 1
ATOM 5956 N N . ILE B 1 139 ? -9.219 22.625 -9.977 1 98.75 139 ILE B N 1
ATOM 5957 C CA . ILE B 1 139 ? -9.914 22.75 -8.703 1 98.75 139 ILE B CA 1
ATOM 5958 C C . ILE B 1 139 ? -10.102 21.375 -8.086 1 98.75 139 ILE B C 1
ATOM 5960 O O . ILE B 1 139 ? -10.75 20.5 -8.672 1 98.75 139 ILE B O 1
ATOM 5964 N N . ALA B 1 140 ? -9.547 21.125 -6.938 1 98.56 140 ALA B N 1
ATOM 5965 C CA . ALA B 1 140 ? -9.773 19.906 -6.164 1 98.56 140 ALA B CA 1
ATOM 5966 C C . ALA B 1 140 ? -10.828 20.141 -5.082 1 98.56 140 ALA B C 1
ATOM 5968 O O . ALA B 1 140 ? -10.719 21.094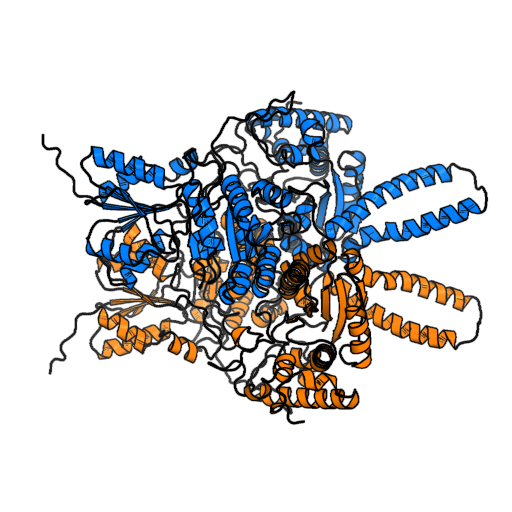 -4.297 1 98.56 140 ALA B O 1
ATOM 5969 N N . ILE B 1 141 ? -11.875 19.359 -5.055 1 98.06 141 ILE B N 1
ATOM 5970 C CA . ILE B 1 141 ? -12.906 19.406 -4.023 1 98.06 141 ILE B CA 1
ATOM 5971 C C . ILE B 1 141 ? -12.727 18.234 -3.061 1 98.06 141 ILE B C 1
ATOM 5973 O O . ILE B 1 141 ? -12.883 17.078 -3.449 1 98.06 141 ILE B O 1
ATOM 5977 N N . ILE B 1 142 ? -12.391 18.5 -1.826 1 96.75 142 ILE B N 1
ATOM 5978 C CA . ILE B 1 142 ? -12.039 17.453 -0.882 1 96.75 142 ILE B CA 1
ATOM 5979 C C . ILE B 1 142 ? -12.781 17.672 0.438 1 96.75 142 ILE B C 1
ATOM 5981 O O . ILE B 1 142 ? -12.984 18.812 0.857 1 96.75 142 ILE B O 1
ATOM 5985 N N . GLY B 1 143 ? -13.234 16.578 1.044 1 92.94 143 GLY B N 1
ATOM 5986 C CA . GLY B 1 143 ? -13.914 16.641 2.33 1 92.94 143 GLY B CA 1
ATOM 5987 C C . GLY B 1 143 ? -12.953 16.719 3.504 1 92.94 143 GLY B C 1
ATOM 5988 O O . GLY B 1 143 ? -11.766 16.406 3.363 1 92.94 143 GLY B O 1
ATOM 5989 N N . ASP B 1 144 ? -13.461 17.125 4.711 1 89.25 144 ASP B N 1
ATOM 5990 C CA . ASP B 1 144 ? -12.664 17.234 5.93 1 89.25 144 ASP B CA 1
ATOM 5991 C C . ASP B 1 144 ? -12.117 15.875 6.359 1 89.25 144 ASP B C 1
ATOM 5993 O O . ASP B 1 144 ? -10.953 15.766 6.758 1 89.25 144 ASP B O 1
ATOM 5997 N N . GLY B 1 145 ? -12.906 14.805 6.262 1 89.38 145 GLY B N 1
ATOM 5998 C CA . GLY B 1 145 ? -12.43 13.469 6.574 1 89.38 145 GLY B CA 1
ATOM 5999 C C . GLY B 1 145 ? -11.336 12.984 5.633 1 89.38 145 GLY B C 1
ATOM 6000 O O . GLY B 1 145 ? -10.344 12.406 6.074 1 89.38 145 GLY B O 1
ATOM 6001 N N . ALA B 1 146 ? -11.531 13.219 4.348 1 92.62 146 ALA B N 1
ATOM 6002 C CA . ALA B 1 146 ? -10.578 12.789 3.32 1 92.62 146 ALA B CA 1
ATOM 6003 C C . ALA B 1 146 ? -9.242 13.508 3.471 1 92.62 146 ALA B C 1
ATOM 6005 O O . ALA B 1 146 ? -8.195 12.953 3.139 1 92.62 146 ALA B O 1
ATOM 6006 N N . LEU B 1 147 ? -9.242 14.688 4 1 92.88 147 LEU B N 1
ATOM 6007 C CA . LEU B 1 147 ? -8.031 15.484 4.141 1 92.88 147 LEU B CA 1
ATOM 6008 C C . LEU B 1 147 ? -7.086 14.867 5.168 1 92.88 147 LEU B C 1
ATOM 6010 O O . LEU B 1 147 ? -5.883 15.148 5.16 1 92.88 147 LEU B O 1
ATOM 6014 N N . THR B 1 148 ? -7.582 13.977 5.988 1 89.69 148 THR B N 1
ATOM 6015 C CA . THR B 1 148 ? -6.77 13.398 7.051 1 89.69 148 THR B CA 1
ATOM 6016 C C . THR B 1 148 ? -5.992 12.188 6.539 1 89.69 148 THR B C 1
ATOM 6018 O O . THR B 1 148 ? -5.113 11.672 7.227 1 89.69 148 THR B O 1
ATOM 6021 N N . GLY B 1 149 ? -6.266 11.719 5.34 1 94.25 149 GLY B N 1
ATOM 6022 C CA . GLY B 1 149 ? -5.535 10.609 4.754 1 94.25 149 GLY B CA 1
ATOM 6023 C C . GLY B 1 149 ? -4.09 10.945 4.426 1 94.25 149 GLY B C 1
ATOM 6024 O O . GLY B 1 149 ? -3.791 12.07 4.016 1 94.25 149 GLY B O 1
ATOM 6025 N N . GLY B 1 150 ? -3.229 10 4.621 1 95.44 150 GLY B N 1
ATOM 6026 C CA . GLY B 1 150 ? -1.802 10.195 4.43 1 95.44 150 GLY B CA 1
ATOM 6027 C C . GLY B 1 150 ? -1.453 10.773 3.07 1 95.44 150 GLY B C 1
ATOM 6028 O O . GLY B 1 150 ? -0.612 11.664 2.965 1 95.44 150 GLY B O 1
ATOM 6029 N N . MET B 1 151 ? -2.055 10.281 2.018 1 97.06 151 MET B N 1
ATOM 6030 C CA . MET B 1 151 ? -1.749 10.758 0.673 1 97.06 151 MET B CA 1
ATOM 6031 C C . MET B 1 151 ? -2.145 12.227 0.516 1 97.06 151 MET B C 1
ATOM 6033 O O . MET B 1 151 ? -1.431 13 -0.122 1 97.06 151 MET B O 1
ATOM 6037 N N . ALA B 1 152 ? -3.357 12.594 1.043 1 96.5 152 ALA B N 1
ATOM 6038 C CA . ALA B 1 152 ? -3.793 13.984 0.971 1 96.5 152 ALA B CA 1
ATOM 6039 C C . ALA B 1 152 ? -2.811 14.906 1.688 1 96.5 152 ALA B C 1
ATOM 6041 O O . ALA B 1 152 ? -2.516 16 1.21 1 96.5 152 ALA B O 1
ATOM 6042 N N . LEU B 1 153 ? -2.279 14.461 2.824 1 94.75 153 LEU B N 1
ATOM 6043 C CA . LEU B 1 153 ? -1.325 15.25 3.6 1 94.75 153 LEU B CA 1
ATOM 6044 C C . LEU B 1 153 ? 0.011 15.352 2.871 1 94.75 153 LEU B C 1
ATOM 6046 O O . LEU B 1 153 ? 0.649 16.406 2.887 1 94.75 153 LEU B O 1
ATOM 6050 N N . GLU B 1 154 ? 0.467 14.234 2.256 1 94.94 154 GLU B N 1
ATOM 6051 C CA . GLU B 1 154 ? 1.658 14.273 1.411 1 94.94 154 GLU B CA 1
ATOM 6052 C C . GLU B 1 154 ? 1.511 15.297 0.294 1 94.94 154 GLU B C 1
ATOM 6054 O O . GLU B 1 154 ? 2.426 16.078 0.04 1 94.94 154 GLU B O 1
ATOM 6059 N N . ALA B 1 155 ? 0.352 15.273 -0.366 1 96.88 155 ALA B N 1
ATOM 6060 C CA . ALA B 1 155 ? 0.089 16.172 -1.485 1 96.88 155 ALA B CA 1
ATOM 6061 C C . ALA B 1 155 ? 0.034 17.625 -1.019 1 96.88 155 ALA B C 1
ATOM 6063 O O . ALA B 1 155 ? 0.573 18.516 -1.678 1 96.88 155 ALA B O 1
ATOM 6064 N N . LEU B 1 156 ? -0.698 17.828 0.102 1 94.5 156 LEU B N 1
ATOM 6065 C CA . LEU B 1 156 ? -0.787 19.172 0.677 1 94.5 156 LEU B CA 1
ATOM 6066 C C . LEU B 1 156 ? 0.601 19.766 0.897 1 94.5 156 LEU B C 1
ATOM 6068 O O . LEU B 1 156 ? 0.841 20.922 0.579 1 94.5 156 LEU B O 1
ATOM 6072 N N . ASN B 1 157 ? 1.521 18.953 1.415 1 93 157 ASN B N 1
ATOM 6073 C CA . ASN B 1 157 ? 2.9 19.344 1.674 1 93 157 ASN B CA 1
ATOM 6074 C C . ASN B 1 157 ? 3.625 19.734 0.387 1 93 157 ASN B C 1
ATOM 6076 O O . ASN B 1 157 ? 4.336 20.734 0.347 1 93 157 ASN B O 1
ATOM 6080 N N . HIS B 1 158 ? 3.469 18.969 -0.67 1 94.62 158 HIS B N 1
ATOM 6081 C CA . HIS B 1 158 ? 4.152 19.203 -1.937 1 94.62 158 HIS B CA 1
ATOM 6082 C C . HIS B 1 158 ? 3.576 20.422 -2.656 1 94.62 158 HIS B C 1
ATOM 6084 O O . HIS B 1 158 ? 4.32 21.234 -3.205 1 94.62 158 HIS B O 1
ATOM 6090 N N . ILE B 1 159 ? 2.248 20.609 -2.676 1 96.06 159 ILE B N 1
ATOM 6091 C CA . ILE B 1 159 ? 1.565 21.719 -3.32 1 96.06 159 ILE B CA 1
ATOM 6092 C C . ILE B 1 159 ? 2.029 23.031 -2.701 1 96.06 159 ILE B C 1
ATOM 6094 O O . ILE B 1 159 ? 2.357 23.984 -3.416 1 96.06 159 ILE B O 1
ATOM 6098 N N . GLY B 1 160 ? 2.047 23.047 -1.365 1 92.69 160 GLY B N 1
ATOM 6099 C CA . GLY B 1 160 ? 2.488 24.234 -0.661 1 92.69 160 GLY B CA 1
ATOM 6100 C C . GLY B 1 160 ? 3.904 24.656 -1.016 1 92.69 160 GLY B C 1
ATOM 6101 O O . GLY B 1 160 ? 4.23 25.844 -1.009 1 92.69 160 GLY B O 1
ATOM 6102 N N . HIS B 1 161 ? 4.723 23.688 -1.316 1 90.31 161 HIS B N 1
ATOM 6103 C CA . HIS B 1 161 ? 6.125 23.938 -1.651 1 90.31 161 HIS B CA 1
ATOM 6104 C C . HIS B 1 161 ? 6.27 24.453 -3.076 1 90.31 161 HIS B C 1
ATOM 6106 O O . HIS B 1 161 ? 7.062 25.359 -3.328 1 90.31 161 HIS B O 1
ATOM 6112 N N . GLU B 1 162 ? 5.504 23.938 -4.055 1 93.56 162 GLU B N 1
ATOM 6113 C CA . GLU B 1 162 ? 5.676 24.219 -5.477 1 93.56 162 GLU B CA 1
ATOM 6114 C C . GLU B 1 162 ? 5.059 25.562 -5.844 1 93.56 162 GLU B C 1
ATOM 6116 O O . GLU B 1 162 ? 5.465 26.188 -6.828 1 93.56 162 GLU B O 1
ATOM 6121 N N . GLN B 1 163 ? 4.039 26.031 -5.105 1 94.19 163 GLN B N 1
ATOM 6122 C CA . GLN B 1 163 ? 3.414 27.344 -5.23 1 94.19 163 GLN B CA 1
ATOM 6123 C C . GLN B 1 163 ? 2.812 27.547 -6.621 1 94.19 163 GLN B C 1
ATOM 6125 O O . GLN B 1 163 ? 2.893 28.625 -7.191 1 94.19 163 GLN B O 1
ATOM 6130 N N . LYS B 1 164 ? 2.291 26.438 -7.223 1 95.75 164 LYS B N 1
ATOM 6131 C CA . LYS B 1 164 ? 1.586 26.547 -8.5 1 95.75 164 LYS B CA 1
ATOM 6132 C C . LYS B 1 164 ? 0.144 27 -8.297 1 95.75 164 LYS B C 1
ATOM 6134 O O . LYS B 1 164 ? -0.442 26.766 -7.234 1 95.75 164 LYS B O 1
ATOM 6139 N N . ASP B 1 165 ? -0.406 27.625 -9.383 1 97.5 165 ASP B N 1
ATOM 6140 C CA . ASP B 1 165 ? -1.813 28.016 -9.336 1 97.5 165 ASP B CA 1
ATOM 6141 C C . ASP B 1 165 ? -2.715 26.781 -9.242 1 97.5 165 ASP B C 1
ATOM 6143 O O . ASP B 1 165 ? -2.738 25.953 -10.156 1 97.5 165 ASP B O 1
ATOM 6147 N N . LEU B 1 166 ? -3.375 26.656 -8.164 1 97.56 166 LEU B N 1
ATOM 6148 C CA . LEU B 1 166 ? -4.242 25.531 -7.84 1 97.56 166 LEU B CA 1
ATOM 6149 C C . LEU B 1 166 ? -5.266 25.922 -6.777 1 97.56 166 LEU B C 1
ATOM 6151 O O . LEU B 1 166 ? -4.926 26.594 -5.801 1 97.56 166 LEU B O 1
ATOM 6155 N N . ILE B 1 167 ? -6.559 25.562 -6.957 1 98.56 167 ILE B N 1
ATOM 6156 C CA . ILE B 1 167 ? -7.598 25.875 -5.98 1 98.56 167 ILE B CA 1
ATOM 6157 C C . ILE B 1 167 ? -8.039 24.594 -5.266 1 98.56 167 ILE B C 1
ATOM 6159 O O . ILE B 1 167 ? -8.359 23.594 -5.91 1 98.56 167 ILE B O 1
ATOM 6163 N N . VAL B 1 168 ? -7.961 24.578 -3.965 1 98.19 168 VAL B N 1
ATOM 6164 C CA . VAL B 1 168 ? -8.484 23.5 -3.135 1 98.19 168 VAL B CA 1
ATOM 6165 C C . VAL B 1 168 ? -9.758 23.969 -2.424 1 98.19 168 VAL B C 1
ATOM 6167 O O . VAL B 1 168 ? -9.734 24.953 -1.694 1 98.19 168 VAL B O 1
ATOM 6170 N N . VAL B 1 169 ? -10.875 23.297 -2.709 1 97.81 169 VAL B N 1
ATOM 6171 C CA . VAL B 1 169 ? -12.117 23.516 -1.969 1 97.81 169 VAL B CA 1
ATOM 6172 C C . VAL B 1 169 ? -12.258 22.469 -0.869 1 97.81 169 VAL B C 1
ATOM 6174 O O . VAL B 1 169 ? -12.5 21.297 -1.15 1 97.81 169 VAL B O 1
ATOM 6177 N N . LEU B 1 170 ? -12.047 22.891 0.349 1 95.81 170 LEU B N 1
ATOM 6178 C CA . LEU B 1 170 ? -12.281 22.031 1.503 1 95.81 170 LEU B CA 1
ATOM 6179 C C . LEU B 1 170 ? -13.742 22.062 1.932 1 95.81 170 LEU B C 1
ATOM 6181 O O . LEU B 1 170 ? -14.188 23.047 2.545 1 95.81 170 LEU B O 1
ATOM 6185 N N . ASN B 1 171 ? -14.453 21.031 1.561 1 94.44 171 ASN B N 1
ATOM 6186 C CA . ASN B 1 171 ? -15.844 20.875 1.963 1 94.44 171 ASN B CA 1
ATOM 6187 C C . ASN B 1 171 ? -15.961 20.281 3.367 1 94.44 171 ASN B C 1
ATOM 6189 O O . ASN B 1 171 ? -15.961 19.062 3.533 1 94.44 171 ASN B O 1
ATOM 6193 N N . ASP B 1 172 ? -16.078 21.172 4.332 1 90.06 172 ASP B N 1
ATOM 6194 C CA . ASP B 1 172 ? -16.156 20.781 5.738 1 90.06 172 ASP B CA 1
ATOM 6195 C C . ASP B 1 172 ? -17.609 20.578 6.172 1 90.06 172 ASP B C 1
ATOM 6197 O O . ASP B 1 172 ? -18.344 21.562 6.363 1 90.06 172 ASP B O 1
ATOM 6201 N N . ASN B 1 173 ? -18.016 19.375 6.258 1 81.44 173 ASN B N 1
ATOM 6202 C CA . ASN B 1 173 ? -19.391 19.078 6.648 1 81.44 173 ASN B CA 1
ATOM 6203 C C . ASN B 1 173 ? -19.469 18.484 8.055 1 81.44 173 ASN B C 1
ATOM 6205 O O . ASN B 1 173 ? -20.516 17.969 8.461 1 81.44 173 ASN B O 1
ATOM 6209 N N . GLU B 1 174 ? -18.406 18.703 8.75 1 68 174 GLU B N 1
ATOM 6210 C CA . GLU B 1 174 ? -18.266 18.266 10.133 1 68 174 GLU B CA 1
ATOM 6211 C C . GLU B 1 174 ? -18.641 16.797 10.297 1 68 174 GLU B C 1
ATOM 6213 O O . GLU B 1 174 ? -18.828 16.312 11.414 1 68 174 GLU B O 1
ATOM 6218 N N . MET B 1 175 ? -18.922 16.141 9.195 1 59.53 175 MET B N 1
ATOM 6219 C CA . MET B 1 175 ? -19.422 14.773 9.312 1 59.53 175 MET B CA 1
ATOM 6220 C C . MET B 1 175 ? -18.719 13.859 8.312 1 59.53 175 MET B C 1
ATOM 6222 O O . MET B 1 175 ? -18.734 14.117 7.109 1 59.53 175 MET B O 1
ATOM 6226 N N . SER B 1 176 ? -17.703 13.141 8.742 1 52.56 176 SER B N 1
ATOM 6227 C CA . SER B 1 176 ? -17.219 12 7.973 1 52.56 176 SER B CA 1
ATOM 6228 C C . SER B 1 176 ? -18.141 10.797 8.117 1 52.56 176 SER B C 1
ATOM 6230 O O . SER B 1 176 ? -19.203 10.898 8.727 1 52.56 176 SER B O 1
ATOM 6232 N N . ILE B 1 177 ? -17.875 9.695 7.395 1 44.34 177 ILE B N 1
ATOM 6233 C CA . ILE B 1 177 ? -18.656 8.477 7.613 1 44.34 177 ILE B CA 1
ATOM 6234 C C . ILE B 1 177 ? -18.766 8.195 9.109 1 44.34 177 ILE B C 1
ATOM 6236 O O . ILE B 1 177 ? -19.766 7.633 9.57 1 44.34 177 ILE B O 1
ATOM 6240 N N . ALA B 1 178 ? -17.766 8.664 9.859 1 48.97 178 ALA B N 1
ATOM 6241 C CA . ALA B 1 178 ? -17.688 8.633 11.312 1 48.97 178 ALA B CA 1
ATOM 6242 C C . ALA B 1 178 ? -17.234 9.977 11.875 1 48.97 178 ALA B C 1
ATOM 6244 O O . ALA B 1 178 ? -16.688 10.805 11.141 1 48.97 178 ALA B O 1
ATOM 6245 N N . PRO B 1 179 ? -17.75 10.203 13.094 1 49.09 179 PRO B N 1
ATOM 6246 C CA . PRO B 1 179 ? -17.234 11.445 13.672 1 49.09 179 PRO B CA 1
ATOM 6247 C C . PRO B 1 179 ? -15.742 11.641 13.422 1 49.09 179 PRO B C 1
ATOM 6249 O O . PRO B 1 179 ? -14.961 10.688 13.516 1 49.09 179 PRO B O 1
ATOM 6252 N N . ASN B 1 180 ? -15.445 12.758 12.93 1 60 180 ASN B N 1
ATOM 6253 C CA . ASN B 1 180 ? -14.07 13.07 12.547 1 60 180 ASN B CA 1
ATOM 6254 C C . ASN B 1 180 ? -13.117 12.961 13.734 1 60 180 ASN B C 1
ATOM 6256 O O . ASN B 1 180 ? -13.422 13.445 14.828 1 60 180 ASN B O 1
ATOM 6260 N N . VAL B 1 181 ? -12.164 12.125 13.586 1 65.94 181 VAL B N 1
ATOM 6261 C CA . VAL B 1 181 ? -11.117 11.93 14.586 1 65.94 181 VAL B CA 1
ATOM 6262 C C . VAL B 1 181 ? -9.812 12.531 14.094 1 65.94 181 VAL B C 1
ATOM 6264 O O . VAL B 1 181 ? -9.523 12.516 12.891 1 65.94 181 VAL B O 1
ATOM 6267 N N . GLY B 1 182 ? -9.164 13.312 15.016 1 76.69 182 GLY B N 1
ATOM 6268 C CA . GLY B 1 182 ? -7.824 13.781 14.688 1 76.69 182 GLY B CA 1
ATOM 6269 C C . GLY B 1 182 ? -7.574 15.219 15.109 1 76.69 182 GLY B C 1
ATOM 6270 O O . GLY B 1 182 ? -8.516 15.984 15.297 1 76.69 182 GLY B O 1
ATOM 6271 N N . ALA B 1 183 ? -6.355 15.492 15.211 1 70.12 183 ALA B N 1
ATOM 6272 C CA . ALA B 1 183 ? -5.938 16.844 15.578 1 70.12 183 ALA B CA 1
ATOM 6273 C C . ALA B 1 183 ? -6.344 17.859 14.508 1 70.12 183 ALA B C 1
ATOM 6275 O O . ALA B 1 183 ? -6.719 18.984 14.828 1 70.12 183 ALA B O 1
ATOM 6276 N N . LEU B 1 184 ? -6.344 17.391 13.312 1 75.25 184 LEU B N 1
ATOM 6277 C CA . LEU B 1 184 ? -6.719 18.266 12.203 1 75.25 184 LEU B CA 1
ATOM 6278 C C . LEU B 1 184 ? -8.188 18.672 12.305 1 75.25 184 LEU B C 1
ATOM 6280 O O . LEU B 1 184 ? -8.547 19.797 11.938 1 75.25 184 LEU B O 1
ATOM 6284 N N . HIS B 1 185 ? -9 17.75 12.742 1 71.94 185 HIS B N 1
ATOM 6285 C CA . HIS B 1 185 ? -10.406 18.078 12.961 1 71.94 185 HIS B CA 1
ATOM 6286 C C . HIS B 1 185 ? -10.555 19.203 13.984 1 71.94 185 HIS B C 1
ATOM 6288 O O . HIS B 1 185 ? -11.422 20.062 13.844 1 71.94 185 HIS B O 1
ATOM 6294 N N . ASN B 1 186 ? -9.703 19.141 14.984 1 66.94 186 ASN B N 1
ATOM 6295 C CA . ASN B 1 186 ? -9.727 20.203 15.984 1 66.94 186 ASN B CA 1
ATOM 6296 C C . ASN B 1 186 ? -9.297 21.547 15.391 1 66.94 186 ASN B C 1
ATOM 6298 O O . ASN B 1 186 ? -9.867 22.578 15.719 1 66.94 186 ASN B O 1
ATOM 6302 N N . VAL B 1 187 ? -8.32 21.469 14.531 1 70.62 187 VAL B N 1
ATOM 6303 C CA . VAL B 1 187 ? -7.871 22.688 13.852 1 70.62 187 VAL B CA 1
ATOM 6304 C C . VAL B 1 187 ? -9.016 23.281 13.039 1 70.62 187 VAL B C 1
ATOM 6306 O O . VAL B 1 187 ? -9.289 24.484 13.117 1 70.62 187 VAL B O 1
ATOM 6309 N N . LEU B 1 188 ? -9.719 22.453 12.344 1 70.44 188 LEU B N 1
ATOM 6310 C CA . LEU B 1 188 ? -10.836 22.891 11.508 1 70.44 188 LEU B CA 1
ATOM 6311 C C . LEU B 1 188 ? -11.984 23.406 12.367 1 70.44 188 LEU B C 1
ATOM 6313 O O . LEU B 1 188 ? -12.664 24.359 11.992 1 70.44 188 LEU B O 1
ATOM 6317 N N . GLY B 1 189 ? -12.188 22.703 13.484 1 66 189 GLY B N 1
ATOM 6318 C CA . GLY B 1 189 ? -13.195 23.156 14.422 1 66 189 GLY B CA 1
ATOM 6319 C C . GLY B 1 189 ? -12.953 24.578 14.914 1 66 189 GLY B C 1
ATOM 6320 O O . GLY B 1 189 ? -13.883 25.375 14.984 1 66 189 GLY B O 1
ATOM 6321 N N . ARG B 1 190 ? -11.719 24.906 15.195 1 66.88 190 ARG B N 1
ATOM 6322 C CA . ARG B 1 190 ? -11.359 26.25 15.648 1 66.88 190 ARG B CA 1
ATOM 6323 C C . ARG B 1 190 ? -11.555 27.266 14.539 1 66.88 190 ARG B C 1
ATOM 6325 O O . ARG B 1 190 ? -12 28.391 14.789 1 66.88 190 ARG B O 1
ATOM 6332 N N . LEU B 1 191 ? -11.32 26.859 13.398 1 66.44 191 LEU B N 1
ATOM 6333 C CA . LEU B 1 191 ? -11.5 27.734 12.25 1 66.44 191 LEU B CA 1
ATOM 6334 C C . LEU B 1 191 ? -12.977 28.031 12.008 1 66.44 191 LEU B C 1
ATOM 6336 O O . LEU B 1 191 ? -13.344 29.156 11.664 1 66.44 191 LEU B O 1
ATOM 6340 N N . ARG B 1 192 ? -13.805 27.078 12.203 1 65.75 192 ARG B N 1
ATOM 6341 C CA . ARG B 1 192 ? -15.25 27.25 12.062 1 65.75 192 ARG B CA 1
ATOM 6342 C C . ARG B 1 192 ? -15.781 28.266 13.062 1 65.75 192 ARG B C 1
ATOM 6344 O O . ARG B 1 192 ? -16.625 29.094 12.719 1 65.75 192 ARG B O 1
ATOM 6351 N N . THR B 1 193 ? -15.273 28.125 14.258 1 60.81 193 THR B N 1
ATOM 6352 C CA . THR B 1 193 ? -15.742 29 15.336 1 60.81 193 THR B CA 1
ATOM 6353 C C . THR B 1 193 ? -15.242 30.422 15.141 1 60.81 193 THR B C 1
ATOM 6355 O O . THR B 1 193 ? -15.961 31.391 15.422 1 60.81 193 THR B O 1
ATOM 6358 N N . ALA B 1 194 ? -13.953 30.5 14.688 1 56.25 194 ALA B N 1
ATOM 6359 C CA . ALA B 1 194 ? -13.391 31.828 14.43 1 56.25 194 ALA B CA 1
ATOM 6360 C C . ALA B 1 194 ? -14.188 32.562 13.359 1 56.25 194 ALA B C 1
ATOM 6362 O O . ALA B 1 194 ? -14.422 33.75 13.461 1 56.25 194 ALA B O 1
ATOM 6363 N N . GLY B 1 195 ? -14.586 31.859 12.352 1 50.31 195 GLY B N 1
ATOM 6364 C CA . GLY B 1 195 ? -15.414 32.438 11.305 1 50.31 195 GLY B CA 1
ATOM 6365 C C . GLY B 1 195 ? -16.734 32.969 11.82 1 50.31 195 GLY B C 1
ATOM 6366 O O . GLY B 1 195 ? -17.156 34.094 11.469 1 50.31 195 GLY B O 1
ATOM 6367 N N . LYS B 1 196 ? -17.234 32.219 12.742 1 52 196 LYS B N 1
ATOM 6368 C CA . LYS B 1 196 ? -18.5 32.625 13.344 1 52 196 LYS B CA 1
ATOM 6369 C C . LYS B 1 196 ? -18.297 33.875 14.227 1 52 196 LYS B C 1
ATOM 6371 O O . LYS B 1 196 ? -19.141 34.781 14.227 1 52 196 LYS B O 1
ATOM 6376 N N . TYR B 1 197 ? -17.109 33.719 14.859 1 46.09 197 TYR B N 1
ATOM 6377 C CA . TYR B 1 197 ? -16.812 34.812 15.773 1 46.09 197 TYR B CA 1
ATOM 6378 C C . TYR B 1 197 ? -16.516 36.125 15.008 1 46.09 197 TYR B C 1
ATOM 6380 O O . TYR B 1 197 ? -16.953 37.188 15.406 1 46.09 197 TYR B O 1
ATOM 6388 N N . GLN B 1 198 ? -15.688 35.938 13.961 1 47.09 198 GLN B N 1
ATOM 6389 C CA . GLN B 1 198 ? -15.398 37.125 13.188 1 47.09 198 GLN B CA 1
ATOM 6390 C C . GLN B 1 198 ? -16.672 37.719 12.602 1 47.09 198 GLN B C 1
ATOM 6392 O O . GLN B 1 198 ? -16.859 38.938 12.602 1 47.09 198 GLN B O 1
ATOM 6397 N N . LYS B 1 199 ? -17.5 36.812 12.172 1 48.62 199 LYS B N 1
ATOM 6398 C CA . LYS B 1 199 ? -18.781 37.312 11.688 1 48.62 199 LYS B CA 1
ATOM 6399 C C . LYS B 1 199 ? -19.562 38 12.805 1 48.62 199 LYS B C 1
ATOM 6401 O O . LYS B 1 199 ? -20.156 39.062 12.594 1 48.62 199 LYS B O 1
ATOM 6406 N N . ALA B 1 200 ? -19.453 37.312 13.93 1 48.34 200 ALA B N 1
ATOM 6407 C CA . ALA B 1 200 ? -20.125 37.906 15.078 1 48.34 200 ALA B CA 1
ATOM 6408 C C . ALA B 1 200 ? -19.469 39.219 15.469 1 48.34 200 ALA B C 1
ATOM 6410 O O . ALA B 1 200 ? -20.156 40.188 15.828 1 48.34 200 ALA B O 1
ATOM 6411 N N . LYS B 1 201 ? -18.156 39.219 15.359 1 48.16 201 LYS B N 1
ATOM 6412 C CA . LYS B 1 201 ? -17.391 40.438 15.664 1 48.16 201 LYS B CA 1
ATOM 6413 C C . LYS B 1 201 ? -17.688 41.562 14.664 1 48.16 201 LYS B C 1
ATOM 6415 O O . LYS B 1 201 ? -17.875 42.688 15.055 1 48.16 201 LYS B O 1
ATOM 6420 N N . GLU B 1 202 ? -17.531 41.156 13.461 1 51.03 202 GLU B N 1
ATOM 6421 C CA . GLU B 1 202 ? -17.875 42.156 12.461 1 51.03 202 GLU B CA 1
ATOM 6422 C C . GLU B 1 202 ? -19.281 42.719 12.688 1 51.03 202 GLU B C 1
ATOM 6424 O O . GLU B 1 202 ? -19.5 43.906 12.578 1 51.03 202 GLU B O 1
ATOM 6429 N N . ASP B 1 203 ? -20.031 41.781 13.102 1 47.88 203 ASP B N 1
ATOM 6430 C CA . ASP B 1 203 ? -21.375 42.219 13.461 1 47.88 203 ASP B CA 1
ATOM 6431 C C . ASP B 1 203 ? -21.344 43.125 14.695 1 47.88 203 ASP B C 1
ATOM 6433 O O . ASP B 1 203 ? -22.016 44.156 14.742 1 47.88 203 ASP B O 1
ATOM 6437 N N . LEU B 1 204 ? -20.438 42.562 15.562 1 47.75 204 LEU B N 1
ATOM 6438 C CA . LEU B 1 204 ? -20.297 43.344 16.781 1 47.75 204 LEU B CA 1
ATOM 6439 C C . LEU B 1 204 ? -19.578 44.656 16.5 1 47.75 204 LEU B C 1
ATOM 6441 O O . LEU B 1 204 ? -19.984 45.719 17 1 47.75 204 LEU B O 1
ATOM 6445 N N . GLU B 1 205 ? -18.469 44.531 15.773 1 51.34 205 GLU B N 1
ATOM 6446 C CA . GLU B 1 205 ? -17.766 45.75 15.406 1 51.34 205 GLU B CA 1
ATOM 6447 C C . GLU B 1 205 ? -18.688 46.719 14.648 1 51.34 205 GLU B C 1
ATOM 6449 O O . GLU B 1 205 ? -18.641 47.906 14.867 1 51.34 205 GLU B O 1
ATOM 6454 N N . MET B 1 206 ? -19.438 46.062 13.758 1 48.69 206 MET B N 1
ATOM 6455 C CA . MET B 1 206 ? -20.406 46.906 13.078 1 48.69 206 MET B CA 1
ATOM 6456 C C . MET B 1 206 ? -21.391 47.531 14.07 1 48.69 206 MET B C 1
ATOM 6458 O O . MET B 1 206 ? -21.797 48.688 13.93 1 48.69 206 MET B O 1
ATOM 6462 N N . LEU B 1 207 ? -21.609 46.594 15.016 1 46.31 207 LEU B N 1
ATOM 6463 C CA . LEU B 1 207 ? -22.5 47.094 16.062 1 46.31 207 LEU B CA 1
ATOM 6464 C C . LEU B 1 207 ? -21.781 48.125 16.938 1 46.31 207 LEU B C 1
ATOM 6466 O O . LEU B 1 207 ? -22.359 49.156 17.312 1 46.31 207 LEU B O 1
ATOM 6470 N N . ILE B 1 208 ? -20.516 47.75 17.203 1 51.25 208 ILE B N 1
ATOM 6471 C CA . ILE B 1 208 ? -19.734 48.625 18.062 1 51.25 208 ILE B CA 1
ATOM 6472 C C . ILE B 1 208 ? -19.391 49.906 17.312 1 51.25 208 ILE B C 1
ATOM 6474 O O . ILE B 1 208 ? -19.422 51 17.906 1 51.25 208 ILE B O 1
ATOM 6478 N N . LYS B 1 209 ? -19.016 49.688 16.062 1 51.84 209 LYS B N 1
ATOM 6479 C CA . LYS B 1 209 ? -18.766 50.875 15.258 1 51.84 209 LYS B CA 1
ATOM 6480 C C . LYS B 1 209 ? -20 51.781 15.234 1 51.84 209 LYS B C 1
ATOM 6482 O O . LYS B 1 209 ? -19.875 53 14.992 1 51.84 209 LYS B O 1
ATOM 6487 N N . LYS B 1 210 ? -21.141 51.188 15.344 1 46.81 210 LYS B N 1
ATOM 6488 C CA . LYS B 1 210 ? -22.359 51.969 15.43 1 46.81 210 LYS B CA 1
ATOM 6489 C C . LYS B 1 210 ? -22.547 52.531 16.844 1 46.81 210 LYS B C 1
ATOM 6491 O O . LYS B 1 210 ? -23.453 53.344 17.078 1 46.81 210 LYS B O 1
ATOM 6496 N N . ILE B 1 211 ? -21.875 51.844 17.734 1 43.16 211 ILE B N 1
ATOM 6497 C CA . ILE B 1 211 ? -22 52.375 19.078 1 43.16 211 ILE B CA 1
ATOM 6498 C C . ILE B 1 211 ? -20.984 53.5 19.297 1 43.16 211 ILE B C 1
ATOM 6500 O O . ILE B 1 211 ? -19.797 53.312 19.062 1 43.16 211 ILE B O 1
ATOM 6504 N N . PRO B 1 212 ? -21.375 54.719 19.562 1 43.75 212 PRO B N 1
ATOM 6505 C CA . PRO B 1 212 ? -20.547 55.906 19.812 1 43.75 212 PRO B CA 1
ATOM 6506 C C . PRO B 1 212 ? -19.359 55.594 20.719 1 43.75 212 PRO B C 1
ATOM 6508 O O . PRO B 1 212 ? -19.406 54.656 21.5 1 43.75 212 PRO B O 1
ATOM 6511 N N . ALA B 1 213 ? -18.125 56.219 20.656 1 42.84 213 ALA B N 1
ATOM 6512 C CA . ALA B 1 213 ? -16.75 56.281 21.172 1 42.84 213 ALA B CA 1
ATOM 6513 C C . ALA B 1 213 ? -16.734 56.094 22.688 1 42.84 213 ALA B C 1
ATOM 6515 O O . ALA B 1 213 ? -16.547 57.062 23.422 1 42.84 213 ALA B O 1
ATOM 6516 N N . PHE B 1 214 ? -17.766 55.406 23.391 1 39.19 214 PHE B N 1
ATOM 6517 C CA . PHE B 1 214 ? -17.641 55.656 24.828 1 39.19 214 PHE B CA 1
ATOM 6518 C C . PHE B 1 214 ? -16.359 55.031 25.359 1 39.19 214 PHE B C 1
ATOM 6520 O O . PHE B 1 214 ? -15.711 54.219 24.672 1 39.19 214 PHE B O 1
ATOM 6527 N N . GLY B 1 215 ? -16.219 54.844 26.875 1 43.62 215 GLY B N 1
ATOM 6528 C CA . GLY B 1 215 ? -15.203 54.844 27.922 1 43.62 215 GLY B CA 1
ATOM 6529 C C . GLY B 1 215 ? -14.273 53.656 27.875 1 43.62 215 GLY B C 1
ATOM 6530 O O . GLY B 1 215 ? -14.438 52.75 27.031 1 43.62 215 GLY B O 1
ATOM 6531 N N . GLY B 1 216 ? -13.32 53.5 28.953 1 46.25 216 GLY B N 1
ATOM 6532 C CA . GLY B 1 216 ? -12.148 52.719 29.297 1 46.25 216 GLY B CA 1
ATOM 6533 C C . GLY B 1 216 ? -12.406 51.219 29.203 1 46.25 216 GLY B C 1
ATOM 6534 O O . GLY B 1 216 ? -11.508 50.438 28.828 1 46.25 216 GLY B O 1
ATOM 6535 N N . LYS B 1 217 ? -13.531 50.75 29.641 1 45.91 217 LYS B N 1
ATOM 6536 C CA . LYS B 1 217 ? -13.875 49.344 29.656 1 45.91 217 LYS B CA 1
ATOM 6537 C C . LYS B 1 217 ? -14.062 48.812 28.25 1 45.91 217 LYS B C 1
ATOM 6539 O O . LYS B 1 217 ? -13.812 47.625 28 1 45.91 217 LYS B O 1
ATOM 6544 N N . LEU B 1 218 ? -14.5 49.688 27.391 1 47.81 218 LEU B N 1
ATOM 6545 C CA . LEU B 1 218 ? -14.703 49.281 26 1 47.81 218 LEU B CA 1
ATOM 6546 C C . LEU B 1 218 ? -13.367 49.125 25.281 1 47.81 218 LEU B C 1
ATOM 6548 O O . LEU B 1 218 ? -13.211 48.219 24.453 1 47.81 218 LEU B O 1
ATOM 6552 N N . ALA B 1 219 ? -12.414 49.938 25.672 1 52.03 219 ALA B N 1
ATOM 6553 C CA . ALA B 1 219 ? -11.055 49.781 25.141 1 52.03 219 ALA B CA 1
ATOM 6554 C C . ALA B 1 219 ? -10.438 48.469 25.594 1 52.03 219 ALA B C 1
ATOM 6556 O O . ALA B 1 219 ? -9.773 47.781 24.812 1 52.03 219 ALA B O 1
ATOM 6557 N N . GLN B 1 220 ? -10.758 48.094 26.875 1 52 220 GLN B N 1
ATOM 6558 C CA . GLN B 1 220 ? -10.242 46.844 27.391 1 52 220 GLN B CA 1
ATOM 6559 C C . GLN B 1 220 ? -10.945 45.656 26.734 1 52 220 GLN B C 1
ATOM 6561 O O . GLN B 1 220 ? -10.305 44.656 26.422 1 52 220 GLN B O 1
ATOM 6566 N N . ALA B 1 221 ? -12.281 45.812 26.531 1 50.47 221 ALA B N 1
ATOM 6567 C CA . ALA B 1 221 ? -13.023 44.781 25.797 1 50.47 221 ALA B CA 1
ATOM 6568 C C . ALA B 1 221 ? -12.586 44.719 24.344 1 50.47 221 ALA B C 1
ATOM 6570 O O . ALA B 1 221 ? -12.438 43.625 23.781 1 50.47 221 ALA B O 1
ATOM 6571 N N . ALA B 1 222 ? -12.234 45.812 23.844 1 51.94 222 ALA B N 1
ATOM 6572 C CA . ALA B 1 222 ? -11.703 45.875 22.484 1 51.94 222 ALA B CA 1
ATOM 6573 C C . ALA B 1 222 ? -10.328 45.219 22.391 1 51.94 222 ALA B C 1
ATOM 6575 O O . ALA B 1 222 ? -10.023 44.531 21.422 1 51.94 222 ALA B O 1
ATOM 6576 N N . GLU B 1 223 ? -9.523 45.406 23.422 1 53.91 223 GLU B N 1
ATOM 6577 C CA . GLU B 1 223 ? -8.203 44.781 23.484 1 53.91 223 GLU B CA 1
ATOM 6578 C C . GLU B 1 223 ? -8.312 43.281 23.672 1 53.91 223 GLU B C 1
ATOM 6580 O O . GLU B 1 223 ? -7.543 42.531 23.078 1 53.91 223 GLU B O 1
ATOM 6585 N N . ARG B 1 224 ? -9.234 42.844 24.484 1 48.09 224 ARG B N 1
ATOM 6586 C CA . ARG B 1 224 ? -9.469 41.406 24.641 1 48.09 224 ARG B CA 1
ATOM 6587 C C . ARG B 1 224 ? -9.992 40.812 23.359 1 48.09 224 ARG B C 1
ATOM 6589 O O . ARG B 1 224 ? -9.625 39.688 23 1 48.09 224 ARG B O 1
ATOM 6596 N N . VAL B 1 225 ? -10.836 41.5 22.766 1 47.25 225 VAL B N 1
ATOM 6597 C CA . VAL B 1 225 ? -11.305 41.094 21.453 1 47.25 225 VAL B CA 1
ATOM 6598 C C . VAL B 1 225 ? -10.141 41.062 20.469 1 47.25 225 VAL B C 1
ATOM 6600 O O . VAL B 1 225 ? -10 40.156 19.672 1 47.25 225 VAL B O 1
ATOM 6603 N N . LYS B 1 226 ? -9.312 42.062 20.547 1 45.25 226 LYS B N 1
ATOM 6604 C CA . LYS B 1 226 ? -8.102 42.094 19.734 1 45.25 226 LYS B CA 1
ATOM 6605 C C . LYS B 1 226 ? -7.199 40.906 20.031 1 45.25 226 LYS B C 1
ATOM 6607 O O . LYS B 1 226 ? -6.672 40.281 19.125 1 45.25 226 LYS B O 1
ATOM 6612 N N . ASP B 1 227 ? -6.977 40.625 21.297 1 45.62 227 ASP B N 1
ATOM 6613 C CA . ASP B 1 227 ? -6.152 39.469 21.672 1 45.62 227 ASP B CA 1
ATOM 6614 C C . ASP B 1 227 ? -6.809 38.156 21.266 1 45.62 227 ASP B C 1
ATOM 6616 O O . ASP B 1 227 ? -6.133 37.25 20.812 1 45.62 227 ASP B O 1
ATOM 6620 N N . SER B 1 228 ? -8.078 38.062 21.609 1 41.22 228 SER B N 1
ATOM 6621 C CA . SER B 1 228 ? -8.797 36.875 21.109 1 41.22 228 SER B CA 1
ATOM 6622 C C . SER B 1 228 ? -8.773 36.812 19.594 1 41.22 228 SER B C 1
ATOM 6624 O O . SER B 1 228 ? -8.742 35.75 19.016 1 41.22 228 SER B O 1
ATOM 6626 N N . LEU B 1 229 ? -8.812 37.969 18.984 1 41.44 229 LEU B N 1
ATOM 6627 C CA . LEU B 1 229 ? -8.68 38.062 17.531 1 41.44 229 LEU B CA 1
ATOM 6628 C C . LEU B 1 229 ? -7.309 37.594 17.078 1 41.44 229 LEU B C 1
ATOM 6630 O O . LEU B 1 229 ? -7.188 36.938 16.031 1 41.44 229 LEU B O 1
ATOM 6634 N N . LYS B 1 230 ? -6.312 37.938 17.766 1 41.91 230 LYS B N 1
ATOM 6635 C CA . LYS B 1 230 ? -4.965 37.469 17.453 1 41.91 230 LYS B CA 1
ATOM 6636 C C . LYS B 1 230 ? -4.906 35.938 17.438 1 41.91 230 LYS B C 1
ATOM 6638 O O . LYS B 1 230 ? -4.277 35.344 16.562 1 41.91 230 LYS B O 1
ATOM 6643 N N . TYR B 1 231 ? -5.551 35.438 18.469 1 40.5 231 TYR B N 1
ATOM 6644 C CA . TYR B 1 231 ? -5.574 33.969 18.531 1 40.5 231 TYR B CA 1
ATOM 6645 C C . TYR B 1 231 ? -6.43 33.406 17.406 1 40.5 231 TYR B C 1
ATOM 6647 O O . TYR B 1 231 ? -6.121 32.344 16.859 1 40.5 231 TYR B O 1
ATOM 6655 N N . LEU B 1 232 ? -7.602 34.094 17.203 1 38.66 232 LEU B N 1
ATOM 6656 C CA . LEU B 1 232 ? -8.523 33.688 16.156 1 38.66 232 LEU B CA 1
ATOM 6657 C C . LEU B 1 232 ? -7.902 33.875 14.773 1 38.66 232 LEU B C 1
ATOM 6659 O O . LEU B 1 232 ? -8.172 33.094 13.859 1 38.66 232 LEU B O 1
ATOM 6663 N N . LEU B 1 233 ? -7.23 34.969 14.508 1 43.19 233 LEU B N 1
ATOM 6664 C CA . LEU B 1 233 ? -6.457 35.25 13.305 1 43.19 233 LEU B CA 1
ATOM 6665 C C . LEU B 1 233 ? -5.438 34.156 13.039 1 43.19 233 LEU B C 1
ATOM 6667 O O . LEU B 1 233 ? -4.93 34.031 11.922 1 43.19 233 LEU B O 1
ATOM 6671 N N . VAL B 1 234 ? -5.152 33.312 14 1 44.34 234 VAL B N 1
ATOM 6672 C CA . VAL B 1 234 ? -4.195 32.219 14.07 1 44.34 234 VAL B CA 1
ATOM 6673 C C . VAL B 1 234 ? -4.719 31.016 13.281 1 44.34 234 VAL B C 1
ATOM 6675 O O . VAL B 1 234 ? -3.936 30.219 12.758 1 44.34 234 VAL B O 1
ATOM 6678 N N . SER B 1 235 ? -6.094 30.906 13.078 1 49.59 235 SER B N 1
ATOM 6679 C CA . SER B 1 235 ? -6.625 29.609 12.656 1 49.59 235 SER B CA 1
ATOM 6680 C C . SER B 1 235 ? -6.23 29.297 11.219 1 49.59 235 SER B C 1
ATOM 6682 O O . SER B 1 235 ? -5.84 28.172 10.914 1 49.59 235 SER B O 1
ATOM 6684 N N . GLY B 1 236 ? -6.328 30.219 10.266 1 61.03 236 GLY B N 1
ATOM 6685 C CA . GLY B 1 236 ? -5.836 30.016 8.914 1 61.03 236 GLY B CA 1
ATOM 6686 C C . GLY B 1 236 ? -4.336 29.812 8.852 1 61.03 236 GLY B C 1
ATOM 6687 O O . GLY B 1 236 ? -3.795 29.453 7.801 1 61.03 236 GLY B O 1
ATOM 6688 N N . ILE B 1 237 ? -3.854 29.75 10.031 1 66.75 237 ILE B N 1
ATOM 6689 C CA . ILE B 1 237 ? -2.402 29.797 10.172 1 66.75 237 ILE B CA 1
ATOM 6690 C C . ILE B 1 237 ? -1.804 28.453 9.773 1 66.75 237 ILE B C 1
ATOM 6692 O O . ILE B 1 237 ? -0.742 28.406 9.148 1 66.75 237 ILE B O 1
ATOM 6696 N N . PHE B 1 238 ? -2.607 27.375 9.984 1 77.56 238 PHE B N 1
ATOM 6697 C CA . PHE B 1 238 ? -2.084 26.062 9.625 1 77.56 238 PHE B CA 1
ATOM 6698 C C . PHE B 1 238 ? -1.826 25.969 8.125 1 77.56 238 PHE B C 1
ATOM 6700 O O . PHE B 1 238 ? -0.726 25.609 7.699 1 77.56 238 PHE B O 1
ATOM 6707 N N . PHE B 1 239 ? -2.844 26.297 7.359 1 87 239 PHE B N 1
ATOM 6708 C CA . PHE B 1 239 ? -2.734 26.172 5.91 1 87 239 PHE B CA 1
ATOM 6709 C C . PHE B 1 239 ? -1.791 27.234 5.352 1 87 239 PHE B C 1
ATOM 6711 O O . PHE B 1 239 ? -1.095 27 4.363 1 87 239 PHE B O 1
ATOM 6718 N N . GLU B 1 240 ? -1.78 28.375 5.941 1 84.25 240 GLU B N 1
ATOM 6719 C CA . GLU B 1 240 ? -0.85 29.422 5.523 1 84.25 240 GLU B CA 1
ATOM 6720 C C . GLU B 1 240 ? 0.597 29.016 5.773 1 84.25 240 GLU B C 1
ATOM 6722 O O . GLU B 1 240 ? 1.473 29.266 4.941 1 84.25 240 GLU B O 1
ATOM 6727 N N . GLU B 1 241 ? 0.779 28.359 6.914 1 80.19 241 GLU B N 1
ATOM 6728 C CA . GLU B 1 241 ? 2.115 27.844 7.211 1 80.19 241 GLU B CA 1
ATOM 6729 C C . GLU B 1 241 ? 2.531 26.781 6.211 1 80.19 241 GLU B C 1
ATOM 6731 O O . GLU B 1 241 ? 3.717 26.625 5.906 1 80.19 241 GLU B O 1
ATOM 6736 N N . MET B 1 242 ? 1.538 26.172 5.672 1 87.5 242 MET B N 1
ATOM 6737 C CA . MET B 1 242 ? 1.815 25.141 4.68 1 87.5 242 MET B CA 1
ATOM 6738 C C . MET B 1 242 ? 2.008 25.75 3.295 1 87.5 242 MET B C 1
ATOM 6740 O O . MET B 1 242 ? 2.297 25.031 2.332 1 87.5 242 MET B O 1
ATOM 6744 N N . GLY B 1 243 ? 1.812 27.047 3.156 1 86.62 243 GLY B N 1
ATOM 6745 C CA . GLY B 1 243 ? 2.111 27.719 1.898 1 86.62 243 GLY B CA 1
ATOM 6746 C C . GLY B 1 243 ? 0.874 28.047 1.091 1 86.62 243 GLY B C 1
ATOM 6747 O O . GLY B 1 243 ? 0.975 28.484 -0.058 1 86.62 243 GLY B O 1
ATOM 6748 N N . PHE B 1 244 ? -0.349 27.938 1.666 1 92.81 244 PHE B N 1
ATOM 6749 C CA . PHE B 1 244 ? -1.592 28.219 0.956 1 92.81 244 PHE B CA 1
ATOM 6750 C C . PHE B 1 244 ? -2.119 29.609 1.313 1 92.81 244 PHE B C 1
ATOM 6752 O O . PHE B 1 244 ? -1.895 30.094 2.424 1 92.81 244 PHE B O 1
ATOM 6759 N N . THR B 1 245 ? -2.725 30.219 0.32 1 92.25 245 THR B N 1
ATOM 6760 C CA . THR B 1 245 ? -3.66 31.281 0.673 1 92.25 245 THR B CA 1
ATOM 6761 C C . THR B 1 245 ? -4.961 30.703 1.212 1 92.25 245 THR B C 1
ATOM 6763 O O . THR B 1 245 ? -5.594 29.875 0.556 1 92.25 245 THR B O 1
ATOM 6766 N N . TYR B 1 246 ? -5.297 31.109 2.41 1 91.62 246 TYR B N 1
ATOM 6767 C CA . TYR B 1 246 ? -6.484 30.562 3.057 1 91.62 246 TYR B CA 1
ATOM 6768 C C . TYR B 1 246 ? -7.66 31.531 2.943 1 91.62 246 TYR B C 1
ATOM 6770 O O . TYR B 1 246 ? -7.535 32.719 3.279 1 91.62 246 TYR B O 1
ATOM 6778 N N . LEU B 1 247 ? -8.789 31.031 2.441 1 90.44 247 LEU B N 1
ATOM 6779 C CA . LEU B 1 247 ? -10.031 31.797 2.361 1 90.44 247 LEU B CA 1
ATOM 6780 C C . LEU B 1 247 ? -11.148 31.094 3.127 1 90.44 247 LEU B C 1
ATOM 6782 O O . LEU B 1 247 ? -11.5 29.953 2.822 1 90.44 247 LEU B O 1
ATOM 6786 N N . GLY B 1 248 ? -11.766 31.812 4.047 1 85.62 248 GLY B N 1
ATOM 6787 C CA . GLY B 1 248 ? -12.938 31.25 4.707 1 85.62 248 GLY B CA 1
ATOM 6788 C C . GLY B 1 248 ? -12.961 31.516 6.199 1 85.62 248 GLY B C 1
ATOM 6789 O O . GLY B 1 248 ? -12.195 32.344 6.703 1 85.62 248 GLY B O 1
ATOM 6790 N N . PRO B 1 249 ? -13.805 30.953 6.801 1 90.44 249 PRO B N 1
ATOM 6791 C CA . PRO B 1 249 ? -14.805 30 6.316 1 90.44 249 PRO B CA 1
ATOM 6792 C C . PRO B 1 249 ? -15.883 30.672 5.457 1 90.44 249 PRO B C 1
ATOM 6794 O O . PRO B 1 249 ? -16.234 31.828 5.691 1 90.44 249 PRO B O 1
ATOM 6797 N N . VAL B 1 250 ? -16.297 29.922 4.473 1 92.19 250 VAL B N 1
ATOM 6798 C CA . VAL B 1 250 ? -17.328 30.344 3.531 1 92.19 250 VAL B CA 1
ATOM 6799 C C . VAL B 1 250 ? -18.609 29.547 3.76 1 92.19 250 VAL B C 1
ATOM 6801 O O . VAL B 1 250 ? -18.562 28.344 3.975 1 92.19 250 VAL B O 1
ATOM 6804 N N . ASP B 1 251 ? -19.812 30.219 3.793 1 93.12 251 ASP B N 1
ATOM 6805 C CA . ASP B 1 251 ? -21.078 29.516 3.9 1 93.12 251 ASP B CA 1
ATOM 6806 C C . ASP B 1 251 ? -21.391 28.75 2.615 1 93.12 251 ASP B C 1
ATOM 6808 O O . ASP B 1 251 ? -21.703 29.344 1.59 1 93.12 251 ASP B O 1
ATOM 6812 N N . GLY B 1 252 ? -21.375 27.484 2.715 1 95.69 252 GLY B N 1
ATOM 6813 C CA . GLY B 1 252 ? -21.531 26.609 1.559 1 95.69 252 GLY B CA 1
ATOM 6814 C C . GLY B 1 252 ? -22.953 26.594 1.006 1 95.69 252 GLY B C 1
ATOM 6815 O O . GLY B 1 252 ? -23.203 26.016 -0.049 1 95.69 252 GLY B O 1
ATOM 6816 N N . HIS B 1 253 ? -23.875 27.266 1.647 1 95.06 253 HIS B N 1
ATOM 6817 C CA . HIS B 1 253 ? -25.266 27.297 1.21 1 95.06 253 HIS B CA 1
ATOM 6818 C C . HIS B 1 253 ? -25.688 28.703 0.822 1 95.06 253 HIS B C 1
ATOM 6820 O O . HIS B 1 253 ? -26.859 28.969 0.561 1 95.06 253 HIS B O 1
ATOM 6826 N N . ASP B 1 254 ? -24.734 29.594 0.806 1 95.69 254 ASP B N 1
ATOM 6827 C CA . ASP B 1 254 ? -24.938 30.969 0.345 1 95.69 254 ASP B CA 1
ATOM 6828 C C . ASP B 1 254 ? -24.203 31.203 -0.977 1 95.69 254 ASP B C 1
ATOM 6830 O O . ASP B 1 254 ? -22.984 31.359 -1.002 1 95.69 254 ASP B O 1
ATOM 6834 N N . LEU B 1 255 ? -25 31.375 -2.029 1 97.12 255 LEU B N 1
ATOM 6835 C CA . LEU B 1 255 ? -24.453 31.484 -3.375 1 97.12 255 LEU B CA 1
ATOM 6836 C C . LEU B 1 255 ? -23.578 32.719 -3.508 1 97.12 255 LEU B C 1
ATOM 6838 O O . LEU B 1 255 ? -22.547 32.688 -4.184 1 97.12 255 LEU B O 1
ATOM 6842 N N . ASP B 1 256 ? -24 33.844 -2.887 1 95.94 256 ASP B N 1
ATOM 6843 C CA . ASP B 1 256 ? -23.203 35.062 -2.965 1 95.94 256 ASP B CA 1
ATOM 6844 C C . ASP B 1 256 ? -21.844 34.875 -2.297 1 95.94 256 ASP B C 1
ATOM 6846 O O . ASP B 1 256 ? -20.812 35.25 -2.85 1 95.94 256 ASP B O 1
ATOM 6850 N N . ASP B 1 257 ? -21.891 34.281 -1.124 1 96.44 257 ASP B N 1
ATOM 6851 C CA . ASP B 1 257 ? -20.656 34.031 -0.38 1 96.44 257 ASP B CA 1
ATOM 6852 C C . ASP B 1 257 ? -19.734 33.094 -1.157 1 96.44 257 ASP B C 1
ATOM 6854 O O . ASP B 1 257 ? -18.531 33.344 -1.258 1 96.44 257 ASP B O 1
ATOM 6858 N N . LEU B 1 258 ? -20.234 32.094 -1.721 1 97.5 258 LEU B N 1
ATOM 6859 C CA . LEU B 1 258 ? -19.484 31.125 -2.521 1 97.5 258 LEU B CA 1
ATOM 6860 C C . LEU B 1 258 ? -18.891 31.797 -3.756 1 97.5 258 LEU B C 1
ATOM 6862 O O . LEU B 1 258 ? -17.688 31.656 -4.023 1 97.5 258 LEU B O 1
ATOM 6866 N N . MET B 1 259 ? -19.734 32.562 -4.492 1 96.44 259 MET B N 1
ATOM 6867 C CA . MET B 1 259 ? -19.312 33.188 -5.746 1 96.44 259 MET B CA 1
ATOM 6868 C C . MET B 1 259 ? -18.188 34.188 -5.504 1 96.44 259 MET B C 1
ATOM 6870 O O . MET B 1 259 ? -17.203 34.219 -6.246 1 96.44 259 MET B O 1
ATOM 6874 N N . GLU B 1 260 ? -18.328 34.938 -4.492 1 96.06 260 GLU B N 1
ATOM 6875 C CA . GLU B 1 260 ? -17.328 35.969 -4.18 1 96.06 260 GLU B CA 1
ATOM 6876 C C . GLU B 1 260 ? -15.977 35.344 -3.879 1 96.06 260 GLU B C 1
ATOM 6878 O O . GLU B 1 260 ? -14.961 35.75 -4.445 1 96.06 260 GLU B O 1
ATOM 6883 N N . ASN B 1 261 ? -15.914 34.375 -3.039 1 96.38 261 ASN B N 1
ATOM 6884 C CA . ASN B 1 261 ? -14.664 33.75 -2.619 1 96.38 261 ASN B CA 1
ATOM 6885 C C . ASN B 1 261 ? -14.047 32.938 -3.744 1 96.38 261 ASN B C 1
ATOM 6887 O O . ASN B 1 261 ? -12.828 32.906 -3.9 1 96.38 261 ASN B O 1
ATOM 6891 N N . LEU B 1 262 ? -14.852 32.25 -4.523 1 97.81 262 LEU B N 1
ATOM 6892 C CA . LEU B 1 262 ? -14.344 31.469 -5.652 1 97.81 262 LEU B CA 1
ATOM 6893 C C . LEU B 1 262 ? -13.758 32.375 -6.723 1 97.81 262 LEU B C 1
ATOM 6895 O O . LEU B 1 262 ? -12.742 32.062 -7.336 1 97.81 262 LEU B O 1
ATOM 6899 N N . LYS B 1 263 ? -14.453 33.531 -6.973 1 96.62 263 LYS B N 1
ATOM 6900 C CA . LYS B 1 263 ? -13.922 34.5 -7.918 1 96.62 263 LYS B CA 1
ATOM 6901 C C . LYS B 1 263 ? -12.57 35.031 -7.461 1 96.62 263 LYS B C 1
ATOM 6903 O O . LYS B 1 263 ? -11.656 35.188 -8.273 1 96.62 263 LYS B O 1
ATOM 6908 N N . TYR B 1 264 ? -12.523 35.312 -6.223 1 95.94 264 TYR B N 1
ATOM 6909 C CA . TYR B 1 264 ? -11.266 35.781 -5.656 1 95.94 264 TYR B CA 1
ATOM 6910 C C . TYR B 1 264 ? -10.172 34.719 -5.809 1 95.94 264 TYR B C 1
ATOM 6912 O O . TYR B 1 264 ? -9.047 35.031 -6.199 1 95.94 264 TYR B O 1
ATOM 6920 N N . ALA B 1 265 ? -10.477 33.469 -5.484 1 96.75 265 ALA B N 1
ATOM 6921 C CA . ALA B 1 265 ? -9.516 32.375 -5.605 1 96.75 265 ALA B CA 1
ATOM 6922 C C . ALA B 1 265 ? -9.023 32.25 -7.043 1 96.75 265 ALA B C 1
ATOM 6924 O O . ALA B 1 265 ? -7.84 31.984 -7.273 1 96.75 265 ALA B O 1
ATOM 6925 N N . LYS B 1 266 ? -9.93 32.344 -7.953 1 96.44 266 LYS B N 1
ATOM 6926 C CA . LYS B 1 266 ? -9.633 32.219 -9.375 1 96.44 266 LYS B CA 1
ATOM 6927 C C . LYS B 1 266 ? -8.586 33.25 -9.812 1 96.44 266 LYS B C 1
ATOM 6929 O O . LYS B 1 266 ? -7.77 32.969 -10.688 1 96.44 266 LYS B O 1
ATOM 6934 N N . LYS B 1 267 ? -8.516 34.344 -9.172 1 95 267 LYS B N 1
ATOM 6935 C CA . LYS B 1 267 ? -7.637 35.469 -9.57 1 95 267 LYS B CA 1
ATOM 6936 C C . LYS B 1 267 ? -6.352 35.438 -8.75 1 95 267 LYS B C 1
ATOM 6938 O O . LYS B 1 267 ? -5.406 36.188 -9.055 1 95 267 LYS B O 1
ATOM 6943 N N . THR B 1 268 ? -6.32 34.625 -7.75 1 95.5 268 THR B N 1
ATOM 6944 C CA . THR B 1 268 ? -5.184 34.594 -6.84 1 95.5 268 THR B CA 1
ATOM 6945 C C . THR B 1 268 ? -4.09 33.688 -7.363 1 95.5 268 THR B C 1
ATOM 6947 O O . THR B 1 268 ? -4.363 32.531 -7.742 1 95.5 268 THR B O 1
ATOM 6950 N N . LYS B 1 269 ? -2.859 34.188 -7.414 1 95.44 269 LYS B N 1
ATOM 6951 C CA . LYS B 1 269 ? -1.723 33.375 -7.828 1 95.44 269 LYS B CA 1
ATOM 6952 C C . LYS B 1 269 ? -1.304 32.438 -6.715 1 95.44 269 LYS B C 1
ATOM 6954 O O . LYS B 1 269 ? -1.443 32.75 -5.531 1 95.44 269 LYS B O 1
ATOM 6959 N N . GLY B 1 270 ? -0.727 31.203 -7.074 1 97 270 GLY B N 1
ATOM 6960 C CA . GLY B 1 270 ? -0.341 30.188 -6.102 1 97 270 GLY B CA 1
ATOM 6961 C C . GLY B 1 270 ? -1.502 29.328 -5.641 1 97 270 GLY B C 1
ATOM 6962 O O . GLY B 1 270 ? -2.631 29.5 -6.105 1 97 270 GLY B O 1
ATOM 6963 N N . PRO B 1 271 ? -1.21 28.391 -4.738 1 97.25 271 PRO B N 1
ATOM 6964 C CA . PRO B 1 271 ? -2.287 27.531 -4.246 1 97.25 271 PRO B CA 1
ATOM 6965 C C . PRO B 1 271 ? -3.213 28.234 -3.266 1 97.25 271 PRO B C 1
ATOM 6967 O O . PRO B 1 271 ? -2.744 28.953 -2.371 1 97.25 271 PRO B O 1
ATOM 6970 N N . VAL B 1 272 ? -4.504 28.094 -3.443 1 96.88 272 VAL B N 1
ATOM 6971 C CA . VAL B 1 272 ? -5.527 28.719 -2.611 1 96.88 272 VAL B CA 1
ATOM 6972 C C . VAL B 1 272 ? -6.434 27.641 -2.02 1 96.88 272 VAL B C 1
ATOM 6974 O O . VAL B 1 272 ? -6.836 26.703 -2.717 1 96.88 272 VAL B O 1
ATOM 6977 N N . LEU B 1 273 ? -6.641 27.703 -0.723 1 96.69 273 LEU B N 1
ATOM 6978 C CA . LEU B 1 273 ? -7.586 26.812 -0.068 1 96.69 273 LEU B CA 1
ATOM 6979 C C . LEU B 1 273 ? -8.82 27.562 0.401 1 96.69 273 LEU B C 1
ATOM 6981 O O . LEU B 1 273 ? -8.711 28.5 1.201 1 96.69 273 LEU B O 1
ATOM 6985 N N . ILE B 1 274 ? -9.969 27.234 -0.153 1 96 274 ILE B N 1
ATOM 6986 C CA . ILE B 1 274 ? -11.25 27.781 0.273 1 96 274 ILE B CA 1
ATOM 6987 C C . ILE B 1 274 ? -11.938 26.828 1.241 1 96 274 ILE B C 1
ATOM 6989 O O . ILE B 1 274 ? -12.266 25.688 0.873 1 96 274 ILE B O 1
ATOM 6993 N N . HIS B 1 275 ? -12.133 27.234 2.447 1 94.44 275 HIS B N 1
ATOM 6994 C CA . HIS B 1 275 ? -12.781 26.453 3.484 1 94.44 275 HIS B CA 1
ATOM 6995 C C . HIS B 1 275 ? -14.297 26.672 3.475 1 94.44 275 HIS B C 1
ATOM 6997 O O . HIS B 1 275 ? -14.781 27.688 3.971 1 94.44 275 HIS B O 1
ATOM 7003 N N . VAL B 1 276 ? -15.008 25.703 2.98 1 94.44 276 VAL B N 1
ATOM 7004 C CA . VAL B 1 276 ? -16.453 25.828 2.795 1 94.44 276 VAL B CA 1
ATOM 7005 C C . VAL B 1 276 ? -17.172 24.984 3.85 1 94.44 276 VAL B C 1
ATOM 7007 O O . VAL B 1 276 ? -16.875 23.812 4.027 1 94.44 276 VAL B O 1
ATOM 7010 N N . LEU B 1 277 ? -18.125 25.609 4.539 1 92.19 277 LEU B N 1
ATOM 7011 C CA . LEU B 1 277 ? -18.938 24.922 5.531 1 92.19 277 LEU B CA 1
ATOM 7012 C C . LEU B 1 277 ? -20.25 24.469 4.922 1 92.19 277 LEU B C 1
ATOM 7014 O O . LEU B 1 277 ? -21 25.266 4.367 1 92.19 277 LEU B O 1
ATOM 7018 N N . THR B 1 278 ? -20.453 23.188 4.941 1 90.5 278 THR B N 1
ATOM 7019 C CA . THR B 1 278 ? -21.719 22.641 4.449 1 90.5 278 THR B CA 1
ATOM 7020 C C . THR B 1 278 ? -22.375 21.766 5.512 1 90.5 278 THR B C 1
ATOM 7022 O O . THR B 1 278 ? -21.75 21.422 6.516 1 90.5 278 THR B O 1
ATOM 7025 N N . LYS B 1 279 ? -23.609 21.547 5.301 1 86.69 279 LYS B N 1
ATOM 7026 C CA . LYS B 1 279 ? -24.391 20.656 6.156 1 86.69 279 LYS B CA 1
ATOM 7027 C C . LYS B 1 279 ? -24.812 19.391 5.398 1 86.69 279 LYS B C 1
ATOM 7029 O O . LYS B 1 279 ? -25.547 19.484 4.418 1 86.69 279 LYS B O 1
ATOM 7034 N N . LYS B 1 280 ? -24.312 18.297 5.945 1 84.06 280 LYS B N 1
ATOM 7035 C CA . LYS B 1 280 ? -24.703 17.031 5.336 1 84.06 280 LYS B CA 1
ATOM 7036 C C . LYS B 1 280 ? -26.219 16.812 5.465 1 84.06 280 LYS B C 1
ATOM 7038 O O . LYS B 1 280 ? -26.797 17.047 6.523 1 84.06 280 LYS B O 1
ATOM 7043 N N . GLY B 1 281 ? -26.906 16.422 4.332 1 83.12 281 GLY B N 1
ATOM 7044 C CA . GLY B 1 281 ? -28.344 16.141 4.352 1 83.12 281 GLY B CA 1
ATOM 7045 C C . GLY B 1 281 ? -29.188 17.391 4.23 1 83.12 281 GLY B C 1
ATOM 7046 O O . GLY B 1 281 ? -30.422 17.328 4.297 1 83.12 281 GLY B O 1
ATOM 7047 N N . LYS B 1 282 ? -28.594 18.484 3.924 1 81.19 282 LYS B N 1
ATOM 7048 C CA . LYS B 1 282 ? -29.297 19.766 3.859 1 81.19 282 LYS B CA 1
ATOM 7049 C C . LYS B 1 282 ? -30.562 19.656 3.008 1 81.19 282 LYS B C 1
ATOM 7051 O O . LYS B 1 282 ? -30.516 19.141 1.887 1 81.19 282 LYS B O 1
ATOM 7056 N N . GLY B 1 283 ? -31.656 20.156 3.541 1 77.5 283 GLY B N 1
ATOM 7057 C CA . GLY B 1 283 ? -32.906 20.266 2.797 1 77.5 283 GLY B CA 1
ATOM 7058 C C . GLY B 1 283 ? -33.812 19.062 2.975 1 77.5 283 GLY B C 1
ATOM 7059 O O . GLY B 1 283 ? -34.906 19.047 2.443 1 77.5 283 GLY B O 1
ATOM 7060 N N . TYR B 1 284 ? -33.344 18.047 3.676 1 82.75 284 TYR B N 1
ATOM 7061 C CA . TYR B 1 284 ? -34.156 16.859 3.986 1 82.75 284 TYR B CA 1
ATOM 7062 C C . TYR B 1 284 ? -34 16.484 5.453 1 82.75 284 TYR B C 1
ATOM 7064 O O . TYR B 1 284 ? -33 15.867 5.836 1 82.75 284 TYR B O 1
ATOM 7072 N N . ALA B 1 285 ? -34.875 16.719 6.203 1 77.69 285 ALA B N 1
ATOM 7073 C CA . ALA B 1 285 ? -34.812 16.688 7.66 1 77.69 285 ALA B CA 1
ATOM 7074 C C . ALA B 1 285 ? -34.312 15.336 8.164 1 77.69 285 ALA B C 1
ATOM 7076 O O . ALA B 1 285 ? -33.438 15.266 9.039 1 77.69 285 ALA B O 1
ATOM 7077 N N . PRO B 1 286 ? -34.812 14.281 7.652 1 76.75 286 PRO B N 1
ATOM 7078 C CA . PRO B 1 286 ? -34.312 12.992 8.141 1 76.75 286 PRO B CA 1
ATOM 7079 C C . PRO B 1 286 ? -32.812 12.82 7.922 1 76.75 286 PRO B C 1
ATOM 7081 O O . PRO B 1 286 ? -32.156 12.203 8.742 1 76.75 286 PRO B O 1
ATOM 7084 N N . ALA B 1 287 ? -32.281 13.344 6.914 1 78.38 287 ALA B N 1
ATOM 7085 C CA . ALA B 1 287 ? -30.859 13.234 6.586 1 78.38 287 ALA B CA 1
ATOM 7086 C C . ALA B 1 287 ? -30.047 14.273 7.344 1 78.38 287 ALA B C 1
ATOM 7088 O O . ALA B 1 287 ? -28.906 14.008 7.742 1 78.38 287 ALA B O 1
ATOM 7089 N N . GLU B 1 288 ? -30.531 15.43 7.512 1 80.31 288 GLU B N 1
ATOM 7090 C CA . GLU B 1 288 ? -29.844 16.516 8.195 1 80.31 288 GLU B CA 1
ATOM 7091 C C . GLU B 1 288 ? -29.594 16.188 9.664 1 80.31 288 GLU B C 1
ATOM 7093 O O . GLU B 1 288 ? -28.609 16.625 10.25 1 80.31 288 GLU B O 1
ATOM 7098 N N . ASN B 1 289 ? -30.453 15.383 10.234 1 72.25 289 ASN B N 1
ATOM 7099 C CA . ASN B 1 289 ? -30.375 15.047 11.648 1 72.25 289 ASN B CA 1
ATOM 7100 C C . ASN B 1 289 ? -29.719 13.688 11.875 1 72.25 289 ASN B C 1
ATOM 7102 O O . ASN B 1 289 ? -29.797 13.125 12.969 1 72.25 289 ASN B O 1
ATOM 7106 N N . ASP B 1 290 ? -29.078 13.266 10.914 1 72.75 290 ASP B N 1
ATOM 7107 C CA . ASP B 1 290 ? -28.453 11.945 10.945 1 72.75 290 ASP B CA 1
ATOM 7108 C C . ASP B 1 290 ? -27.141 11.977 11.719 1 72.75 290 ASP B C 1
ATOM 7110 O O . ASP B 1 290 ? -26.109 12.383 11.18 1 72.75 290 ASP B O 1
ATOM 7114 N N . GLU B 1 291 ? -27.188 11.562 12.977 1 67.12 291 GLU B N 1
ATOM 7115 C CA . GLU B 1 291 ? -25.984 11.562 13.812 1 67.12 291 GLU B CA 1
ATOM 7116 C C . GLU B 1 291 ? -25.203 10.273 13.641 1 67.12 291 GLU B C 1
ATOM 7118 O O . GLU B 1 291 ? -24 10.227 13.93 1 67.12 291 GLU B O 1
ATOM 7123 N N . LYS B 1 292 ? -25.891 9.344 13.055 1 66.31 292 LYS B N 1
ATOM 7124 C CA . LYS B 1 292 ? -25.281 8.008 13.031 1 66.31 292 LYS B CA 1
ATOM 7125 C C . LYS B 1 292 ? -24.641 7.719 11.68 1 66.31 292 LYS B C 1
ATOM 7127 O O . LYS B 1 292 ? -23.938 6.719 11.516 1 66.31 292 LYS B O 1
ATOM 7132 N N . GLY B 1 293 ? -24.859 8.555 10.688 1 69.62 293 GLY B N 1
ATOM 7133 C CA . GLY B 1 293 ? -24.266 8.359 9.375 1 69.62 293 GLY B CA 1
ATOM 7134 C C . GLY B 1 293 ? -25.078 7.441 8.484 1 69.62 293 GLY B C 1
ATOM 7135 O O . GLY B 1 293 ? -24.578 6.957 7.465 1 69.62 293 GLY B O 1
ATOM 7136 N N . THR B 1 294 ? -26.234 7.18 8.836 1 67.56 294 THR B N 1
ATOM 7137 C CA . THR B 1 294 ? -27.125 6.281 8.109 1 67.56 294 THR B CA 1
ATOM 7138 C C . THR B 1 294 ? -27.344 6.781 6.688 1 67.56 294 THR B C 1
ATOM 7140 O O . THR B 1 294 ? -27.453 5.984 5.754 1 67.56 294 THR B O 1
ATOM 7143 N N . TRP B 1 295 ? -27.266 7.98 6.594 1 73.81 295 TRP B N 1
ATOM 7144 C CA . TRP B 1 295 ? -27.672 8.578 5.328 1 73.81 295 TRP B CA 1
ATOM 7145 C C . TRP B 1 295 ? -26.453 8.867 4.445 1 73.81 295 TRP B C 1
ATOM 7147 O O . TRP B 1 295 ? -26.578 9.523 3.408 1 73.81 295 TRP B O 1
ATOM 7157 N N . HIS B 1 296 ? -25.266 8.367 4.914 1 74.44 296 HIS B N 1
ATOM 7158 C CA . HIS B 1 296 ? -24.109 8.43 4.023 1 74.44 296 HIS B CA 1
ATOM 7159 C C . HIS B 1 296 ? -24.344 7.613 2.76 1 74.44 296 HIS B C 1
ATOM 7161 O O . HIS B 1 296 ? -24.156 8.109 1.648 1 74.44 296 HIS B O 1
ATOM 7167 N N . GLY B 1 297 ? -24.703 6.391 2.889 1 71.38 297 GLY B N 1
ATOM 7168 C CA . GLY B 1 297 ? -25.203 5.469 1.878 1 71.38 297 GLY B CA 1
ATOM 7169 C C . GLY B 1 297 ? -26.469 4.746 2.297 1 71.38 297 GLY B C 1
ATOM 7170 O O . GLY B 1 297 ? -26.453 3.938 3.227 1 71.38 297 GLY B O 1
ATOM 7171 N N . VAL B 1 298 ? -27.688 5.09 1.612 1 72.5 298 VAL B N 1
ATOM 7172 C CA . VAL B 1 298 ? -28.969 4.543 2.074 1 72.5 298 VAL B CA 1
ATOM 7173 C C . VAL B 1 298 ? -29.578 3.67 0.983 1 72.5 298 VAL B C 1
ATOM 7175 O O . VAL B 1 298 ? -29.312 3.865 -0.204 1 72.5 298 VAL B O 1
ATOM 7178 N N . GLY B 1 299 ? -30.219 2.604 1.507 1 73 299 GLY B N 1
ATOM 7179 C CA . GLY B 1 299 ? -31.078 1.844 0.601 1 73 299 GLY B CA 1
ATOM 7180 C C . GLY B 1 299 ? -32.375 2.541 0.279 1 73 299 GLY B C 1
ATOM 7181 O O . GLY B 1 299 ? -32.438 3.771 0.224 1 73 299 GLY B O 1
ATOM 7182 N N . HIS B 1 300 ? -33.281 1.759 0.009 1 78.19 300 HIS B N 1
ATOM 7183 C CA . HIS B 1 300 ? -34.594 2.291 -0.308 1 78.19 300 HIS B CA 1
ATOM 7184 C C . HIS B 1 300 ? -35.281 2.875 0.932 1 78.19 300 HIS B C 1
ATOM 7186 O O . HIS B 1 300 ? -35.125 2.348 2.035 1 78.19 300 HIS B O 1
ATOM 7192 N N . TYR B 1 301 ? -35.906 4.031 0.841 1 73.25 301 TYR B N 1
ATOM 7193 C CA . TYR B 1 301 ? -36.562 4.672 1.976 1 73.25 301 TYR B CA 1
ATOM 7194 C C . TYR B 1 301 ? -37.875 5.316 1.552 1 73.25 301 TYR B C 1
ATOM 7196 O O . TYR B 1 301 ? -38.094 5.59 0.368 1 73.25 301 TYR B O 1
ATOM 7204 N N . LYS B 1 302 ? -38.75 5.516 2.518 1 73.62 302 LYS B N 1
ATOM 7205 C CA . LYS B 1 302 ? -39.969 6.305 2.316 1 73.62 302 LYS B CA 1
ATOM 7206 C C . LYS B 1 302 ? -39.688 7.797 2.424 1 73.62 302 LYS B C 1
ATOM 7208 O O . LYS B 1 302 ? -39.156 8.266 3.441 1 73.62 302 LYS B O 1
ATOM 7213 N N . ILE B 1 303 ? -40.094 8.531 1.538 1 76.06 303 ILE B N 1
ATOM 7214 C CA . ILE B 1 303 ? -39.719 9.938 1.416 1 76.06 303 ILE B CA 1
ATOM 7215 C C . ILE B 1 303 ? -40.312 10.727 2.588 1 76.06 303 ILE B C 1
ATOM 7217 O O . ILE B 1 303 ? -39.625 11.578 3.172 1 76.06 303 ILE B O 1
ATOM 7221 N N . GLU B 1 304 ? -41.469 10.461 2.914 1 73.5 304 GLU B N 1
ATOM 7222 C CA . GLU B 1 304 ? -42.188 11.25 3.906 1 73.5 304 GLU B CA 1
ATOM 7223 C C . GLU B 1 304 ? -41.594 11.078 5.297 1 73.5 304 GLU B C 1
ATOM 7225 O O . GLU B 1 304 ? -41.344 12.055 6.004 1 73.5 304 GLU B O 1
ATOM 7230 N N . SER B 1 305 ? -41.281 9.797 5.59 1 72.94 305 SER B N 1
ATOM 7231 C CA . SER B 1 305 ? -40.844 9.516 6.957 1 72.94 305 SER B CA 1
ATOM 7232 C C . SER B 1 305 ? -39.344 9.352 7.039 1 72.94 305 SER B C 1
ATOM 7234 O O . SER B 1 305 ? -38.75 9.492 8.117 1 72.94 305 SER B O 1
ATOM 7236 N N . GLY B 1 306 ? -38.75 9.109 5.98 1 71.62 306 GLY B N 1
ATOM 7237 C CA . GLY B 1 306 ? -37.344 8.789 5.98 1 71.62 306 GLY B CA 1
ATOM 7238 C C . GLY B 1 306 ? -37.031 7.379 6.445 1 71.62 306 GLY B C 1
ATOM 7239 O O . GLY B 1 306 ? -35.875 6.988 6.578 1 71.62 306 GLY B O 1
ATOM 7240 N N . GLU B 1 307 ? -38.031 6.582 6.758 1 69.81 307 GLU B N 1
ATOM 7241 C CA . GLU B 1 307 ? -37.844 5.219 7.246 1 69.81 307 GLU B CA 1
ATOM 7242 C C . GLU B 1 307 ? -37.25 4.316 6.164 1 69.81 307 GLU B C 1
ATOM 7244 O O . GLU B 1 307 ? -37.688 4.367 5.008 1 69.81 307 GLU B O 1
ATOM 7249 N N . LEU B 1 308 ? -36.188 3.65 6.637 1 74.5 308 LEU B N 1
ATOM 7250 C CA . LEU B 1 308 ? -35.562 2.693 5.719 1 74.5 308 LEU B CA 1
ATOM 7251 C C . LEU B 1 308 ? -36.438 1.458 5.562 1 74.5 308 LEU B C 1
ATOM 7253 O O . LEU B 1 308 ? -37.062 0.987 6.535 1 74.5 308 LEU B O 1
ATOM 7257 N N . VAL B 1 309 ? -36.656 1.003 4.469 1 66.69 309 VAL B N 1
ATOM 7258 C CA . VAL B 1 309 ? -37.406 -0.223 4.219 1 66.69 309 VAL B CA 1
ATOM 7259 C C . VAL B 1 309 ? -36.531 -1.437 4.547 1 66.69 309 VAL B C 1
ATOM 7261 O O . VAL B 1 309 ? -35.531 -1.674 3.896 1 66.69 309 VAL B O 1
ATOM 7264 N N . LYS B 1 310 ? -36.844 -1.944 5.918 1 64.56 310 LYS B N 1
ATOM 7265 C CA . LYS B 1 310 ? -36 -3.076 6.324 1 64.56 310 LYS B CA 1
ATOM 7266 C C . LYS B 1 310 ? -36.812 -4.383 6.25 1 64.56 310 LYS B C 1
ATOM 7268 O O . LYS B 1 310 ? -37.969 -4.445 6.664 1 64.56 310 LYS B O 1
ATOM 7273 N N . LYS B 1 311 ? -36.25 -5.414 5.691 1 63.31 311 LYS B N 1
ATOM 7274 C CA . LYS B 1 311 ? -36.812 -6.766 5.742 1 63.31 311 LYS B CA 1
ATOM 7275 C C . LYS B 1 311 ? -36.062 -7.625 6.758 1 63.31 311 LYS B C 1
ATOM 7277 O O . LYS B 1 311 ? -34.844 -7.48 6.93 1 63.31 311 LYS B O 1
ATOM 7282 N N . PRO B 1 312 ? -36.844 -8.328 7.629 1 69.31 312 PRO B N 1
ATOM 7283 C CA . PRO B 1 312 ? -36.156 -9.281 8.508 1 69.31 312 PRO B CA 1
ATOM 7284 C C . PRO B 1 312 ? -35.188 -10.188 7.766 1 69.31 312 PRO B C 1
ATOM 7286 O O . PRO B 1 312 ? -35.531 -10.742 6.715 1 69.31 312 PRO B O 1
ATOM 7289 N N . ALA B 1 313 ? -33.844 -10.086 8.227 1 81.12 313 ALA B N 1
ATOM 7290 C CA . ALA B 1 313 ? -32.812 -10.883 7.543 1 81.12 313 ALA B CA 1
ATOM 7291 C C . ALA B 1 313 ? -31.875 -11.547 8.539 1 81.12 313 ALA B C 1
ATOM 7293 O O . ALA B 1 313 ? -31.812 -11.148 9.711 1 81.12 313 ALA B O 1
ATOM 7294 N N . PRO B 1 314 ? -31.312 -12.664 8.164 1 90.81 314 PRO B N 1
ATOM 7295 C CA . PRO B 1 314 ? -30.234 -13.25 8.984 1 90.81 314 PRO B CA 1
ATOM 7296 C C . PRO B 1 314 ? -29.172 -12.234 9.383 1 90.81 314 PRO B C 1
ATOM 7298 O O . PRO B 1 314 ? -29.141 -11.125 8.828 1 90.81 314 PRO B O 1
ATOM 7301 N N . PRO B 1 315 ? -28.469 -12.586 10.43 1 93.12 315 PRO B N 1
ATOM 7302 C CA . PRO B 1 315 ? -27.422 -11.641 10.852 1 93.12 315 PRO B CA 1
ATOM 7303 C C . PRO B 1 315 ? -26.406 -11.352 9.75 1 93.12 315 PRO B C 1
ATOM 7305 O O . PRO B 1 315 ? -26.047 -12.258 8.984 1 93.12 315 PRO B O 1
ATOM 7308 N N . SER B 1 316 ? -26 -10.102 9.719 1 96.44 316 SER B N 1
ATOM 7309 C CA . SER B 1 316 ? -24.938 -9.758 8.781 1 96.44 316 SER B CA 1
ATOM 7310 C C . SER B 1 316 ? -23.609 -10.352 9.219 1 96.44 316 SER B C 1
ATOM 7312 O O . SER B 1 316 ? -23.391 -10.586 10.406 1 96.44 316 SER B O 1
ATOM 7314 N N . TYR B 1 317 ? -22.719 -10.711 8.336 1 98.19 317 TYR B N 1
ATOM 7315 C CA . TYR B 1 317 ? -21.391 -11.227 8.664 1 98.19 317 TYR B CA 1
ATOM 7316 C C . TYR B 1 317 ? -20.641 -10.258 9.562 1 98.19 317 TYR B C 1
ATOM 7318 O O . TYR B 1 317 ? -19.984 -10.672 10.523 1 98.19 317 TYR B O 1
ATOM 7326 N N . SER B 1 318 ? -20.703 -8.906 9.266 1 98.12 318 SER B N 1
ATOM 7327 C CA . SER B 1 318 ? -20.062 -7.906 10.125 1 98.12 318 SER B CA 1
ATOM 7328 C C . SER B 1 318 ? -20.641 -7.957 11.539 1 98.12 318 SER B C 1
ATOM 7330 O O . SER B 1 318 ? -19.906 -7.758 12.516 1 98.12 318 SER B O 1
ATOM 7332 N N . GLY B 1 319 ? -21.969 -8.141 11.57 1 97.62 319 GLY B N 1
ATOM 7333 C CA . GLY B 1 319 ? -22.594 -8.281 12.867 1 97.62 319 GLY B CA 1
ATOM 7334 C C . GLY B 1 319 ? -22.125 -9.5 13.641 1 97.62 319 GLY B C 1
ATOM 7335 O O . GLY B 1 319 ? -21.891 -9.43 14.844 1 97.62 319 GLY B O 1
ATOM 7336 N N . VAL B 1 320 ? -22.047 -10.68 12.945 1 98.44 320 VAL B N 1
ATOM 7337 C CA . VAL B 1 320 ? -21.547 -11.914 13.555 1 98.44 320 VAL B CA 1
ATOM 7338 C C . VAL B 1 320 ? -20.125 -11.703 14.07 1 98.44 320 VAL B C 1
ATOM 7340 O O . VAL B 1 320 ? -19.797 -12.117 15.18 1 98.44 320 VAL B O 1
ATOM 7343 N N . PHE B 1 321 ? -19.281 -11.102 13.352 1 98.69 321 PHE B N 1
ATOM 7344 C CA . PHE B 1 321 ? -17.922 -10.773 13.742 1 98.69 321 PHE B CA 1
ATOM 7345 C C . PHE B 1 321 ? -17.906 -9.961 15.031 1 98.69 321 PHE B C 1
ATOM 7347 O O . PHE B 1 321 ? -17.25 -10.328 16 1 98.69 321 PHE B O 1
ATOM 7354 N N . ALA B 1 322 ? -18.609 -8.82 15.039 1 98.62 322 ALA B N 1
ATOM 7355 C CA . ALA B 1 322 ? -18.594 -7.891 16.156 1 98.62 322 ALA B CA 1
ATOM 7356 C C . ALA B 1 322 ? -19.141 -8.547 17.422 1 98.62 322 ALA B C 1
ATOM 7358 O O . ALA B 1 322 ? -18.578 -8.375 18.516 1 98.62 322 ALA B O 1
ATOM 7359 N N . GLU B 1 323 ? -20.25 -9.297 17.266 1 98 323 GLU B N 1
ATOM 7360 C CA . GLU B 1 323 ? -20.859 -9.961 18.422 1 98 323 GLU B CA 1
ATOM 7361 C C . GLU B 1 323 ? -19.922 -11.023 18.984 1 98 323 GLU B C 1
ATOM 7363 O O . GLU B 1 323 ? -19.844 -11.195 20.203 1 98 323 GLU B O 1
ATOM 7368 N N . THR B 1 324 ? -19.281 -11.797 18.125 1 98.75 324 THR B N 1
ATOM 7369 C CA . THR B 1 324 ? -18.328 -12.82 18.578 1 98.75 324 THR B CA 1
ATOM 7370 C C . THR B 1 324 ? -17.141 -12.18 19.281 1 98.75 324 THR B C 1
ATOM 7372 O O . THR B 1 324 ? -16.688 -12.672 20.312 1 98.75 324 THR B O 1
ATOM 7375 N N . LEU B 1 325 ? -16.609 -11.125 18.719 1 98.81 325 LEU B N 1
ATOM 7376 C CA . LEU B 1 325 ? -15.484 -10.414 19.328 1 98.81 325 LEU B CA 1
ATOM 7377 C C . LEU B 1 325 ? -15.836 -9.938 20.734 1 98.81 325 LEU B C 1
ATOM 7379 O O . LEU B 1 325 ? -15.031 -10.062 21.656 1 98.81 325 LEU B O 1
ATOM 7383 N N . LYS B 1 326 ? -17.062 -9.391 20.906 1 98.5 326 LYS B N 1
ATOM 7384 C CA . LYS B 1 326 ? -17.531 -8.938 22.219 1 98.5 326 LYS B CA 1
ATOM 7385 C C . LYS B 1 326 ? -17.578 -10.086 23.219 1 98.5 326 LYS B C 1
ATOM 7387 O O . LYS B 1 326 ? -17.125 -9.945 24.359 1 98.5 326 LYS B O 1
ATOM 7392 N N . LYS B 1 327 ? -18.125 -11.18 22.734 1 98.31 327 LYS B N 1
ATOM 7393 C CA . LYS B 1 327 ? -18.234 -12.359 23.578 1 98.31 327 LYS B CA 1
ATOM 7394 C C . LYS B 1 327 ? -16.875 -12.781 24.109 1 98.31 327 LYS B C 1
ATOM 7396 O O . LYS B 1 327 ? -16.719 -13.078 25.297 1 98.31 327 LYS B O 1
ATOM 7401 N N . ILE B 1 328 ? -15.859 -12.797 23.297 1 98.69 328 ILE B N 1
ATOM 7402 C CA . ILE B 1 328 ? -14.523 -13.242 23.672 1 98.69 328 ILE B CA 1
ATOM 7403 C C . ILE B 1 328 ? -13.859 -12.172 24.547 1 98.69 328 ILE B C 1
ATOM 7405 O O . ILE B 1 328 ? -13.195 -12.492 25.531 1 98.69 328 ILE B O 1
ATOM 7409 N N . ALA B 1 329 ? -14.016 -10.898 24.203 1 98.56 329 ALA B N 1
ATOM 7410 C CA . ALA B 1 329 ? -13.352 -9.773 24.859 1 98.56 329 ALA B CA 1
ATOM 7411 C C . ALA B 1 329 ? -13.805 -9.641 26.312 1 98.56 329 ALA B C 1
ATOM 7413 O O . ALA B 1 329 ? -13.07 -9.102 27.141 1 98.56 329 ALA B O 1
ATOM 7414 N N . ARG B 1 330 ? -15.008 -10.133 26.656 1 98.19 330 ARG B N 1
ATOM 7415 C CA . ARG B 1 330 ? -15.508 -10.109 28.031 1 98.19 330 ARG B CA 1
ATOM 7416 C C . ARG B 1 330 ? -14.57 -10.867 28.969 1 98.19 330 ARG B C 1
ATOM 7418 O O . ARG B 1 330 ? -14.438 -10.508 30.141 1 98.19 330 ARG B O 1
ATOM 7425 N N . ASN B 1 331 ? -13.883 -11.812 28.391 1 97.44 331 ASN B N 1
ATOM 7426 C CA . ASN B 1 331 ? -13.062 -12.664 29.234 1 97.44 331 ASN B CA 1
ATOM 7427 C C . ASN B 1 331 ? -11.578 -12.531 28.891 1 97.44 331 ASN B C 1
ATOM 7429 O O . ASN B 1 331 ? -10.742 -13.242 29.453 1 97.44 331 ASN B O 1
ATOM 7433 N N . ASP B 1 332 ? -11.18 -11.766 28.016 1 98 332 ASP B N 1
ATOM 7434 C CA . ASP B 1 332 ? -9.789 -11.562 27.594 1 98 332 ASP B CA 1
ATOM 7435 C C . ASP B 1 332 ? -9.461 -10.078 27.5 1 98 332 ASP B C 1
ATOM 7437 O O . ASP B 1 332 ? -9.656 -9.453 26.453 1 98 332 ASP B O 1
ATOM 7441 N N . PRO B 1 333 ? -8.867 -9.555 28.5 1 97.44 333 PRO B N 1
ATOM 7442 C CA . PRO B 1 333 ? -8.609 -8.109 28.547 1 97.44 333 PRO B CA 1
ATOM 7443 C C . PRO B 1 333 ? -7.535 -7.676 27.547 1 97.44 333 PRO B C 1
ATOM 7445 O O . PRO B 1 333 ? -7.34 -6.477 27.344 1 97.44 333 PRO B O 1
ATOM 7448 N N . ARG B 1 334 ? -6.875 -8.57 26.891 1 97.69 334 ARG B N 1
ATOM 7449 C CA . ARG B 1 334 ? -5.828 -8.242 25.922 1 97.69 334 ARG B CA 1
ATOM 7450 C C . ARG B 1 334 ? -6.426 -7.746 24.609 1 97.69 334 ARG B C 1
ATOM 7452 O O . ARG B 1 334 ? -5.738 -7.105 23.812 1 97.69 334 ARG B O 1
ATOM 7459 N N . ILE B 1 335 ? -7.68 -8.023 24.344 1 98.81 335 ILE B N 1
ATOM 7460 C CA . ILE B 1 335 ? -8.297 -7.781 23.047 1 98.81 335 ILE B CA 1
ATOM 7461 C C . ILE B 1 335 ? -8.609 -6.297 22.891 1 98.81 335 ILE B C 1
ATOM 7463 O O . ILE B 1 335 ? -9.305 -5.711 23.719 1 98.81 335 ILE B O 1
ATOM 7467 N N . VAL B 1 336 ? -8.07 -5.672 21.844 1 98.75 336 VAL B N 1
ATOM 7468 C CA . VAL B 1 336 ? -8.375 -4.301 21.453 1 98.75 336 VAL B CA 1
ATOM 7469 C C . VAL B 1 336 ? -8.766 -4.258 19.969 1 98.75 336 VAL B C 1
ATOM 7471 O O . VAL B 1 336 ? -8.242 -5.023 19.156 1 98.75 336 VAL B O 1
ATOM 7474 N N . ALA B 1 337 ? -9.711 -3.391 19.641 1 98.75 337 ALA B N 1
ATOM 7475 C CA . ALA B 1 337 ? -10.211 -3.305 18.266 1 98.75 337 ALA B CA 1
ATOM 7476 C C . ALA B 1 337 ? -9.836 -1.972 17.625 1 98.75 337 ALA B C 1
ATOM 7478 O O . ALA B 1 337 ? -9.867 -0.93 18.297 1 98.75 337 ALA B O 1
ATOM 7479 N N . LEU B 1 338 ? -9.398 -2.041 16.406 1 98.56 338 LEU B N 1
ATOM 7480 C CA . LEU B 1 338 ? -9.07 -0.862 15.609 1 98.56 338 LEU B CA 1
ATOM 7481 C C . LEU B 1 338 ? -9.914 -0.807 14.336 1 98.56 338 LEU B C 1
ATOM 7483 O O . LEU B 1 338 ? -10.242 -1.846 13.766 1 98.56 338 LEU B O 1
ATOM 7487 N N . THR B 1 339 ? -10.258 0.356 13.852 1 97.5 339 THR B N 1
ATOM 7488 C CA . THR B 1 339 ? -10.867 0.589 12.547 1 97.5 339 THR B CA 1
ATOM 7489 C C . THR B 1 339 ? -10.398 1.921 11.961 1 97.5 339 THR B C 1
ATOM 7491 O O . THR B 1 339 ? -9.773 2.723 12.656 1 97.5 339 THR B O 1
ATOM 7494 N N . ALA B 1 340 ? -10.547 2.064 10.68 1 96.12 340 ALA B N 1
ATOM 7495 C CA . ALA B 1 340 ? -10.188 3.289 9.969 1 96.12 340 ALA B CA 1
ATOM 7496 C C . ALA B 1 340 ? -11.422 3.984 9.414 1 96.12 340 ALA B C 1
ATOM 7498 O O . ALA B 1 340 ? -11.75 3.83 8.234 1 96.12 340 ALA B O 1
ATOM 7499 N N . ALA B 1 341 ? -12.109 4.723 10.242 1 92.31 341 ALA B N 1
ATOM 7500 C CA . ALA B 1 341 ? -13.242 5.578 9.898 1 92.31 341 ALA B CA 1
ATOM 7501 C C . ALA B 1 341 ? -14.469 4.746 9.531 1 92.31 341 ALA B C 1
ATOM 7503 O O . ALA B 1 341 ? -15.32 5.191 8.758 1 92.31 341 ALA B O 1
ATOM 7504 N N . MET B 1 342 ? -14.531 3.475 10.047 1 93.31 342 MET B N 1
ATOM 7505 C CA . MET B 1 342 ? -15.664 2.637 9.656 1 93.31 342 MET B CA 1
ATOM 7506 C C . MET B 1 342 ? -16.25 1.916 10.875 1 93.31 342 MET B C 1
ATOM 7508 O O . MET B 1 342 ? -16.453 0.704 10.836 1 93.31 342 MET B O 1
ATOM 7512 N N . PRO B 1 343 ? -16.453 2.617 11.93 1 94.12 343 PRO B N 1
ATOM 7513 C CA . PRO B 1 343 ? -17 1.9 13.094 1 94.12 343 PRO B CA 1
ATOM 7514 C C . PRO B 1 343 ? -18.375 1.293 12.812 1 94.12 343 PRO B C 1
ATOM 7516 O O . PRO B 1 343 ? -18.656 0.186 13.273 1 94.12 343 PRO B O 1
ATOM 7519 N N . GLY B 1 344 ? -19.266 2.037 12.109 1 93.44 344 GLY B N 1
ATOM 7520 C CA . GLY B 1 344 ? -20.578 1.513 11.758 1 93.44 344 GLY B CA 1
ATOM 7521 C C . GLY B 1 344 ? -20.516 0.4 10.727 1 93.44 344 GLY B C 1
ATOM 7522 O O . GLY B 1 344 ? -21.156 -0.645 10.898 1 93.44 344 GLY B O 1
ATOM 7523 N N . GLY B 1 345 ? -19.703 0.627 9.672 1 93.31 345 GLY B N 1
ATOM 7524 C CA . GLY B 1 345 ? -19.594 -0.339 8.586 1 93.31 345 GLY B CA 1
ATOM 7525 C C . GLY B 1 345 ? -19.062 -1.685 9.039 1 93.31 345 GLY B C 1
ATOM 7526 O O . GLY B 1 345 ? -19.484 -2.729 8.547 1 93.31 345 GLY B O 1
ATOM 7527 N N . THR B 1 346 ? -18.109 -1.69 9.984 1 96.62 346 THR B N 1
ATOM 7528 C CA . THR B 1 346 ? -17.516 -2.918 10.492 1 96.62 346 THR B CA 1
ATOM 7529 C C . THR B 1 346 ? -18.266 -3.424 11.719 1 96.62 346 THR B C 1
ATOM 7531 O O . THR B 1 346 ? -17.922 -4.477 12.266 1 96.62 346 THR B O 1
ATOM 7534 N N . LYS B 1 347 ? -19.219 -2.627 12.18 1 97 347 LYS B N 1
ATOM 7535 C CA . LYS B 1 347 ? -20.047 -2.9 13.344 1 97 347 LYS B CA 1
ATOM 7536 C C . LYS B 1 347 ? -19.234 -2.83 14.633 1 97 347 LYS B C 1
ATOM 7538 O O . LYS B 1 347 ? -19.656 -3.33 15.68 1 97 347 LYS B O 1
ATOM 7543 N N . LEU B 1 348 ? -18.062 -2.268 14.609 1 97.69 348 LEU B N 1
ATOM 7544 C CA . LEU B 1 348 ? -17.25 -2.096 15.812 1 97.69 348 LEU B CA 1
ATOM 7545 C C . LEU B 1 348 ? -17.859 -1.037 16.719 1 97.69 348 LEU B C 1
ATOM 7547 O O . LEU B 1 348 ? -17.484 -0.92 17.891 1 97.69 348 LEU B O 1
ATOM 7551 N N . ASP B 1 349 ? -18.844 -0.233 16.156 1 95.88 349 ASP B N 1
ATOM 7552 C CA . ASP B 1 349 ? -19.594 0.663 17.016 1 95.88 349 ASP B CA 1
ATOM 7553 C C . ASP B 1 349 ? -20.312 -0.115 18.125 1 95.88 349 ASP B C 1
ATOM 7555 O O . ASP B 1 349 ? -20.422 0.364 19.25 1 95.88 349 ASP B O 1
ATOM 7559 N N . GLN B 1 350 ? -20.75 -1.328 17.781 1 96.19 350 GLN B N 1
ATOM 7560 C CA . GLN B 1 350 ? -21.359 -2.191 18.781 1 96.19 350 GLN B CA 1
ATOM 7561 C C . GLN B 1 350 ? -20.344 -2.639 19.828 1 96.19 350 GLN B C 1
ATOM 7563 O O . GLN B 1 350 ? -20.641 -2.693 21.016 1 96.19 350 GLN B O 1
ATOM 7568 N N . PHE B 1 351 ? -19.172 -3.006 19.438 1 97.88 351 PHE B N 1
ATOM 7569 C CA . PHE B 1 351 ? -18.078 -3.361 20.344 1 97.88 351 PHE B CA 1
ATOM 7570 C C . PHE B 1 351 ? -17.75 -2.201 21.266 1 97.88 351 PHE B C 1
ATOM 7572 O O . PHE B 1 351 ? -17.562 -2.393 22.469 1 97.88 351 PHE B O 1
ATOM 7579 N N . ALA B 1 352 ? -17.703 -1 20.75 1 97.38 352 ALA B N 1
ATOM 7580 C CA . ALA B 1 352 ? -17.312 0.203 21.484 1 97.38 352 ALA B CA 1
ATOM 7581 C C . ALA B 1 352 ? -18.328 0.529 22.578 1 97.38 352 ALA B C 1
ATOM 7583 O O . ALA B 1 352 ? -17.969 1.09 23.609 1 97.38 352 ALA B O 1
ATOM 7584 N N . LYS B 1 353 ? -19.594 0.184 22.344 1 97.12 353 LYS B N 1
ATOM 7585 C CA . LYS B 1 353 ? -20.625 0.419 23.344 1 97.12 353 LYS B CA 1
ATOM 7586 C C . LYS B 1 353 ? -20.312 -0.313 24.641 1 97.12 353 LYS B C 1
ATOM 7588 O O . LYS B 1 353 ? -20.562 0.212 25.734 1 97.12 353 LYS B O 1
ATOM 7593 N N . GLU B 1 354 ? -19.812 -1.497 24.484 1 97.62 354 GLU B N 1
ATOM 7594 C CA . GLU B 1 354 ? -19.5 -2.312 25.656 1 97.62 354 GLU B CA 1
ATOM 7595 C C . GLU B 1 354 ? -18.078 -2.062 26.156 1 97.62 354 GLU B C 1
ATOM 7597 O O . GLU B 1 354 ? -17.828 -2.092 27.359 1 97.62 354 GLU B O 1
ATOM 7602 N N . PHE B 1 355 ? -17.172 -1.841 25.266 1 98 355 PHE B N 1
ATOM 7603 C CA . PHE B 1 355 ? -15.766 -1.643 25.594 1 98 355 PHE B CA 1
ATOM 7604 C C . PHE B 1 355 ? -15.234 -0.354 24.969 1 98 355 PHE B C 1
ATOM 7606 O O . PHE B 1 355 ? -14.336 -0.387 24.125 1 98 355 PHE B O 1
ATOM 7613 N N . PRO B 1 356 ? -15.633 0.799 25.422 1 96.69 356 PRO B N 1
ATOM 7614 C CA . PRO B 1 356 ? -15.266 2.07 24.797 1 96.69 356 PRO B CA 1
ATOM 7615 C C . PRO B 1 356 ? -13.766 2.359 24.891 1 96.69 356 PRO B C 1
ATOM 7617 O O . PRO B 1 356 ? -13.203 3.002 24 1 96.69 356 PRO B O 1
ATOM 7620 N N . ASP B 1 357 ? -13.07 1.86 25.906 1 96 357 ASP B N 1
ATOM 7621 C CA . ASP B 1 357 ? -11.664 2.174 26.109 1 96 357 ASP B CA 1
ATOM 7622 C C . ASP B 1 357 ? -10.766 1.221 25.328 1 96 357 ASP B C 1
ATOM 7624 O O . ASP B 1 357 ? -9.547 1.392 25.297 1 96 357 ASP B O 1
ATOM 7628 N N . ARG B 1 358 ? -11.375 0.231 24.656 1 98.25 358 ARG B N 1
ATOM 7629 C CA . ARG B 1 358 ? -10.586 -0.773 23.953 1 98.25 358 ARG B CA 1
ATOM 7630 C C . ARG B 1 358 ? -10.898 -0.744 22.453 1 98.25 358 ARG B C 1
ATOM 7632 O O . ARG B 1 358 ? -10.555 -1.679 21.719 1 98.25 358 ARG B O 1
ATOM 7639 N N . MET B 1 359 ? -11.633 0.254 22 1 98.12 359 MET B N 1
ATOM 7640 C CA . MET B 1 359 ? -11.898 0.471 20.578 1 98.12 359 MET B CA 1
ATOM 7641 C C . MET B 1 359 ? -11.289 1.785 20.094 1 98.12 359 MET B C 1
ATOM 7643 O O . MET B 1 359 ? -11.461 2.822 20.75 1 98.12 359 MET B O 1
ATOM 7647 N N . PHE B 1 360 ? -10.555 1.77 18.984 1 96.69 360 PHE B N 1
ATOM 7648 C CA . PHE B 1 360 ? -9.859 2.951 18.484 1 96.69 360 PHE B CA 1
ATOM 7649 C C . PHE B 1 360 ? -10.219 3.207 17.031 1 96.69 360 PHE B C 1
ATOM 7651 O O . PHE B 1 360 ? -9.969 2.363 16.172 1 96.69 360 PHE B O 1
ATOM 7658 N N . ASP B 1 361 ? -10.852 4.277 16.719 1 95.31 361 ASP B N 1
ATOM 7659 C CA . ASP B 1 361 ? -11.031 4.797 15.375 1 95.31 361 ASP B CA 1
ATOM 7660 C C . ASP B 1 361 ? -9.953 5.824 15.031 1 95.31 361 ASP B C 1
ATOM 7662 O O . ASP B 1 361 ? -9.891 6.891 15.641 1 95.31 361 ASP B O 1
ATOM 7666 N N . VAL B 1 362 ? -9.172 5.531 13.977 1 95.94 362 VAL B N 1
ATOM 7667 C CA . VAL B 1 362 ? -8 6.363 13.711 1 95.94 362 VAL B CA 1
ATOM 7668 C C . VAL B 1 362 ? -8.281 7.289 12.531 1 95.94 362 VAL B C 1
ATOM 7670 O O . VAL B 1 362 ? -7.367 7.922 12 1 95.94 362 VAL B O 1
ATOM 7673 N N . GLY B 1 363 ? -9.578 7.43 12.055 1 93.31 363 GLY B N 1
ATOM 7674 C CA . GLY B 1 363 ? -9.875 8.164 10.836 1 93.31 363 GLY B CA 1
ATOM 7675 C C . GLY B 1 363 ? -9.43 7.441 9.578 1 93.31 363 GLY B C 1
ATOM 7676 O O . GLY B 1 363 ? -9.156 6.238 9.617 1 93.31 363 GLY B O 1
ATOM 7677 N N . ILE B 1 364 ? -9.461 8.141 8.43 1 94.12 364 ILE B N 1
ATOM 7678 C CA . ILE B 1 364 ? -9.039 7.543 7.164 1 94.12 364 ILE B CA 1
ATOM 7679 C C . ILE B 1 364 ? -7.516 7.434 7.133 1 94.12 364 ILE B C 1
ATOM 7681 O O . ILE B 1 364 ? -6.844 8.227 6.469 1 94.12 364 ILE B O 1
ATOM 7685 N N . ALA B 1 365 ? -7.008 6.508 7.922 1 97.12 365 ALA B N 1
ATOM 7686 C CA . ALA B 1 365 ? -5.57 6.355 8.141 1 97.12 365 ALA B CA 1
ATOM 7687 C C . ALA B 1 365 ? -5.188 4.883 8.266 1 97.12 365 ALA B C 1
ATOM 7689 O O . ALA B 1 365 ? -4.652 4.461 9.297 1 97.12 365 ALA B O 1
ATOM 7690 N N . GLU B 1 366 ? -5.348 4.098 7.188 1 98.19 366 GLU B N 1
ATOM 7691 C CA . GLU B 1 366 ? -5.148 2.65 7.207 1 98.19 366 GLU B CA 1
ATOM 7692 C C . GLU B 1 366 ? -3.684 2.299 7.445 1 98.19 366 GLU B C 1
ATOM 7694 O O . GLU B 1 366 ? -3.379 1.289 8.086 1 98.19 366 GLU B O 1
ATOM 7699 N N . GLN B 1 367 ? -2.688 3.125 6.918 1 98.38 367 GLN B N 1
ATOM 7700 C CA . GLN B 1 367 ? -1.278 2.867 7.195 1 98.38 367 GLN B CA 1
ATOM 7701 C C . GLN B 1 367 ? -0.992 2.928 8.695 1 98.38 367 GLN B C 1
ATOM 7703 O O . GLN B 1 367 ? -0.405 2 9.258 1 98.38 367 GLN B O 1
ATOM 7708 N N . HIS B 1 368 ? -1.467 3.98 9.32 1 98.44 368 HIS B N 1
ATOM 7709 C CA . HIS B 1 368 ? -1.282 4.191 10.75 1 98.44 368 HIS B CA 1
ATOM 7710 C C . HIS B 1 368 ? -1.959 3.092 11.562 1 98.44 368 HIS B C 1
ATOM 7712 O O . HIS B 1 368 ? -1.362 2.545 12.492 1 98.44 368 HIS B O 1
ATOM 7718 N N . ALA B 1 369 ? -3.176 2.725 11.203 1 98.69 369 ALA B N 1
ATOM 7719 C CA . ALA B 1 369 ? -3.914 1.686 11.914 1 98.69 369 ALA B CA 1
ATOM 7720 C C . ALA B 1 369 ? -3.137 0.372 11.93 1 98.69 369 ALA B C 1
ATOM 7722 O O . ALA B 1 369 ? -3.045 -0.292 12.961 1 98.69 369 ALA B O 1
ATOM 7723 N N . THR B 1 370 ? -2.584 -0.016 10.781 1 98.88 370 THR B N 1
ATOM 7724 C CA . THR B 1 370 ? -1.846 -1.268 10.656 1 98.88 370 THR B CA 1
ATOM 7725 C C . THR B 1 370 ? -0.611 -1.261 11.555 1 98.88 370 THR B C 1
ATOM 7727 O O . THR B 1 370 ? -0.39 -2.199 12.32 1 98.88 370 THR B O 1
ATOM 7730 N N . THR B 1 371 ? 0.205 -0.217 11.469 1 98.81 371 THR B N 1
ATOM 7731 C CA . THR B 1 371 ? 1.438 -0.142 12.242 1 98.81 371 THR B CA 1
ATOM 7732 C C . THR B 1 371 ? 1.134 0.015 13.727 1 98.81 371 THR B C 1
ATOM 7734 O O . THR B 1 371 ? 1.839 -0.54 14.578 1 98.81 371 THR B O 1
ATOM 7737 N N . MET B 1 372 ? 0.078 0.82 14.07 1 98.88 372 MET B N 1
ATOM 7738 C CA . MET B 1 372 ? -0.342 0.93 15.469 1 98.88 372 MET B CA 1
ATOM 7739 C C . MET B 1 372 ? -0.708 -0.438 16.031 1 98.88 372 MET B C 1
ATOM 7741 O O . MET B 1 372 ? -0.356 -0.758 17.172 1 98.88 372 MET B O 1
ATOM 7745 N N . ALA B 1 373 ? -1.435 -1.275 15.266 1 98.94 373 ALA B N 1
ATOM 7746 C CA . ALA B 1 373 ? -1.742 -2.645 15.672 1 98.94 373 ALA B CA 1
ATOM 7747 C C . ALA B 1 373 ? -0.468 -3.422 15.984 1 98.94 373 ALA B C 1
ATOM 7749 O O . ALA B 1 373 ? -0.417 -4.172 16.969 1 98.94 373 ALA B O 1
ATOM 7750 N N . GLY B 1 374 ? 0.564 -3.25 15.156 1 98.88 374 GLY B N 1
ATOM 7751 C CA . GLY B 1 374 ? 1.85 -3.871 15.438 1 98.88 374 GLY B CA 1
ATOM 7752 C C . GLY B 1 374 ? 2.447 -3.434 16.766 1 98.88 374 GLY B C 1
ATOM 7753 O O . GLY B 1 374 ? 2.926 -4.266 17.531 1 98.88 374 GLY B O 1
ATOM 7754 N N . GLY B 1 375 ? 2.428 -2.064 17 1 98.75 375 GLY B N 1
ATOM 7755 C CA . GLY B 1 375 ? 2.904 -1.547 18.281 1 98.75 375 GLY B CA 1
ATOM 7756 C C . GLY B 1 375 ? 2.201 -2.164 19.469 1 98.75 375 GLY B C 1
ATOM 7757 O O . GLY B 1 375 ? 2.846 -2.529 20.453 1 98.75 375 GLY B O 1
ATOM 7758 N N . LEU B 1 376 ? 0.867 -2.324 19.406 1 98.81 376 LEU B N 1
ATOM 7759 C CA . LEU B 1 376 ? 0.065 -2.949 20.453 1 98.81 376 LEU B CA 1
ATOM 7760 C C . LEU B 1 376 ? 0.488 -4.398 20.672 1 98.81 376 LEU B C 1
ATOM 7762 O O . LEU B 1 376 ? 0.634 -4.844 21.812 1 98.81 376 LEU B O 1
ATOM 7766 N N . ALA B 1 377 ? 0.725 -5.098 19.578 1 98.81 377 ALA B N 1
ATOM 7767 C CA . ALA B 1 377 ? 1.069 -6.516 19.625 1 98.81 377 ALA B CA 1
ATOM 7768 C C . ALA B 1 377 ? 2.416 -6.727 20.312 1 98.81 377 ALA B C 1
ATOM 7770 O O . ALA B 1 377 ? 2.596 -7.691 21.062 1 98.81 377 ALA B O 1
ATOM 7771 N N . THR B 1 378 ? 3.404 -5.824 20.109 1 98.38 378 THR B N 1
ATOM 7772 C CA . THR B 1 378 ? 4.723 -5.969 20.719 1 98.38 378 THR B CA 1
ATOM 7773 C C . THR B 1 378 ? 4.625 -5.859 22.234 1 98.38 378 THR B C 1
ATOM 7775 O O . THR B 1 378 ? 5.547 -6.258 22.953 1 98.38 378 THR B O 1
ATOM 7778 N N . GLN B 1 379 ? 3.496 -5.297 22.719 1 98.19 379 GLN B N 1
ATOM 7779 C CA . GLN B 1 379 ? 3.336 -5.062 24.156 1 98.19 379 GLN B CA 1
ATOM 7780 C C . GLN B 1 379 ? 2.422 -6.113 24.781 1 98.19 379 GLN B C 1
ATOM 7782 O O . GLN B 1 379 ? 1.927 -5.922 25.906 1 98.19 379 GLN B O 1
ATOM 7787 N N . GLY B 1 380 ? 2.078 -7.105 24.078 1 97.69 380 GLY B N 1
ATOM 7788 C CA . GLY B 1 380 ? 1.383 -8.242 24.656 1 97.69 380 GLY B CA 1
ATOM 7789 C C . GLY B 1 380 ? -0.124 -8.172 24.484 1 97.69 380 GLY B C 1
ATOM 7790 O O . GLY B 1 380 ? -0.854 -9.016 25.016 1 97.69 380 GLY B O 1
ATOM 7791 N N . LEU B 1 381 ? -0.623 -7.203 23.75 1 98.69 381 LEU B N 1
ATOM 7792 C CA . LEU B 1 381 ? -2.053 -7.145 23.469 1 98.69 381 LEU B CA 1
ATOM 7793 C C . LEU B 1 381 ? -2.385 -7.914 22.188 1 98.69 381 LEU B C 1
ATOM 7795 O O . LEU B 1 381 ? -1.485 -8.367 21.484 1 98.69 381 LEU B O 1
ATOM 7799 N N . LYS B 1 382 ? -3.705 -8.164 21.953 1 98.81 382 LYS B N 1
ATOM 7800 C CA . LYS B 1 382 ? -4.215 -8.82 20.766 1 98.81 382 LYS B CA 1
ATOM 7801 C C . LYS B 1 382 ? -5.066 -7.863 19.938 1 98.81 382 LYS B C 1
ATOM 7803 O O . LYS B 1 382 ? -6.297 -7.895 20 1 98.81 382 LYS B O 1
ATOM 7808 N N . PRO B 1 383 ? -4.387 -7.078 19.125 1 98.94 383 PRO B N 1
ATOM 7809 C CA . PRO B 1 383 ? -5.141 -6.133 18.297 1 98.94 383 PRO B CA 1
ATOM 7810 C C . PRO B 1 383 ? -5.914 -6.816 17.172 1 98.94 383 PRO B C 1
ATOM 7812 O O . PRO B 1 383 ? -5.395 -7.734 16.531 1 98.94 383 PRO B O 1
ATOM 7815 N N . VAL B 1 384 ? -7.16 -6.438 17 1 98.94 384 VAL B N 1
ATOM 7816 C CA . VAL B 1 384 ? -8.023 -6.828 15.891 1 98.94 384 VAL B CA 1
ATOM 7817 C C . VAL B 1 384 ? -8.297 -5.617 15 1 98.94 384 VAL B C 1
ATOM 7819 O O . VAL B 1 384 ? -9 -4.684 15.406 1 98.94 384 VAL B O 1
ATOM 7822 N N . PHE B 1 385 ? -7.742 -5.609 13.844 1 98.88 385 PHE B N 1
ATOM 7823 C CA . PHE B 1 385 ? -7.984 -4.535 12.883 1 98.88 385 PHE B CA 1
ATOM 7824 C C . PHE B 1 385 ? -9.086 -4.914 11.906 1 98.88 385 PHE B C 1
ATOM 7826 O O . PHE B 1 385 ? -8.875 -5.746 11.023 1 98.88 385 PHE B O 1
ATOM 7833 N N . ALA B 1 386 ? -10.289 -4.344 12.07 1 98.81 386 ALA B N 1
ATOM 7834 C CA . ALA B 1 386 ? -11.406 -4.543 11.148 1 98.81 386 ALA B CA 1
ATOM 7835 C C . ALA B 1 386 ? -11.359 -3.531 10.008 1 98.81 386 ALA B C 1
ATOM 7837 O O . ALA B 1 386 ? -11.398 -2.32 10.242 1 98.81 386 ALA B O 1
ATOM 7838 N N . VAL B 1 387 ? -11.312 -4.031 8.797 1 98.62 387 VAL B N 1
ATOM 7839 C CA . VAL B 1 387 ? -11.062 -3.178 7.637 1 98.62 387 VAL B CA 1
ATOM 7840 C C . VAL B 1 387 ? -11.656 -3.82 6.383 1 98.62 387 VAL B C 1
ATOM 7842 O O . VAL B 1 387 ? -11.719 -5.047 6.281 1 98.62 387 VAL B O 1
ATOM 7845 N N . TYR B 1 388 ? -12.195 -2.953 5.438 1 98.31 388 TYR B N 1
ATOM 7846 C CA . TYR B 1 388 ? -12.648 -3.49 4.16 1 98.31 388 TYR B CA 1
ATOM 7847 C C . TYR B 1 388 ? -11.477 -4.02 3.344 1 98.31 388 TYR B C 1
ATOM 7849 O O . TYR B 1 388 ? -10.383 -3.453 3.381 1 98.31 388 TYR B O 1
ATOM 7857 N N . SER B 1 389 ? -11.727 -5.078 2.58 1 98.56 389 SER B N 1
ATOM 7858 C CA . SER B 1 389 ? -10.719 -5.742 1.762 1 98.56 389 SER B CA 1
ATOM 7859 C C . SER B 1 389 ? -9.969 -4.738 0.888 1 98.56 389 SER B C 1
ATOM 7861 O O . SER B 1 389 ? -8.734 -4.73 0.856 1 98.56 389 SER B O 1
ATOM 7863 N N . THR B 1 390 ? -10.688 -3.865 0.22 1 97.88 390 THR B N 1
ATOM 7864 C CA . THR B 1 390 ? -10.086 -2.926 -0.716 1 97.88 390 THR B CA 1
ATOM 7865 C C . THR B 1 390 ? -9.297 -1.854 0.03 1 97.88 390 THR B C 1
ATOM 7867 O O . THR B 1 390 ? -8.266 -1.382 -0.456 1 97.88 390 THR B O 1
ATOM 7870 N N . PHE B 1 391 ? -9.719 -1.446 1.258 1 97.88 391 PHE B N 1
ATOM 7871 C CA . PHE B 1 391 ? -9.062 -0.368 1.987 1 97.88 391 PHE B CA 1
ATOM 7872 C C . PHE B 1 391 ? -7.781 -0.862 2.645 1 97.88 391 PHE B C 1
ATOM 7874 O O . PHE B 1 391 ? -6.859 -0.079 2.885 1 97.88 391 PHE B O 1
ATOM 7881 N N . LEU B 1 392 ? -7.684 -2.186 2.893 1 98.75 392 LEU B N 1
ATOM 7882 C CA . LEU B 1 392 ? -6.445 -2.742 3.428 1 98.75 392 LEU B CA 1
ATOM 7883 C C . LEU B 1 392 ? -5.301 -2.576 2.434 1 98.75 392 LEU B C 1
ATOM 7885 O O . LEU B 1 392 ? -4.129 -2.561 2.824 1 98.75 392 LEU B O 1
ATOM 7889 N N . GLN B 1 393 ? -5.629 -2.373 1.108 1 98.56 393 GLN B N 1
ATOM 7890 C CA . GLN B 1 393 ? -4.629 -2.098 0.082 1 98.56 393 GLN B CA 1
ATOM 7891 C C . GLN B 1 393 ? -3.771 -0.894 0.457 1 98.56 393 GLN B C 1
ATOM 7893 O O . GLN B 1 393 ? -2.58 -0.851 0.141 1 98.56 393 GLN B O 1
ATOM 7898 N N . ARG B 1 394 ? -4.32 0.039 1.201 1 98.19 394 ARG B N 1
ATOM 7899 C CA . ARG B 1 394 ? -3.625 1.262 1.588 1 98.19 394 ARG B CA 1
ATOM 7900 C C . ARG B 1 394 ? -2.527 0.97 2.605 1 98.19 394 ARG B C 1
ATOM 7902 O O . ARG B 1 394 ? -1.586 1.752 2.752 1 98.19 394 ARG B O 1
ATOM 7909 N N . GLY B 1 395 ? -2.652 -0.137 3.334 1 98.56 395 GLY B N 1
ATOM 7910 C CA . GLY B 1 395 ? -1.681 -0.507 4.352 1 98.56 395 GLY B CA 1
ATOM 7911 C C . GLY B 1 395 ? -0.797 -1.669 3.939 1 98.56 395 GLY B C 1
ATOM 7912 O O . GLY B 1 395 ? -0.272 -2.389 4.789 1 98.56 395 GLY B O 1
ATOM 7913 N N . TYR B 1 396 ? -0.604 -1.951 2.629 1 98.81 396 TYR B N 1
ATOM 7914 C CA . TYR B 1 396 ? 0.109 -3.129 2.15 1 98.81 396 TYR B CA 1
ATOM 7915 C C . TYR B 1 396 ? 1.553 -3.129 2.639 1 98.81 396 TYR B C 1
ATOM 7917 O O . TYR B 1 396 ? 2.039 -4.137 3.156 1 98.81 396 TYR B O 1
ATOM 7925 N N . ASP B 1 397 ? 2.27 -2.023 2.463 1 98.56 397 ASP B N 1
ATOM 7926 C CA . ASP B 1 397 ? 3.66 -1.926 2.896 1 98.56 397 ASP B CA 1
ATOM 7927 C C . ASP B 1 397 ? 3.791 -2.219 4.391 1 98.56 397 ASP B C 1
ATOM 7929 O O . ASP B 1 397 ? 4.727 -2.898 4.812 1 98.56 397 ASP B O 1
ATOM 7933 N N . GLN B 1 398 ? 2.855 -1.705 5.227 1 98.69 398 GLN B N 1
ATOM 7934 C CA . GLN B 1 398 ? 2.865 -1.895 6.672 1 98.69 398 GLN B CA 1
ATOM 7935 C C . GLN B 1 398 ? 2.549 -3.342 7.039 1 98.69 398 GLN B C 1
ATOM 7937 O O . GLN B 1 398 ? 3.096 -3.875 8.008 1 98.69 398 GLN B O 1
ATOM 7942 N N . VAL B 1 399 ? 1.647 -4 6.25 1 98.88 399 VAL B N 1
ATOM 7943 C CA . VAL B 1 399 ? 1.388 -5.418 6.469 1 98.88 399 VAL B CA 1
ATOM 7944 C C . VAL B 1 399 ? 2.666 -6.223 6.234 1 98.88 399 VAL B C 1
ATOM 7946 O O . VAL B 1 399 ? 3 -7.113 7.02 1 98.88 399 VAL B O 1
ATOM 7949 N N . VAL B 1 400 ? 3.42 -5.891 5.18 1 98.69 400 VAL B N 1
ATOM 7950 C CA . VAL B 1 400 ? 4.637 -6.605 4.801 1 98.69 400 VAL B CA 1
ATOM 7951 C C . VAL B 1 400 ? 5.711 -6.395 5.863 1 98.69 400 VAL B C 1
ATOM 7953 O O . VAL B 1 400 ? 6.234 -7.363 6.422 1 98.69 400 VAL B O 1
ATOM 7956 N N . HIS B 1 401 ? 6.004 -5.105 6.199 1 97.75 401 HIS B N 1
ATOM 7957 C CA . HIS B 1 401 ? 7.227 -4.781 6.922 1 97.75 401 HIS B CA 1
ATOM 7958 C C . HIS B 1 401 ? 6.969 -4.66 8.422 1 97.75 401 HIS B C 1
ATOM 7960 O O . HIS B 1 401 ? 7.793 -5.082 9.234 1 97.75 401 HIS B O 1
ATOM 7966 N N . ASP B 1 402 ? 5.82 -4.07 8.781 1 98.31 402 ASP B N 1
ATOM 7967 C CA . ASP B 1 402 ? 5.613 -3.748 10.188 1 98.31 402 ASP B CA 1
ATOM 7968 C C . ASP B 1 402 ? 4.926 -4.898 10.922 1 98.31 402 ASP B C 1
ATOM 7970 O O . ASP B 1 402 ? 4.965 -4.969 12.156 1 98.31 402 ASP B O 1
ATOM 7974 N N . ILE B 1 403 ? 4.293 -5.816 10.172 1 98.81 403 ILE B N 1
ATOM 7975 C CA . ILE B 1 403 ? 3.562 -6.895 10.828 1 98.81 403 ILE B CA 1
ATOM 7976 C C . ILE B 1 403 ? 4.199 -8.242 10.484 1 98.81 403 ILE B C 1
ATOM 7978 O O . ILE B 1 403 ? 4.742 -8.922 11.352 1 98.81 403 ILE B O 1
ATOM 7982 N N . CYS B 1 404 ? 4.219 -8.602 9.195 1 98.81 404 CYS B N 1
ATOM 7983 C CA . CYS B 1 404 ? 4.629 -9.938 8.773 1 98.81 404 CYS B CA 1
ATOM 7984 C C . CYS B 1 404 ? 6.113 -10.156 9.023 1 98.81 404 CYS B C 1
ATOM 7986 O O . CYS B 1 404 ? 6.512 -11.195 9.562 1 98.81 404 CYS B O 1
ATOM 7988 N N . ARG B 1 405 ? 6.93 -9.203 8.578 1 97.88 405 ARG B N 1
ATOM 7989 C CA . ARG B 1 405 ? 8.375 -9.359 8.734 1 97.88 405 ARG B CA 1
ATOM 7990 C C . ARG B 1 405 ? 8.758 -9.516 10.195 1 97.88 405 ARG B C 1
ATOM 7992 O O . ARG B 1 405 ? 9.656 -10.289 10.531 1 97.88 405 ARG B O 1
ATOM 7999 N N . GLN B 1 406 ? 8.031 -8.852 11.133 1 97.75 406 GLN B N 1
ATOM 8000 C CA . GLN B 1 406 ? 8.289 -8.922 12.562 1 97.75 406 GLN B CA 1
ATOM 8001 C C . GLN B 1 406 ? 7.504 -10.062 13.203 1 97.75 406 GLN B C 1
ATOM 8003 O O . GLN B 1 406 ? 7.605 -10.289 14.414 1 97.75 406 GLN B O 1
ATOM 8008 N N . ASN B 1 407 ? 6.695 -10.758 12.445 1 98.31 407 ASN B N 1
ATOM 8009 C CA . ASN B 1 407 ? 5.852 -11.867 12.867 1 98.31 407 ASN B CA 1
ATOM 8010 C C . ASN B 1 407 ? 4.992 -11.492 14.07 1 98.31 407 ASN B C 1
ATOM 8012 O O . ASN B 1 407 ? 4.988 -12.195 15.078 1 98.31 407 ASN B O 1
ATOM 8016 N N . LEU B 1 408 ? 4.32 -10.352 13.969 1 98.81 408 LEU B N 1
ATOM 8017 C CA . LEU B 1 408 ? 3.564 -9.82 15.102 1 98.81 408 LEU B CA 1
ATOM 8018 C C . LEU B 1 408 ? 2.154 -10.398 15.133 1 98.81 408 LEU B C 1
ATOM 8020 O O . LEU B 1 408 ? 1.554 -10.641 14.078 1 98.81 408 LEU B O 1
ATOM 8024 N N . ASN B 1 409 ? 1.625 -10.625 16.344 1 98.69 409 ASN B N 1
ATOM 8025 C CA . ASN B 1 409 ? 0.345 -11.273 16.594 1 98.69 409 ASN B CA 1
ATOM 8026 C C . ASN B 1 409 ? -0.825 -10.32 16.391 1 98.69 409 ASN B C 1
ATOM 8028 O O . ASN B 1 409 ? -1.471 -9.898 17.344 1 98.69 409 ASN B O 1
ATOM 8032 N N . VAL B 1 410 ? -1.154 -10.039 15.141 1 98.94 410 VAL B N 1
ATOM 8033 C CA . VAL B 1 410 ? -2.232 -9.141 14.75 1 98.94 410 VAL B CA 1
ATOM 8034 C C . VAL B 1 410 ? -3.311 -9.922 14 1 98.94 410 VAL B C 1
ATOM 8036 O O . VAL B 1 410 ? -3.002 -10.75 13.141 1 98.94 410 VAL B O 1
ATOM 8039 N N . PHE B 1 411 ? -4.605 -9.734 14.367 1 98.94 411 PHE B N 1
ATOM 8040 C CA . PHE B 1 411 ? -5.75 -10.32 13.68 1 98.94 411 PHE B CA 1
ATOM 8041 C C . PHE B 1 411 ? -6.371 -9.32 12.711 1 98.94 411 PHE B C 1
ATOM 8043 O O . PHE B 1 411 ? -6.922 -8.305 13.125 1 98.94 411 PHE B O 1
ATOM 8050 N N . PHE B 1 412 ? -6.25 -9.578 11.414 1 98.94 412 PHE B N 1
ATOM 8051 C CA . PHE B 1 412 ? -6.91 -8.789 10.383 1 98.94 412 PHE B CA 1
ATOM 8052 C C . PHE B 1 412 ? -8.297 -9.344 10.078 1 98.94 412 PHE B C 1
ATOM 8054 O O . PHE B 1 412 ? -8.43 -10.406 9.469 1 98.94 412 PHE B O 1
ATOM 8061 N N . ALA B 1 413 ? -9.352 -8.641 10.516 1 98.94 413 ALA B N 1
ATOM 8062 C CA . ALA B 1 413 ? -10.727 -8.961 10.133 1 98.94 413 ALA B CA 1
ATOM 8063 C C . ALA B 1 413 ? -11.117 -8.242 8.844 1 98.94 413 ALA B C 1
ATOM 8065 O O . ALA B 1 413 ? -11.523 -7.078 8.875 1 98.94 413 ALA B O 1
ATOM 8066 N N . ILE B 1 414 ? -11.086 -8.984 7.742 1 98.88 414 ILE B N 1
ATOM 8067 C CA . ILE B 1 414 ? -11.211 -8.367 6.422 1 98.88 414 ILE B CA 1
ATOM 8068 C C . ILE B 1 414 ? -12.656 -8.469 5.941 1 98.88 414 ILE B C 1
ATOM 8070 O O . ILE B 1 414 ? -13.07 -9.5 5.418 1 98.88 414 ILE B O 1
ATOM 8074 N N . ASP B 1 415 ? -13.367 -7.344 6.031 1 98.56 415 ASP B N 1
ATOM 8075 C CA . ASP B 1 415 ? -14.766 -7.207 5.633 1 98.56 415 ASP B CA 1
ATOM 8076 C C . ASP B 1 415 ? -14.883 -6.863 4.152 1 98.56 415 ASP B C 1
ATOM 8078 O O . ASP B 1 415 ? -13.891 -6.484 3.516 1 98.56 415 ASP B O 1
ATOM 8082 N N . ARG B 1 416 ? -16.125 -7.102 3.553 1 98.25 416 ARG B N 1
ATOM 8083 C CA . ARG B 1 416 ? -16.406 -6.793 2.154 1 98.25 416 ARG B CA 1
ATOM 8084 C C . ARG B 1 416 ? -15.453 -7.539 1.226 1 98.25 416 ARG B C 1
ATOM 8086 O O . ARG B 1 416 ? -14.938 -6.961 0.269 1 98.25 416 ARG B O 1
ATOM 8093 N N . ALA B 1 417 ? -15.133 -8.773 1.575 1 98.25 417 ALA B N 1
ATOM 8094 C CA . ALA B 1 417 ? -14.352 -9.648 0.701 1 98.25 417 ALA B CA 1
ATOM 8095 C C . ALA B 1 417 ? -15.211 -10.188 -0.44 1 98.25 417 ALA B C 1
ATOM 8097 O O . ALA B 1 417 ? -16.375 -10.539 -0.239 1 98.25 417 ALA B O 1
ATOM 8098 N N . GLY B 1 418 ? -14.664 -10.289 -1.654 1 98.19 418 GLY B N 1
ATOM 8099 C CA . GLY B 1 418 ? -15.414 -10.68 -2.838 1 98.19 418 GLY B CA 1
ATOM 8100 C C . GLY B 1 418 ? -16.094 -9.516 -3.523 1 98.19 418 GLY B C 1
ATOM 8101 O O . GLY B 1 418 ? -15.68 -8.359 -3.365 1 98.19 418 GLY B O 1
ATOM 8102 N N . LEU B 1 419 ? -17.078 -9.797 -4.359 1 98.31 419 LEU B N 1
ATOM 8103 C CA . LEU B 1 419 ? -17.859 -8.758 -5.035 1 98.31 419 LEU B CA 1
ATOM 8104 C C . LEU B 1 419 ? -18.797 -8.062 -4.055 1 98.31 419 LEU B C 1
ATOM 8106 O O . LEU B 1 419 ? -19.531 -8.719 -3.312 1 98.31 419 LEU B O 1
ATOM 8110 N N . VAL B 1 420 ? -18.734 -6.781 -4.078 1 96.38 420 VAL B N 1
ATOM 8111 C CA . VAL B 1 420 ? -19.484 -6.02 -3.08 1 96.38 420 VAL B CA 1
ATOM 8112 C C . VAL B 1 420 ? -20.766 -5.461 -3.705 1 96.38 420 VAL B C 1
ATOM 8114 O O . VAL B 1 420 ? -21.719 -5.125 -2.994 1 96.38 420 VAL B O 1
ATOM 8117 N N . GLY B 1 421 ? -20.781 -5.168 -5.059 1 94.5 421 GLY B N 1
ATOM 8118 C CA . GLY B 1 421 ? -22.047 -4.844 -5.691 1 94.5 421 GLY B CA 1
ATOM 8119 C C . GLY B 1 421 ? -22.078 -3.443 -6.273 1 94.5 421 GLY B C 1
ATOM 8120 O O . GLY B 1 421 ? -21.203 -3.068 -7.059 1 94.5 421 GLY B O 1
ATOM 8121 N N . ALA B 1 422 ? -22.922 -2.654 -5.734 1 92.31 422 ALA B N 1
ATOM 8122 C CA . ALA B 1 422 ? -23.422 -1.431 -6.359 1 92.31 422 ALA B CA 1
ATOM 8123 C C . ALA B 1 422 ? -22.328 -0.355 -6.387 1 92.31 422 ALA B C 1
ATOM 8125 O O . ALA B 1 422 ? -22.359 0.546 -7.23 1 92.31 422 ALA B O 1
ATOM 8126 N N . ASP B 1 423 ? -21.328 -0.438 -5.535 1 91.69 423 ASP B N 1
ATOM 8127 C CA . ASP B 1 423 ? -20.281 0.579 -5.516 1 91.69 423 ASP B CA 1
ATOM 8128 C C . ASP B 1 423 ? -19.25 0.328 -6.617 1 91.69 423 ASP B C 1
ATOM 8130 O O . ASP B 1 423 ? -18.484 1.229 -6.98 1 91.69 423 ASP B O 1
ATOM 8134 N N . GLY B 1 424 ? -19.141 -0.94 -7.055 1 94.06 424 GLY B N 1
ATOM 8135 C CA . GLY B 1 424 ? -18.422 -1.21 -8.289 1 94.06 424 GLY B CA 1
ATOM 8136 C C . GLY B 1 424 ? -16.938 -1.422 -8.07 1 94.06 424 GLY B C 1
ATOM 8137 O O . GLY B 1 424 ? -16.516 -1.862 -7 1 94.06 424 GLY B O 1
ATOM 8138 N N . GLU B 1 425 ? -16.172 -1.192 -9.133 1 94.62 425 GLU B N 1
ATOM 8139 C CA . GLU B 1 425 ? -14.781 -1.627 -9.297 1 94.62 425 GLU B CA 1
ATOM 8140 C C . GLU B 1 425 ? -13.867 -0.968 -8.266 1 94.62 425 GLU B C 1
ATOM 8142 O O . GLU B 1 425 ? -12.789 -1.478 -7.969 1 94.62 425 GLU B O 1
ATOM 8147 N N . THR B 1 426 ? -14.289 0.115 -7.688 1 94.94 426 THR B N 1
ATOM 8148 C CA . THR B 1 426 ? -13.469 0.788 -6.691 1 94.94 426 THR B CA 1
ATOM 8149 C C . THR B 1 426 ? -13.594 0.099 -5.336 1 94.94 426 THR B C 1
ATOM 8151 O O . THR B 1 426 ? -12.773 0.33 -4.441 1 94.94 426 THR B O 1
ATOM 8154 N N . HIS B 1 427 ? -14.617 -0.746 -5.137 1 96.62 427 HIS B N 1
ATOM 8155 C CA . HIS B 1 427 ? -14.875 -1.273 -3.805 1 96.62 427 HIS B CA 1
ATOM 8156 C C . HIS B 1 427 ? -14.859 -2.799 -3.801 1 96.62 427 HIS B C 1
ATOM 8158 O O . HIS B 1 427 ? -14.922 -3.422 -2.74 1 96.62 427 HIS B O 1
ATOM 8164 N N . GLN B 1 428 ? -14.75 -3.416 -5.012 1 98.25 428 GLN B N 1
ATOM 8165 C CA . GLN B 1 428 ? -14.68 -4.875 -5.047 1 98.25 428 GLN B CA 1
ATOM 8166 C C . GLN B 1 428 ? -13.469 -5.387 -4.266 1 98.25 428 GLN B C 1
ATOM 8168 O O . GLN B 1 428 ? -12.344 -4.941 -4.492 1 98.25 428 GLN B O 1
ATOM 8173 N N . GLY B 1 429 ? -13.711 -6.27 -3.295 1 98.25 429 GLY B N 1
ATOM 8174 C CA . GLY B 1 429 ? -12.648 -6.863 -2.5 1 98.25 429 GLY B CA 1
ATOM 8175 C C . GLY B 1 429 ? -12.117 -8.156 -3.086 1 98.25 429 GLY B C 1
ATOM 8176 O O . GLY B 1 429 ? -12.219 -9.219 -2.461 1 98.25 429 GLY B O 1
ATOM 8177 N N . VAL B 1 430 ? -11.43 -8.141 -4.25 1 98.62 430 VAL B N 1
ATOM 8178 C CA . VAL B 1 430 ? -11.195 -9.359 -5.008 1 98.62 430 VAL B CA 1
ATOM 8179 C C . VAL B 1 430 ? -9.695 -9.617 -5.125 1 98.62 430 VAL B C 1
ATOM 8181 O O . VAL B 1 430 ? -9.281 -10.648 -5.66 1 98.62 430 VAL B O 1
ATOM 8184 N N . PHE B 1 431 ? -8.805 -8.758 -4.555 1 98.69 431 PHE B N 1
ATOM 8185 C CA . PHE B 1 431 ? -7.371 -8.906 -4.762 1 98.69 431 PHE B CA 1
ATOM 8186 C C . PHE B 1 431 ? -6.68 -9.32 -3.467 1 98.69 431 PHE B C 1
ATOM 8188 O O . PHE B 1 431 ? -5.473 -9.586 -3.459 1 98.69 431 PHE B O 1
ATOM 8195 N N . ASP B 1 432 ? -7.379 -9.469 -2.33 1 98.62 432 ASP B N 1
ATOM 8196 C CA . ASP B 1 432 ? -6.754 -9.562 -1.014 1 98.62 432 ASP B CA 1
ATOM 8197 C C . ASP B 1 432 ? -6.035 -10.898 -0.843 1 98.62 432 ASP B C 1
ATOM 8199 O O . ASP B 1 432 ? -4.992 -10.961 -0.187 1 98.62 432 ASP B O 1
ATOM 8203 N N . ILE B 1 433 ? -6.508 -12.023 -1.409 1 98.75 433 ILE B N 1
ATOM 8204 C CA . ILE B 1 433 ? -5.746 -13.266 -1.317 1 98.75 433 ILE B CA 1
ATOM 8205 C C . ILE B 1 433 ? -4.441 -13.125 -2.098 1 98.75 433 ILE B C 1
ATOM 8207 O O . ILE B 1 433 ? -3.371 -13.492 -1.602 1 98.75 433 ILE B O 1
ATOM 8211 N N . ALA B 1 434 ? -4.477 -12.539 -3.279 1 98.62 434 ALA B N 1
ATOM 8212 C CA . ALA B 1 434 ? -3.307 -12.414 -4.145 1 98.62 434 ALA B CA 1
ATOM 8213 C C . ALA B 1 434 ? -2.23 -11.555 -3.484 1 98.62 434 ALA B C 1
ATOM 8215 O O . ALA B 1 434 ? -1.041 -11.867 -3.562 1 98.62 434 ALA B O 1
ATOM 8216 N N . TYR B 1 435 ? -2.586 -10.406 -2.797 1 98.44 435 TYR B N 1
ATOM 8217 C CA . TYR B 1 435 ? -1.531 -9.531 -2.293 1 98.44 435 TYR B CA 1
ATOM 8218 C C . TYR B 1 435 ? -1.143 -9.914 -0.87 1 98.44 435 TYR B C 1
ATOM 8220 O O . TYR B 1 435 ? -0.17 -9.383 -0.324 1 98.44 435 TYR B O 1
ATOM 8228 N N . LEU B 1 436 ? -1.84 -10.93 -0.244 1 98.81 436 LEU B N 1
ATOM 8229 C CA . LEU B 1 436 ? -1.458 -11.352 1.101 1 98.81 436 LEU B CA 1
ATOM 8230 C C . LEU B 1 436 ? -0.724 -12.688 1.064 1 98.81 436 LEU B C 1
ATOM 8232 O O . LEU B 1 436 ? 0.114 -12.961 1.926 1 98.81 436 LEU B O 1
ATOM 8236 N N . ARG B 1 437 ? -0.99 -13.5 0.088 1 98.44 437 ARG B N 1
ATO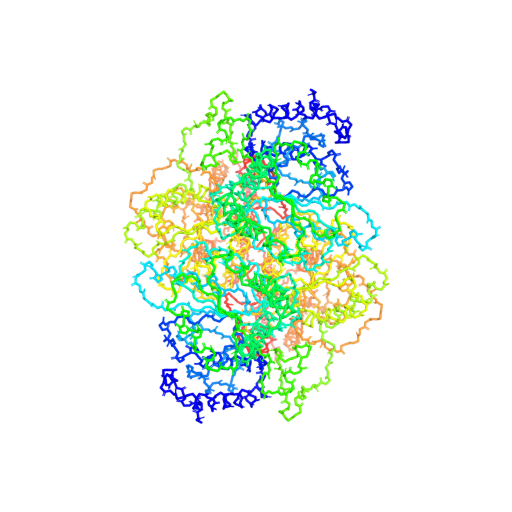M 8237 C CA . ARG B 1 437 ? -0.579 -14.898 0.148 1 98.44 437 ARG B CA 1
ATOM 8238 C C . ARG B 1 437 ? 0.931 -15.031 -0.021 1 98.44 437 ARG B C 1
ATOM 8240 O O . ARG B 1 437 ? 1.543 -15.953 0.529 1 98.44 437 ARG B O 1
ATOM 8247 N N . HIS B 1 438 ? 1.548 -14.125 -0.823 1 98.56 438 HIS B N 1
ATOM 8248 C CA . HIS B 1 438 ? 2.98 -14.266 -1.056 1 98.56 438 HIS B CA 1
ATOM 8249 C C . HIS B 1 438 ? 3.785 -13.75 0.132 1 98.56 438 HIS B C 1
ATOM 8251 O O . HIS B 1 438 ? 5.012 -13.883 0.161 1 98.56 438 HIS B O 1
ATOM 8257 N N . LEU B 1 439 ? 3.184 -13.258 1.198 1 98.75 439 LEU B N 1
ATOM 8258 C CA . LEU B 1 439 ? 3.881 -12.719 2.361 1 98.75 439 LEU B CA 1
ATOM 8259 C C . LEU B 1 439 ? 4.191 -13.82 3.369 1 98.75 439 LEU B C 1
ATOM 8261 O O . LEU B 1 439 ? 3.283 -14.508 3.84 1 98.75 439 LEU B O 1
ATOM 8265 N N . PRO B 1 440 ? 5.457 -13.953 3.773 1 98.56 440 PRO B N 1
ATOM 8266 C CA . PRO B 1 440 ? 5.805 -14.938 4.801 1 98.56 440 PRO B CA 1
ATOM 8267 C C . PRO B 1 440 ? 5.09 -14.68 6.125 1 98.56 440 PRO B C 1
ATOM 8269 O O . PRO B 1 440 ? 4.801 -13.531 6.465 1 98.56 440 PRO B O 1
ATOM 8272 N N . ASN B 1 441 ? 4.758 -15.742 6.879 1 98.5 441 ASN B N 1
ATOM 8273 C CA . ASN B 1 441 ? 4.191 -15.734 8.219 1 98.5 441 ASN B CA 1
ATOM 8274 C C . ASN B 1 441 ? 2.684 -15.508 8.195 1 98.5 441 ASN B C 1
ATOM 8276 O O . ASN B 1 441 ? 1.982 -15.867 9.148 1 98.5 441 ASN B O 1
ATOM 8280 N N . MET B 1 442 ? 2.057 -15 7.148 1 98.88 442 MET B N 1
ATOM 8281 C CA . MET B 1 442 ? 0.638 -14.664 7.066 1 98.88 442 MET B CA 1
ATOM 8282 C C . MET B 1 442 ? -0.217 -15.922 6.977 1 98.88 442 MET B C 1
ATOM 8284 O O . MET B 1 442 ? 0.135 -16.875 6.27 1 98.88 442 MET B O 1
ATOM 8288 N N . LYS B 1 443 ? -1.312 -15.984 7.781 1 98.88 443 LYS B N 1
ATOM 8289 C CA . LYS B 1 443 ? -2.371 -16.969 7.617 1 98.88 443 LYS B CA 1
ATOM 8290 C C . LYS B 1 443 ? -3.629 -16.344 7.031 1 98.88 443 LYS B C 1
ATOM 8292 O O . LYS B 1 443 ? -3.967 -15.195 7.355 1 98.88 443 LYS B O 1
ATOM 8297 N N . ILE B 1 444 ? -4.348 -17.062 6.141 1 98.94 444 ILE B N 1
ATOM 8298 C CA . ILE B 1 444 ? -5.539 -16.531 5.488 1 98.94 444 ILE B CA 1
ATOM 8299 C C . ILE B 1 444 ? -6.676 -17.547 5.59 1 98.94 444 ILE B C 1
ATOM 8301 O O . ILE B 1 444 ? -6.562 -18.672 5.082 1 98.94 444 ILE B O 1
ATOM 8305 N N . LEU B 1 445 ? -7.805 -17.172 6.188 1 98.94 445 LEU B N 1
ATOM 8306 C CA . LEU B 1 445 ? -8.977 -18.016 6.375 1 98.94 445 LEU B CA 1
ATOM 8307 C C . LEU B 1 445 ? -10.227 -17.359 5.824 1 98.94 445 LEU B C 1
ATOM 8309 O O . LEU B 1 445 ? -10.312 -16.125 5.762 1 98.94 445 LEU B O 1
ATOM 8313 N N . MET B 1 446 ? -11.227 -18.141 5.422 1 98.88 446 MET B N 1
ATOM 8314 C CA . MET B 1 446 ? -12.531 -17.625 5.004 1 98.88 446 MET B CA 1
ATOM 8315 C C . MET B 1 446 ? -13.641 -18.609 5.355 1 98.88 446 MET B C 1
ATOM 8317 O O . MET B 1 446 ? -13.602 -19.766 4.93 1 98.88 446 MET B O 1
ATOM 8321 N N . PRO B 1 447 ? -14.664 -18.219 6.098 1 98.75 447 PRO B N 1
ATOM 8322 C CA . PRO B 1 447 ? -15.758 -19.109 6.527 1 98.75 447 PRO B CA 1
ATOM 8323 C C . PRO B 1 447 ? -16.781 -19.359 5.426 1 98.75 447 PRO B C 1
ATOM 8325 O O . PRO B 1 447 ? -17.047 -18.484 4.602 1 98.75 447 PRO B O 1
ATOM 8328 N N . LYS B 1 448 ? -17.422 -20.469 5.453 1 98.19 448 LYS B N 1
ATOM 8329 C CA . LYS B 1 448 ? -18.469 -20.812 4.492 1 98.19 448 LYS B CA 1
ATOM 8330 C C . LYS B 1 448 ? -19.812 -20.203 4.887 1 98.19 448 LYS B C 1
ATOM 8332 O O . LYS B 1 448 ? -20.719 -20.078 4.059 1 98.19 448 LYS B O 1
ATOM 8337 N N . ASP B 1 449 ? -20 -19.891 6.203 1 97.94 449 ASP B N 1
ATOM 8338 C CA . ASP B 1 449 ? -21.266 -19.359 6.707 1 97.94 449 ASP B CA 1
ATOM 8339 C C . ASP B 1 449 ? -21.062 -18.625 8.031 1 97.94 449 ASP B C 1
ATOM 8341 O O . ASP B 1 449 ? -19.922 -18.469 8.484 1 97.94 449 ASP B O 1
ATOM 8345 N N . GLU B 1 450 ? -22.125 -18.062 8.578 1 98.25 450 GLU B N 1
ATOM 8346 C CA . GLU B 1 450 ? -22.062 -17.234 9.773 1 98.25 450 GLU B CA 1
ATOM 8347 C C . GLU B 1 450 ? -21.625 -18.062 10.984 1 98.25 450 GLU B C 1
ATOM 8349 O O . GLU B 1 450 ? -20.953 -17.531 11.883 1 98.25 450 GLU B O 1
ATOM 8354 N N . ASN B 1 451 ? -21.984 -19.359 11.078 1 98.5 451 ASN B N 1
ATOM 8355 C CA . ASN B 1 451 ? -21.547 -20.203 12.188 1 98.5 451 ASN B CA 1
ATOM 8356 C C . ASN B 1 451 ? -20.047 -20.469 12.133 1 98.5 451 ASN B C 1
ATOM 8358 O O . ASN B 1 451 ? -19.375 -20.438 13.156 1 98.5 451 ASN B O 1
ATOM 8362 N N . GLU B 1 452 ? -19.531 -20.781 10.992 1 98.62 452 GLU B N 1
ATOM 8363 C CA . GLU B 1 452 ? -18.094 -21 10.859 1 98.62 452 GLU B CA 1
ATOM 8364 C C . GLU B 1 452 ? -17.297 -19.719 11.102 1 98.62 452 GLU B C 1
ATOM 8366 O O . GLU B 1 452 ? -16.188 -19.75 11.617 1 98.62 452 GLU B O 1
ATOM 8371 N N . LEU B 1 453 ? -17.891 -18.578 10.781 1 98.81 453 LEU B N 1
ATOM 8372 C CA . LEU B 1 453 ? -17.234 -17.297 11.016 1 98.81 453 LEU B CA 1
ATOM 8373 C C . LEU B 1 453 ? -16.969 -17.094 12.5 1 98.81 453 LEU B C 1
ATOM 8375 O O . LEU B 1 453 ? -15.859 -16.688 12.891 1 98.81 453 LEU B O 1
ATOM 8379 N N . GLN B 1 454 ? -18 -17.281 13.352 1 98.75 454 GLN B N 1
ATOM 8380 C CA . GLN B 1 454 ? -17.766 -17.047 14.766 1 98.75 454 GLN B CA 1
ATOM 8381 C C . GLN B 1 454 ? -16.656 -17.953 15.305 1 98.75 454 GLN B C 1
ATOM 8383 O O . GLN B 1 454 ? -15.836 -17.516 16.109 1 98.75 454 GLN B O 1
ATOM 8388 N N . HIS B 1 455 ? -16.594 -19.234 14.852 1 98.88 455 HIS B N 1
ATOM 8389 C CA . HIS B 1 455 ? -15.531 -20.141 15.266 1 98.88 455 HIS B CA 1
ATOM 8390 C C . HIS B 1 455 ? -14.18 -19.703 14.719 1 98.88 455 HIS B C 1
ATOM 8392 O O . HIS B 1 455 ? -13.148 -19.891 15.375 1 98.88 455 HIS B O 1
ATOM 8398 N N . MET B 1 456 ? -14.156 -19.172 13.555 1 98.88 456 MET B N 1
ATOM 8399 C CA . MET B 1 456 ? -12.906 -18.703 12.953 1 98.88 456 MET B CA 1
ATOM 8400 C C . MET B 1 456 ? -12.391 -17.453 13.672 1 98.88 456 MET B C 1
ATOM 8402 O O . MET B 1 456 ? -11.18 -17.281 13.812 1 98.88 456 MET B O 1
ATOM 8406 N N . VAL B 1 457 ? -13.305 -16.578 14.016 1 98.88 457 VAL B N 1
ATOM 8407 C CA . VAL B 1 457 ? -12.922 -15.422 14.828 1 98.88 457 VAL B CA 1
ATOM 8408 C C . VAL B 1 457 ? -12.281 -15.891 16.125 1 98.88 457 VAL B C 1
ATOM 8410 O O . VAL B 1 457 ? -11.227 -15.391 16.531 1 98.88 457 VAL B O 1
ATOM 8413 N N . TYR B 1 458 ? -12.93 -16.844 16.781 1 98.88 458 TYR B N 1
ATOM 8414 C CA . TYR B 1 458 ? -12.383 -17.422 18 1 98.88 458 TYR B CA 1
ATOM 8415 C C . TYR B 1 458 ? -11.008 -18.031 17.75 1 98.88 458 TYR B C 1
ATOM 8417 O O . TYR B 1 458 ? -10.07 -17.797 18.516 1 98.88 458 TYR B O 1
ATOM 8425 N N . THR B 1 459 ? -10.867 -18.781 16.688 1 98.94 459 THR B N 1
ATOM 8426 C CA . THR B 1 459 ? -9.602 -19.406 16.312 1 98.94 459 THR B CA 1
ATOM 8427 C C . THR B 1 459 ? -8.516 -18.359 16.094 1 98.94 459 THR B C 1
ATOM 8429 O O . THR B 1 459 ? -7.387 -18.516 16.562 1 98.94 459 THR B O 1
ATOM 8432 N N . ALA B 1 460 ? -8.836 -17.297 15.406 1 98.88 460 ALA B N 1
ATOM 8433 C CA . ALA B 1 460 ? -7.879 -16.219 15.117 1 98.88 460 ALA B CA 1
ATOM 8434 C C . ALA B 1 460 ? -7.41 -15.547 16.406 1 98.88 460 ALA B C 1
ATOM 8436 O O . ALA B 1 460 ? -6.242 -15.156 16.516 1 98.88 460 ALA B O 1
ATOM 8437 N N . ILE B 1 461 ? -8.281 -15.344 17.359 1 98.88 461 ILE B N 1
ATOM 8438 C CA . ILE B 1 461 ? -7.945 -14.711 18.625 1 98.88 461 ILE B CA 1
ATOM 8439 C C . ILE B 1 461 ? -7.039 -15.625 19.438 1 98.88 461 ILE B C 1
ATOM 8441 O O . ILE B 1 461 ? -6.105 -15.164 20.109 1 98.88 461 ILE B O 1
ATOM 8445 N N . GLN B 1 462 ? -7.293 -16.938 19.359 1 98.44 462 GLN B N 1
ATOM 8446 C CA . GLN B 1 462 ? -6.504 -17.906 20.125 1 98.44 462 GLN B CA 1
ATOM 8447 C C . GLN B 1 462 ? -5.125 -18.109 19.5 1 98.44 462 GLN B C 1
ATOM 8449 O O . GLN B 1 462 ? -4.172 -18.469 20.188 1 98.44 462 GLN B O 1
ATOM 8454 N N . TYR B 1 463 ? -4.969 -17.844 18.234 1 98.56 463 TYR B N 1
ATOM 8455 C CA . TYR B 1 463 ? -3.721 -18.062 17.516 1 98.56 463 TYR B CA 1
ATOM 8456 C C . TYR B 1 463 ? -2.654 -17.078 17.953 1 98.56 463 TYR B C 1
ATOM 8458 O O . TYR B 1 463 ? -2.873 -15.859 17.906 1 98.56 463 TYR B O 1
ATOM 8466 N N . GLU B 1 464 ? -1.46 -17.516 18.312 1 97.69 464 GLU B N 1
ATOM 8467 C CA . GLU B 1 464 ? -0.394 -16.656 18.828 1 97.69 464 GLU B CA 1
ATOM 8468 C C . GLU B 1 464 ? 0.852 -16.734 17.953 1 97.69 464 GLU B C 1
ATOM 8470 O O . GLU B 1 464 ? 1.896 -16.172 18.297 1 97.69 464 GLU B O 1
ATOM 8475 N N . GLY B 1 465 ? 0.749 -17.375 16.812 1 97.69 465 GLY B N 1
ATOM 8476 C CA . GLY B 1 465 ? 1.933 -17.688 16.016 1 97.69 465 GLY B CA 1
ATOM 8477 C C . GLY B 1 465 ? 2.297 -16.594 15.031 1 97.69 465 GLY B C 1
ATOM 8478 O O . GLY B 1 465 ? 3.262 -16.734 14.281 1 97.69 465 GLY B O 1
ATOM 8479 N N . GLY B 1 466 ? 1.561 -15.469 15.008 1 98.44 466 GLY B N 1
ATOM 8480 C CA . GLY B 1 466 ? 1.832 -14.406 14.055 1 98.44 466 GLY B CA 1
ATOM 8481 C C . GLY B 1 466 ? 0.573 -13.766 13.5 1 98.44 466 GLY B C 1
ATOM 8482 O O . GLY B 1 466 ? -0.486 -13.812 14.133 1 98.44 466 GLY B O 1
ATOM 8483 N N . PRO B 1 467 ? 0.746 -13.102 12.367 1 98.88 467 PRO B N 1
ATOM 8484 C CA . PRO B 1 467 ? -0.43 -12.461 11.781 1 98.88 467 PRO B CA 1
ATOM 8485 C C . PRO B 1 467 ? -1.399 -13.453 11.148 1 98.88 467 PRO B C 1
ATOM 8487 O O . PRO B 1 467 ? -0.971 -14.453 10.562 1 98.88 467 PRO B O 1
ATOM 8490 N N . ILE B 1 468 ? -2.689 -13.148 11.258 1 98.94 468 ILE B N 1
ATOM 8491 C CA . ILE B 1 468 ? -3.742 -14 10.719 1 98.94 468 ILE B CA 1
ATOM 8492 C C . ILE B 1 468 ? -4.871 -13.133 10.164 1 98.94 468 ILE B C 1
ATOM 8494 O O . ILE B 1 468 ? -5.227 -12.109 10.75 1 98.94 468 ILE B O 1
ATOM 8498 N N . ALA B 1 469 ? -5.363 -13.5 8.992 1 98.94 469 ALA B N 1
ATOM 8499 C CA . ALA B 1 469 ? -6.477 -12.805 8.352 1 98.94 469 ALA B CA 1
ATOM 8500 C C . ALA B 1 469 ? -7.695 -13.711 8.227 1 98.94 469 ALA B C 1
ATOM 8502 O O . ALA B 1 469 ? -7.562 -14.891 7.871 1 98.94 469 ALA B O 1
ATOM 8503 N N . VAL B 1 470 ? -8.844 -13.227 8.594 1 98.94 470 VAL B N 1
ATOM 8504 C CA . VAL B 1 470 ? -10.133 -13.836 8.297 1 98.94 470 VAL B CA 1
ATOM 8505 C C . VAL B 1 470 ? -10.953 -12.914 7.398 1 98.94 470 VAL B C 1
ATOM 8507 O O . VAL B 1 470 ? -11.266 -11.789 7.777 1 98.94 470 VAL B O 1
ATOM 8510 N N . ARG B 1 471 ? -11.242 -13.336 6.227 1 98.88 471 ARG B N 1
ATOM 8511 C CA . ARG B 1 471 ? -12.008 -12.523 5.285 1 98.88 471 ARG B CA 1
ATOM 8512 C C . ARG B 1 471 ? -13.453 -13.008 5.199 1 98.88 471 ARG B C 1
ATOM 8514 O O . ARG B 1 471 ? -13.719 -14.211 5.277 1 98.88 471 ARG B O 1
ATOM 8521 N N . TYR B 1 472 ? -14.398 -12.141 5.102 1 98.75 472 TYR B N 1
ATOM 8522 C CA . TYR B 1 472 ? -15.82 -12.469 5.004 1 98.75 472 TYR B CA 1
ATOM 8523 C C . TYR B 1 472 ? -16.562 -11.445 4.148 1 98.75 472 TYR B C 1
ATOM 8525 O O . TYR B 1 472 ? -16.125 -10.289 4.051 1 98.75 472 TYR B O 1
ATOM 8533 N N . PRO B 1 473 ? -17.609 -11.82 3.42 1 98.12 473 PRO B N 1
ATOM 8534 C CA . PRO B 1 473 ? -18.281 -10.969 2.439 1 98.12 473 PRO B CA 1
ATOM 8535 C C . PRO B 1 473 ? -19.203 -9.93 3.088 1 98.12 473 PRO B C 1
ATOM 8537 O O . PRO B 1 473 ? -19.453 -9.992 4.293 1 98.12 473 PRO B O 1
ATOM 8540 N N . ARG B 1 474 ? -19.578 -8.961 2.279 1 96.56 474 ARG B N 1
ATOM 8541 C CA . ARG B 1 474 ? -20.672 -8.062 2.654 1 96.56 474 ARG B CA 1
ATOM 8542 C C . ARG B 1 474 ? -22 -8.805 2.682 1 96.56 474 ARG B C 1
ATOM 8544 O O . ARG B 1 474 ? -22.219 -9.742 1.908 1 96.56 474 ARG B O 1
ATOM 8551 N N . GLY B 1 475 ? -22.859 -8.367 3.596 1 94.5 475 GLY B N 1
ATOM 8552 C CA . GLY B 1 475 ? -24.219 -8.898 3.562 1 94.5 475 GLY B CA 1
ATOM 8553 C C . GLY B 1 475 ? -24.531 -9.805 4.734 1 94.5 475 GLY B C 1
ATOM 8554 O O . GLY B 1 475 ? -23.906 -9.703 5.793 1 94.5 475 GLY B O 1
ATOM 8555 N N . ASN B 1 476 ? -25.578 -10.641 4.484 1 95 476 ASN B N 1
ATOM 8556 C CA . ASN B 1 476 ? -26.109 -11.453 5.57 1 95 476 ASN B CA 1
ATOM 8557 C C . ASN B 1 476 ? -25.75 -12.93 5.398 1 95 476 ASN B C 1
ATOM 8559 O O . ASN B 1 476 ? -25.438 -13.367 4.289 1 95 476 ASN B O 1
ATOM 8563 N N . GLY B 1 477 ? -25.672 -13.625 6.559 1 95.38 477 GLY B N 1
ATOM 8564 C CA . GLY B 1 477 ? -25.547 -15.078 6.531 1 95.38 477 GLY B CA 1
ATOM 8565 C C . GLY B 1 477 ? -26.766 -15.781 5.965 1 95.38 477 GLY B C 1
ATOM 8566 O O . GLY B 1 477 ? -27.609 -15.148 5.34 1 95.38 477 GLY B O 1
ATOM 8567 N N . TYR B 1 478 ? -26.781 -17.062 6.148 1 93.75 478 TYR B N 1
ATOM 8568 C CA . TYR B 1 478 ? -27.828 -17.875 5.574 1 93.75 478 TYR B CA 1
ATOM 8569 C C . TYR B 1 478 ? -28.969 -18.094 6.57 1 93.75 478 TYR B C 1
ATOM 8571 O O . TYR B 1 478 ? -30.031 -18.609 6.215 1 93.75 478 TYR B O 1
ATOM 8579 N N . GLY B 1 479 ? -28.844 -17.625 7.75 1 93.94 479 GLY B N 1
ATOM 8580 C CA . GLY B 1 479 ? -29.859 -17.812 8.781 1 93.94 479 GLY B CA 1
ATOM 8581 C C . GLY B 1 479 ? -29.812 -19.188 9.422 1 93.94 479 GLY B C 1
ATOM 8582 O O . GLY B 1 479 ? -30.828 -19.672 9.93 1 93.94 479 GLY B O 1
ATOM 8583 N N . ILE B 1 480 ? -28.656 -19.75 9.469 1 94.81 480 ILE B N 1
ATOM 8584 C CA . ILE B 1 480 ? -28.516 -21.094 10.039 1 94.81 480 ILE B CA 1
ATOM 8585 C C . ILE B 1 480 ? -28.359 -20.984 11.555 1 94.81 480 ILE B C 1
ATOM 8587 O O . ILE B 1 480 ? -28.031 -19.922 12.086 1 94.81 480 ILE B O 1
ATOM 8591 N N . LYS B 1 481 ? -28.625 -22.125 12.172 1 94.81 481 LYS B N 1
ATOM 8592 C CA . LYS B 1 481 ? -28.422 -22.172 13.617 1 94.81 481 LYS B CA 1
ATOM 8593 C C . LYS B 1 481 ? -26.938 -22.078 13.961 1 94.81 481 LYS B C 1
ATOM 8595 O O . LYS B 1 481 ? -26.109 -22.797 13.406 1 94.81 481 LYS B O 1
ATOM 8600 N N . MET B 1 482 ? -26.609 -21.25 14.891 1 96.69 482 MET B N 1
ATOM 8601 C CA . MET B 1 482 ? -25.219 -21.031 15.305 1 96.69 482 MET B CA 1
ATOM 8602 C C . MET B 1 482 ? -24.938 -21.719 16.625 1 96.69 482 MET B C 1
ATOM 8604 O O . MET B 1 482 ? -25.781 -21.734 17.531 1 96.69 482 MET B O 1
ATOM 8608 N N . ASP B 1 483 ? -23.781 -22.25 16.781 1 97.56 483 ASP B N 1
ATOM 8609 C CA . ASP B 1 483 ? -23.375 -22.922 18.016 1 97.56 483 ASP B CA 1
ATOM 8610 C C . ASP B 1 483 ? -23.266 -21.922 19.172 1 97.56 483 ASP B C 1
ATOM 8612 O O . ASP B 1 483 ? -22.844 -20.781 18.969 1 97.56 483 ASP B O 1
ATOM 8616 N N . GLU B 1 484 ? -23.609 -22.422 20.312 1 96.25 484 GLU B N 1
ATOM 8617 C CA . GLU B 1 484 ? -23.516 -21.578 21.5 1 96.25 484 GLU B CA 1
ATOM 8618 C C . GLU B 1 484 ? -22.078 -21.484 22 1 96.25 484 GLU B C 1
ATOM 8620 O O . GLU B 1 484 ? -21.641 -20.438 22.484 1 96.25 484 GLU B O 1
ATOM 8625 N N . VAL B 1 485 ? -21.453 -22.609 21.875 1 97.88 485 VAL B N 1
ATOM 8626 C CA . VAL B 1 485 ? -20.094 -22.688 22.375 1 97.88 485 VAL B CA 1
ATOM 8627 C C . VAL B 1 485 ? -19.109 -22.516 21.234 1 97.88 485 VAL B C 1
ATOM 8629 O O . VAL B 1 485 ? -19.219 -23.172 20.188 1 97.88 485 VAL B O 1
ATOM 8632 N N . LEU B 1 486 ? -18.141 -21.594 21.391 1 98.44 486 LEU B N 1
ATOM 8633 C CA . LEU B 1 486 ? -17.094 -21.344 20.391 1 98.44 486 LEU B CA 1
ATOM 8634 C C . LEU B 1 486 ? -16.047 -22.438 20.422 1 98.44 486 LEU B C 1
ATOM 8636 O O . LEU B 1 486 ? -15.68 -22.938 21.484 1 98.44 486 LEU B O 1
ATOM 8640 N N . LYS B 1 487 ? -15.609 -22.844 19.25 1 98.06 487 LYS B N 1
ATOM 8641 C CA . LYS B 1 487 ? -14.586 -23.875 19.125 1 98.06 487 LYS B CA 1
ATOM 8642 C C . LYS B 1 487 ? -13.484 -23.438 18.156 1 98.06 487 LYS B C 1
ATOM 8644 O O . LYS B 1 487 ? -13.758 -22.734 17.188 1 98.06 487 LYS B O 1
ATOM 8649 N N . GLU B 1 488 ? -12.281 -23.922 18.422 1 98.38 488 GLU B N 1
ATOM 8650 C CA . GLU B 1 488 ? -11.164 -23.656 17.531 1 98.38 488 GLU B CA 1
ATOM 8651 C C . GLU B 1 488 ? -11.242 -24.531 16.281 1 98.38 488 GLU B C 1
ATOM 8653 O O . GLU B 1 488 ? -11.57 -25.719 16.375 1 98.38 488 GLU B O 1
ATOM 8658 N N . ILE B 1 489 ? -11.031 -23.938 15.18 1 98.38 489 ILE B N 1
ATOM 8659 C CA . ILE B 1 489 ? -10.867 -24.641 13.922 1 98.38 489 ILE B CA 1
ATOM 8660 C C . ILE B 1 489 ? -9.375 -24.812 13.625 1 98.38 489 ILE B C 1
ATOM 8662 O O . ILE B 1 489 ? -8.617 -23.844 13.633 1 98.38 489 ILE B O 1
ATOM 8666 N N . PRO B 1 490 ? -8.906 -26.062 13.414 1 98.31 490 PRO B N 1
ATOM 8667 C CA . PRO B 1 490 ? -7.488 -26.219 13.086 1 98.31 490 PRO B CA 1
ATOM 8668 C C . PRO B 1 490 ? -7.09 -25.484 11.805 1 98.31 490 PRO B C 1
ATOM 8670 O O . PRO B 1 490 ? -7.652 -25.734 10.742 1 98.31 490 PRO B O 1
ATOM 8673 N N . ILE B 1 491 ? -6.105 -24.609 11.883 1 98.62 491 ILE B N 1
ATOM 8674 C CA . ILE B 1 491 ? -5.621 -23.844 10.742 1 98.62 491 ILE B CA 1
ATOM 8675 C C . ILE B 1 491 ? -4.887 -24.766 9.773 1 98.62 491 ILE B C 1
ATOM 8677 O O . ILE B 1 491 ? -4.035 -25.547 10.18 1 98.62 491 ILE B O 1
ATOM 8681 N N . GLY B 1 492 ? -5.188 -24.719 8.5 1 98.44 492 GLY B N 1
ATOM 8682 C CA . GLY B 1 492 ? -4.582 -25.594 7.5 1 98.44 492 GLY B CA 1
ATOM 8683 C C . GLY B 1 492 ? -5.312 -26.906 7.336 1 98.44 492 GLY B C 1
ATOM 8684 O O . GLY B 1 492 ? -4.785 -27.844 6.738 1 98.44 492 GLY B O 1
ATOM 8685 N N . SER B 1 493 ? -6.547 -26.938 7.906 1 98.31 493 SER B N 1
ATOM 8686 C CA . SER B 1 493 ? -7.398 -28.109 7.766 1 98.31 493 SER B CA 1
ATOM 8687 C C . SER B 1 493 ? -8.68 -27.781 7.012 1 98.31 493 SER B C 1
ATOM 8689 O O . SER B 1 493 ? -9.328 -26.766 7.293 1 98.31 493 SER B O 1
ATOM 8691 N N . TRP B 1 494 ? -9.023 -28.641 6.004 1 98.81 494 TRP B N 1
ATOM 8692 C CA . TRP B 1 494 ? -10.211 -28.422 5.191 1 98.81 494 TRP B CA 1
ATOM 8693 C C . TRP B 1 494 ? -11.336 -29.375 5.613 1 98.81 494 TRP B C 1
ATOM 8695 O O . TRP B 1 494 ? -11.133 -30.25 6.457 1 98.81 494 TRP B O 1
ATOM 8705 N N . GLU B 1 495 ? -12.57 -29.125 5.152 1 98.69 495 GLU B N 1
ATOM 8706 C CA . GLU B 1 495 ? -13.75 -29.922 5.484 1 98.69 495 GLU B CA 1
ATOM 8707 C C . GLU B 1 495 ? -14.391 -30.516 4.23 1 98.69 495 GLU B C 1
ATOM 8709 O O . GLU B 1 495 ? -14.672 -29.797 3.268 1 98.69 495 GLU B O 1
ATOM 8714 N N . VAL B 1 496 ? -14.609 -31.828 4.238 1 98.75 496 VAL B N 1
ATOM 8715 C CA . VAL B 1 496 ? -15.352 -32.469 3.15 1 98.75 496 VAL B CA 1
ATOM 8716 C C . VAL B 1 496 ? -16.844 -32.25 3.359 1 98.75 496 VAL B C 1
ATOM 8718 O O . VAL B 1 496 ? -17.406 -32.719 4.355 1 98.75 496 VAL B O 1
ATOM 8721 N N . LEU B 1 497 ? -17.484 -31.547 2.471 1 98.62 497 LEU B N 1
ATOM 8722 C CA . LEU B 1 497 ? -18.922 -31.281 2.576 1 98.62 497 LEU B CA 1
ATOM 8723 C C . LEU B 1 497 ? -19.734 -32.406 1.945 1 98.62 497 LEU B C 1
ATOM 8725 O O . LEU B 1 497 ? -20.859 -32.656 2.344 1 98.62 497 LEU B O 1
ATOM 8729 N N . GLN B 1 498 ? -19.172 -32.969 0.897 1 98.19 498 GLN B N 1
ATOM 8730 C CA . GLN B 1 498 ? -19.797 -34.062 0.145 1 98.19 498 GLN B CA 1
ATOM 8731 C C . GLN B 1 498 ? -18.75 -35 -0.418 1 98.19 498 GLN B C 1
ATOM 8733 O O . GLN B 1 498 ? -17.781 -34.562 -1.036 1 98.19 498 GLN B O 1
ATOM 8738 N N . GLU B 1 499 ? -18.922 -36.312 -0.119 1 97.94 499 GLU B N 1
ATOM 8739 C CA . GLU B 1 499 ? -18.016 -37.281 -0.714 1 97.94 499 GLU B CA 1
ATOM 8740 C C . GLU B 1 499 ? -18.328 -37.5 -2.195 1 97.94 499 GLU B C 1
ATOM 8742 O O . GLU B 1 499 ? -19.422 -37.156 -2.656 1 97.94 499 GLU B O 1
ATOM 8747 N N . GLY B 1 500 ? -17.344 -37.969 -2.908 1 97.56 500 GLY B N 1
ATOM 8748 C CA . GLY B 1 500 ? -17.469 -38.25 -4.328 1 97.56 500 GLY B CA 1
ATOM 8749 C C . GLY B 1 500 ? -16.25 -38.906 -4.93 1 97.56 500 GLY B C 1
ATOM 8750 O O . GLY B 1 500 ? -15.156 -38.844 -4.355 1 97.56 500 GLY B O 1
ATOM 8751 N N . THR B 1 501 ? -16.453 -39.469 -6.207 1 96.44 501 THR B N 1
ATOM 8752 C CA . THR B 1 501 ? -15.383 -40.312 -6.742 1 96.44 501 THR B CA 1
ATOM 8753 C C . THR B 1 501 ? -14.938 -39.781 -8.117 1 96.44 501 THR B C 1
ATOM 8755 O O . THR B 1 501 ? -13.859 -40.156 -8.594 1 96.44 501 THR B O 1
ATOM 8758 N N . ASP B 1 502 ? -15.758 -39.031 -8.766 1 97.44 502 ASP B N 1
ATOM 8759 C CA . ASP B 1 502 ? -15.484 -38.75 -10.172 1 97.44 502 ASP B CA 1
ATOM 8760 C C . ASP B 1 502 ? -14.586 -37.5 -10.312 1 97.44 502 ASP B C 1
ATOM 8762 O O . ASP B 1 502 ? -13.758 -37.438 -11.219 1 97.44 502 ASP B O 1
ATOM 8766 N N . ALA B 1 503 ? -14.773 -36.469 -9.508 1 98.25 503 ALA B N 1
ATOM 8767 C CA . ALA B 1 503 ? -14.016 -35.219 -9.516 1 98.25 503 ALA B CA 1
ATOM 8768 C C . ALA B 1 503 ? -14.094 -34.531 -8.164 1 98.25 503 ALA B C 1
ATOM 8770 O O . ALA B 1 503 ? -14.875 -34.906 -7.297 1 98.25 503 ALA B O 1
ATOM 8771 N N . CYS B 1 504 ? -13.242 -33.562 -8.008 1 98.38 504 CYS B N 1
ATOM 8772 C CA . CYS B 1 504 ? -13.188 -32.781 -6.773 1 98.38 504 CYS B CA 1
ATOM 8773 C C . CYS B 1 504 ? -13.344 -31.297 -7.051 1 98.38 504 CYS B C 1
ATOM 8775 O O . CYS B 1 504 ? -12.734 -30.766 -7.98 1 98.38 504 CYS B O 1
ATOM 8777 N N . ILE B 1 505 ? -14.242 -30.641 -6.309 1 98.88 505 ILE B N 1
ATOM 8778 C CA . ILE B 1 505 ? -14.297 -29.172 -6.297 1 98.88 505 ILE B CA 1
ATOM 8779 C C . ILE B 1 505 ? -13.695 -28.656 -4.996 1 98.88 505 ILE B C 1
ATOM 8781 O O . ILE B 1 505 ? -14.125 -29.031 -3.906 1 98.88 505 ILE B O 1
ATOM 8785 N N . LEU B 1 506 ? -12.617 -27.891 -5.066 1 98.88 506 LEU B N 1
ATOM 8786 C CA . LEU B 1 506 ? -12.023 -27.156 -3.945 1 98.88 506 LEU B CA 1
ATOM 8787 C C . LEU B 1 506 ? -12.508 -25.719 -3.922 1 98.88 506 LEU B C 1
ATOM 8789 O O . LEU B 1 506 ? -12.289 -24.969 -4.879 1 98.88 506 LEU B O 1
ATOM 8793 N N . THR B 1 507 ? -13.219 -25.297 -2.887 1 98.75 507 THR B N 1
ATOM 8794 C CA . THR B 1 507 ? -13.734 -23.938 -2.814 1 98.75 507 THR B CA 1
ATOM 8795 C C . THR B 1 507 ? -13.93 -23.5 -1.363 1 98.75 507 THR B C 1
ATOM 8797 O O . THR B 1 507 ? -13.539 -24.219 -0.44 1 98.75 507 THR B O 1
ATOM 8800 N N . PHE B 1 508 ? -14.344 -22.234 -1.121 1 98.38 508 PHE B N 1
ATOM 8801 C CA . PHE B 1 508 ? -14.594 -21.672 0.199 1 98.38 508 PHE B CA 1
ATOM 8802 C C . PHE B 1 508 ? -15.492 -20.453 0.099 1 98.38 508 PHE B C 1
ATOM 8804 O O . PHE B 1 508 ? -15.711 -19.922 -0.994 1 98.38 508 PHE B O 1
ATOM 8811 N N . GLY B 1 509 ? -16 -20.109 1.203 1 97.31 509 GLY B N 1
ATOM 8812 C CA . GLY B 1 509 ? -16.703 -18.844 1.296 1 97.31 509 GLY B CA 1
ATOM 8813 C C . GLY B 1 509 ? -17.969 -18.797 0.477 1 97.31 509 GLY B C 1
ATOM 8814 O O . GLY B 1 509 ? -18.812 -19.703 0.562 1 97.31 509 GLY B O 1
ATOM 8815 N N . THR B 1 510 ? -18.141 -17.719 -0.282 1 96.06 510 THR B N 1
ATOM 8816 C CA . THR B 1 510 ? -19.406 -17.406 -0.956 1 96.06 510 THR B CA 1
ATOM 8817 C C . THR B 1 510 ? -19.625 -18.344 -2.143 1 96.06 510 THR B C 1
ATOM 8819 O O . THR B 1 510 ? -20.734 -18.391 -2.686 1 96.06 510 THR B O 1
ATOM 8822 N N . MET B 1 511 ? -18.656 -19.141 -2.531 1 98.38 511 MET B N 1
ATOM 8823 C CA . MET B 1 511 ? -18.75 -20 -3.711 1 98.38 511 MET B CA 1
ATOM 8824 C C . MET B 1 511 ? -19.266 -21.375 -3.336 1 98.38 511 MET B C 1
ATOM 8826 O O . MET B 1 511 ? -19.594 -22.188 -4.211 1 98.38 511 MET B O 1
ATOM 8830 N N . ILE B 1 512 ? -19.438 -21.688 -2.051 1 98.25 512 ILE B N 1
ATOM 8831 C CA . ILE B 1 512 ? -19.844 -23 -1.598 1 98.25 512 ILE B CA 1
ATOM 8832 C C . ILE B 1 512 ? -21.25 -23.297 -2.105 1 98.25 512 ILE B C 1
ATOM 8834 O O . ILE B 1 512 ? -21.5 -24.359 -2.703 1 98.25 512 ILE B O 1
ATOM 8838 N N . PRO B 1 513 ? -22.266 -22.359 -1.967 1 97.62 513 PRO B N 1
ATOM 8839 C CA . PRO B 1 513 ? -23.594 -22.641 -2.502 1 97.62 513 PRO B CA 1
ATOM 8840 C C . PRO B 1 513 ? -23.578 -22.859 -4.016 1 97.62 513 PRO B C 1
ATOM 8842 O O . PRO B 1 513 ? -24.328 -23.703 -4.523 1 97.62 513 PRO B O 1
ATOM 8845 N N . VAL B 1 514 ? -22.781 -22.125 -4.738 1 98.44 514 VAL B N 1
ATOM 8846 C CA . VAL B 1 514 ? -22.641 -22.281 -6.184 1 9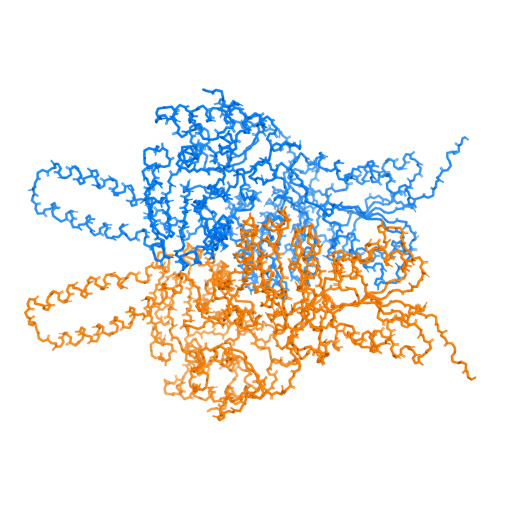8.44 514 VAL B CA 1
ATOM 8847 C C . VAL B 1 514 ? -22.125 -23.672 -6.508 1 98.44 514 VAL B C 1
ATOM 8849 O O . VAL B 1 514 ? -22.656 -24.344 -7.395 1 98.44 514 VAL B O 1
ATOM 8852 N N . ALA B 1 515 ? -21.141 -24.109 -5.785 1 98.75 515 ALA B N 1
ATOM 8853 C CA . ALA B 1 515 ? -20.531 -25.422 -5.988 1 98.75 515 ALA B CA 1
ATOM 8854 C C . ALA B 1 515 ? -21.5 -26.547 -5.621 1 98.75 515 ALA B C 1
ATOM 8856 O O . ALA B 1 515 ? -21.547 -27.578 -6.285 1 98.75 515 ALA B O 1
ATOM 8857 N N . GLU B 1 516 ? -22.266 -26.359 -4.512 1 98.5 516 GLU B N 1
ATOM 8858 C CA . GLU B 1 516 ? -23.25 -27.344 -4.086 1 98.5 516 GLU B CA 1
ATOM 8859 C C . GLU B 1 516 ? -24.312 -27.562 -5.16 1 98.5 516 GLU B C 1
ATOM 8861 O O . GLU B 1 516 ? -24.656 -28.703 -5.484 1 98.5 516 GLU B O 1
ATOM 8866 N N . GLN B 1 517 ? -24.797 -26.438 -5.676 1 98.38 517 GLN B N 1
ATOM 8867 C CA . GLN B 1 517 ? -25.797 -26.531 -6.723 1 98.38 517 GLN B CA 1
ATOM 8868 C C . GLN B 1 517 ? -25.234 -27.156 -7.992 1 98.38 517 GLN B C 1
ATOM 8870 O O . GLN B 1 517 ? -25.906 -27.938 -8.656 1 98.38 517 GLN B O 1
ATOM 8875 N N . ALA B 1 518 ? -24.031 -26.812 -8.383 1 98.69 518 ALA B N 1
ATOM 8876 C CA . ALA B 1 518 ? -23.375 -27.438 -9.531 1 98.69 518 ALA B CA 1
ATOM 8877 C C . ALA B 1 518 ? -23.234 -28.938 -9.328 1 98.69 518 ALA B C 1
ATOM 8879 O O . ALA B 1 518 ? -23.453 -29.719 -10.266 1 98.69 518 ALA B O 1
ATOM 8880 N N . SER B 1 519 ? -22.812 -29.344 -8.125 1 98.25 519 SER B N 1
ATOM 8881 C CA . SER B 1 519 ? -22.672 -30.75 -7.781 1 98.25 519 SER B CA 1
ATOM 8882 C C . SER B 1 519 ? -23.984 -31.5 -7.93 1 98.25 519 SER B C 1
ATOM 8884 O O . SER B 1 519 ? -24.016 -32.625 -8.43 1 98.25 519 SER B O 1
ATOM 8886 N N . LYS B 1 520 ? -25.094 -30.875 -7.504 1 97.88 520 LYS B N 1
ATOM 8887 C CA . LYS B 1 520 ? -26.422 -31.469 -7.645 1 97.88 520 LYS B CA 1
ATOM 8888 C C . LYS B 1 520 ? -26.781 -31.656 -9.117 1 97.88 520 LYS B C 1
ATOM 8890 O O . LYS B 1 520 ? -27.328 -32.688 -9.5 1 97.88 520 LYS B O 1
ATOM 8895 N N . GLU B 1 521 ? -26.469 -30.656 -9.867 1 97.62 521 GLU B N 1
ATOM 8896 C CA . GLU B 1 521 ? -26.75 -30.75 -11.305 1 97.62 521 GLU B CA 1
ATOM 8897 C C . GLU B 1 521 ? -25.969 -31.891 -11.945 1 97.62 521 GLU B C 1
ATOM 8899 O O . GLU B 1 521 ? -26.5 -32.656 -12.758 1 97.62 521 GLU B O 1
ATOM 8904 N N . LEU B 1 522 ? -24.766 -32.062 -11.602 1 97.69 522 LEU B N 1
ATOM 8905 C CA . LEU B 1 522 ? -23.906 -33.125 -12.148 1 97.69 522 LEU B CA 1
ATOM 8906 C C . LEU B 1 522 ? -24.344 -34.5 -11.664 1 97.69 522 LEU B C 1
ATOM 8908 O O . LEU B 1 522 ? -24.234 -35.469 -12.391 1 97.69 522 LEU B O 1
ATOM 8912 N N . SER B 1 523 ? -24.828 -34.469 -10.391 1 96.69 523 SER B N 1
ATOM 8913 C CA . SER B 1 523 ? -25.359 -35.75 -9.852 1 96.69 523 SER B CA 1
ATOM 8914 C C . SER B 1 523 ? -26.531 -36.25 -10.672 1 96.69 523 SER B C 1
ATOM 8916 O O . SER B 1 523 ? -26.688 -37.469 -10.852 1 96.69 523 SER B O 1
ATOM 8918 N N . GLN B 1 524 ? -27.297 -35.344 -11.133 1 95.81 524 GLN B N 1
ATOM 8919 C CA . GLN B 1 524 ? -28.422 -35.688 -11.977 1 95.81 524 GLN B CA 1
ATOM 8920 C C . GLN B 1 524 ? -27.969 -36.281 -13.305 1 95.81 524 GLN B C 1
ATOM 8922 O O . GLN B 1 524 ? -28.703 -37 -13.961 1 95.81 524 GLN B O 1
ATOM 8927 N N . GLN B 1 525 ? -26.812 -35.969 -13.664 1 94.75 525 GLN B N 1
ATOM 8928 C CA . GLN B 1 525 ? -26.234 -36.531 -14.891 1 94.75 525 GLN B CA 1
ATOM 8929 C C . GLN B 1 525 ? -25.469 -37.812 -14.617 1 94.75 525 GLN B C 1
ATOM 8931 O O . GLN B 1 525 ? -24.859 -38.375 -15.523 1 94.75 525 GLN B O 1
ATOM 8936 N N . GLY B 1 526 ? -25.359 -38.219 -13.375 1 95.38 526 GLY B N 1
ATOM 8937 C CA . GLY B 1 526 ? -24.766 -39.5 -13.008 1 95.38 526 GLY B CA 1
ATOM 8938 C C . GLY B 1 526 ? -23.344 -39.344 -12.484 1 95.38 526 GLY B C 1
ATOM 8939 O O . GLY B 1 526 ? -22.641 -40.344 -12.305 1 95.38 526 GLY B O 1
ATOM 8940 N N . TYR B 1 527 ? -22.922 -38.156 -12.266 1 97.38 527 TYR B N 1
ATOM 8941 C CA . TYR B 1 527 ? -21.562 -37.938 -11.766 1 97.38 527 TYR B CA 1
ATOM 8942 C C . TYR B 1 527 ? -21.562 -37.781 -10.25 1 97.38 527 TYR B C 1
ATOM 8944 O O . TYR B 1 527 ? -22.516 -37.25 -9.672 1 97.38 527 TYR B O 1
ATOM 8952 N N . SER B 1 528 ? -20.562 -38.281 -9.594 1 97.75 528 SER B N 1
ATOM 8953 C CA . SER B 1 528 ? -20.344 -38.156 -8.156 1 97.75 528 SER B CA 1
ATOM 8954 C C . SER B 1 528 ? -19.188 -37.188 -7.863 1 97.75 528 SER B C 1
ATOM 8956 O O . SER B 1 528 ? -18.031 -37.562 -8.07 1 97.75 528 SER B O 1
ATOM 8958 N N . ILE B 1 529 ? -19.516 -36.031 -7.352 1 98.31 529 ILE B N 1
ATOM 8959 C CA . ILE B 1 529 ? -18.531 -34.969 -7.188 1 98.31 529 ILE B CA 1
ATOM 8960 C C . ILE B 1 529 ? -18.172 -34.812 -5.711 1 98.31 529 ILE B C 1
ATOM 8962 O O . ILE B 1 529 ? -19.062 -34.719 -4.863 1 98.31 529 ILE B O 1
ATOM 8966 N N . ARG B 1 530 ? -16.906 -34.906 -5.344 1 98.56 530 ARG B N 1
ATOM 8967 C CA . ARG B 1 530 ? -16.422 -34.562 -4.008 1 98.56 530 ARG B CA 1
ATOM 8968 C C . ARG B 1 530 ? -16.344 -33.062 -3.824 1 98.56 530 ARG B C 1
ATOM 8970 O O . ARG B 1 530 ? -15.727 -32.344 -4.633 1 98.56 530 ARG B O 1
ATOM 8977 N N . LEU B 1 531 ? -17.016 -32.5 -2.812 1 98.81 531 LEU B N 1
ATOM 8978 C CA . LEU B 1 531 ? -17.031 -31.062 -2.547 1 98.81 531 LEU B CA 1
ATOM 8979 C C . LEU B 1 531 ? -16.312 -30.734 -1.248 1 98.81 531 LEU B C 1
ATOM 8981 O O . LEU B 1 531 ? -16.656 -31.266 -0.189 1 98.81 531 LEU B O 1
ATOM 8985 N N . ILE B 1 532 ? -15.312 -29.875 -1.335 1 98.88 532 ILE B N 1
ATOM 8986 C CA . ILE B 1 532 ? -14.453 -29.594 -0.188 1 98.88 532 ILE B CA 1
ATOM 8987 C C . ILE B 1 532 ? -14.516 -28.109 0.147 1 98.88 532 ILE B C 1
ATOM 8989 O O . ILE B 1 532 ? -14.367 -27.266 -0.736 1 98.88 532 ILE B O 1
ATOM 8993 N N . ASN B 1 533 ? -14.742 -27.766 1.444 1 98.88 533 ASN B N 1
ATOM 8994 C CA . ASN B 1 533 ? -14.617 -26.422 2.012 1 98.88 533 ASN B CA 1
ATOM 8995 C C . ASN B 1 533 ? -13.172 -26.125 2.404 1 98.88 533 ASN B C 1
ATOM 8997 O O . ASN B 1 533 ? -12.734 -26.484 3.5 1 98.88 533 ASN B O 1
ATOM 9001 N N . ALA B 1 534 ? -12.484 -25.438 1.491 1 98.75 534 ALA B N 1
ATOM 9002 C CA . ALA B 1 534 ? -11.086 -25.062 1.713 1 98.75 534 ALA B CA 1
ATOM 9003 C C . ALA B 1 534 ? -10.984 -23.828 2.602 1 98.75 534 ALA B C 1
ATOM 9005 O O . ALA B 1 534 ? -10.391 -22.812 2.209 1 98.75 534 ALA B O 1
ATOM 9006 N N . ARG B 1 535 ? -11.477 -23.766 3.699 1 98.31 535 ARG B N 1
ATOM 9007 C CA . ARG B 1 535 ? -11.664 -22.656 4.621 1 98.31 535 ARG B CA 1
ATOM 9008 C C . ARG B 1 535 ? -10.32 -22.062 5.047 1 98.31 535 ARG B C 1
ATOM 9010 O O . ARG B 1 535 ? -10.266 -20.953 5.59 1 98.31 535 ARG B O 1
ATOM 9017 N N . SER B 1 536 ? -9.133 -22.719 4.875 1 98.69 536 SER B N 1
ATOM 9018 C CA . SER B 1 536 ? -7.773 -22.203 5.035 1 98.69 536 SER B CA 1
ATOM 9019 C C . SER B 1 536 ? -7.07 -22.094 3.686 1 98.69 536 SER B C 1
ATOM 9021 O O . SER B 1 536 ? -6.734 -23.094 3.059 1 98.69 536 SER B O 1
ATOM 9023 N N . VAL B 1 537 ? -6.77 -20.844 3.266 1 98.44 537 VAL B N 1
ATOM 9024 C CA . VAL B 1 537 ? -6.129 -20.578 1.979 1 98.44 537 VAL B CA 1
ATOM 9025 C C . VAL B 1 537 ? -4.613 -20.594 2.146 1 98.44 537 VAL B C 1
ATOM 9027 O O . VAL B 1 537 ? -3.885 -20.984 1.234 1 98.44 537 VAL B O 1
ATOM 9030 N N . LYS B 1 538 ? -4.137 -20.156 3.223 1 98.69 538 LYS B N 1
ATOM 9031 C CA . LYS B 1 538 ? -2.736 -20.203 3.635 1 98.69 538 LYS B CA 1
ATOM 9032 C C . LYS B 1 538 ? -2.613 -20.484 5.129 1 98.69 538 LYS B C 1
ATOM 9034 O O . LYS B 1 538 ? -3.021 -19.656 5.953 1 98.69 538 LYS B O 1
ATOM 9039 N N . PRO B 1 539 ? -2.123 -21.578 5.59 1 98.5 539 PRO B N 1
ATOM 9040 C CA . PRO B 1 539 ? -1.611 -22.641 4.738 1 98.5 539 PRO B CA 1
ATOM 9041 C C . PRO B 1 539 ? -2.725 -23.484 4.113 1 98.5 539 PRO B C 1
ATOM 9043 O O . PRO B 1 539 ? -3.875 -23.422 4.555 1 98.5 539 PRO B O 1
ATOM 9046 N N . LEU B 1 540 ? -2.363 -24.219 3.066 1 98.81 540 LEU B N 1
ATOM 9047 C CA . LEU B 1 540 ? -3.258 -25.219 2.482 1 98.81 540 LEU B CA 1
ATOM 9048 C C . LEU B 1 540 ? -3.316 -26.469 3.346 1 98.81 540 LEU B C 1
ATOM 9050 O O . LEU B 1 540 ? -2.48 -26.656 4.234 1 98.81 540 LEU B O 1
ATOM 9054 N N . ASP B 1 541 ? -4.352 -27.266 3.18 1 98.81 541 ASP B N 1
ATOM 9055 C CA . ASP B 1 541 ? -4.379 -28.609 3.744 1 98.81 541 ASP B CA 1
ATOM 9056 C C . ASP B 1 541 ? -3.523 -29.562 2.918 1 98.81 541 ASP B C 1
ATOM 9058 O O . ASP B 1 541 ? -4.039 -30.266 2.047 1 98.81 541 ASP B O 1
ATOM 9062 N N . GLU B 1 542 ? -2.301 -29.641 3.246 1 98.56 542 GLU B N 1
ATOM 9063 C CA . GLU B 1 542 ? -1.345 -30.406 2.451 1 98.56 542 GLU B CA 1
ATOM 9064 C C . GLU B 1 542 ? -1.695 -31.891 2.441 1 98.56 542 GLU B C 1
ATOM 9066 O O . GLU B 1 542 ? -1.596 -32.562 1.404 1 98.56 542 GLU B O 1
ATOM 9071 N N . ALA B 1 543 ? -2.105 -32.406 3.604 1 98.62 543 ALA B N 1
ATOM 9072 C CA . ALA B 1 543 ? -2.465 -33.812 3.688 1 98.62 543 ALA B CA 1
ATOM 9073 C C . ALA B 1 543 ? -3.59 -34.156 2.713 1 98.62 543 ALA B C 1
ATOM 9075 O O . ALA B 1 543 ? -3.52 -35.156 1.999 1 98.62 543 ALA B O 1
ATOM 9076 N N . MET B 1 544 ? -4.574 -33.344 2.676 1 98.56 544 MET B N 1
ATOM 9077 C CA . MET B 1 544 ? -5.707 -33.562 1.779 1 98.56 544 MET B CA 1
ATOM 9078 C C . MET B 1 544 ? -5.281 -33.438 0.322 1 98.56 544 MET B C 1
ATOM 9080 O O . MET B 1 544 ? -5.738 -34.188 -0.541 1 98.56 544 MET B O 1
ATOM 9084 N N . LEU B 1 545 ? -4.449 -32.469 0.015 1 98.75 545 LEU B N 1
ATOM 9085 C CA . LEU B 1 545 ? -3.998 -32.25 -1.355 1 98.75 545 LEU B CA 1
ATOM 9086 C C . LEU B 1 545 ? -3.182 -33.438 -1.854 1 98.75 545 LEU B C 1
ATOM 9088 O O . LEU B 1 545 ? -3.275 -33.812 -3.025 1 98.75 545 LEU B O 1
ATOM 9092 N N . HIS B 1 546 ? -2.326 -34 -0.97 1 98.69 546 HIS B N 1
ATOM 9093 C CA . HIS B 1 546 ? -1.618 -35.25 -1.329 1 98.69 546 HIS B CA 1
ATOM 9094 C C . HIS B 1 546 ? -2.594 -36.344 -1.668 1 98.69 546 HIS B C 1
ATOM 9096 O O . HIS B 1 546 ? -2.41 -37.062 -2.658 1 98.69 546 HIS B O 1
ATOM 9102 N N . GLU B 1 547 ? -3.609 -36.5 -0.847 1 98.44 547 GLU B N 1
ATOM 9103 C CA . GLU B 1 547 ? -4.621 -37.531 -1.059 1 98.44 547 GLU B CA 1
ATOM 9104 C C . GLU B 1 547 ? -5.34 -37.312 -2.391 1 98.44 547 GLU B C 1
ATOM 9106 O O . GLU B 1 547 ? -5.52 -38.281 -3.15 1 98.44 547 GLU B O 1
ATOM 9111 N N . ILE B 1 548 ? -5.734 -36.094 -2.668 1 98.19 548 ILE B N 1
ATOM 9112 C CA . ILE B 1 548 ? -6.445 -35.75 -3.896 1 98.19 548 ILE B CA 1
ATOM 9113 C C . ILE B 1 548 ? -5.555 -36.062 -5.102 1 98.19 548 ILE B C 1
ATOM 9115 O O . ILE B 1 548 ? -6.004 -36.656 -6.082 1 98.19 548 ILE B O 1
ATOM 9119 N N . ALA B 1 549 ? -4.316 -35.625 -5.047 1 98 549 ALA B N 1
ATOM 9120 C CA . ALA B 1 549 ? -3.379 -35.844 -6.148 1 98 549 ALA B CA 1
ATOM 9121 C C . ALA B 1 549 ? -3.205 -37.344 -6.441 1 98 549 ALA B C 1
ATOM 9123 O O . ALA B 1 549 ? -3.197 -37.75 -7.605 1 98 549 ALA B O 1
ATOM 9124 N N . LYS B 1 550 ? -3.107 -38.125 -5.414 1 97.81 550 LYS B N 1
ATOM 9125 C CA . LYS B 1 550 ? -2.877 -39.562 -5.547 1 97.81 550 LYS B CA 1
ATOM 9126 C C . LYS B 1 550 ? -4.113 -40.281 -6.098 1 97.81 550 LYS B C 1
ATOM 9128 O O . LYS B 1 550 ? -4 -41.312 -6.75 1 97.81 550 LYS B O 1
ATOM 9133 N N . SER B 1 551 ? -5.258 -39.688 -5.852 1 96.56 551 SER B N 1
ATOM 9134 C CA . SER B 1 551 ? -6.5 -40.312 -6.316 1 96.56 551 SER B CA 1
ATOM 9135 C C . SER B 1 551 ? -6.625 -40.219 -7.832 1 96.56 551 SER B C 1
ATOM 9137 O O . SER B 1 551 ? -7.375 -41 -8.445 1 96.56 551 SER B O 1
ATOM 9139 N N . GLY B 1 552 ? -5.98 -39.25 -8.445 1 94.19 552 GLY B N 1
ATOM 9140 C CA . GLY B 1 552 ? -5.992 -39.062 -9.891 1 94.19 552 GLY B CA 1
ATOM 9141 C C . GLY B 1 552 ? -7.246 -38.406 -10.406 1 94.19 552 GLY B C 1
ATOM 9142 O O . GLY B 1 552 ? -7.434 -38.25 -11.617 1 94.19 552 GLY B O 1
ATOM 9143 N N . ARG B 1 553 ? -8.125 -37.938 -9.555 1 95.31 553 ARG B N 1
ATOM 9144 C CA . ARG B 1 553 ? -9.359 -37.281 -9.945 1 95.31 553 ARG B CA 1
ATOM 9145 C C . ARG B 1 553 ? -9.078 -35.844 -10.414 1 95.31 553 ARG B C 1
ATOM 9147 O O . ARG B 1 553 ? -8.219 -35.156 -9.859 1 95.31 553 ARG B O 1
ATOM 9154 N N . PRO B 1 554 ? -9.898 -35.438 -11.492 1 98 554 PRO B N 1
ATOM 9155 C CA . PRO B 1 554 ? -9.789 -34.031 -11.859 1 98 554 PRO B CA 1
ATOM 9156 C C . PRO B 1 554 ? -10.211 -33.094 -10.734 1 98 554 PRO B C 1
ATOM 9158 O O . PRO B 1 554 ? -11.078 -33.438 -9.922 1 98 554 PRO B O 1
ATOM 9161 N N . VAL B 1 555 ? -9.586 -31.953 -10.734 1 98.69 555 VAL B N 1
ATOM 9162 C CA . VAL B 1 555 ? -9.82 -30.984 -9.68 1 98.69 555 VAL B CA 1
ATOM 9163 C C . VAL B 1 555 ? -10.289 -29.656 -10.297 1 98.69 555 VAL B C 1
ATOM 9165 O O . VAL B 1 555 ? -9.734 -29.203 -11.305 1 98.69 555 VAL B O 1
ATOM 9168 N N . LEU B 1 556 ? -11.336 -29.047 -9.797 1 98.81 556 LEU B N 1
ATOM 9169 C CA . LEU B 1 556 ? -11.742 -27.688 -10.117 1 98.81 556 LEU B CA 1
ATOM 9170 C C . LEU B 1 556 ? -11.625 -26.781 -8.898 1 98.81 556 LEU B C 1
ATOM 9172 O O . LEU B 1 556 ? -12.203 -27.062 -7.848 1 98.81 556 LEU B O 1
ATOM 9176 N N . THR B 1 557 ? -10.773 -25.766 -8.961 1 98.88 557 THR B N 1
ATOM 9177 C CA . THR B 1 557 ? -10.75 -24.75 -7.918 1 98.88 557 THR B CA 1
ATOM 9178 C C . THR B 1 557 ? -11.711 -23.609 -8.25 1 98.88 557 THR B C 1
ATOM 9180 O O . THR B 1 557 ? -11.82 -23.203 -9.414 1 98.88 557 THR B O 1
ATOM 9183 N N . LEU B 1 558 ? -12.523 -23.188 -7.301 1 98.88 558 LEU B N 1
ATOM 9184 C CA . LEU B 1 558 ? -13.539 -22.156 -7.461 1 98.88 558 LEU B CA 1
ATOM 9185 C C . LEU B 1 558 ? -13.398 -21.078 -6.395 1 98.88 558 LEU B C 1
ATOM 9187 O O . LEU B 1 558 ? -13.438 -21.375 -5.195 1 98.88 558 LEU B O 1
ATOM 9191 N N . GLU B 1 559 ? -13.18 -19.828 -6.82 1 98.75 559 GLU B N 1
ATOM 9192 C CA . GLU B 1 559 ? -12.945 -18.766 -5.844 1 98.75 559 GLU B CA 1
ATOM 9193 C C . GLU B 1 559 ? -13.484 -17.438 -6.348 1 98.75 559 GLU B C 1
ATOM 9195 O O . GLU B 1 559 ? -13.453 -17.156 -7.547 1 98.75 559 GLU B O 1
ATOM 9200 N N . GLU B 1 560 ? -14.031 -16.609 -5.441 1 98.5 560 GLU B N 1
ATOM 9201 C CA . GLU B 1 560 ? -14.492 -15.258 -5.75 1 98.5 560 GLU B CA 1
ATOM 9202 C C . GLU B 1 560 ? -13.398 -14.227 -5.5 1 98.5 560 GLU B C 1
ATOM 9204 O O . GLU B 1 560 ? -13.609 -13.242 -4.793 1 98.5 560 GLU B O 1
ATOM 9209 N N . THR B 1 561 ? -12.195 -14.438 -6.004 1 98.38 561 THR B N 1
ATOM 9210 C CA . THR B 1 561 ? -11.016 -13.594 -5.988 1 98.38 561 THR B CA 1
ATOM 9211 C C . THR B 1 561 ? -10.297 -13.648 -7.336 1 98.38 561 THR B C 1
ATOM 9213 O O . THR B 1 561 ? -10.609 -14.484 -8.18 1 98.38 561 THR B O 1
ATOM 9216 N N . ALA B 1 562 ? -9.398 -12.688 -7.582 1 98.38 562 ALA B N 1
ATOM 9217 C CA . ALA B 1 562 ? -8.594 -12.719 -8.805 1 98.38 562 ALA B CA 1
ATOM 9218 C C . ALA B 1 562 ? -7.977 -14.102 -9.016 1 98.38 562 ALA B C 1
ATOM 9220 O O . ALA B 1 562 ? -7.328 -14.641 -8.117 1 98.38 562 ALA B O 1
ATOM 9221 N N . VAL B 1 563 ? -8.102 -14.594 -10.164 1 97.69 563 VAL B N 1
ATOM 9222 C CA . VAL B 1 563 ? -7.668 -15.969 -10.422 1 97.69 563 VAL B CA 1
ATOM 9223 C C . VAL B 1 563 ? -6.145 -16.016 -10.5 1 97.69 563 VAL B C 1
ATOM 9225 O O . VAL B 1 563 ? -5.535 -17.047 -10.172 1 97.69 563 VAL B O 1
ATOM 9228 N N . GLN B 1 564 ? -5.488 -14.906 -10.844 1 98.19 564 GLN B N 1
ATOM 9229 C CA . GLN B 1 564 ? -4.035 -14.844 -10.945 1 98.19 564 GLN B CA 1
ATOM 9230 C C . GLN B 1 564 ? -3.393 -14.664 -9.57 1 98.19 564 GLN B C 1
ATOM 9232 O O . GLN B 1 564 ? -3.557 -13.625 -8.938 1 98.19 564 GLN B O 1
ATOM 9237 N N . GLY B 1 565 ? -2.699 -15.695 -9.133 1 98.31 565 GLY B N 1
ATOM 9238 C CA . GLY B 1 565 ? -1.872 -15.57 -7.941 1 98.31 565 GLY B CA 1
ATOM 9239 C C . GLY B 1 565 ? -2.621 -15.875 -6.656 1 98.31 565 GLY B C 1
ATOM 9240 O O . GLY B 1 565 ? -2.055 -15.789 -5.566 1 98.31 565 GLY B O 1
ATOM 9241 N N . SER B 1 566 ? -3.92 -16.359 -6.77 1 98.56 566 SER B N 1
ATOM 9242 C CA . SER B 1 566 ? -4.73 -16.562 -5.574 1 98.56 566 SER B CA 1
ATOM 9243 C C . SER B 1 566 ? -4.832 -18.047 -5.227 1 98.56 566 SER B C 1
ATOM 9245 O O . SER B 1 566 ? -3.822 -18.75 -5.207 1 98.56 566 SER B O 1
ATOM 9247 N N . PHE B 1 567 ? -5.988 -18.531 -4.867 1 98.75 567 PHE B N 1
ATOM 9248 C CA . PHE B 1 567 ? -6.188 -19.875 -4.301 1 98.75 567 PHE B CA 1
ATOM 9249 C C . PHE B 1 567 ? -5.879 -20.953 -5.332 1 98.75 567 PHE B C 1
ATOM 9251 O O . PHE B 1 567 ? -5.117 -21.875 -5.055 1 98.75 567 PHE B O 1
ATOM 9258 N N . GLY B 1 568 ? -6.488 -20.812 -6.527 1 98.81 568 GLY B N 1
ATOM 9259 C CA . GLY B 1 568 ? -6.23 -21.797 -7.578 1 98.81 568 GLY B CA 1
ATOM 9260 C C . GLY B 1 568 ? -4.762 -21.906 -7.934 1 98.81 568 GLY B C 1
ATOM 9261 O O . GLY B 1 568 ? -4.273 -23 -8.219 1 98.81 568 GLY B O 1
ATOM 9262 N N . SER B 1 569 ? -4.043 -20.781 -7.961 1 98.81 569 SER B N 1
ATOM 9263 C CA . SER B 1 569 ? -2.602 -20.766 -8.195 1 98.81 569 SER B CA 1
ATOM 9264 C C . SER B 1 569 ? -1.864 -21.562 -7.117 1 98.81 569 SER B C 1
ATOM 9266 O O . SER B 1 569 ? -0.951 -22.328 -7.422 1 98.81 569 SER B O 1
ATOM 9268 N N . ALA B 1 570 ? -2.277 -21.328 -5.887 1 98.88 570 ALA B N 1
ATOM 9269 C CA . ALA B 1 570 ? -1.629 -22 -4.766 1 98.88 570 ALA B CA 1
ATOM 9270 C C . ALA B 1 570 ? -1.757 -23.516 -4.887 1 98.88 570 ALA B C 1
ATOM 9272 O O . ALA B 1 570 ? -0.816 -24.25 -4.578 1 98.88 570 ALA B O 1
ATOM 9273 N N . VAL B 1 571 ? -2.893 -23.969 -5.293 1 98.88 571 VAL B N 1
ATOM 9274 C CA . VAL B 1 571 ? -3.148 -25.406 -5.449 1 98.88 571 VAL B CA 1
ATOM 9275 C C . VAL B 1 571 ? -2.254 -25.969 -6.547 1 98.88 571 VAL B C 1
ATOM 9277 O O . VAL B 1 571 ? -1.622 -27.016 -6.363 1 98.88 571 VAL B O 1
ATOM 9280 N N . LEU B 1 572 ? -2.154 -25.266 -7.703 1 98.75 572 LEU B N 1
ATOM 9281 C CA . LEU B 1 572 ? -1.272 -25.688 -8.789 1 98.75 572 LEU B CA 1
ATOM 9282 C C . LEU B 1 572 ? 0.175 -25.766 -8.312 1 98.75 572 LEU B C 1
ATOM 9284 O O . LEU B 1 572 ? 0.883 -26.719 -8.617 1 98.75 572 LEU B O 1
ATOM 9288 N N . GLU B 1 573 ? 0.6 -24.734 -7.648 1 98.75 573 GLU B N 1
ATOM 9289 C CA . GLU B 1 573 ? 1.961 -24.672 -7.125 1 98.75 573 GLU B CA 1
ATOM 9290 C C . GLU B 1 573 ? 2.262 -25.891 -6.246 1 98.75 573 GLU B C 1
ATOM 9292 O O . GLU B 1 573 ? 3.312 -26.516 -6.387 1 98.75 573 GLU B O 1
ATOM 9297 N N . PHE B 1 574 ? 1.32 -26.172 -5.344 1 98.62 574 PHE B N 1
ATOM 9298 C CA . PHE B 1 574 ? 1.51 -27.312 -4.441 1 98.62 574 PHE B CA 1
ATOM 9299 C C . PHE B 1 574 ? 1.714 -28.594 -5.227 1 98.62 574 PHE B C 1
ATOM 9301 O O . PHE B 1 574 ? 2.65 -29.344 -4.957 1 98.62 574 PHE B O 1
ATOM 9308 N N . PHE B 1 575 ? 0.816 -28.906 -6.203 1 98.62 575 PHE B N 1
ATOM 9309 C CA . PHE B 1 575 ? 0.904 -30.156 -6.961 1 98.62 575 PHE B CA 1
ATOM 9310 C C . PHE B 1 575 ? 2.26 -30.281 -7.648 1 98.62 575 PHE B C 1
ATOM 9312 O O . PHE B 1 575 ? 2.943 -31.297 -7.512 1 98.62 575 PHE B O 1
ATOM 9319 N N . HIS B 1 576 ? 2.721 -29.219 -8.297 1 98.12 576 HIS B N 1
ATOM 9320 C CA . HIS B 1 576 ? 3.949 -29.297 -9.078 1 98.12 576 HIS B CA 1
ATOM 9321 C C . HIS B 1 576 ? 5.176 -29.328 -8.172 1 98.12 576 HIS B C 1
ATOM 9323 O O . HIS B 1 576 ? 6.129 -30.062 -8.438 1 98.12 576 HIS B O 1
ATOM 9329 N N . ASP B 1 577 ? 5.133 -28.531 -7.109 1 97.44 577 ASP B N 1
ATOM 9330 C CA . ASP B 1 577 ? 6.266 -28.484 -6.188 1 97.44 577 ASP B CA 1
ATOM 9331 C C . ASP B 1 577 ? 6.461 -29.828 -5.492 1 97.44 577 ASP B C 1
ATOM 9333 O O . ASP B 1 577 ? 7.547 -30.109 -4.977 1 97.44 577 ASP B O 1
ATOM 9337 N N . HIS B 1 578 ? 5.406 -30.672 -5.469 1 97.62 578 HIS B N 1
ATOM 9338 C CA . HIS B 1 578 ? 5.5 -31.969 -4.801 1 97.62 578 HIS B CA 1
ATOM 9339 C C . HIS B 1 578 ? 5.52 -33.125 -5.812 1 97.62 578 HIS B C 1
ATOM 9341 O O . HIS B 1 578 ? 5.273 -34.281 -5.457 1 97.62 578 HIS B O 1
ATOM 9347 N N . GLY B 1 579 ? 5.676 -32.812 -7.062 1 96.81 579 GLY B N 1
ATOM 9348 C CA . GLY B 1 579 ? 5.953 -33.812 -8.078 1 96.81 579 GLY B CA 1
ATOM 9349 C C . GLY B 1 579 ? 4.699 -34.344 -8.742 1 96.81 579 GLY B C 1
ATOM 9350 O O . GLY B 1 579 ? 4.766 -35.312 -9.508 1 96.81 579 GLY B O 1
ATOM 9351 N N . TYR B 1 580 ? 3.535 -33.75 -8.445 1 97.88 580 TYR B N 1
ATOM 9352 C CA . TYR B 1 580 ? 2.293 -34.156 -9.102 1 97.88 580 TYR B CA 1
ATOM 9353 C C . TYR B 1 580 ? 2.051 -33.344 -10.359 1 97.88 580 TYR B C 1
ATOM 9355 O O . TYR B 1 580 ? 1.22 -32.438 -10.359 1 97.88 580 TYR B O 1
ATOM 9363 N N . HIS B 1 581 ? 2.668 -33.719 -11.461 1 97.06 581 HIS B N 1
ATOM 9364 C CA . HIS B 1 581 ? 2.676 -32.938 -12.672 1 97.06 581 HIS B CA 1
ATOM 9365 C C . HIS B 1 581 ? 1.509 -33.281 -13.586 1 97.06 581 HIS B C 1
ATOM 9367 O O . HIS B 1 581 ? 1.251 -32.594 -14.578 1 97.06 581 HIS B O 1
ATOM 9373 N N . ASN B 1 582 ? 0.697 -34.312 -13.227 1 95.62 582 ASN B N 1
ATOM 9374 C CA . ASN B 1 582 ? -0.318 -34.812 -14.156 1 95.62 582 ASN B CA 1
ATOM 9375 C C . ASN B 1 582 ? -1.726 -34.625 -13.594 1 95.62 582 ASN B C 1
ATOM 9377 O O . ASN B 1 582 ? -2.693 -35.156 -14.141 1 95.62 582 ASN B O 1
ATOM 9381 N N . VAL B 1 583 ? -1.871 -33.938 -12.461 1 97.88 583 VAL B N 1
ATOM 9382 C CA . VAL B 1 583 ? -3.199 -33.688 -11.914 1 97.88 583 VAL B CA 1
ATOM 9383 C C . VAL B 1 583 ? -3.967 -32.75 -12.828 1 97.88 583 VAL B C 1
ATOM 9385 O O . VAL B 1 583 ? -3.547 -31.594 -13.031 1 97.88 583 VAL B O 1
ATOM 9388 N N . VAL B 1 584 ? -5.074 -33.219 -13.438 1 98.31 584 VAL B N 1
ATOM 9389 C CA . VAL B 1 584 ? -5.918 -32.344 -14.266 1 98.31 584 VAL B CA 1
ATOM 9390 C C . VAL B 1 584 ? -6.609 -31.312 -13.383 1 98.31 584 VAL B C 1
ATOM 9392 O O . VAL B 1 584 ? -7.445 -31.656 -12.547 1 98.31 584 VAL B O 1
ATOM 9395 N N . THR B 1 585 ? -6.238 -30.062 -13.523 1 98.25 585 THR B N 1
ATOM 9396 C CA . THR B 1 585 ? -6.766 -29 -12.664 1 98.25 585 THR B CA 1
ATOM 9397 C C . THR B 1 585 ? -7.297 -27.844 -13.5 1 98.25 585 THR B C 1
ATOM 9399 O O . THR B 1 585 ? -6.582 -27.312 -14.352 1 98.25 585 THR B O 1
ATOM 9402 N N . GLN B 1 586 ? -8.523 -27.484 -13.305 1 97.94 586 GLN B N 1
ATOM 9403 C CA . GLN B 1 586 ? -9.141 -26.297 -13.883 1 97.94 586 GLN B CA 1
ATOM 9404 C C . GLN B 1 586 ? -9.414 -25.25 -12.812 1 97.94 586 GLN B C 1
ATOM 9406 O O . GLN B 1 586 ? -9.852 -25.578 -11.711 1 97.94 586 GLN B O 1
ATOM 9411 N N . ARG B 1 587 ? -9.141 -23.984 -13.188 1 98.5 587 ARG B N 1
ATOM 9412 C CA . ARG B 1 587 ? -9.344 -22.906 -12.227 1 98.5 587 ARG B CA 1
ATOM 9413 C C . ARG B 1 587 ? -10.477 -21.984 -12.672 1 98.5 587 ARG B C 1
ATOM 9415 O O . ARG B 1 587 ? -10.602 -21.672 -13.852 1 98.5 587 ARG B O 1
ATOM 9422 N N . MET B 1 588 ? -11.375 -21.594 -11.805 1 98.69 588 MET B N 1
ATOM 9423 C CA . MET B 1 588 ? -12.414 -20.594 -12.023 1 98.69 588 MET B CA 1
ATOM 9424 C C . MET B 1 588 ? -12.367 -19.516 -10.953 1 98.69 588 MET B C 1
ATOM 9426 O O . MET B 1 588 ? -12.273 -19.812 -9.758 1 98.69 588 MET B O 1
ATOM 9430 N N . GLY B 1 589 ? -12.32 -18.297 -11.258 1 98.56 589 GLY B N 1
ATOM 9431 C CA . GLY B 1 589 ? -12.312 -17.125 -10.391 1 98.56 589 GLY B CA 1
ATOM 9432 C C . GLY B 1 589 ? -12.57 -15.828 -11.125 1 98.56 589 GLY B C 1
ATOM 9433 O O . GLY B 1 589 ? -13.102 -15.836 -12.242 1 98.56 589 GLY B O 1
ATOM 9434 N N . ILE B 1 590 ? -12.297 -14.727 -10.523 1 98.69 590 ILE B N 1
ATOM 9435 C CA . ILE B 1 590 ? -12.484 -13.422 -11.141 1 98.69 590 ILE B CA 1
ATOM 9436 C C . ILE B 1 590 ? -11.445 -13.219 -12.242 1 98.69 590 ILE B C 1
ATOM 9438 O O . ILE B 1 590 ? -10.242 -13.32 -12 1 98.69 590 ILE B O 1
ATOM 9442 N N . PRO B 1 591 ? -11.852 -12.883 -13.438 1 98.38 591 PRO B N 1
ATOM 9443 C CA . PRO B 1 591 ? -10.922 -12.742 -14.562 1 98.38 591 PRO B CA 1
ATOM 9444 C C . PRO B 1 591 ? -10.062 -11.477 -14.461 1 98.38 591 PRO B C 1
ATOM 9446 O O . PRO B 1 591 ? -10.312 -10.625 -13.602 1 98.38 591 PRO B O 1
ATOM 9449 N N . ASP B 1 592 ? -9.031 -11.375 -15.305 1 98.25 592 ASP B N 1
ATOM 9450 C CA . ASP B 1 592 ? -8.055 -10.289 -15.305 1 98.25 592 ASP B CA 1
ATOM 9451 C C . ASP B 1 592 ? -8.656 -9.008 -15.891 1 98.25 592 ASP B C 1
ATOM 9453 O O . ASP B 1 592 ? -8.164 -8.484 -16.891 1 98.25 592 ASP B O 1
ATOM 9457 N N . ARG B 1 593 ? -9.602 -8.469 -15.258 1 97.75 593 ARG B N 1
ATOM 9458 C CA . ARG B 1 593 ? -10.234 -7.191 -15.578 1 97.75 593 ARG B CA 1
ATOM 9459 C C . ARG B 1 593 ? -10.953 -6.617 -14.359 1 97.75 593 ARG B C 1
ATOM 9461 O O . ARG B 1 593 ? -11.281 -7.352 -13.422 1 97.75 593 ARG B O 1
ATOM 9468 N N . PHE B 1 594 ? -11.188 -5.363 -14.289 1 97.88 594 PHE B N 1
ATOM 9469 C CA . PHE B 1 594 ? -11.938 -4.727 -13.219 1 97.88 594 PHE B CA 1
ATOM 9470 C C . PHE B 1 594 ? -13.438 -4.938 -13.406 1 97.88 594 PHE B C 1
ATOM 9472 O O . PHE B 1 594 ? -13.984 -4.648 -14.469 1 97.88 594 PHE B O 1
ATOM 9479 N N . ILE B 1 595 ? -14.125 -5.492 -12.367 1 98.25 595 ILE B N 1
ATOM 9480 C CA . ILE B 1 595 ? -15.555 -5.781 -12.43 1 98.25 595 ILE B CA 1
ATOM 9481 C C . ILE B 1 595 ? -16.344 -4.543 -12.016 1 98.25 595 ILE B C 1
ATOM 9483 O O . ILE B 1 595 ? -16.172 -4.031 -10.906 1 98.25 595 ILE B O 1
ATOM 9487 N N . GLU B 1 596 ? -17.219 -4.07 -12.805 1 97.19 596 GLU B N 1
ATOM 9488 C CA . GLU B 1 596 ? -17.938 -2.824 -12.586 1 97.19 596 GLU B CA 1
ATOM 9489 C C . GLU B 1 596 ? -19.094 -3.021 -11.602 1 97.19 596 GLU B C 1
ATOM 9491 O O . GLU B 1 596 ? -19.125 -4.012 -10.875 1 97.19 596 GLU B O 1
ATOM 9496 N N . HIS B 1 597 ? -19.969 -1.973 -11.453 1 96.38 597 HIS B N 1
ATOM 9497 C CA . HIS B 1 597 ? -21.031 -1.985 -10.461 1 96.38 597 HIS B CA 1
ATOM 9498 C C . HIS B 1 597 ? -22.25 -2.758 -10.977 1 96.38 597 HIS B C 1
ATOM 9500 O O . HIS B 1 597 ? -22.438 -2.898 -12.18 1 96.38 597 HIS B O 1
ATOM 9506 N N . GLY B 1 598 ? -23.047 -3.268 -10.062 1 96.81 598 GLY B N 1
ATOM 9507 C CA . GLY B 1 598 ? -24.25 -4.07 -10.258 1 96.81 598 GLY B CA 1
ATOM 9508 C C . GLY B 1 598 ? -24.547 -4.977 -9.078 1 96.81 598 GLY B C 1
ATOM 9509 O O . GLY B 1 598 ? -23.766 -5.062 -8.133 1 96.81 598 GLY B O 1
ATOM 9510 N N . SER B 1 599 ? -25.75 -5.57 -9.148 1 96.19 599 SER B N 1
ATOM 9511 C CA . SER B 1 599 ? -26 -6.559 -8.109 1 96.19 599 SER B CA 1
ATOM 9512 C C . SER B 1 599 ? -24.984 -7.699 -8.18 1 96.19 599 SER B C 1
ATOM 9514 O O . SER B 1 599 ? -24.5 -8.039 -9.258 1 96.19 599 SER B O 1
ATOM 9516 N N . VAL B 1 600 ? -24.656 -8.312 -7.059 1 97.25 600 VAL B N 1
ATOM 9517 C CA . VAL B 1 600 ? -23.672 -9.375 -7.004 1 97.25 600 VAL B CA 1
ATOM 9518 C C . VAL B 1 600 ? -24.094 -10.523 -7.918 1 97.25 600 VAL B C 1
ATOM 9520 O O . VAL B 1 600 ? -23.266 -11.094 -8.633 1 97.25 600 VAL B O 1
ATOM 9523 N N . SER B 1 601 ? -25.375 -10.844 -7.879 1 97 601 SER B N 1
ATOM 9524 C CA . SER B 1 601 ? -25.891 -11.93 -8.711 1 97 601 SER B CA 1
ATOM 9525 C C . SER B 1 601 ? -25.641 -11.648 -10.188 1 97 601 SER B C 1
ATOM 9527 O O . SER B 1 601 ? -25.203 -12.539 -10.93 1 97 601 SER B O 1
ATOM 9529 N N . GLU B 1 602 ? -25.859 -10.414 -10.625 1 97.81 602 GLU B N 1
ATOM 9530 C CA . GLU B 1 602 ? -25.656 -10.047 -12.023 1 97.81 602 GLU B CA 1
ATOM 9531 C C . GLU B 1 602 ? -24.172 -10.078 -12.391 1 97.81 602 GLU B C 1
ATOM 9533 O O . GLU B 1 602 ? -23.828 -10.484 -13.5 1 97.81 602 GLU B O 1
ATOM 9538 N N . LEU B 1 603 ? -23.375 -9.672 -11.516 1 98.5 603 LEU B N 1
ATOM 9539 C CA . LEU B 1 603 ? -21.938 -9.648 -11.773 1 98.5 603 LEU B CA 1
ATOM 9540 C C . LEU B 1 603 ? -21.375 -11.062 -11.867 1 98.5 603 LEU B C 1
ATOM 9542 O O . LEU B 1 603 ? -20.516 -11.336 -12.719 1 98.5 603 LEU B O 1
ATOM 9546 N N . LEU B 1 604 ? -21.812 -11.961 -10.984 1 98.44 604 LEU B N 1
ATOM 9547 C CA . LEU B 1 604 ? -21.406 -13.359 -11.039 1 98.44 604 LEU B CA 1
ATOM 9548 C C . LEU B 1 604 ? -21.828 -13.992 -12.359 1 98.44 604 LEU B C 1
ATOM 9550 O O . LEU B 1 604 ? -21.062 -14.781 -12.945 1 98.44 604 LEU B O 1
ATOM 9554 N N . GLU B 1 605 ? -23 -13.672 -12.773 1 98.12 605 GLU B N 1
ATOM 9555 C CA . GLU B 1 605 ? -23.469 -14.156 -14.07 1 98.12 605 GLU B CA 1
ATOM 9556 C C . GLU B 1 605 ? -22.594 -13.633 -15.203 1 98.12 605 GLU B C 1
ATOM 9558 O O . GLU B 1 605 ? -22.234 -14.383 -16.109 1 98.12 605 GLU B O 1
ATOM 9563 N N . GLU B 1 606 ? -22.281 -12.398 -15.141 1 98 606 GLU B N 1
ATOM 9564 C CA . GLU B 1 606 ? -21.469 -11.766 -16.172 1 98 606 GLU B CA 1
ATOM 9565 C C . GLU B 1 606 ? -20.125 -12.477 -16.328 1 98 606 GLU B C 1
ATOM 9567 O O . GLU B 1 606 ? -19.641 -12.664 -17.453 1 98 606 GLU B O 1
ATOM 9572 N N . ILE B 1 607 ? -19.531 -12.906 -15.227 1 98.06 607 ILE B N 1
ATOM 9573 C CA . ILE B 1 607 ? -18.172 -13.414 -15.305 1 98.06 607 ILE B CA 1
ATOM 9574 C C . ILE B 1 607 ? -18.188 -14.938 -15.281 1 98.06 607 ILE B C 1
ATOM 9576 O O . ILE B 1 607 ? -17.125 -15.578 -15.203 1 98.06 607 ILE B O 1
ATOM 9580 N N . GLY B 1 608 ? -19.344 -15.531 -15.227 1 98.12 608 GLY B N 1
ATOM 9581 C CA . GLY B 1 608 ? -19.5 -16.969 -15.406 1 98.12 608 GLY B CA 1
ATOM 9582 C C . GLY B 1 608 ? -19.25 -17.75 -14.133 1 98.12 608 GLY B C 1
ATOM 9583 O O . GLY B 1 608 ? -18.906 -18.938 -14.18 1 98.12 608 GLY B O 1
ATOM 9584 N N . LEU B 1 609 ? -19.328 -17.141 -12.961 1 98.5 609 LEU B N 1
ATOM 9585 C CA . LEU B 1 609 ? -19.219 -17.844 -11.688 1 98.5 609 LEU B CA 1
ATOM 9586 C C . LEU B 1 609 ? -20.594 -18.25 -11.172 1 98.5 609 LEU B C 1
ATOM 9588 O O . LEU B 1 609 ? -21.016 -17.828 -10.094 1 98.5 609 LEU B O 1
ATOM 9592 N N . THR B 1 610 ? -21.25 -19.062 -12 1 98.38 610 THR B N 1
ATOM 9593 C CA . THR B 1 610 ? -22.578 -19.594 -11.711 1 98.38 610 THR B CA 1
ATOM 9594 C C . THR B 1 610 ? -22.547 -21.125 -11.617 1 98.38 610 THR B C 1
ATOM 9596 O O . THR B 1 610 ? -21.609 -21.75 -12.109 1 98.38 610 THR B O 1
ATOM 9599 N N . SER B 1 611 ? -23.594 -21.703 -10.977 1 98.5 611 SER B N 1
ATOM 9600 C CA . SER B 1 611 ? -23.672 -23.141 -10.812 1 98.5 611 SER B CA 1
ATOM 9601 C C . SER B 1 611 ? -23.656 -23.859 -12.164 1 98.5 611 SER B C 1
ATOM 9603 O O . SER B 1 611 ? -22.969 -24.859 -12.328 1 98.5 611 SER B O 1
ATOM 9605 N N . SER B 1 612 ? -24.359 -23.297 -13.102 1 98.12 612 SER B N 1
ATOM 9606 C CA . SER B 1 612 ? -24.422 -23.906 -14.422 1 98.12 612 SER B CA 1
ATOM 9607 C C . SER B 1 612 ? -23.062 -23.906 -15.117 1 98.12 612 SER B C 1
ATOM 9609 O O . SER B 1 612 ? -22.672 -24.891 -15.727 1 98.12 612 SER B O 1
ATOM 9611 N N . GLN B 1 613 ? -22.375 -22.812 -15.023 1 98.44 613 GLN B N 1
ATOM 9612 C CA . GLN B 1 613 ? -21.078 -22.719 -15.664 1 98.44 613 GLN B CA 1
ATOM 9613 C C . GLN B 1 613 ? -20.047 -23.609 -14.969 1 98.44 613 GLN B C 1
ATOM 9615 O O . GLN B 1 613 ? -19.172 -24.172 -15.625 1 98.44 613 GLN B O 1
ATOM 9620 N N . VAL B 1 614 ? -20.094 -23.719 -13.656 1 98.62 614 VAL B N 1
ATOM 9621 C CA . VAL B 1 614 ? -19.234 -24.609 -12.906 1 98.62 614 VAL B CA 1
ATOM 9622 C C . VAL B 1 614 ? -19.469 -26.062 -13.344 1 98.62 614 VAL B C 1
ATOM 9624 O O . VAL B 1 614 ? -18.516 -26.797 -13.594 1 98.62 614 VAL B O 1
ATOM 9627 N N . ALA B 1 615 ? -20.75 -26.438 -13.414 1 98.31 615 ALA B N 1
ATOM 9628 C CA . ALA B 1 615 ? -21.109 -27.797 -13.852 1 98.31 615 ALA B CA 1
ATOM 9629 C C . ALA B 1 615 ? -20.594 -28.062 -15.266 1 98.31 615 ALA B C 1
ATOM 9631 O O . ALA B 1 615 ? -20.062 -29.125 -15.547 1 98.31 615 ALA B O 1
ATOM 9632 N N . ASN B 1 616 ? -20.797 -27.094 -16.109 1 97.56 616 ASN B N 1
ATOM 9633 C CA . ASN B 1 616 ? -20.344 -27.219 -17.484 1 97.56 616 ASN B CA 1
ATOM 9634 C C . ASN B 1 616 ? -18.844 -27.406 -17.578 1 97.56 616 ASN B C 1
ATOM 9636 O O . ASN B 1 616 ? -18.359 -28.266 -18.312 1 97.56 616 ASN B O 1
ATOM 9640 N N . GLN B 1 617 ? -18.062 -26.625 -16.891 1 97.12 617 GLN B N 1
ATOM 9641 C CA . GLN B 1 617 ? -16.609 -26.688 -16.922 1 97.12 617 GLN B CA 1
ATOM 9642 C C . GLN B 1 617 ? -16.109 -28.031 -16.359 1 97.12 617 GLN B C 1
ATOM 9644 O O . GLN B 1 617 ? -15.172 -28.625 -16.891 1 97.12 617 GLN B O 1
ATOM 9649 N N . LEU B 1 618 ? -16.688 -28.453 -15.266 1 97.5 618 LEU B N 1
ATOM 9650 C CA . LEU B 1 618 ? -16.266 -29.703 -14.641 1 97.5 618 LEU B CA 1
ATOM 9651 C C . LEU B 1 618 ? -16.609 -30.906 -15.531 1 97.5 618 LEU B C 1
ATOM 9653 O O . LEU B 1 618 ? -15.844 -31.859 -15.617 1 97.5 618 LEU B O 1
ATOM 9657 N N . SER B 1 619 ? -17.766 -30.859 -16.188 1 95.81 619 SER B N 1
ATOM 9658 C CA . SER B 1 619 ? -18.203 -31.969 -17.031 1 95.81 619 SER B CA 1
ATOM 9659 C C . SER B 1 619 ? -17.234 -32.188 -18.188 1 95.81 619 SER B C 1
ATOM 9661 O O . SER B 1 619 ? -17.078 -33.312 -18.672 1 95.81 619 SER B O 1
ATOM 9663 N N . LYS B 1 620 ? -16.609 -31.109 -18.641 1 94.62 620 LYS B N 1
ATOM 9664 C CA . LYS B 1 620 ? -15.641 -31.203 -19.734 1 94.62 620 LYS B CA 1
ATOM 9665 C C . LYS B 1 620 ? -14.422 -32.031 -19.328 1 94.62 620 LYS B C 1
ATOM 9667 O O . LYS B 1 620 ? -13.688 -32.531 -20.188 1 94.62 620 LYS B O 1
ATOM 9672 N N . LEU B 1 621 ? -14.18 -32.156 -18.016 1 94.62 621 LEU B N 1
ATOM 9673 C CA . LEU B 1 621 ? -13.023 -32.875 -17.5 1 94.62 621 LEU B CA 1
ATOM 9674 C C . LEU B 1 621 ? -13.367 -34.344 -17.281 1 94.62 621 LEU B C 1
ATOM 9676 O O . LEU B 1 621 ? -12.477 -35.156 -17 1 94.62 621 LEU B O 1
ATOM 9680 N N . LEU B 1 622 ? -14.648 -34.688 -17.391 1 93.5 622 LEU B N 1
ATOM 9681 C CA . LEU B 1 622 ? -15.125 -36.031 -17.047 1 93.5 622 LEU B CA 1
ATOM 9682 C C . LEU B 1 622 ? -15.445 -36.844 -18.312 1 93.5 622 LEU B C 1
ATOM 9684 O O . LEU B 1 622 ? -15.828 -36.25 -19.328 1 93.5 622 LEU B O 1
ATOM 9688 N N . PRO B 1 623 ? -15.219 -38.188 -18.234 1 88.19 623 PRO B N 1
ATOM 9689 C CA . PRO B 1 623 ? -15.633 -39 -19.375 1 88.19 623 PRO B CA 1
ATOM 9690 C C . PRO B 1 623 ? -17.141 -38.969 -19.578 1 88.19 623 PRO B C 1
ATOM 9692 O O . PRO B 1 623 ? -17.906 -38.906 -18.609 1 88.19 623 PRO B O 1
ATOM 9695 N N . ARG B 1 624 ? -17.547 -38.906 -20.875 1 79.81 624 ARG B N 1
ATOM 9696 C CA . ARG B 1 624 ? -18.969 -38.906 -21.188 1 79.81 624 ARG B CA 1
ATOM 9697 C C . ARG B 1 624 ? -19.641 -40.188 -20.688 1 79.81 624 ARG B C 1
ATOM 9699 O O . ARG B 1 624 ? -19.125 -41.312 -20.891 1 79.81 624 ARG B O 1
ATOM 9706 N N . LYS B 1 625 ? -20.516 -40.094 -19.734 1 72.69 625 LYS B N 1
ATOM 9707 C CA . LYS B 1 625 ? -21.297 -41.25 -19.281 1 72.69 625 LYS B CA 1
ATOM 9708 C C . LYS B 1 625 ? -22.438 -41.531 -20.234 1 72.69 625 LYS B C 1
ATOM 9710 O O . LYS B 1 625 ? -23.078 -40.625 -20.75 1 72.69 625 LYS B O 1
ATOM 9715 N N . GLN B 1 626 ? -22.531 -42.531 -21.047 1 55.25 626 GLN B N 1
ATOM 9716 C CA . GLN B 1 626 ? -23.594 -43 -21.938 1 55.25 626 GLN B CA 1
ATOM 9717 C C . GLN B 1 626 ? -24.922 -43.125 -21.203 1 55.25 626 GLN B C 1
ATOM 9719 O O . GLN B 1 626 ? -24.969 -43.688 -20.094 1 55.25 626 GLN B O 1
ATOM 9724 N N . LYS B 1 627 ? -25.828 -42.281 -21.391 1 54.59 627 LYS B N 1
ATOM 9725 C CA . LYS B 1 627 ? -27.203 -42.562 -21 1 54.59 627 LYS B CA 1
ATOM 9726 C C . LYS B 1 627 ? -27.625 -43.969 -21.469 1 54.59 627 LYS B C 1
ATOM 9728 O O . LYS B 1 627 ? -27.531 -44.281 -22.656 1 54.59 627 LYS B O 1
ATOM 9733 N N . ARG B 1 628 ? -27.453 -44.938 -20.547 1 41.28 628 ARG B N 1
ATOM 9734 C CA . ARG B 1 628 ? -28.141 -46.125 -20.984 1 41.28 628 ARG B CA 1
ATOM 9735 C C . ARG B 1 628 ? -29.547 -45.812 -21.469 1 41.28 628 ARG B C 1
ATOM 9737 O O . ARG B 1 628 ? -30.328 -45.188 -20.75 1 41.28 628 ARG B O 1
ATOM 9744 N N . ALA B 1 629 ? -29.734 -45.875 -22.672 1 41.28 629 ALA B N 1
ATOM 9745 C CA . ALA B 1 629 ? -31.141 -45.875 -23.078 1 41.28 629 ALA B CA 1
ATOM 9746 C C . ALA B 1 629 ? -31.906 -47 -22.359 1 41.28 629 ALA B C 1
ATOM 9748 O O . ALA B 1 629 ? -31.422 -48.125 -22.234 1 41.28 629 ALA B O 1
#

Nearest PDB structures (foldseek):
  8ogh-assembly1_A  TM=9.373E-01  e=3.497E-57  Mycobacterium tuberculosis H37Rv
  7a9h-assembly1_AAA  TM=9.377E-01  e=4.774E-56  Mycobacterium tuberculosis H37Rv
  7a9h-assembly1_BBB  TM=9.365E-01  e=8.139E-56  Mycobacterium tuberculosis H37Rv
  8ogh-assembly1_B  TM=9.347E-01  e=4.526E-56  Mycobacterium tuberculosis H37Rv
  7a9g-assembly1_BBB  TM=9.436E-01  e=3.088E-55  Mycobacterium tuberculosis H37Rv

Foldseek 3Di:
DPLLPQAALQVLQPDDPVRLVVVLVVVLVLLLVLCLAAFAQNQLQNFQSLVLSLCSNVFHPPLAPEAEQCFLNCVNVCSNNNCSVQSNQELADVGNASGQDVVVDVRSVDTYDHGLCQLVVLVVVLVVCVVVVHDHAGEYEHELLSCPEPNNVVSLLVQLVVQAQHEYEYEYQCDDLHRRDDPSSVLVVLLVVLQVVVVVVVVVCVVVVVVPPDDDVVVVVVVVVVVVVVVSVCSCVVSVVSREAEADDFESSDNVSSNVVVVVSSPDGGYYYYNYYTAGNPPQVVGSPCNNSQSSTAHNADSVPRDHDDDDAAAWLLRLLCVLLLVVCVPPVLEAEEEASPCPVSVVVVVCVVVVPRYDHPGLYLLCRLLVQLVSQVVPGEYEYEYELLSNVVNLVCCQVRFQVVQGLYEYEYEAAFQQFSNWLSRGNFCNQQSQVVHHNEWEFEAQFSQVSSLVSVQSSPDGRGYYYYYARGDHTPNDDHDPDHHHDDAQDKAWPFDFQAAEEEEAYPLQVQQVLLQVVVVVQVGTYTYMHQRIQPPHNLVVLVVRLVSLHAYEYAYSHEQPRGRLVNSVCSCVVVPSPRHHYHYDYAYPDRTTHHGPVVSCVVRQSGSVSVNVVNVVRGPNDDPPD/DPLLPQAALQVLQPDDPVRLVVVLVVVLVLLLVLCLAAFAQNQLQNWQSLVLSLCSNVFHPPLAPEFEQCFLNCVNVCSNNNCSVQSNQELADVGNASGQDVVVHVRSVDTYDHGLCQLVVLVVVLVVCVVVVHDHAGEYEHELLSCPEPNNVVSLLVQLVVQAQHEYEYEYQCDDLHRRDDPSSVLVVLLVVLQVVVVVVVVVCVVVVVVPPDDDVVVVVVVVVVVVVVVSVCSCVVSVVSREAEADDFESSDNVSSNVVVVVSSPDGGYYYYNYYTAGNPPQVVGSPDNNSQSSTAHNADSVPRDHDDDDDAAWLLRLLCVLLLVVCVPPVLEAEEEASPCPVSVCVVVCVVVVPRYDHPGLYLLCRLLVQLVSQVVPGEYEYEYELLSNVVNLVCCQVRFQVVQGLYEYEYEAAFQQFSNWLSRGNFCNQQSQVVHHNEWEFEAAFSQVSSLVSVQSSPDGRGYYYYYARGDHTPNDDHDPDHHHDDAQDKAWPFDFQAAEEEEAYPLQVQQVLLQVVVVVQVGTYTYMHQRIQPPHNLVVLVVRLVSLHAYEYAYSHEQPRGRLVNSVCSCVVVPSPRHHYHYDYAYPDRTTHHGPVVSCVVRQSGSVSVNVVNVVVGPNDDPPD

Radius of gyration: 31.49 Å; Cα contacts (8 Å, |Δi|>4): 2797; chains: 2; bounding box: 84×103×68 Å

Organism: Halalkalibacterium halodurans (strain ATCC BAA-125 / DSM 18197 / FERM 7344 / JCM 9153 / C-125) (NCBI:txid272558)

Solvent-accessible surface area (backbone atoms only — not comparable to full-atom values): 61927 Å² total; per-residue (Å²): 131,68,54,64,70,35,61,51,42,69,64,51,50,76,50,49,71,68,54,48,54,50,49,44,53,51,50,48,50,49,51,57,57,48,29,32,67,54,20,45,39,54,17,50,28,40,22,38,42,48,46,48,52,46,49,44,40,76,43,53,74,50,70,21,40,60,30,56,10,54,12,53,43,41,58,59,57,40,28,43,58,39,44,39,73,42,46,88,32,37,27,31,65,90,42,36,66,62,34,40,36,52,92,77,34,79,62,24,74,49,66,27,61,60,61,26,46,23,53,17,28,38,52,14,38,38,50,40,32,62,75,72,66,57,82,63,53,37,35,19,37,34,38,58,44,33,50,50,14,23,39,21,47,28,21,51,26,39,48,23,52,68,46,48,62,36,40,36,36,36,44,33,37,85,59,35,78,31,80,64,49,30,12,60,48,52,44,50,51,52,31,54,49,33,38,51,44,47,53,46,37,50,49,40,45,53,46,44,72,66,42,74,92,68,68,72,67,51,56,50,50,48,47,49,48,47,52,51,39,55,57,44,67,44,45,56,38,59,51,37,55,30,44,29,48,68,42,67,60,33,52,29,82,37,63,67,53,44,45,53,54,51,53,52,50,72,70,43,81,25,27,29,36,37,36,26,42,32,46,45,7,42,95,38,67,65,37,48,68,43,84,78,37,60,37,52,63,31,63,42,34,43,80,90,74,50,46,64,74,79,71,97,66,42,60,31,40,40,50,44,49,27,54,42,50,45,63,52,39,76,76,34,86,46,52,31,39,36,30,48,42,36,39,70,80,47,26,43,50,63,38,27,73,78,38,56,91,40,44,46,68,57,18,50,20,45,38,23,51,48,27,18,33,29,21,23,22,76,67,68,31,40,27,33,42,43,40,43,34,47,56,48,35,53,18,43,38,32,47,50,58,50,22,28,71,65,45,30,36,34,31,36,39,27,32,34,28,19,74,59,18,42,77,10,53,63,47,38,13,30,53,54,57,29,65,44,65,56,43,36,68,51,31,36,32,30,41,70,44,53,50,47,36,40,19,45,53,50,25,50,70,68,48,75,86,16,28,35,34,44,39,41,46,63,56,57,36,85,62,70,90,59,74,89,69,80,51,74,60,68,84,28,49,63,44,78,76,36,81,49,76,60,31,37,39,45,24,31,22,87,39,41,66,38,50,53,52,14,41,52,56,37,38,73,72,72,44,40,48,18,34,32,38,43,33,23,66,33,51,55,34,60,72,58,50,54,53,47,55,72,67,66,39,38,35,35,30,41,42,68,28,36,43,54,35,16,68,49,36,51,54,53,49,52,35,29,74,70,68,45,35,61,53,43,46,45,72,48,38,38,65,83,56,82,57,66,33,9,53,51,71,60,50,30,55,74,66,51,72,36,28,66,48,51,34,53,59,55,51,73,74,45,80,86,74,74,75,78,125,129,67,55,64,71,35,62,52,43,70,65,50,48,76,50,49,72,68,54,47,54,51,47,44,53,52,50,48,51,48,50,56,56,48,28,32,68,57,20,44,40,53,17,52,28,40,25,39,42,48,48,48,53,45,50,44,42,76,44,52,76,49,70,21,41,62,29,57,10,54,12,53,44,41,58,60,57,41,28,44,59,40,44,39,74,42,48,87,32,37,28,31,66,90,43,36,66,61,35,40,36,53,92,78,34,78,62,24,74,51,68,28,60,61,60,27,46,22,52,18,28,38,52,15,38,39,50,42,32,64,76,72,67,56,82,64,53,37,35,21,38,34,37,58,47,33,52,51,14,22,40,21,47,26,21,49,26,40,48,23,51,69,44,48,62,35,40,36,37,37,44,34,36,86,59,34,78,30,81,66,49,31,12,61,49,53,43,52,51,50,31,53,49,34,37,51,44,48,51,46,38,50,48,40,45,54,46,44,71,66,41,76,90,68,67,72,66,52,55,51,51,47,46,48,48,47,52,51,40,55,59,43,68,42,46,57,38,59,50,38,55,30,45,29,47,67,43,68,62,31,51,28,81,36,63,67,53,44,45,53,53,51,53,50,49,72,71,43,82,26,27,28,36,37,36,26,42,35,46,44,8,44,96,39,68,66,37,48,68,46,86,77,37,60,37,50,65,32,63,39,33,43,79,90,76,51,48,65,73,78,71,95,67,43,62,32,39,41,50,44,49,27,54,42,50,44,62,52,40,77,78,34,86,46,50,32,40,37,29,48,41,35,39,72,79,48,27,44,48,63,37,26,72,78,38,56,91,41,44,45,67,57,18,48,20,44,37,23,50,49,27,18,34,29,20,23,21,76,67,70,31,40,25,34,41,42,41,44,31,48,56,48,35,53,17,43,39,32,46,49,58,50,23,29,71,65,45,31,36,34,33,38,40,26,33,32,29,19,74,59,18,42,78,10,54,63,48,37,12,31,55,54,58,28,64,44,65,58,43,37,67,50,30,35,34,29,42,68,43,53,50,47,36,40,19,45,52,51,25,51,68,71,48,74,87,15,28,35,33,43,38,42,46,62,56,58,37,85,60,69,87,58,74,88,71,80,48,74,58,67,84,29,50,60,42,78,78,36,79,48,77,60,31,35,40,45,25,32,23,87,39,43,65,39,50,52,52,13,41,52,56,37,39,74,70,72,44,40,47,17,34,32,39,43,33,23,67,32,50,55,34,60,72,57,50,54,52,47,55,72,66,65,39,39,35,35,29,42,43,67,28,36,44,54,34,16,68,49,36,52,53,52,48,50,35,29,76,70,68,45,33,63,53,43,46,42,72,48,38,38,64,84,56,84,57,66,34,9,53,49,70,58,50,30,55,73,68,51,72,36,29,67,48,48,33,52,59,53,52,72,74,46,81,86,73,76,77,77,125

Sequence (1258 aa):
MDLEKLHDPSLIKSMTKQELEQLAEEIRQFLIEKLSITGGHLGPNLGVVELTLALHSLFDSPKDKLIWDVGHQAYVHKILTGRAGQFDQLRQYKGLCGFPKRDESEHDVWETGHSSTSLSAAMGMATARDLKGTDENVIAIIGDGALTGGMALEALNHIGHEQKDLIVVLNDNEMSIAPNVGALHNVLGRLRTAGKYQKAKEDLEMLIKKIPAFGGKLAQAAERVKDSLKYLLVSGIFFEEMGFTYLGPVDGHDLDDLMENLKYAKKTKGPVLIHVLTKKGKGYAPAENDEKGTWHGVGHYKIESGELVKKPAPPSYSGVFAETLKKIARNDPRIVALTAAMPGGTKLDQFAKEFPDRMFDVGIAEQHATTMAGGLATQGLKPVFAVYSTFLQRGYDQVVHDICRQNLNVFFAIDRAGLVGADGETHQGVFDIAYLRHLPNMKILMPKDENELQHMVYTAIQYEGGPIAVRYPRGNGYGIKMDEVLKEIPIGSWEVLQEGTDACILTFGTMIPVAEQASKELSQQGYSIRLINARSVKPLDEAMLHEIAKSGRPVLTLEETAVQGSFGSAVLEFFHDHGYHNVVTQRMGIPDRFIEHGSVSELLEEIGLTSSQVANQLSKLLPRKQKRAMDLEKLHDPSLIKSMTKQELEQLAEEIRQFLIEKLSITGGHLGPNLGVVELTLALHSLFDSPKDKLIWDVGHQAYVHKILTGRAGQFDQLRQYKGLCGFPKRDESEHDVWETGHSSTSLSAAMGMATARDLKGTDENVIAIIGDGALTGGMALEALNHIGHEQKDLIVVLNDNEMSIAPNVGALHNVLGRLRTAGKYQKAKEDLEMLIKKIPAFGGKLAQAAERVKDSLKYLLVSGIFFEEMGFTYLGPVDGHDLDDLMENLKYAKKTKGPVLIHVLTKKGKGYAPAENDEKGTWHGVGHYKIESGELVKKPAPPSYSGVFAETLKKIARNDPRIVALTAAMPGGTKLDQFAKEFPDRMFDVGIAEQHATTMAGGLATQGLKPVFAVYSTFLQRGYDQVVHDICRQNLNVFFAIDRAGLVGADGETHQGVFDIAYLRHLPNMKILMPKDENELQHMVYTAIQYEGGPIAVRYPRGNGYGIKMDEVLKEIPIGSWEVLQEGTDACILTFGTMIPVAEQASKELSQQGYSIRLINARSVKPLDEAMLHEIAKSGRPVLTLEETAVQGSFGSAVLEFFHDHGYHNVVTQRMGIPDRFIEHGSVSELLEEIGLTSSQVANQLSKLLPRKQKRA

Secondary structure (DSSP, 8-state):
--GGG---GGGGGG--HHHHHHHHHHHHHHHHHHHHHH-B-HHHHHTTHHHHHHHHHHS-TTTSEEEESSGGG-HHHHIIIIIGGGGGGTTSTTS--SS--TTT-TT--S--SSSS-HHHHHHHHHHHHHHHT----EEEEEETTGGGSHHHHHHHHHHHHH--SEEEEEEE-S--SS---SHHHHHHHHHHHHHHHHHHHHHHHHHHHTS----HHHHHHHHHHHHHHHHHTTTTHHHHHTTPEEEEEEETT-HHHHHHHHHHHHH-SSEEEEEEE--TTTT-HHHHT-SS-TTSSB-SB-TTT--B-PPP-PPBHHHHHHHHHHHHHTT-TTEEEEESS-TTTTTHHHHHHH-GGGEEE--S-HHHHHHHHHHHHHTT-EEEEEEETTGGGGGHHHIIIIIITTT---EEEEES-B---TTGGGT-B-SHHHHHHTSTT-EEE--SSHHHHHHHHHHHHH--SS-EEEE--SSB---PPPPSS--PPPTT--EEEE--SSEEEEE-GGGHHHHHHHHHHHHHTT--EEEEE--EEES--HHHHHHHHHHT--EEEEEEEESTTSHHHHHHHHHHHTT-TT--EEEEEE-SS---SS-HHHHHHHHT-SHHHHHHHHHTTS-------/--GGG---GGGGGG--HHHHHHHHHHHHHHHHHHHHHH-B-HHHHHTTHHHHHHHHHHS-TTTSEEEESSGGG-HHHHIIIIIGGGGGGTTSTTS--SS--TTT-TT--S--SSSS-HHHHHHHHHHHHHHHT----EEEEEETTGGGSHHHHHHHHHHHHH--SEEEEEEE-S--SS---SHHHHHHHHHHHHHHHHHHHHHHHHHHHTS----HHHHHHHHHHHHHHHHHTTTTHHHHHTTPEEEEEEETT-HHHHHHHHHHHHH-SSEEEEEEE--TTTT-HHHHT-SS-TTSSB-SB-TTT--B-----PPBHHHHHHHHHHHHHTT-TTEEEEESS-TTTTTHHHHHHH-GGGEEE--S-HHHHHHHHHHHHHTT-EEEEEEETTGGGGGHHHIIIIIITTT---EEEEES-B---TTGGGT-B-SHHHHHHTSTT-EEE--SSHHHHHHHHHHHHH--SS-EEEE--SSB-------SS--PPPTT--EEEE--SSEEEEE-GGGHHHHHHHHHHHHHTT--EEEEE--EEES--HHHHHHHHHHT--EEEEEEEESTTSHHHHHHHHHHHTT-TT--EEEEEE-SS---SS-HHHHHHHHT-SHHHHHHHHHTTS-------